Protein 2B67 (pdb70)

Organism: Streptococcus pneumoniae serotype 4 (strain ATCC BAA-334 / TIGR4) (NCBI:txid170187)

Nearest PDB structures (foldseek):
  2b67-assembly2_C  TM=1.005E+00  e=7.644E-38  Streptococcus pneumoniae TIGR4
  3gag-assembly2_C  TM=8.763E-01  e=5.454E-15  Streptococcus mutans
  3gag-assembly2_D  TM=8.554E-01  e=4.584E-15  Streptococcus mutans
  3of4-assembly2_C-2  TM=8.778E-01  e=3.179E-12  Idiomarina loihiensis
  3e10-assembly1_A  TM=7.963E-01  e=1.219E-10  Clostridium acetobutylicum

Structure (mmCIF, N/CA/C/O backbone):
data_2B67
#
_entry.id   2B67
#
_cell.length_a   55.400
_cell.length_b   80.278
_cell.length_c   103.015
_cell.angle_alpha   90.00
_cell.angle_beta   100.61
_cell.angle_gamma   90.00
#
_symmetry.space_group_name_H-M   'P 1 21 1'
#
loop_
_entity.id
_entity.type
_entity.pdbx_description
1 polymer 'COG0778: Nitroreductase'
2 non-polymer 'FLAVIN MONONUCLEOTIDE'
3 non-polymer 'ACETIC ACID'
4 water water
#
loop_
_atom_site.group_PDB
_atom_site.id
_atom_site.type_symbol
_atom_site.label_atom_id
_atom_site.label_alt_id
_atom_site.label_comp_id
_atom_site.label_asym_id
_atom_site.label_entity_id
_atom_site.label_seq_id
_atom_site.pdbx_PDB_ins_code
_atom_site.Cartn_x
_atom_site.Cartn_y
_atom_site.Cartn_z
_atom_site.occupancy
_atom_site.B_iso_or_equiv
_atom_site.auth_seq_id
_atom_site.auth_comp_id
_atom_site.auth_asym_id
_atom_site.auth_atom_id
_atom_site.pdbx_PDB_model_num
ATOM 9 N N . LYS A 1 5 ? 9.765 27.326 58.677 1.00 41.25 2 LYS A N 1
ATOM 10 C CA . LYS A 1 5 ? 8.370 26.848 58.659 1.00 39.48 2 LYS A CA 1
ATOM 11 C C . LYS A 1 5 ? 7.841 26.633 57.243 1.00 37.02 2 LYS A C 1
ATOM 12 O O . LYS A 1 5 ? 6.954 25.806 57.034 1.00 36.32 2 LYS A O 1
ATOM 18 N N . PHE A 1 6 ? 8.378 27.379 56.279 1.00 34.02 3 PHE A N 1
ATOM 19 C CA . PHE A 1 6 ? 8.007 27.157 54.879 1.00 30.76 3 PHE A CA 1
ATOM 20 C C . PHE A 1 6 ? 8.616 25.850 54.350 1.00 29.66 3 PHE A C 1
ATOM 21 O O . PHE A 1 6 ? 7.984 25.139 53.589 1.00 28.28 3 PHE A O 1
ATOM 29 N N . LEU A 1 7 ? 9.839 25.538 54.776 1.00 29.37 4 LEU A N 1
ATOM 30 C CA . LEU A 1 7 ? 10.456 24.258 54.482 1.00 28.97 4 LEU A CA 1
ATOM 31 C C . LEU A 1 7 ? 9.558 23.107 54.965 1.00 28.90 4 LEU A C 1
ATOM 32 O O . LEU A 1 7 ? 9.396 22.096 54.264 1.00 28.47 4 LEU A O 1
ATOM 37 N N . GLU A 1 8 ? 8.990 23.267 56.163 1.00 28.62 5 GLU A N 1
ATOM 38 C CA . GLU A 1 8 ? 8.102 22.271 56.762 1.00 29.15 5 GLU A CA 1
ATOM 39 C C . GLU A 1 8 ? 6.824 22.068 55.916 1.00 27.39 5 GLU A C 1
ATOM 40 O O . GLU A 1 8 ? 6.401 20.927 55.707 1.00 26.25 5 GLU A O 1
ATOM 46 N N . LEU A 1 9 ? 6.234 23.170 55.416 1.00 25.24 6 LEU A N 1
ATOM 47 C CA . LEU A 1 9 ? 5.096 23.085 54.488 1.00 23.40 6 LEU A CA 1
ATOM 48 C C . LEU A 1 9 ? 5.461 22.263 53.255 1.00 22.77 6 LEU A C 1
ATOM 49 O O . LEU A 1 9 ? 4.730 21.369 52.846 1.00 21.56 6 LEU A O 1
ATOM 54 N N . ASN A 1 10 ? 6.598 22.589 52.657 1.00 22.32 7 ASN A N 1
ATOM 55 C CA . ASN A 1 10 ? 7.055 21.940 51.431 1.00 22.69 7 ASN A CA 1
ATOM 56 C C . ASN A 1 10 ? 7.313 20.461 51.597 1.00 23.56 7 ASN A C 1
ATOM 57 O O . ASN A 1 10 ? 7.010 19.675 50.720 1.00 23.53 7 ASN A O 1
ATOM 62 N N . LYS A 1 11 ? 7.849 20.084 52.752 1.00 25.52 8 LYS A N 1
ATOM 63 C CA . LYS A 1 11 ? 8.155 18.681 53.013 1.00 27.25 8 LYS A CA 1
ATOM 64 C C . LYS A 1 11 ? 6.884 17.861 53.197 1.00 27.03 8 LYS A C 1
ATOM 65 O O . LYS A 1 11 ? 6.895 16.651 53.015 1.00 27.72 8 LYS A O 1
ATOM 71 N N . LYS A 1 12 ? 5.775 18.515 53.516 1.00 26.71 9 LYS A N 1
ATOM 72 C CA . LYS A 1 12 ? 4.539 17.757 53.539 1.00 26.77 9 LYS A CA 1
ATOM 73 C C . LYS A 1 12 ? 3.656 17.790 52.294 1.00 25.80 9 LYS A C 1
ATOM 74 O O . LYS A 1 12 ? 2.641 17.114 52.280 1.00 24.88 9 LYS A O 1
ATOM 80 N N . ARG A 1 13 ? 4.034 18.551 51.264 1.00 24.43 10 ARG A N 1
ATOM 81 C CA . ARG A 1 13 ? 3.325 18.490 49.989 1.00 23.47 10 ARG A CA 1
ATOM 82 C C . ARG A 1 13 ? 3.825 17.252 49.232 1.00 23.62 10 ARG A C 1
ATOM 83 O O . ARG A 1 13 ? 5.015 17.084 49.042 1.00 23.39 10 ARG A O 1
ATOM 91 N N . HIS A 1 14 ? 2.917 16.384 48.814 1.00 23.68 11 HIS A N 1
ATOM 92 C CA . HIS A 1 14 ? 3.290 15.233 48.004 1.00 24.37 11 HIS A CA 1
ATOM 93 C C . HIS A 1 14 ? 2.329 15.139 46.824 1.00 23.55 11 HIS A C 1
ATOM 94 O O . HIS A 1 14 ? 1.225 15.679 46.878 1.00 23.46 11 HIS A O 1
ATOM 101 N N . ALA A 1 15 ? 2.749 14.464 45.760 1.00 22.49 12 ALA A N 1
ATOM 102 C CA . ALA A 1 15 ? 1.860 14.149 44.657 1.00 22.05 12 ALA A CA 1
ATOM 103 C C . ALA A 1 15 ? 0.927 13.044 45.141 1.00 21.57 12 ALA A C 1
ATOM 104 O O . ALA A 1 15 ? 1.332 11.887 45.247 1.00 22.81 12 ALA A O 1
ATOM 106 N N . THR A 1 16 ? -0.308 13.404 45.446 1.00 20.26 13 THR A N 1
ATOM 107 C CA . THR A 1 16 ? -1.278 12.449 46.004 1.00 20.69 13 THR A CA 1
ATOM 108 C C . THR A 1 16 ? -2.080 11.758 44.890 1.00 20.87 13 THR A C 1
ATOM 109 O O . THR A 1 16 ? -2.730 12.416 44.070 1.00 20.39 13 THR A O 1
ATOM 113 N N . LYS A 1 17 ? -2.037 10.430 44.893 1.00 20.18 14 LYS A N 1
ATOM 114 C CA . LY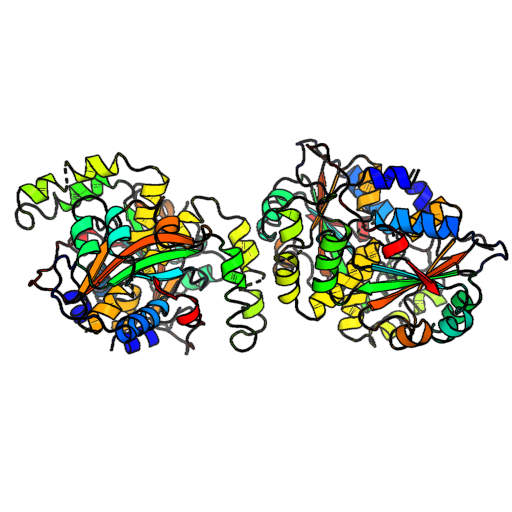S A 1 17 ? -2.695 9.647 43.867 1.00 20.95 14 LYS A CA 1
ATOM 115 C C . LYS A 1 17 ? -3.837 8.780 44.391 1.00 20.84 14 LYS A C 1
ATOM 116 O O . LYS A 1 17 ? -4.672 8.359 43.620 1.00 20.92 14 LYS A O 1
ATOM 122 N N . HIS A 1 18 ? -3.900 8.544 45.701 1.00 20.63 15 HIS A N 1
ATOM 123 C CA . HIS A 1 18 ? -4.976 7.730 46.257 1.00 20.78 15 HIS A CA 1
ATOM 124 C C . HIS A 1 18 ? -5.539 8.470 47.442 1.00 20.48 15 HIS A C 1
ATOM 125 O O . HIS A 1 18 ? -4.795 8.927 48.313 1.00 21.48 15 HIS A O 1
ATOM 132 N N . PHE A 1 19 ? -6.860 8.602 47.452 1.00 19.21 16 PHE A N 1
ATOM 133 C CA . PHE A 1 19 ? -7.572 9.451 48.389 1.00 18.44 16 PHE A CA 1
ATOM 134 C C . PHE A 1 19 ? -8.503 8.602 49.279 1.00 19.05 16 PHE A C 1
ATOM 135 O O . PHE A 1 19 ? -9.037 7.592 48.840 1.00 19.04 16 PHE A O 1
ATOM 143 N N . THR A 1 20 ? -8.698 9.055 50.510 1.00 18.42 17 THR A N 1
ATOM 144 C CA . THR A 1 20 ? -9.677 8.471 51.407 1.00 18.75 17 THR A CA 1
ATOM 145 C C . THR A 1 20 ? -11.047 8.984 50.970 1.00 18.72 17 THR A C 1
ATOM 146 O O . THR A 1 20 ? -11.149 9.775 50.017 1.00 17.38 17 THR A O 1
ATOM 150 N N . ASP A 1 21 ? -12.083 8.533 51.670 1.00 18.94 18 ASP A N 1
ATOM 151 C CA . ASP A 1 21 ? -13.455 8.969 51.424 1.00 18.97 18 ASP A CA 1
ATOM 152 C C . ASP A 1 21 ? -13.875 10.185 52.247 1.00 19.13 18 ASP A C 1
ATOM 153 O O . ASP A 1 21 ? -15.037 10.597 52.181 1.00 19.35 18 ASP A O 1
ATOM 158 N N . LYS A 1 22 ? -12.948 10.762 53.017 1.00 18.37 19 LYS A N 1
ATOM 159 C CA . LYS A 1 22 ? -13.246 11.976 53.769 1.00 18.70 19 LYS A CA 1
ATOM 160 C C . LYS A 1 22 ? -13.674 13.105 52.826 1.00 19.70 19 LYS A C 1
ATOM 161 O O . LYS A 1 22 ? -13.042 13.351 51.781 1.00 18.01 19 LYS A O 1
ATOM 167 N N . LEU A 1 23 ? -14.737 13.798 53.239 1.00 20.18 20 LEU A N 1
ATOM 168 C CA . LEU A 1 23 ? -15.355 14.821 52.459 1.00 21.27 20 LEU A CA 1
ATOM 169 C C . LEU A 1 23 ? -14.456 16.080 52.454 1.00 21.95 20 LEU A C 1
ATOM 170 O O . LEU A 1 23 ? -13.779 16.367 53.438 1.00 22.45 20 LEU A O 1
ATOM 175 N N . VAL A 1 24 ? -14.415 16.797 51.332 1.00 21.63 21 VAL A N 1
ATOM 176 C CA . VAL A 1 24 ? -13.638 18.018 51.258 1.00 20.89 21 VAL A CA 1
ATOM 177 C C . VAL A 1 24 ? -14.605 19.189 51.316 1.00 21.82 21 VAL A C 1
ATOM 178 O O . VAL A 1 24 ? -15.400 19.364 50.410 1.00 22.78 21 VAL A O 1
ATOM 182 N N . ASP A 1 25 ? -14.511 19.977 52.386 1.00 21.90 22 ASP A N 1
ATOM 183 C CA . ASP A 1 25 ? -15.416 21.097 52.701 1.00 23.01 22 ASP A CA 1
ATOM 184 C C . ASP A 1 25 ? -15.213 22.214 51.665 1.00 23.09 22 ASP A C 1
ATOM 185 O O . ASP A 1 25 ? -14.096 22.699 51.529 1.00 21.32 22 ASP A O 1
ATOM 190 N N . PRO A 1 26 ? -16.277 22.578 50.896 1.00 23.90 23 PRO A N 1
ATOM 191 C CA . PRO A 1 26 ? -16.175 23.721 49.968 1.00 25.02 23 PRO A CA 1
ATOM 192 C C . PRO A 1 26 ? -15.708 25.028 50.589 1.00 25.48 23 PRO A C 1
ATOM 193 O O . PRO A 1 26 ? -15.132 25.833 49.879 1.00 26.38 23 PRO A O 1
ATOM 197 N N . LYS A 1 27 ? -15.909 25.235 51.894 1.00 26.68 24 LYS A N 1
ATOM 198 C CA . LYS A 1 27 ? -15.314 26.406 52.574 1.00 26.88 24 LYS A CA 1
ATOM 199 C C . LYS A 1 27 ? -13.769 26.372 52.529 1.00 25.80 24 LYS A C 1
ATOM 200 O O . LYS A 1 27 ? -13.135 27.403 52.319 1.00 24.89 24 LYS A O 1
ATOM 206 N N . ASP A 1 28 ? -13.174 25.190 52.738 1.00 24.66 25 ASP A N 1
ATOM 207 C CA . ASP A 1 28 ? -11.721 25.036 52.620 1.00 22.98 25 ASP A CA 1
ATOM 208 C C . ASP A 1 28 ? -11.197 25.240 51.199 1.00 21.29 25 ASP A C 1
ATOM 209 O O . ASP A 1 28 ? -10.143 25.825 51.024 1.00 20.33 25 ASP A O 1
ATOM 214 N N . VAL A 1 29 ? -11.916 24.728 50.194 1.00 19.46 26 VAL A N 1
ATOM 215 C CA . VAL A 1 29 ? -11.507 24.915 48.807 1.00 18.23 26 VAL A CA 1
ATOM 216 C C . VAL A 1 29 ? -11.505 26.389 48.427 1.00 17.96 26 VAL A C 1
ATOM 217 O O . VAL A 1 29 ? -10.519 26.882 47.894 1.00 16.10 26 VAL A O 1
ATOM 221 N N . ARG A 1 30 ? -12.581 27.091 48.789 1.00 18.45 27 ARG A N 1
ATOM 222 C CA . ARG A 1 30 ? -12.696 28.521 48.540 1.00 19.73 27 ARG A CA 1
ATOM 223 C C . ARG A 1 30 ? -11.606 29.306 49.250 1.00 19.50 27 ARG A C 1
ATOM 224 O O . ARG A 1 30 ? -11.052 30.257 48.694 1.00 19.65 27 ARG A O 1
ATOM 232 N N . THR A 1 31 ? -11.290 28.922 50.481 1.00 18.96 28 THR A N 1
ATOM 233 C CA . THR A 1 31 ? -10.199 29.603 51.181 1.00 19.44 28 THR A CA 1
ATOM 234 C C . THR A 1 31 ? -8.847 29.389 50.474 1.00 18.72 28 THR A C 1
ATOM 235 O O . THR A 1 31 ? -8.081 30.340 50.292 1.00 17.71 28 THR A O 1
ATOM 239 N N . ALA A 1 32 ? -8.551 28.130 50.117 1.00 17.42 29 ALA A N 1
ATOM 240 C CA . ALA A 1 32 ? -7.268 27.803 49.494 1.00 16.00 29 ALA A CA 1
ATOM 241 C C . ALA A 1 32 ? -7.106 28.608 48.196 1.00 15.56 29 ALA A C 1
ATOM 242 O O . ALA A 1 32 ? -6.014 29.087 47.876 1.00 15.06 29 ALA A O 1
ATOM 244 N N . ILE A 1 33 ? -8.212 28.779 47.477 1.00 14.87 30 ILE A N 1
ATOM 245 C CA . ILE A 1 33 ? -8.184 29.487 46.216 1.00 15.34 30 ILE A CA 1
ATOM 246 C C . ILE A 1 33 ? -8.010 30.970 46.473 1.00 16.14 30 ILE A C 1
ATOM 247 O O . ILE A 1 33 ? -7.281 31.643 45.743 1.00 15.67 30 ILE A O 1
ATOM 252 N N . GLU A 1 34 ? -8.638 31.475 47.533 1.00 16.99 31 GLU A N 1
ATOM 253 C CA . GLU A 1 34 ? -8.444 32.869 47.901 1.00 18.78 31 GLU A CA 1
ATOM 254 C C . GLU A 1 34 ? -7.007 33.170 48.345 1.00 18.88 31 GLU A C 1
ATOM 255 O O . GLU A 1 34 ? -6.442 34.233 48.002 1.00 19.50 31 GLU A O 1
ATOM 261 N N . ILE A 1 35 ? -6.389 32.256 49.082 1.00 17.96 32 ILE A N 1
ATOM 262 C CA . ILE A 1 35 ? -4.945 32.437 49.382 1.00 16.94 32 ILE A CA 1
ATOM 263 C C . ILE A 1 35 ? -4.073 32.336 48.102 1.00 15.83 32 ILE A C 1
ATOM 264 O O . ILE A 1 35 ? -3.161 33.147 47.903 1.00 16.05 32 ILE A O 1
ATOM 269 N N . ALA A 1 36 ? -4.364 31.348 47.247 1.00 14.04 33 ALA A N 1
ATOM 270 C CA . ALA A 1 36 ? -3.563 31.068 46.069 1.00 13.27 33 ALA A CA 1
ATOM 271 C C . ALA A 1 36 ? -3.496 32.285 45.126 1.00 13.80 33 ALA A C 1
ATOM 272 O O . ALA A 1 36 ? -2.431 32.596 44.605 1.00 13.32 33 ALA A O 1
ATOM 274 N N . THR A 1 37 ? -4.625 32.953 44.908 1.00 13.54 34 THR A N 1
ATOM 275 C CA . THR A 1 37 ? -4.656 34.155 44.022 1.00 14.79 34 THR A CA 1
ATOM 276 C C . THR A 1 37 ? -3.938 35.422 44.564 1.00 15.62 34 THR A C 1
ATOM 277 O O . THR A 1 37 ? -3.781 36.406 43.841 1.00 15.59 34 THR A O 1
ATOM 281 N N . LEU A 1 38 ? -3.487 35.380 45.815 1.00 15.14 35 LEU A N 1
ATOM 282 C CA . LEU A 1 38 ? -2.527 36.392 46.305 1.00 16.36 35 LEU A CA 1
ATOM 283 C C . LEU A 1 38 ? -1.220 36.313 45.529 1.00 15.43 35 LEU A C 1
ATOM 284 O O . LEU A 1 38 ? -0.456 37.27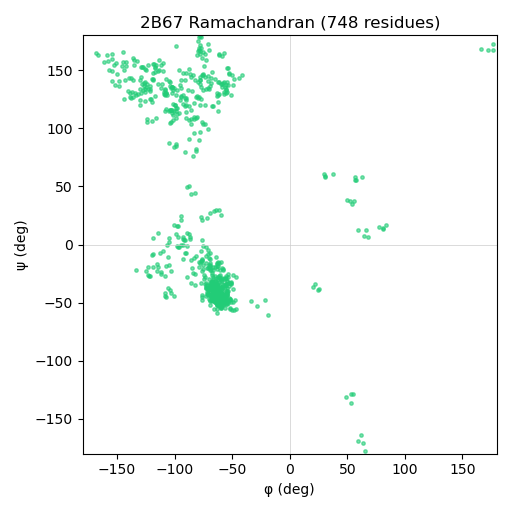9 45.542 1.00 15.65 35 LEU A O 1
ATOM 289 N N . ALA A 1 39 ? -1.000 35.194 44.822 1.00 14.12 36 ALA A N 1
ATOM 290 C CA . ALA A 1 39 ? 0.150 35.017 43.898 1.00 14.23 36 ALA A CA 1
ATOM 291 C C . ALA A 1 39 ? 0.400 36.221 43.004 1.00 14.45 36 ALA A C 1
ATOM 292 O O . ALA A 1 39 ? -0.566 36.798 42.504 1.00 13.36 36 ALA A O 1
ATOM 294 N N . PRO A 1 40 ? 1.693 36.533 42.719 1.00 14.62 37 PRO A N 1
ATOM 295 C CA . PRO A 1 40 ? 1.975 37.556 41.721 1.00 14.52 37 PRO A CA 1
ATOM 296 C C . PRO A 1 40 ? 1.655 36.990 40.325 1.00 15.04 37 PRO A C 1
ATOM 297 O O . PRO A 1 40 ? 1.558 35.757 40.147 1.00 15.29 37 PRO A O 1
ATOM 301 N N . SER A 1 41 ? 1.429 37.874 39.362 1.00 13.94 38 SER A N 1
ATOM 302 C CA . SER A 1 41 ? 1.269 37.494 37.945 1.00 14.21 38 SER A CA 1
ATOM 303 C C . SER A 1 41 ? 1.885 38.632 37.154 1.00 14.72 38 SER A C 1
ATOM 304 O O . SER A 1 41 ? 1.960 39.752 37.668 1.00 14.07 38 SER A O 1
ATOM 307 N N . ALA A 1 42 ? 2.366 38.343 35.940 1.00 15.23 39 ALA A N 1
ATOM 308 C CA . ALA A 1 42 ? 2.882 39.395 35.039 1.00 16.17 39 ALA A CA 1
ATOM 309 C C . ALA A 1 42 ? 1.845 40.506 34.918 1.00 16.03 39 ALA A C 1
ATOM 310 O O . ALA A 1 42 ? 0.662 40.218 34.710 1.00 16.29 39 ALA A O 1
ATOM 312 N N . HIS A 1 43 ? 2.246 41.766 35.134 1.00 15.87 40 HIS A N 1
ATOM 313 C CA . HIS A 1 43 ? 1.323 42.925 34.965 1.00 16.32 40 HIS A CA 1
ATOM 314 C C . HIS A 1 43 ? 0.198 42.981 35.987 1.00 15.99 40 HIS A C 1
ATOM 315 O O . HIS A 1 43 ? -0.732 43.811 35.857 1.00 15.40 40 HIS A O 1
ATOM 322 N N . ASN A 1 44 ? 0.258 42.076 36.977 1.00 15.80 41 ASN A N 1
ATOM 323 C CA . ASN A 1 44 ? -0.866 41.804 37.859 1.00 15.22 41 ASN A CA 1
ATOM 324 C C . ASN A 1 44 ? -2.099 41.465 37.026 1.00 14.52 41 ASN A C 1
ATOM 325 O O . ASN A 1 44 ? -3.206 41.745 37.426 1.00 15.00 41 ASN A O 1
ATOM 330 N N . SER A 1 45 ? -1.892 40.794 35.887 1.00 15.02 42 SER A N 1
ATOM 331 C CA . SER A 1 45 ? -2.988 40.409 35.000 1.00 14.48 42 SER A CA 1
ATOM 332 C C . SER A 1 45 ? -3.873 39.279 35.543 1.00 14.16 42 SER A C 1
ATOM 333 O O . SER A 1 45 ? -4.990 39.119 35.097 1.00 14.23 42 SER A O 1
ATOM 336 N N . GLN A 1 46 ? -3.371 38.493 36.498 1.00 13.76 43 GLN A N 1
ATOM 337 C CA . GLN A 1 46 ? -4.158 37.430 37.160 1.00 13.25 43 GLN A CA 1
ATOM 338 C C . GLN A 1 46 ? -5.111 36.704 36.186 1.00 13.37 43 GLN A C 1
ATOM 339 O O . GLN A 1 46 ? -6.328 36.724 36.350 1.00 14.40 43 GLN A O 1
ATOM 345 N N . PRO A 1 47 ? -4.545 36.070 35.149 1.00 12.83 44 PRO A N 1
ATOM 346 C CA . PRO A 1 47 ? -5.344 35.648 34.012 1.00 13.27 44 PRO A CA 1
ATOM 347 C C . PRO A 1 47 ? -5.925 34.256 34.189 1.00 14.00 44 PRO A C 1
ATOM 348 O O . PRO A 1 47 ? -5.802 33.431 33.287 1.00 16.67 44 PRO A O 1
ATOM 352 N N . TRP A 1 48 ? -6.559 34.000 35.328 1.00 14.29 45 TRP A N 1
ATOM 353 C CA . TRP A 1 48 ? -6.879 32.635 35.763 1.00 14.18 45 TRP A CA 1
ATOM 354 C C . TRP A 1 48 ? -8.329 32.461 36.142 1.00 13.78 45 TRP A C 1
ATOM 355 O O . TRP A 1 48 ? -9.022 33.420 36.556 1.00 13.88 45 TRP A O 1
ATOM 366 N N . LYS A 1 49 ? -8.785 31.228 35.994 1.00 13.23 46 LYS A N 1
ATOM 367 C CA . LYS A 1 49 ? -10.169 30.863 36.322 1.00 13.77 46 LYS A CA 1
ATOM 368 C C . LYS A 1 49 ? -10.148 29.459 36.905 1.00 11.92 46 LYS A C 1
ATOM 369 O O . LYS A 1 49 ? -9.573 28.544 36.307 1.00 10.82 46 LYS A O 1
ATOM 375 N N . PHE A 1 50 ? -10.711 29.323 38.096 1.00 11.21 47 PHE A N 1
ATOM 376 C CA . PHE A 1 50 ? -10.729 28.052 38.844 1.00 11.45 47 PHE A CA 1
ATOM 377 C C . PHE A 1 50 ? -12.099 27.388 38.731 1.00 11.94 47 PHE A C 1
ATOM 378 O O . PHE A 1 50 ? -13.138 27.927 39.190 1.00 12.38 47 PHE A O 1
ATOM 386 N N . VAL A 1 51 ? -12.124 26.228 38.099 1.00 11.74 48 VAL A N 1
ATOM 387 C CA . VAL A 1 51 ? -13.376 25.509 37.964 1.00 11.86 48 VAL A CA 1
ATOM 388 C C . VAL A 1 51 ? -13.386 24.354 38.974 1.00 13.00 48 VAL A C 1
ATOM 389 O O . VAL A 1 51 ? -12.674 23.362 38.795 1.00 12.35 48 VAL A O 1
ATOM 393 N N . VAL A 1 52 ? -14.163 24.522 40.053 1.00 12.49 49 VAL A N 1
ATOM 394 C CA . VAL A 1 52 ? -14.260 23.517 41.102 1.00 13.75 49 VAL A CA 1
ATOM 395 C C . VAL A 1 52 ? -15.278 22.426 40.737 1.00 14.06 49 VAL A C 1
ATOM 396 O O . VAL A 1 52 ? -16.498 22.655 40.721 1.00 15.45 49 VAL A O 1
ATOM 400 N N . VAL A 1 53 ? -14.774 21.245 40.448 1.00 14.15 50 VAL A N 1
ATOM 401 C CA . VAL A 1 53 ? -15.627 20.182 39.934 1.00 14.74 50 VAL A CA 1
ATOM 402 C C . VAL A 1 53 ? -16.016 19.230 41.053 1.00 15.71 50 VAL A C 1
ATOM 403 O O . VAL A 1 53 ? -15.153 18.543 41.628 1.00 15.18 50 VAL A O 1
ATOM 407 N N . ARG A 1 54 ? -17.320 19.209 41.339 1.00 16.27 51 ARG A N 1
ATOM 408 C CA . ARG A 1 54 ? -17.908 18.343 42.356 1.00 19.53 51 ARG A CA 1
ATOM 409 C C . ARG A 1 54 ? -19.019 17.495 41.746 1.00 20.77 51 ARG A C 1
ATOM 410 O O . ARG A 1 54 ? -19.368 16.461 42.289 1.00 22.39 51 ARG A O 1
ATOM 418 N N . GLU A 1 55 ? -19.582 17.959 40.639 1.00 21.68 52 GLU A N 1
ATOM 419 C CA . GLU A 1 55 ? -20.655 17.251 39.980 1.00 23.80 52 GLU A CA 1
ATOM 420 C C . GLU A 1 55 ? -20.240 16.505 38.720 1.00 22.93 52 GLU A C 1
ATOM 421 O O . GLU A 1 55 ? -20.735 15.406 38.508 1.00 23.82 52 GLU A O 1
ATOM 427 N N . LYS A 1 56 ? -19.356 17.092 37.905 1.00 21.84 53 LYS A N 1
ATOM 428 C CA . LYS A 1 56 ? -18.957 16.532 36.595 1.00 21.99 53 LYS A CA 1
ATOM 429 C C . LYS A 1 56 ? -17.676 15.663 36.617 1.00 20.54 53 LYS A C 1
ATOM 430 O O . LYS A 1 56 ? -17.041 15.447 35.582 1.00 19.04 53 LYS A O 1
ATOM 436 N N . ASN A 1 57 ? -17.328 15.147 37.795 1.00 19.49 54 ASN A N 1
ATOM 437 C CA . ASN A 1 57 ? -16.085 14.412 37.967 1.00 18.33 54 ASN A CA 1
ATOM 438 C C . ASN A 1 57 ? -15.952 13.185 37.085 1.00 18.41 54 ASN A C 1
ATOM 439 O O . ASN A 1 57 ? -14.877 12.931 36.559 1.00 18.89 54 ASN A O 1
ATOM 444 N N . ALA A 1 58 ? -17.023 12.414 36.954 1.00 16.79 55 ALA A N 1
ATOM 445 C CA . ALA A 1 58 ? -16.960 11.169 36.172 1.00 16.24 55 ALA A CA 1
ATOM 446 C C . ALA A 1 58 ? -16.744 11.455 34.685 1.00 15.94 55 ALA A C 1
ATOM 447 O O . ALA A 1 58 ? -15.992 10.744 34.032 1.00 16.04 55 ALA A O 1
ATOM 449 N N A GLU A 1 59 ? -17.471 12.455 34.176 0.50 15.68 56 GLU A N 1
ATOM 450 N N B GLU A 1 59 ? -17.393 12.498 34.180 0.50 15.65 56 GLU A N 1
ATOM 451 C CA A GLU A 1 59 ? -17.331 12.986 32.822 0.50 15.56 56 GLU A CA 1
ATOM 452 C CA B GLU A 1 59 ? -17.286 12.888 32.784 0.50 15.55 56 GLU A CA 1
ATOM 453 C C A GLU A 1 59 ? -15.892 13.452 32.585 0.50 14.69 56 GLU A C 1
ATOM 454 C C B GLU A 1 59 ? -15.964 13.614 32.475 0.50 14.63 56 GLU A C 1
ATOM 455 O O A GLU A 1 59 ? -15.218 13.004 31.649 0.50 14.00 56 GLU A O 1
ATOM 456 O O B GLU A 1 59 ? -15.447 13.510 31.359 0.50 13.84 56 GLU A O 1
ATOM 467 N N . LEU A 1 60 ? -15.427 14.344 33.455 1.00 13.54 57 LEU A N 1
ATOM 468 C CA . LEU A 1 60 ? -14.068 14.903 33.347 1.00 13.08 57 LEU A CA 1
ATOM 469 C C . LEU A 1 60 ? -13.018 13.811 33.305 1.00 13.38 57 LEU A C 1
ATOM 470 O O . LEU A 1 60 ? -12.086 13.864 32.505 1.00 12.86 57 LEU A O 1
ATOM 475 N N . ALA A 1 61 ? -13.178 12.797 34.165 1.00 13.98 58 ALA A N 1
ATOM 476 C CA . ALA A 1 61 ? -12.210 11.722 34.264 1.00 13.71 58 ALA A CA 1
ATOM 477 C C . ALA A 1 61 ? -12.005 10.971 32.947 1.00 14.21 58 ALA A C 1
ATOM 478 O O . ALA A 1 61 ? -10.913 10.446 32.709 1.00 13.64 58 ALA A O 1
ATOM 480 N N . LYS A 1 62 ? -13.044 10.906 32.113 1.00 14.64 59 LYS A N 1
ATOM 481 C CA . LYS A 1 62 ? -12.952 10.256 30.774 1.00 15.60 59 LYS A CA 1
ATOM 482 C C . LYS A 1 62 ? -11.970 10.948 29.857 1.00 16.10 59 LYS A C 1
ATOM 483 O O . LYS A 1 62 ? -11.551 10.349 28.838 1.00 16.25 59 LYS A O 1
ATOM 489 N N . LEU A 1 63 ? -11.586 12.190 30.221 1.00 15.47 60 LEU A N 1
ATOM 490 C CA . LEU A 1 63 ? -10.590 12.981 29.460 1.00 15.78 60 LEU A CA 1
ATOM 491 C C . LEU A 1 63 ? -9.138 12.793 29.922 1.00 16.18 60 LEU A C 1
ATOM 492 O O . LEU A 1 63 ? -8.182 13.303 29.310 1.00 15.05 60 LEU A O 1
ATOM 497 N N . ALA A 1 64 ? -8.978 12.070 31.021 1.00 17.06 61 ALA A N 1
ATOM 498 C CA . ALA A 1 64 ? -7.657 11.907 31.644 1.00 18.39 61 ALA A CA 1
ATOM 499 C C . ALA A 1 64 ? -6.960 10.661 31.090 1.00 18.55 61 ALA A C 1
ATOM 500 O O . ALA A 1 64 ? -7.618 9.633 30.894 1.00 19.74 61 ALA A O 1
ATOM 502 N N . TYR A 1 65 ? -5.649 10.724 30.870 1.00 18.26 62 TYR A N 1
ATOM 503 C CA . TYR A 1 65 ? -4.910 9.581 30.310 1.00 18.37 62 TYR A CA 1
ATOM 504 C C . TYR A 1 65 ? -4.414 8.604 31.389 1.00 18.57 62 TYR A C 1
ATOM 505 O O . TYR A 1 65 ? -4.111 9.019 32.510 1.00 17.71 62 TYR A O 1
ATOM 514 N N . GLY A 1 66 ? -4.287 7.324 31.025 1.00 17.94 63 GLY A N 1
ATOM 515 C CA . GLY A 1 66 ? -3.636 6.340 31.901 1.00 18.05 63 GLY A CA 1
ATOM 516 C C . GLY A 1 66 ? -4.241 6.332 33.296 1.00 17.76 63 GLY A C 1
ATOM 517 O O . GLY A 1 66 ? -5.458 6.420 33.452 1.00 17.55 63 GLY A O 1
ATOM 518 N N . SER A 1 67 ? -3.383 6.282 34.303 1.00 17.41 64 SER A N 1
ATOM 519 C CA . SER A 1 67 ? -3.815 6.224 35.699 1.00 18.42 64 SER A CA 1
ATOM 520 C C . SER A 1 67 ? -4.428 7.545 36.207 1.00 17.29 64 SER A C 1
ATOM 521 O O . SER A 1 67 ? -4.926 7.608 37.342 1.00 16.91 64 SER A O 1
ATOM 524 N N . ASN A 1 68 ? -4.398 8.583 35.370 1.00 16.27 65 ASN A N 1
ATOM 525 C CA . ASN A 1 68 ? -5.083 9.852 35.676 1.00 16.14 65 ASN A CA 1
ATOM 526 C C . ASN A 1 68 ? -6.573 9.621 35.686 1.00 15.57 65 ASN A C 1
ATOM 527 O O . ASN A 1 68 ? -7.298 10.315 36.393 1.00 15.63 65 ASN A O 1
ATOM 532 N N . PHE A 1 69 ? -7.044 8.651 34.886 1.00 15.39 66 PHE A N 1
ATOM 533 C CA . PHE A 1 69 ? -8.458 8.301 34.896 1.00 15.14 66 PHE A CA 1
ATOM 534 C C . PHE A 1 69 ? -8.925 7.953 36.316 1.00 16.51 66 PHE A C 1
ATOM 535 O O . PHE A 1 69 ? -9.941 8.464 36.788 1.00 16.81 66 PHE A O 1
ATOM 543 N N . GLU A 1 70 ? -8.190 7.080 37.000 1.00 17.38 67 GLU A N 1
ATOM 544 C CA . GLU A 1 70 ? -8.593 6.703 38.355 1.00 19.07 67 GLU A CA 1
ATOM 545 C C . GLU A 1 70 ? -8.455 7.859 39.353 1.00 18.95 67 GLU A C 1
ATOM 546 O O . GLU A 1 70 ? -9.259 7.991 40.277 1.00 19.53 67 GLU A O 1
ATOM 552 N N . GLN A 1 71 ? -7.432 8.690 39.178 1.00 18.90 68 GLN A N 1
ATOM 553 C CA . GLN A 1 71 ? -7.222 9.827 40.087 1.00 18.75 68 GLN A CA 1
ATOM 554 C C . GLN A 1 71 ? -8.381 10.813 40.022 1.00 17.85 68 GLN A C 1
ATOM 555 O O . GLN A 1 71 ? -8.943 11.186 41.050 1.00 17.62 68 GLN A O 1
ATOM 561 N N . VAL A 1 72 ? -8.760 11.211 38.817 1.00 16.63 69 VAL A N 1
ATOM 562 C CA . VAL A 1 72 ? -9.847 12.145 38.672 1.00 16.48 69 VAL A CA 1
ATOM 563 C C . VAL A 1 72 ? -11.209 11.523 39.077 1.00 17.39 69 VAL A C 1
ATOM 564 O O . VAL A 1 72 ? -12.067 12.219 39.646 1.00 17.10 69 VAL A O 1
ATOM 568 N N . SER A 1 73 ? -11.404 10.231 38.808 1.00 18.55 70 SER A N 1
ATOM 569 C CA . SER A 1 73 ? -12.677 9.556 39.195 1.00 18.60 70 SER A CA 1
ATOM 570 C C . SER A 1 73 ? -12.852 9.487 40.692 1.00 18.33 70 SER A C 1
ATOM 571 O O . SER A 1 73 ? -13.974 9.696 41.180 1.00 18.78 70 SER A O 1
ATOM 574 N N A SER A 1 74 ? -11.774 9.189 41.412 0.50 18.22 71 SER A N 1
ATOM 575 N N B SER A 1 74 ? -11.752 9.222 41.413 0.50 17.57 71 SER A N 1
ATOM 576 C CA A SER A 1 74 ? -11.856 9.022 42.862 0.50 18.50 71 SER A CA 1
ATOM 577 C CA B SER A 1 74 ? -11.757 8.969 42.875 0.50 17.04 71 SER A CA 1
ATOM 578 C C A SER A 1 74 ? -11.825 10.314 43.645 0.50 17.82 71 SER A C 1
ATOM 579 C C B SER A 1 74 ? -11.508 10.168 43.794 0.50 17.01 71 SER A C 1
ATOM 580 O O A SER A 1 74 ? -12.586 10.452 44.603 0.50 17.35 71 SER A O 1
ATOM 581 O O B SER A 1 74 ? -11.782 10.093 44.995 0.50 16.58 71 SER A O 1
ATOM 586 N N . ALA A 1 75 ? -10.950 11.251 43.254 1.00 16.83 72 ALA A N 1
ATOM 587 C CA . ALA A 1 75 ? -10.765 12.479 44.029 1.00 16.39 72 ALA A CA 1
ATOM 588 C C . ALA A 1 75 ? -12.112 13.154 44.305 1.00 15.97 72 ALA A C 1
ATOM 589 O O . ALA A 1 75 ? -12.911 13.325 43.400 1.00 16.16 72 ALA A O 1
ATOM 591 N N . PRO A 1 76 ? -12.376 13.517 45.579 1.00 16.81 73 PRO A N 1
ATOM 592 C CA . PRO A 1 76 ? -13.680 14.130 45.890 1.00 16.42 73 PRO A CA 1
ATOM 593 C C . PRO A 1 76 ? -13.870 15.423 45.071 1.00 15.83 73 PRO A C 1
ATOM 594 O O . PRO A 1 76 ? -14.995 15.794 44.724 1.00 15.97 73 PRO A O 1
ATOM 598 N N . VAL A 1 77 ? -12.756 16.091 44.767 1.00 14.19 74 VAL A N 1
ATOM 599 C CA . VAL A 1 77 ? -12.783 17.364 44.060 1.00 13.07 74 VAL A CA 1
ATOM 600 C C . VAL A 1 77 ? -11.654 17.372 43.048 1.00 12.93 74 VAL A C 1
ATOM 601 O O . VAL A 1 77 ? -10.573 16.870 43.336 1.00 13.23 74 VAL A O 1
ATOM 605 N N . THR A 1 78 ? -11.916 17.969 41.886 1.00 12.64 75 THR A N 1
ATOM 606 C CA . THR A 1 78 ? -10.888 18.313 40.912 1.00 13.03 75 THR A CA 1
ATOM 607 C C . THR A 1 78 ? -11.093 19.770 40.516 1.00 13.62 75 THR A C 1
ATOM 608 O O . THR A 1 78 ? -12.206 20.216 40.268 1.00 13.55 75 THR A O 1
ATOM 612 N N . ILE A 1 79 ? -9.998 20.510 40.498 1.00 14.07 76 ILE A N 1
ATOM 613 C CA . ILE A 1 79 ? -10.042 21.918 40.170 1.00 13.48 76 ILE A CA 1
ATOM 614 C C . ILE A 1 79 ? -9.414 21.975 38.822 1.00 13.85 76 ILE A C 1
ATOM 615 O O . ILE A 1 79 ? -8.237 21.620 38.684 1.00 14.81 76 ILE A O 1
ATOM 620 N N . ALA A 1 80 ? -10.199 22.349 37.817 1.00 12.52 77 ALA A N 1
ATOM 621 C CA . ALA A 1 80 ? -9.647 22.630 36.510 1.00 12.63 77 ALA A CA 1
ATOM 622 C C . ALA A 1 80 ? -9.171 24.075 36.457 1.00 12.26 77 ALA A C 1
ATOM 623 O O . ALA A 1 80 ? -9.973 24.985 36.579 1.00 12.40 77 ALA A O 1
ATOM 625 N N . LEU A 1 81 ? -7.864 24.284 36.286 1.00 11.91 78 LEU A N 1
ATOM 626 C CA . LEU A 1 81 ? -7.295 25.628 36.205 1.00 12.20 78 LEU A CA 1
ATOM 627 C C . LEU A 1 81 ? -7.269 26.043 34.746 1.00 12.22 78 LEU A C 1
ATOM 628 O O . LEU A 1 81 ? -6.620 25.384 33.918 1.00 11.87 78 LEU A O 1
ATOM 633 N N . PHE A 1 82 ? -7.978 27.131 34.441 1.00 12.36 79 PHE A N 1
ATOM 634 C CA . PHE A 1 82 ? -8.025 27.709 33.076 1.00 12.52 79 PHE A CA 1
ATOM 635 C C . PHE A 1 82 ? -7.273 29.048 33.077 1.00 12.88 79 PHE A C 1
ATOM 636 O O . PHE A 1 82 ? -7.150 29.721 34.120 1.00 12.07 79 PHE A O 1
ATOM 644 N N . THR A 1 83 ? -6.799 29.456 31.909 1.00 12.81 80 THR A N 1
ATOM 645 C CA . THR A 1 83 ? -6.248 30.786 31.769 1.00 13.72 80 THR A CA 1
ATOM 646 C C . THR A 1 83 ? -7.008 31.502 30.653 1.00 13.84 80 THR A C 1
ATOM 647 O O . THR A 1 83 ? -7.540 30.860 29.739 1.00 12.92 80 THR A O 1
ATOM 651 N N . ASP A 1 84 ? -7.013 32.829 30.745 1.00 13.24 81 ASP A N 1
ATOM 652 C CA . ASP A 1 84 ? -7.717 33.724 29.838 1.00 12.69 81 ASP A CA 1
ATOM 653 C C . ASP A 1 84 ? -6.916 33.992 28.594 1.00 12.44 81 ASP A C 1
ATOM 654 O O . ASP A 1 84 ? -5.939 34.740 28.635 1.00 13.12 81 ASP A O 1
ATOM 659 N N . THR A 1 85 ? -7.345 33.429 27.470 1.00 12.17 82 THR A N 1
ATOM 660 C CA . THR A 1 85 ? -6.625 33.640 26.242 1.00 13.37 82 THR A CA 1
ATOM 661 C C . THR A 1 85 ? -6.867 35.025 25.636 1.00 14.99 82 THR A C 1
ATOM 662 O O . THR A 1 85 ? -6.147 35.407 24.724 1.00 15.39 82 THR A O 1
ATOM 666 N N . ASP A 1 86 ? -7.879 35.752 26.130 1.00 16.50 83 ASP A N 1
ATOM 667 C CA . ASP A 1 86 ? -8.142 37.124 25.688 1.00 17.01 83 ASP A CA 1
ATOM 668 C C . ASP A 1 86 ? -7.536 38.082 26.714 1.00 16.84 83 ASP A C 1
ATOM 669 O O . ASP A 1 86 ? -8.204 38.563 27.657 1.00 15.29 83 ASP A O 1
ATOM 674 N N . LEU A 1 87 ? -6.256 38.338 26.526 1.00 17.35 84 LEU A N 1
ATOM 675 C CA . LEU A 1 87 ? -5.491 39.089 27.488 1.00 17.33 84 LEU A CA 1
ATOM 676 C C . LEU A 1 87 ? -5.925 40.560 27.536 1.00 17.92 84 LEU A C 1
ATOM 677 O O . LEU A 1 87 ? -5.857 41.191 28.598 1.00 17.91 84 LEU A O 1
ATOM 682 N N . ALA A 1 88 ? -6.368 41.104 26.395 1.00 18.14 85 ALA A N 1
ATOM 683 C CA . ALA A 1 88 ? -6.976 42.451 26.354 1.00 17.74 85 ALA A CA 1
ATOM 684 C C . ALA A 1 88 ? -8.235 42.488 27.213 1.00 17.25 85 ALA A C 1
ATOM 685 O O . ALA A 1 88 ? -8.397 43.355 28.056 1.00 18.25 85 ALA A O 1
ATOM 687 N N . LYS A 1 89 ? -9.147 41.558 27.005 1.00 17.10 86 LYS A N 1
ATOM 688 C CA . LYS A 1 89 ? -10.317 41.456 27.879 1.00 16.74 86 LYS A CA 1
ATOM 689 C C . LYS A 1 89 ? -9.985 41.230 29.365 1.00 15.64 86 LYS A C 1
ATOM 690 O O . LYS A 1 89 ? -10.706 41.714 30.218 1.00 13.68 86 LYS A O 1
ATOM 696 N N . ARG A 1 90 ? -8.901 40.500 29.652 1.00 15.67 87 ARG A N 1
ATOM 697 C CA . ARG A 1 90 ? -8.460 40.244 31.034 1.00 15.99 87 ARG A CA 1
ATOM 698 C C . ARG A 1 90 ? -8.003 41.544 31.695 1.00 17.21 87 ARG A C 1
ATOM 699 O O . ARG A 1 90 ? -8.394 41.818 32.840 1.00 18.38 87 ARG A O 1
ATOM 707 N N . ALA A 1 91 ? -7.194 42.349 30.990 1.00 17.03 88 ALA A N 1
ATOM 708 C CA . ALA A 1 91 ? -6.775 43.654 31.515 1.00 17.44 88 ALA A CA 1
ATOM 709 C C . ALA A 1 91 ? -7.987 44.531 31.786 1.00 17.68 88 ALA A C 1
ATOM 710 O O . ALA A 1 91 ? -8.063 45.196 32.823 1.00 17.90 88 ALA A O 1
ATOM 712 N N A ARG A 1 92 ? -8.939 44.523 30.858 0.50 17.72 89 ARG A N 1
ATOM 713 N N B ARG A 1 92 ? -8.942 44.521 30.860 0.50 17.66 89 ARG A N 1
ATOM 714 C CA A ARG A 1 92 ? -10.101 45.395 30.962 0.50 18.20 89 ARG A CA 1
ATOM 715 C CA B ARG A 1 92 ? -10.101 45.399 30.960 0.50 18.09 89 ARG A CA 1
ATOM 716 C C A ARG A 1 92 ? -10.987 44.960 32.121 0.50 18.20 89 ARG A C 1
ATOM 717 C C B ARG A 1 92 ? -10.991 44.960 32.118 0.50 18.13 89 ARG A C 1
ATOM 718 O O A ARG A 1 92 ? -11.537 45.806 32.838 0.50 18.31 89 ARG A O 1
ATOM 719 O O B ARG A 1 92 ? -11.546 45.806 32.832 0.50 18.25 89 ARG A O 1
ATOM 734 N N . LYS A 1 93 ? -11.113 43.640 32.294 1.00 17.63 90 LYS A N 1
ATOM 735 C CA . LYS A 1 93 ? -11.813 43.038 33.436 1.00 17.66 90 LYS A CA 1
ATOM 736 C C . LYS A 1 93 ? -11.256 43.535 34.774 1.00 16.23 90 LYS A C 1
ATOM 737 O O . LYS A 1 93 ? -12.004 43.920 35.646 1.00 17.21 90 LYS A O 1
ATOM 743 N N . ILE A 1 94 ? -9.941 43.561 34.924 1.00 15.85 91 ILE A N 1
ATOM 744 C CA . ILE A 1 94 ? -9.339 44.039 36.158 1.00 16.22 91 ILE A CA 1
ATOM 745 C C . ILE A 1 94 ? -9.756 45.514 36.401 1.00 16.93 91 ILE A C 1
ATOM 746 O O . ILE A 1 94 ? -10.227 45.865 37.491 1.00 17.54 91 ILE A O 1
ATOM 751 N N . ALA A 1 95 ? -9.655 46.346 35.372 1.00 16.86 92 ALA A N 1
ATOM 752 C CA . ALA A 1 95 ? -10.095 47.747 35.480 1.00 18.44 92 ALA A CA 1
ATOM 753 C C . ALA A 1 95 ? -11.590 47.853 35.819 1.00 18.97 92 ALA A C 1
ATOM 754 O O . ALA A 1 95 ? -12.000 48.648 36.678 1.00 19.98 92 ALA A O 1
ATOM 756 N N . ARG A 1 96 ? -12.403 47.050 35.165 1.00 19.53 93 ARG A N 1
ATOM 757 C CA . ARG A 1 96 ? -13.851 47.135 35.338 1.00 21.72 93 ARG A CA 1
ATOM 758 C C . ARG A 1 96 ? -14.280 46.687 36.746 1.00 21.09 93 ARG A C 1
ATOM 759 O O . ARG A 1 96 ? -15.052 47.379 37.414 1.00 21.78 93 ARG A O 1
ATOM 767 N N . VAL A 1 97 ? -13.733 45.563 37.218 1.00 20.60 94 VAL A N 1
ATOM 768 C CA . VAL A 1 97 ? -14.103 45.013 38.513 1.00 18.80 94 VAL A CA 1
ATOM 769 C C . VAL A 1 97 ? -13.446 45.826 39.655 1.00 19.89 94 VAL A C 1
ATOM 770 O O . VAL A 1 97 ? -14.104 46.152 40.647 1.00 19.79 94 VAL A O 1
ATOM 774 N N . GLY A 1 98 ? -12.168 46.185 39.518 1.00 19.64 95 GLY A N 1
ATOM 775 C CA . GLY A 1 98 ? -11.495 46.925 40.582 1.00 18.84 95 GLY A CA 1
ATOM 776 C C . GLY A 1 98 ? -11.984 48.373 40.664 1.00 19.87 95 GLY A C 1
ATOM 777 O O . GLY A 1 98 ? -12.227 48.909 41.761 1.00 19.82 95 GLY A O 1
ATOM 778 N N . GLY A 1 99 ? -12.099 49.009 39.501 1.00 19.43 96 GLY A N 1
ATOM 779 C CA . GLY A 1 99 ? -12.600 50.380 39.414 1.00 20.05 96 GLY A CA 1
ATOM 780 C C . GLY A 1 99 ? -11.787 51.443 40.137 1.00 20.36 96 GLY A C 1
ATOM 781 O O . GLY A 1 99 ? -10.623 51.235 40.535 1.00 18.97 96 GLY A O 1
ATOM 782 N N . ALA A 1 100 ? -12.431 52.592 40.324 1.00 20.81 97 ALA A N 1
ATOM 783 C CA . ALA A 1 100 ? -11.812 53.741 40.947 1.00 20.67 97 ALA A CA 1
ATOM 784 C C . ALA A 1 100 ? -11.580 53.525 42.439 1.00 20.80 97 ALA A C 1
ATOM 785 O O . ALA A 1 100 ? -10.785 54.236 43.028 1.00 21.67 97 ALA A O 1
ATOM 787 N N . ASN A 1 101 ? -12.254 52.544 43.048 1.00 20.74 98 ASN A N 1
ATOM 788 C CA . ASN A 1 101 ? -11.997 52.191 44.458 1.00 20.64 98 ASN A CA 1
ATOM 789 C C . ASN A 1 101 ? -10.640 51.507 44.709 1.00 19.60 98 ASN A C 1
ATOM 790 O O . ASN A 1 101 ? -10.139 51.494 45.816 1.00 18.68 98 ASN A O 1
ATOM 795 N N . ASN A 1 102 ? -10.044 50.955 43.659 1.00 18.36 99 ASN A N 1
ATOM 796 C CA . ASN A 1 102 ? -8.780 50.281 43.765 1.00 17.39 99 ASN A CA 1
ATOM 797 C C . ASN A 1 102 ? -7.685 50.974 42.983 1.00 17.68 99 ASN A C 1
ATOM 798 O O . ASN A 1 102 ? -6.509 50.821 43.294 1.00 17.10 99 ASN A O 1
ATOM 803 N N . PHE A 1 103 ? -8.074 51.753 41.984 1.00 17.52 100 PHE A N 1
ATOM 804 C CA . PHE A 1 103 ? -7.120 52.272 41.010 1.00 18.74 100 PHE A CA 1
ATOM 805 C C . PHE A 1 103 ? -7.252 53.758 40.822 1.00 19.29 100 PHE A C 1
ATOM 806 O O . PHE A 1 103 ? -8.356 54.298 40.869 1.00 19.47 100 PHE A O 1
ATOM 814 N N . SER A 1 104 ? -6.115 54.406 40.619 1.00 21.32 101 SER A N 1
ATOM 815 C CA . SER A 1 104 ? -6.079 55.779 40.164 1.00 23.39 101 SER A CA 1
ATOM 816 C C . SER A 1 104 ? -6.514 55.850 38.696 1.00 25.23 101 SER A C 1
ATOM 817 O O . SER A 1 104 ? -6.691 54.807 38.035 1.00 24.37 101 SER A O 1
ATOM 820 N N . GLU A 1 105 ? -6.685 57.071 38.171 1.00 27.31 102 GLU A N 1
ATOM 821 C CA . GLU A 1 105 ? -7.101 57.246 36.777 1.00 29.00 102 GLU A CA 1
ATOM 822 C C . GLU A 1 105 ? -6.041 56.731 35.826 1.00 29.12 102 GLU A C 1
ATOM 823 O O . GLU A 1 105 ? -6.372 56.167 34.790 1.00 28.80 102 GLU A O 1
ATOM 829 N N . GLU A 1 106 ? -4.773 56.934 36.185 1.00 29.49 103 GLU A N 1
ATOM 830 C CA . GLU A 1 106 ? -3.642 56.454 35.391 1.00 31.06 103 GLU A CA 1
ATOM 831 C C . GLU A 1 106 ? -3.647 54.921 35.275 1.00 29.53 103 GLU A C 1
ATOM 832 O O . GLU A 1 106 ? -3.446 54.370 34.188 1.00 29.14 103 GLU A O 1
ATOM 838 N N . GLN A 1 107 ? -3.837 54.256 36.417 1.00 28.18 104 GLN A N 1
ATOM 839 C CA . GLN A 1 107 ? -3.923 52.799 36.474 1.00 26.87 104 GLN A CA 1
ATOM 840 C C . GLN A 1 107 ? -5.100 52.252 35.656 1.00 26.81 104 GLN A C 1
ATOM 841 O O . GLN A 1 107 ? -4.960 51.242 34.933 1.00 26.20 104 GLN A O 1
ATOM 847 N N . LEU A 1 108 ? -6.255 52.911 35.756 1.00 25.41 105 LEU A N 1
ATOM 848 C CA . LEU A 1 108 ? -7.412 52.477 34.984 1.00 26.03 105 LEU A CA 1
ATOM 849 C C . LEU A 1 108 ? -7.175 52.549 33.454 1.00 26.22 105 LEU A C 1
ATOM 850 O O . LEU A 1 108 ? -7.600 51.664 32.721 1.00 25.36 105 LEU A O 1
ATOM 855 N N . GLN A 1 109 ? -6.509 53.613 32.992 1.00 27.22 106 GLN A N 1
ATOM 856 C CA . GLN A 1 109 ? -6.169 53.804 31.564 1.00 28.46 106 GLN A CA 1
ATOM 857 C C . GLN A 1 109 ? -5.180 52.740 31.114 1.00 27.40 106 GLN A C 1
ATOM 858 O O . GLN A 1 109 ? -5.227 52.238 29.986 1.00 27.59 106 GLN A O 1
ATOM 864 N N . TYR A 1 110 ? -4.277 52.409 32.021 1.00 26.91 107 TYR A N 1
ATOM 865 C CA . TYR A 1 110 ? -3.279 51.416 31.749 1.00 26.85 107 TYR A CA 1
ATOM 866 C C . TYR A 1 110 ? -3.935 50.059 31.492 1.00 25.24 107 TYR A C 1
ATOM 867 O O . TYR A 1 110 ? -3.680 49.451 30.466 1.00 24.45 107 TYR A O 1
ATOM 876 N N . PHE A 1 111 ? -4.801 49.609 32.398 1.00 23.98 108 PHE A N 1
ATOM 877 C CA . PHE A 1 111 ? -5.508 48.342 32.190 1.00 23.58 108 PHE A CA 1
ATOM 878 C C . PHE A 1 111 ? -6.553 48.399 31.056 1.00 24.08 108 PHE A C 1
ATOM 879 O O . PHE A 1 111 ? -6.749 47.412 30.340 1.00 23.88 108 PHE A O 1
ATOM 895 N N . LYS A 1 113 ? -6.515 50.509 28.278 1.00 23.35 110 LYS A N 1
ATOM 896 C CA . LYS A 1 113 ? -5.946 50.821 26.963 1.00 24.08 110 LYS A CA 1
ATOM 897 C C . LYS A 1 113 ? -4.457 50.482 26.745 1.00 23.73 110 LYS A C 1
ATOM 898 O O . LYS A 1 113 ? -4.081 49.878 25.727 1.00 24.02 110 LYS A O 1
ATOM 904 N N . ASN A 1 114 ? -3.595 50.872 27.668 1.00 23.57 111 ASN A N 1
ATOM 905 C CA . ASN A 1 114 ? -2.177 50.629 27.441 1.00 23.94 111 ASN A CA 1
ATOM 906 C C . ASN A 1 114 ? -1.832 49.147 27.412 1.00 23.52 111 ASN A C 1
ATOM 907 O O . ASN A 1 114 ? -1.277 48.637 26.418 1.00 22.72 111 ASN A O 1
ATOM 912 N N . LEU A 1 115 ? -2.190 48.461 28.489 1.00 22.45 112 LEU A N 1
ATOM 913 C CA . LEU A 1 115 ? -1.842 47.074 28.616 1.00 22.60 112 LEU A CA 1
ATOM 914 C C . LEU A 1 115 ? -2.362 46.267 27.413 1.00 21.88 112 LEU A C 1
ATOM 915 O O . LEU A 1 115 ? -1.552 45.603 26.763 1.00 22.21 112 LEU A O 1
ATOM 920 N N . PRO A 1 116 ? -3.675 46.336 27.097 1.00 22.30 113 PRO A N 1
ATOM 921 C CA . PRO A 1 116 ? -4.185 45.611 25.930 1.00 22.36 113 PRO A CA 1
ATOM 922 C C . PRO A 1 116 ? -3.418 45.892 24.643 1.00 22.91 113 PRO A C 1
ATOM 923 O O . PRO A 1 116 ? -3.281 44.979 23.810 1.00 22.64 113 PRO A O 1
ATOM 927 N N . ALA A 1 117 ? -2.914 47.127 24.495 1.00 22.87 114 ALA A N 1
ATOM 928 C CA . ALA A 1 117 ? -2.171 47.512 23.292 1.00 23.31 114 ALA A CA 1
ATOM 929 C C . ALA A 1 117 ? -0.850 46.752 23.253 1.00 22.76 114 ALA A C 1
ATOM 930 O O . ALA A 1 117 ? -0.435 46.270 22.190 1.00 23.04 114 ALA A O 1
ATOM 932 N N . GLU A 1 118 ? -0.228 46.605 24.420 1.00 22.09 115 GLU A N 1
ATOM 933 C CA . GLU A 1 118 ? 0.951 45.736 24.585 1.00 23.33 115 GLU A CA 1
ATOM 934 C C . GLU A 1 118 ? 0.712 44.285 24.233 1.00 22.38 115 GLU A C 1
ATOM 935 O O . GLU A 1 118 ? 1.534 43.679 23.563 1.00 22.40 115 GLU A O 1
ATOM 941 N N . PHE A 1 119 ? -0.402 43.732 24.728 1.00 22.48 116 PHE A N 1
ATOM 942 C CA . PHE A 1 119 ? -0.764 42.340 24.502 1.00 22.00 116 PHE A CA 1
ATOM 943 C C . PHE A 1 119 ? -1.013 42.055 23.027 1.00 22.43 116 PHE A C 1
ATOM 944 O O . PHE A 1 119 ? -0.704 40.974 22.526 1.00 22.16 116 PHE A O 1
ATOM 952 N N . ALA A 1 120 ? -1.607 43.026 22.337 1.00 22.64 117 ALA A N 1
ATOM 953 C CA . ALA A 1 120 ? -1.865 42.915 20.910 1.00 22.80 117 ALA A CA 1
ATOM 954 C C . ALA A 1 120 ? -0.610 42.637 20.086 1.00 22.75 117 ALA A C 1
ATOM 955 O O . ALA A 1 120 ? -0.710 42.046 19.012 1.00 23.40 117 ALA A O 1
ATOM 957 N N A ARG A 1 121 ? 0.555 43.075 20.569 0.50 22.66 118 ARG A N 1
ATOM 958 N N B ARG A 1 121 ? 0.543 43.064 20.598 0.50 22.71 118 ARG A N 1
ATOM 959 C CA A ARG A 1 121 ? 1.840 42.857 19.871 0.50 22.88 118 ARG A CA 1
ATOM 960 C CA B ARG A 1 121 ? 1.836 42.891 19.927 0.50 22.98 118 ARG A CA 1
ATOM 961 C C A ARG A 1 121 ? 2.600 41.575 20.264 0.50 22.62 118 ARG A C 1
ATOM 962 C C B ARG A 1 121 ? 2.482 41.511 20.137 0.50 22.69 118 ARG A C 1
ATOM 963 O O A ARG A 1 121 ? 3.718 41.340 19.787 0.50 22.53 118 ARG A O 1
ATOM 964 O O B ARG A 1 121 ? 3.401 41.142 19.397 0.50 22.64 118 ARG A O 1
ATOM 979 N N . TYR A 1 122 ? 2.008 40.762 21.136 1.00 22.42 119 TYR A N 1
ATOM 980 C CA . TYR A 1 122 ? 2.591 39.449 21.479 1.00 22.09 119 TYR A CA 1
ATOM 981 C C . TYR A 1 122 ? 2.454 38.440 20.330 1.00 21.63 119 TYR A C 1
ATOM 982 O O . TYR A 1 122 ? 1.380 38.247 19.786 1.00 20.69 119 TYR A O 1
ATOM 991 N N . SER A 1 123 ? 3.541 37.772 19.996 1.00 22.35 120 SER A N 1
ATOM 992 C CA . SER A 1 123 ? 3.467 36.577 19.159 1.00 23.08 120 SER A CA 1
ATOM 993 C C . SER A 1 123 ? 2.551 35.511 19.800 1.00 24.26 120 SER A C 1
ATOM 994 O O . SER A 1 123 ? 2.181 35.606 20.987 1.00 23.57 120 SER A O 1
ATOM 997 N N . GLU A 1 124 ? 2.160 34.517 19.011 1.00 24.86 121 GLU A N 1
ATOM 998 C CA . GLU A 1 124 ? 1.378 33.407 19.535 1.00 26.03 121 GLU A CA 1
ATOM 999 C C . GLU A 1 124 ? 2.114 32.594 20.614 1.00 25.20 121 GLU A C 1
ATOM 1000 O O . GLU A 1 124 ? 1.480 32.131 21.565 1.00 25.05 121 GLU A O 1
ATOM 1006 N N . GLN A 1 125 ? 3.435 32.453 20.471 1.00 24.34 122 GLN A N 1
ATOM 1007 C CA . GLN A 1 125 ? 4.246 31.750 21.449 1.00 24.59 122 GLN A CA 1
ATOM 1008 C C . GLN A 1 125 ? 4.348 32.586 22.708 1.00 22.48 122 GLN A C 1
ATOM 1009 O O . GLN A 1 125 ? 4.300 32.042 23.790 1.00 21.29 122 GLN A O 1
ATOM 1015 N N . GLN A 1 126 ? 4.489 33.906 22.557 1.00 21.02 123 GLN A N 1
ATOM 1016 C CA . GLN A 1 126 ? 4.587 34.803 23.714 1.00 20.78 123 GLN A CA 1
ATOM 1017 C C . GLN A 1 126 ? 3.341 34.742 24.569 1.00 17.83 123 GLN A C 1
ATOM 1018 O O . GLN A 1 126 ? 3.458 34.564 25.773 1.00 17.78 123 GLN A O 1
ATOM 1024 N N . VAL A 1 127 ? 2.166 34.861 23.941 1.00 15.94 124 VAL A N 1
ATOM 1025 C CA . VAL A 1 127 ? 0.878 34.665 24.623 1.00 15.85 124 VAL A CA 1
ATOM 1026 C C . VAL A 1 127 ? 0.769 33.301 25.325 1.00 15.81 124 VAL A C 1
ATOM 1027 O O . VAL A 1 127 ? 0.427 33.231 26.517 1.00 15.99 124 VAL A O 1
ATOM 1031 N N . SER A 1 128 ? 1.065 32.234 24.586 1.00 15.27 125 SER A N 1
ATOM 1032 C CA . SER A 1 128 ? 0.910 30.886 25.098 1.00 16.05 125 SER A CA 1
ATOM 1033 C C . SER A 1 128 ? 1.834 30.613 26.321 1.00 15.54 125 SER A C 1
ATOM 1034 O O . SER A 1 128 ? 1.415 29.951 27.286 1.00 15.97 125 SER A O 1
ATOM 1037 N N . ASP A 1 129 ? 3.078 31.080 26.236 1.00 14.93 126 ASP A N 1
ATOM 1038 C CA . ASP A 1 129 ? 4.071 31.021 27.331 1.00 15.61 126 ASP A CA 1
ATOM 1039 C C . ASP A 1 129 ? 3.665 31.833 28.540 1.00 14.83 126 ASP A C 1
ATOM 1040 O O . ASP A 1 129 ? 3.881 31.412 29.696 1.00 15.26 126 ASP A O 1
ATOM 1045 N N . TYR A 1 130 ? 3.094 33.005 28.273 1.00 14.18 127 TYR A N 1
ATOM 1046 C CA . TYR A 1 130 ? 2.650 33.944 29.325 1.00 13.68 127 TYR A CA 1
ATOM 1047 C C . TYR A 1 130 ? 1.551 33.276 30.167 1.00 12.90 127 TYR A C 1
ATOM 1048 O O . TYR A 1 130 ? 1.611 33.239 31.395 1.00 12.20 127 TYR A O 1
ATOM 1057 N N . LEU A 1 131 ? 0.576 32.697 29.491 1.00 12.01 128 LEU A N 1
ATOM 1058 C CA . LEU A 1 131 ? -0.530 32.042 30.187 1.00 11.58 128 LEU A CA 1
ATOM 1059 C C . LEU A 1 131 ? -0.017 30.822 30.974 1.00 11.67 128 LEU A C 1
ATOM 1060 O O . LEU A 1 131 ? -0.395 30.592 32.126 1.00 10.70 128 LEU A O 1
ATOM 1065 N N . ALA A 1 132 ? 0.872 30.044 30.346 1.00 11.02 129 ALA A N 1
ATOM 1066 C CA . ALA A 1 132 ? 1.375 28.834 30.976 1.00 10.50 129 ALA A CA 1
ATOM 1067 C C . ALA A 1 132 ? 2.192 29.190 32.235 1.00 11.45 129 ALA A C 1
ATOM 1068 O O . ALA A 1 132 ? 2.079 28.532 33.289 1.00 10.22 129 ALA A O 1
ATOM 1070 N N . LEU A 1 133 ? 3.010 30.234 32.124 1.00 12.19 130 LEU A N 1
ATOM 1071 C CA . LEU A 1 133 ? 3.815 30.654 33.246 1.00 12.58 130 LEU A CA 1
ATOM 1072 C C . LEU A 1 133 ? 2.959 31.109 34.409 1.00 12.25 130 LEU A C 1
ATOM 1073 O O . LEU A 1 133 ? 3.166 30.669 35.545 1.00 12.04 130 LEU A O 1
ATOM 1078 N N . ASN A 1 134 ? 2.013 32.004 34.140 1.00 12.18 131 ASN A N 1
ATOM 1079 C CA . ASN A 1 134 ? 1.134 32.525 35.193 1.00 12.25 131 ASN A CA 1
ATOM 1080 C C . ASN A 1 134 ? 0.280 31.404 35.827 1.00 11.47 131 ASN A C 1
ATOM 1081 O O . ASN A 1 134 ? -0.038 31.453 36.996 1.00 11.59 131 ASN A O 1
ATOM 1086 N N . ALA A 1 135 ? -0.098 30.400 35.045 1.00 11.23 132 ALA A N 1
ATOM 1087 C CA . ALA A 1 135 ? -0.793 29.220 35.591 1.00 11.34 132 ALA A CA 1
ATOM 1088 C C . ALA A 1 135 ? 0.112 28.454 36.570 1.00 11.26 132 ALA A C 1
ATOM 1089 O O . ALA A 1 135 ? -0.368 28.006 37.607 1.00 9.80 132 ALA A O 1
ATOM 1091 N N . GLY A 1 136 ? 1.398 28.304 36.230 1.00 10.70 133 GLY A N 1
ATOM 1092 C CA . GLY A 1 136 ? 2.380 27.678 37.112 1.00 10.82 133 GLY A CA 1
ATOM 1093 C C . GLY A 1 136 ? 2.514 28.413 38.437 1.00 12.28 133 GLY A C 1
ATOM 1094 O O . GLY A 1 136 ? 2.478 27.789 39.523 1.00 12.90 133 GLY A O 1
ATOM 1095 N N . LEU A 1 137 ? 2.656 29.739 38.376 1.00 12.19 134 LEU A N 1
ATOM 1096 C CA . LEU A 1 137 ? 2.720 30.534 39.607 1.00 12.31 134 LEU A CA 1
ATOM 1097 C C . LEU A 1 137 ? 1.555 30.241 40.558 1.00 13.35 134 LEU A C 1
ATOM 1098 O O . LEU A 1 137 ? 1.781 29.902 41.717 1.00 13.05 134 LEU A O 1
ATOM 1103 N N . VAL A 1 138 ? 0.307 30.369 40.068 1.00 13.06 135 VAL A N 1
ATOM 1104 C CA . VAL A 1 138 ? -0.831 30.211 40.942 1.00 11.98 135 VAL A CA 1
ATOM 1105 C C . VAL A 1 138 ? -1.046 28.723 41.308 1.00 13.00 135 VAL A C 1
ATOM 1106 O O . VAL A 1 138 ? -1.523 28.442 42.401 1.00 11.85 135 VAL A O 1
ATOM 1110 N N . ALA A 1 139 ? -0.749 27.787 40.391 1.00 11.68 136 ALA A N 1
ATOM 1111 C CA . ALA A 1 139 ? -0.974 26.400 40.703 1.00 12.79 136 ALA A CA 1
ATOM 1112 C C . ALA A 1 139 ? -0.153 25.991 41.932 1.00 12.67 136 ALA A C 1
ATOM 1113 O O . ALA A 1 139 ? -0.657 25.312 42.812 1.00 12.81 136 ALA A O 1
ATOM 1123 N N . ASN A 1 141 ? 0.944 27.991 44.396 1.00 13.01 138 ASN A N 1
ATOM 1124 C CA . ASN A 1 141 ? 0.416 28.670 45.592 1.00 13.65 138 ASN A CA 1
ATOM 1125 C C . ASN A 1 141 ? -0.822 27.894 46.095 1.00 13.00 138 ASN A C 1
ATOM 1126 O O . ASN A 1 141 ? -0.985 27.681 47.300 1.00 11.83 138 ASN A O 1
ATOM 1131 N N . LEU A 1 142 ? -1.623 27.412 45.142 1.00 12.77 139 LEU A N 1
ATOM 1132 C CA . LEU A 1 142 ? -2.847 26.629 45.442 1.00 13.44 139 LEU A CA 1
ATOM 1133 C C . LEU A 1 142 ? -2.560 25.295 46.142 1.00 12.61 139 LEU A C 1
ATOM 1134 O O . LEU A 1 142 ? -3.207 24.964 47.145 1.00 12.00 139 LEU A O 1
ATOM 1139 N N . VAL A 1 143 ? -1.608 24.524 45.613 1.00 12.83 140 VAL A N 1
ATOM 1140 C CA . VAL A 1 143 ? -1.303 23.246 46.253 1.00 12.92 140 VAL A CA 1
ATOM 1141 C C . VAL A 1 143 ? -0.701 23.421 47.656 1.00 13.56 140 VAL A C 1
ATOM 1142 O O . VAL A 1 143 ? -0.951 22.594 48.575 1.00 13.15 140 VAL A O 1
ATOM 1146 N N . LEU A 1 144 ? 0.087 24.490 47.821 1.00 12.37 141 LEU A N 1
ATOM 1147 C CA . LEU A 1 144 ? 0.647 24.825 49.135 1.00 13.39 141 LEU A CA 1
ATOM 1148 C C . LEU A 1 144 ? -0.433 25.250 50.107 1.00 13.24 141 LEU A C 1
ATOM 1149 O O . LEU A 1 144 ? -0.431 24.811 51.275 1.00 13.47 141 LEU A O 1
ATOM 1154 N N . ALA A 1 145 ? -1.370 26.070 49.623 1.00 12.65 142 ALA A N 1
ATOM 1155 C CA . ALA A 1 145 ? -2.496 26.477 50.456 1.00 13.47 142 ALA A CA 1
ATOM 1156 C C . ALA A 1 145 ? -3.345 25.269 50.906 1.00 12.87 142 ALA A C 1
ATOM 1157 O O . ALA A 1 145 ? -3.767 25.201 52.049 1.00 14.38 142 ALA A O 1
ATOM 1159 N N . LEU A 1 146 ? -3.578 24.316 50.011 1.00 13.44 143 LEU A N 1
ATOM 1160 C CA . LEU A 1 146 ? -4.296 23.068 50.335 1.00 13.41 143 LEU A CA 1
ATOM 1161 C C . LEU A 1 146 ? -3.543 22.257 51.384 1.00 14.61 143 LEU A C 1
ATOM 1162 O O . LEU A 1 146 ? -4.134 21.775 52.395 1.00 14.14 143 LEU A O 1
ATOM 1167 N N . THR A 1 147 ? -2.236 22.118 51.138 1.00 15.16 144 THR A N 1
ATOM 1168 C CA . THR A 1 147 ? -1.322 21.410 52.021 1.00 15.66 144 THR A CA 1
ATOM 1169 C C . THR A 1 147 ? -1.368 22.026 53.401 1.00 17.03 144 THR A C 1
ATOM 1170 O O . THR A 1 147 ? -1.478 21.306 54.384 1.00 16.33 144 THR A O 1
ATOM 1174 N N . ASP A 1 148 ? -1.258 23.353 53.471 1.00 17.61 145 ASP A N 1
ATOM 1175 C CA . ASP A 1 148 ? -1.399 24.063 54.747 1.00 19.52 145 ASP A CA 1
ATOM 1176 C C . ASP A 1 148 ? -2.684 23.758 55.531 1.00 20.16 145 ASP A C 1
ATOM 1177 O O . ASP A 1 148 ? -2.713 23.886 56.744 1.00 20.24 145 ASP A O 1
ATOM 1182 N N . GLN A 1 149 ? -3.754 23.404 54.829 1.00 20.48 146 GLN A N 1
ATOM 1183 C CA . GLN A 1 149 ? -4.970 23.032 55.494 1.00 21.10 146 GLN A CA 1
ATOM 1184 C C . GLN A 1 149 ? -5.066 21.544 55.725 1.00 19.98 146 GLN A C 1
ATOM 1185 O O . GLN A 1 149 ? -6.098 21.080 56.158 1.00 20.53 146 GLN A O 1
ATOM 1191 N N . GLY A 1 150 ? -4.013 20.792 55.431 1.00 19.84 147 GLY A N 1
ATOM 1192 C CA . GLY A 1 150 ? -4.024 19.330 55.657 1.00 19.56 147 GLY A CA 1
ATOM 1193 C C . GLY A 1 150 ? -4.669 18.548 54.517 1.00 19.03 147 GLY A C 1
ATOM 1194 O O . GLY A 1 150 ? -5.045 17.376 54.690 1.00 19.04 147 GLY A O 1
ATOM 1195 N N . ILE A 1 151 ? -4.811 19.195 53.352 1.00 17.80 148 ILE A N 1
ATOM 1196 C CA . ILE A 1 151 ? -5.485 18.583 52.184 1.00 16.82 148 ILE A CA 1
ATOM 1197 C C . ILE A 1 151 ? -4.448 18.229 51.100 1.00 15.99 148 ILE A C 1
ATOM 1198 O O . ILE A 1 151 ? -3.600 19.071 50.735 1.00 15.38 148 ILE A O 1
ATOM 1203 N N . GLY A 1 152 ? -4.506 16.985 50.632 1.00 14.74 149 GLY A N 1
ATOM 1204 C CA . GLY A 1 152 ? -3.618 16.453 49.593 1.00 14.53 149 GLY A CA 1
ATOM 1205 C C . GLY A 1 152 ? -4.101 16.912 48.226 1.00 14.84 149 GLY A C 1
ATOM 1206 O O . GLY A 1 152 ? -5.218 17.450 48.112 1.00 15.13 149 GLY A O 1
ATOM 1207 N N . SER A 1 153 ? -3.256 16.757 47.201 1.00 14.43 150 SER A N 1
ATOM 1208 C CA . SER A 1 153 ? -3.564 17.185 45.830 1.00 14.37 150 SER A CA 1
ATOM 1209 C C . SER A 1 153 ? -2.555 16.579 44.893 1.00 14.31 150 SER A C 1
ATOM 1210 O O . SER A 1 153 ? -1.494 16.144 45.325 1.00 13.66 150 SER A O 1
ATOM 1213 N N . ASN A 1 154 ? -2.878 16.572 43.605 1.00 14.23 151 ASN A N 1
ATOM 1214 C CA . ASN A 1 154 ? -1.891 16.266 42.576 1.00 14.25 151 ASN A CA 1
ATOM 1215 C C . ASN A 1 154 ? -2.173 17.146 41.351 1.00 14.47 151 ASN A C 1
ATOM 1216 O O . ASN A 1 154 ? -3.337 17.363 41.021 1.00 14.59 151 ASN A O 1
ATOM 1221 N N . ILE A 1 155 ? -1.121 17.638 40.680 1.00 13.52 152 ILE A N 1
ATOM 1222 C CA . ILE A 1 155 ? -1.256 18.457 39.471 1.00 13.77 152 ILE A CA 1
ATOM 1223 C C . ILE A 1 155 ? -1.144 17.469 38.294 1.00 14.75 152 ILE A C 1
ATOM 1224 O O . ILE A 1 155 ? -0.198 16.665 38.239 1.00 15.00 152 ILE A O 1
ATOM 1229 N N . ILE A 1 156 ? -2.122 17.495 37.391 1.00 13.19 153 ILE A N 1
ATOM 1230 C CA . ILE A 1 156 ? -2.196 16.553 36.289 1.00 14.39 153 ILE A CA 1
ATOM 1231 C C . ILE A 1 156 ? -2.180 17.373 35.017 1.00 14.27 153 ILE A C 1
ATOM 1232 O O . ILE A 1 156 ? -2.980 18.303 34.837 1.00 14.38 153 ILE A O 1
ATOM 1237 N N . LEU A 1 157 ? -1.238 17.031 34.159 1.00 14.71 154 LEU A N 1
ATOM 1238 C CA . LEU A 1 157 ? -1.135 17.599 32.848 1.00 16.52 154 LEU A CA 1
ATOM 1239 C C . LEU A 1 157 ? -1.551 16.588 31.768 1.00 16.13 154 LEU A C 1
ATOM 1240 O O . LEU A 1 157 ? -1.865 16.970 30.635 1.00 16.75 154 LEU A O 1
ATOM 1245 N N . GLY A 1 158 ? -1.569 15.300 32.108 1.00 16.15 155 GLY A N 1
ATOM 1246 C CA . GLY A 1 158 ? -1.975 14.247 31.140 1.00 14.96 155 GLY A CA 1
ATOM 1247 C C . GLY A 1 158 ? -3.491 14.064 30.994 1.00 15.61 155 GLY A C 1
ATOM 1248 O O . GLY A 1 158 ? -4.103 13.146 31.605 1.00 15.19 155 GLY A O 1
ATOM 1249 N N . PHE A 1 159 ? -4.099 14.948 30.194 1.00 14.87 156 PHE A N 1
ATOM 1250 C CA . PHE A 1 159 ? -5.516 14.923 29.911 1.00 14.39 156 PHE A CA 1
ATOM 1251 C C . PHE A 1 159 ? -5.735 15.599 28.569 1.00 14.81 156 PHE A C 1
ATOM 1252 O O . PHE A 1 159 ? -4.839 16.298 28.054 1.00 14.87 156 PHE A O 1
ATOM 1260 N N . ASP A 1 160 ? -6.919 15.362 28.005 1.00 14.67 157 ASP A N 1
ATOM 1261 C CA . ASP A 1 160 ? -7.287 15.791 26.668 1.00 15.81 157 ASP A CA 1
ATOM 1262 C C . ASP A 1 160 ? -7.857 17.212 26.713 1.00 15.27 157 ASP A C 1
ATOM 1263 O O . ASP A 1 160 ? -9.052 17.391 26.899 1.00 15.08 157 ASP A O 1
ATOM 1268 N N . LYS A 1 161 ? -6.997 18.202 26.549 1.00 15.22 158 LYS A N 1
ATOM 1269 C CA . LYS A 1 161 ? -7.377 19.596 26.703 1.00 16.54 158 LYS A CA 1
ATOM 1270 C C . LYS A 1 161 ? -8.488 20.040 25.764 1.00 16.61 158 LYS A C 1
ATOM 1271 O O . LYS A 1 161 ? -9.268 20.930 26.114 1.00 17.02 158 LYS A O 1
ATOM 1277 N N . SER A 1 162 ? -8.579 19.397 24.593 1.00 17.97 159 SER A N 1
ATOM 1278 C CA . SER A 1 162 ? -9.529 19.803 23.546 1.00 17.18 159 SER A CA 1
ATOM 1279 C C . SER A 1 162 ? -10.995 19.537 23.913 1.00 16.59 159 SER A C 1
ATOM 1280 O O . SER A 1 162 ? -11.922 20.079 23.287 1.00 16.11 159 SER A O 1
ATOM 1283 N N . LYS A 1 163 ? -11.248 18.717 24.923 1.00 15.37 160 LYS A N 1
ATOM 1284 C CA . LYS A 1 163 ? -12.669 18.453 25.248 1.00 15.81 160 LYS A CA 1
ATOM 1285 C C . LYS A 1 163 ? -13.119 19.075 26.560 1.00 15.55 160 LYS A C 1
ATOM 1286 O O . LYS A 1 163 ? -14.312 18.987 26.921 1.00 15.21 160 LYS A O 1
ATOM 1292 N N . VAL A 1 164 ? -12.172 19.669 27.284 1.00 14.60 161 VAL A N 1
ATOM 1293 C CA . VAL A 1 164 ? -12.442 20.101 28.656 1.00 14.90 161 VAL A CA 1
ATOM 1294 C C . VAL A 1 164 ? -13.485 21.217 28.711 1.00 15.30 161 VAL A C 1
ATOM 1295 O O . VAL A 1 164 ? -14.363 21.193 29.591 1.00 14.73 161 VAL A O 1
ATOM 1299 N N . ASN A 1 165 ? -13.399 22.181 27.788 1.00 15.19 162 ASN A N 1
ATOM 1300 C CA . ASN A 1 165 ? -14.349 23.306 27.787 1.00 16.09 162 ASN A CA 1
ATOM 1301 C C . ASN A 1 165 ? -15.759 22.800 27.605 1.00 17.23 162 ASN A C 1
ATOM 1302 O O . ASN A 1 165 ? -16.668 23.263 28.272 1.00 17.62 162 ASN A O 1
ATOM 1307 N N . GLU A 1 166 ? -15.925 21.870 26.673 1.00 18.50 163 GLU A N 1
ATOM 1308 C CA . GLU A 1 166 ? -17.215 21.267 26.355 1.00 21.25 163 GLU A CA 1
ATOM 1309 C C . GLU A 1 166 ? -17.777 20.501 27.559 1.00 20.34 163 GLU A C 1
ATOM 1310 O O . GLU A 1 166 ? -18.867 20.796 28.030 1.00 20.74 163 GLU A O 1
ATOM 1316 N N . VAL A 1 167 ? -17.001 19.556 28.090 1.00 19.80 164 VAL A N 1
ATOM 1317 C CA . VAL A 1 167 ? -17.378 18.787 29.274 1.00 19.22 164 VAL A CA 1
ATOM 1318 C C . VAL A 1 167 ? -17.719 19.653 30.504 1.00 19.70 164 VAL A C 1
ATOM 1319 O O . VAL A 1 167 ? -18.696 19.395 31.196 1.00 20.44 164 VAL A O 1
ATOM 1323 N N . LEU A 1 168 ? -16.926 20.683 30.773 1.00 19.42 165 LEU A N 1
ATOM 1324 C CA . LEU A 1 168 ? -17.148 21.514 31.949 1.00 18.91 165 LEU A CA 1
ATOM 1325 C C . LEU A 1 168 ? -18.015 22.751 31.701 1.00 19.62 165 LEU A C 1
ATOM 1326 O O . LEU A 1 168 ? -18.253 23.524 32.636 1.00 19.56 165 LEU A O 1
ATOM 1331 N N . GLU A 1 169 ? -18.459 22.941 30.455 1.00 19.31 166 GLU A N 1
ATOM 1332 C CA . GLU A 1 169 ? -19.311 24.070 30.069 1.00 21.17 166 GLU A CA 1
ATOM 1333 C C . GLU A 1 169 ? -18.666 25.415 30.398 1.00 20.26 166 GLU A C 1
ATOM 1334 O O . GLU A 1 169 ? -19.246 26.253 31.099 1.00 20.58 166 GLU A O 1
ATOM 1340 N N . ILE A 1 170 ? -17.460 25.611 29.877 1.00 19.20 167 ILE A N 1
ATOM 1341 C CA . ILE A 1 170 ? -16.715 26.844 30.093 1.00 18.31 167 ILE A CA 1
ATOM 1342 C C . ILE A 1 170 ? -16.416 27.458 28.719 1.00 18.66 167 ILE A C 1
ATOM 1343 O O . ILE A 1 170 ? -16.011 26.745 27.802 1.00 18.23 167 ILE A O 1
ATOM 1348 N N . GLU A 1 171 ? -16.597 28.769 28.593 1.00 19.71 168 GLU A N 1
ATOM 1349 C CA . GLU A 1 171 ? -16.286 29.509 27.360 1.00 22.11 168 GLU A CA 1
ATOM 1350 C C . GLU A 1 171 ? -14.896 29.241 26.775 1.00 21.74 168 GLU A C 1
ATOM 1351 O O . GLU A 1 171 ? -13.893 29.195 27.519 1.00 22.07 168 GLU A O 1
ATOM 1357 N N . ASP A 1 172 ? -14.840 29.087 25.450 1.00 20.87 169 ASP A N 1
ATOM 1358 C CA . ASP A 1 172 ? -13.614 28.742 24.730 1.00 20.82 169 ASP A CA 1
ATOM 1359 C C . ASP A 1 172 ? -12.510 29.800 24.856 1.00 19.97 169 ASP A C 1
ATOM 1360 O O . ASP A 1 172 ? -11.323 29.525 24.583 1.00 19.61 169 ASP A O 1
ATOM 1365 N N . ARG A 1 173 ? -12.910 31.016 25.241 1.00 18.92 170 ARG A N 1
ATOM 1366 C CA . ARG A 1 173 ? -11.971 32.079 25.594 1.00 17.57 170 ARG A CA 1
ATOM 1367 C C . ARG A 1 173 ? -10.974 31.552 26.671 1.00 16.12 170 ARG A C 1
ATOM 1368 O O . ARG A 1 173 ? -9.842 31.938 26.687 1.00 15.23 170 ARG A O 1
ATOM 1376 N N . PHE A 1 174 ? -11.429 30.658 27.545 1.00 15.78 171 PHE A N 1
ATOM 1377 C CA . PHE A 1 174 ? -10.598 30.060 28.599 1.00 15.39 171 PHE A CA 1
ATOM 1378 C C . PHE A 1 174 ? -10.023 28.713 28.161 1.00 14.99 171 PHE A C 1
ATOM 1379 O O . PHE A 1 174 ? -10.778 27.817 27.751 1.00 14.74 171 PHE A O 1
ATOM 1387 N N . ARG A 1 175 ? -8.695 28.566 28.212 1.00 14.29 172 ARG A N 1
ATOM 1388 C CA . ARG A 1 175 ? -8.095 27.273 27.873 1.00 13.94 172 ARG A CA 1
ATOM 1389 C C . ARG A 1 175 ? -7.649 26.522 29.129 1.00 13.58 172 ARG A C 1
ATOM 1390 O O . ARG A 1 175 ? -7.154 27.138 30.097 1.00 13.15 172 ARG A O 1
ATOM 1398 N N . PRO A 1 176 ? -7.866 25.203 29.139 1.00 13.56 173 PRO A N 1
ATOM 1399 C CA . PRO A 1 176 ? -7.485 24.437 30.310 1.00 14.22 173 PRO A CA 1
ATOM 1400 C C . PRO A 1 176 ? -5.966 24.312 30.382 1.00 14.46 173 PRO A C 1
ATOM 1401 O O . PRO A 1 176 ? -5.301 24.067 29.367 1.00 15.01 173 PRO A O 1
ATOM 1405 N N . GLU A 1 177 ? -5.412 24.547 31.557 1.00 14.24 174 GLU A N 1
ATOM 1406 C CA . GLU A 1 177 ? -3.962 24.371 31.726 1.00 14.49 174 GLU A CA 1
ATOM 1407 C C . GLU A 1 177 ? -3.583 23.082 32.455 1.00 14.45 174 GLU A C 1
ATOM 1408 O O . GLU A 1 177 ? -2.620 22.401 32.072 1.00 14.79 174 GLU A O 1
ATOM 1414 N N . LEU A 1 178 ? -4.343 22.765 33.506 1.00 14.84 175 LEU A N 1
ATOM 1415 C CA . LEU A 1 178 ? -3.992 21.725 34.509 1.00 14.92 175 LEU A CA 1
ATOM 1416 C C . LEU A 1 178 ? -5.264 21.249 35.186 1.00 14.60 175 LEU A C 1
ATOM 1417 O O . LEU A 1 178 ? -6.203 22.041 35.380 1.00 14.17 175 LEU A O 1
ATOM 1422 N N . LEU A 1 179 ? -5.263 19.987 35.610 1.00 14.53 176 LEU A N 1
ATOM 1423 C CA . LEU A 1 179 ? -6.271 19.480 36.536 1.00 15.05 176 LEU A CA 1
ATOM 1424 C C . LEU A 1 179 ? -5.556 19.249 37.862 1.00 14.83 176 LEU A C 1
ATOM 1425 O O . LEU A 1 179 ? -4.498 18.633 37.895 1.00 15.55 176 LEU A O 1
ATOM 1430 N N . ILE A 1 180 ? -6.135 19.741 38.942 1.00 13.92 177 ILE A N 1
ATOM 1431 C CA . ILE A 1 180 ? -5.582 19.568 40.277 1.00 13.80 177 ILE A CA 1
ATOM 1432 C C . ILE A 1 180 ? -6.584 18.743 41.035 1.00 13.66 177 ILE A C 1
ATOM 1433 O O . ILE A 1 180 ? -7.662 19.262 41.378 1.00 12.92 177 ILE A O 1
ATOM 1438 N N . THR A 1 181 ? -6.248 17.490 41.313 1.00 13.55 178 THR A N 1
ATOM 1439 C CA . THR A 1 181 ? -7.117 16.675 42.156 1.00 14.07 178 THR A CA 1
ATOM 1440 C C . THR A 1 181 ? -6.965 17.076 43.609 1.00 14.69 178 THR A C 1
ATOM 1441 O O . THR A 1 181 ? -5.881 17.450 44.046 1.00 13.68 178 THR A O 1
ATOM 1445 N N . VAL A 1 182 ? -8.059 16.994 44.356 1.00 15.40 179 VAL A N 1
ATOM 1446 C CA . VAL A 1 182 ? -8.058 17.470 45.745 1.00 14.99 179 VAL A CA 1
ATOM 1447 C C . VAL A 1 182 ? -8.704 16.442 46.646 1.00 16.16 179 VAL A C 1
ATOM 1448 O O . VAL A 1 182 ? -9.791 15.941 46.349 1.00 15.50 179 VAL A O 1
ATOM 1452 N N . GLY A 1 183 ? -8.006 16.083 47.711 1.00 16.43 180 GLY A N 1
ATOM 1453 C CA . GLY A 1 183 ? -8.547 15.121 48.647 1.00 18.09 180 GLY A CA 1
ATOM 1454 C C . GLY A 1 183 ? -7.574 14.778 49.732 1.00 19.41 180 GLY A C 1
ATOM 1455 O O . GLY A 1 183 ? -6.400 15.161 49.701 1.00 18.62 180 GLY A O 1
ATOM 1456 N N . TYR A 1 184 ? -8.060 14.020 50.705 1.00 21.82 181 TYR A N 1
ATOM 1457 C CA . TYR A 1 184 ? -7.204 13.527 51.765 1.00 23.41 181 TYR A CA 1
ATOM 1458 C C . TYR A 1 184 ? -6.550 12.241 51.321 1.00 25.83 181 TYR A C 1
ATOM 1459 O O . TYR A 1 184 ? -7.173 11.432 50.625 1.00 27.17 181 TYR A O 1
ATOM 1468 N N . THR A 1 185 ? -5.303 12.048 51.731 1.00 28.60 182 THR A N 1
ATOM 1469 C CA . THR A 1 185 ? -4.442 10.975 51.228 1.00 31.16 182 THR A CA 1
ATOM 1470 C C . THR A 1 185 ? -4.558 9.667 52.003 1.00 33.11 182 THR A C 1
ATOM 1471 O O . THR A 1 185 ? -4.462 9.658 53.230 1.00 31.67 182 THR A O 1
ATOM 1475 N N . ASP A 1 186 ? -4.692 8.567 51.256 1.00 36.00 183 ASP A N 1
ATOM 1476 C CA . ASP A 1 186 ? -4.841 7.238 51.828 1.00 39.06 183 ASP A CA 1
ATOM 1477 C C . ASP A 1 186 ? -3.518 6.441 51.874 1.00 40.33 183 ASP A C 1
ATOM 1478 O O . ASP A 1 186 ? -3.524 5.209 52.066 1.00 41.33 183 ASP A O 1
ATOM 1483 N N . GLU A 1 187 ? -2.389 7.128 51.714 1.00 40.92 184 GLU A N 1
ATOM 1484 C CA . GLU A 1 187 ? -1.089 6.472 51.841 1.00 42.19 184 GLU A CA 1
ATOM 1485 C C . GLU A 1 187 ? 0.028 7.410 52.250 1.00 42.30 184 GLU A C 1
ATOM 1486 O O . GLU A 1 187 ? 0.097 8.552 51.796 1.00 41.90 184 GLU A O 1
ATOM 1492 N N . LYS A 1 188 ? 0.901 6.907 53.121 1.00 42.61 185 LYS A N 1
ATOM 1493 C CA . LYS A 1 188 ? 2.144 7.598 53.458 1.00 43.64 185 LYS A CA 1
ATOM 1494 C C . LYS A 1 188 ? 2.965 7.721 52.186 1.00 43.40 185 LYS A C 1
ATOM 1495 O O . LYS A 1 188 ? 3.145 6.733 51.456 1.00 43.79 185 LYS A O 1
ATOM 1501 N N . LEU A 1 189 ? 3.428 8.931 51.889 1.00 42.80 186 LEU A N 1
ATOM 1502 C CA . LEU A 1 189 ? 4.323 9.068 50.757 1.00 42.45 186 LEU A CA 1
ATOM 1503 C C . LEU A 1 189 ? 5.691 9.601 51.097 1.00 41.64 186 LEU A C 1
ATOM 1504 O O . LEU A 1 189 ? 5.859 10.395 52.028 1.00 41.49 186 LEU A O 1
ATOM 1509 N N . GLU A 1 190 ? 6.666 9.122 50.337 1.00 40.55 187 GLU A N 1
ATOM 1510 C CA . GLU A 1 190 ? 8.039 9.543 50.495 1.00 40.17 187 GLU A CA 1
ATOM 1511 C C . GLU A 1 190 ? 8.307 10.700 49.548 1.00 38.75 187 GLU A C 1
ATOM 1512 O O . GLU A 1 190 ? 7.704 10.777 48.474 1.00 39.26 187 GLU A O 1
ATOM 1518 N N . PRO A 1 191 ? 9.193 11.618 49.954 1.00 37.24 188 PRO A N 1
ATOM 1519 C CA . PRO A 1 191 ? 9.669 12.657 49.051 1.00 35.50 188 PRO A CA 1
ATOM 1520 C C . PRO A 1 191 ? 10.262 12.047 47.803 1.00 33.29 188 PRO A C 1
ATOM 1521 O O . PRO A 1 191 ? 11.044 11.099 47.897 1.00 32.89 188 PRO A O 1
ATOM 1525 N N . SER A 1 192 ? 9.873 12.573 46.645 1.00 30.43 189 SER A N 1
ATOM 1526 C CA . SER A 1 192 ? 10.457 12.149 45.386 1.00 27.62 189 SER A CA 1
ATOM 1527 C C . SER A 1 192 ? 11.801 12.828 45.205 1.00 25.87 189 SER A C 1
ATOM 1528 O O . SER A 1 192 ? 12.154 13.768 45.919 1.00 25.52 189 SER A O 1
ATOM 1531 N N . TYR A 1 193 ? 12.544 12.337 44.232 1.00 23.95 190 TYR A N 1
ATOM 1532 C CA . TYR A 1 193 ? 13.909 12.747 43.997 1.00 22.22 190 TYR A CA 1
ATOM 1533 C C . TYR A 1 193 ? 14.043 14.187 43.488 1.00 21.59 190 TYR A C 1
ATOM 1534 O O . TYR A 1 193 ? 13.312 14.608 42.611 1.00 19.42 190 TYR A O 1
ATOM 1543 N N . ARG A 1 194 ? 15.004 14.920 44.039 1.00 20.99 191 ARG A N 1
ATOM 1544 C CA . ARG A 1 194 ? 15.377 16.218 43.487 1.00 21.39 191 ARG A CA 1
ATOM 1545 C C . ARG A 1 194 ? 16.875 16.228 43.275 1.00 21.84 191 ARG A C 1
ATOM 1546 O O . ARG A 1 194 ? 17.614 15.755 44.138 1.00 21.32 191 ARG A O 1
ATOM 1554 N N . LEU A 1 195 ? 17.316 16.775 42.146 1.00 22.07 192 LEU A N 1
ATOM 1555 C CA . LEU A 1 195 ? 18.742 16.977 41.880 1.00 23.18 192 LEU A CA 1
ATOM 1556 C C . LEU A 1 195 ? 19.440 17.737 43.008 1.00 23.65 192 LEU A C 1
ATOM 1557 O O . LEU A 1 195 ? 18.833 18.608 43.628 1.00 23.69 192 LEU A O 1
ATOM 1562 N N . PRO A 1 196 ? 20.721 17.424 43.271 1.00 24.51 193 PRO A N 1
ATOM 1563 C CA . PRO A 1 196 ? 21.434 18.223 44.296 1.00 24.96 193 PRO A CA 1
ATOM 1564 C C . PRO A 1 196 ? 21.472 19.697 43.895 1.00 25.76 193 PRO A C 1
ATOM 1565 O O . PRO A 1 196 ? 21.652 20.005 42.727 1.00 25.59 193 PRO A O 1
ATOM 1569 N N . VAL A 1 197 ? 21.257 20.597 44.848 1.00 27.40 194 VAL A N 1
ATOM 1570 C CA . VAL A 1 197 ? 21.109 22.031 44.532 1.00 29.38 194 VAL A CA 1
ATOM 1571 C C . VAL A 1 197 ? 22.287 22.622 43.725 1.00 30.54 194 VAL A C 1
ATOM 1572 O O . VAL A 1 197 ? 22.080 23.329 42.727 1.00 30.38 194 VAL A O 1
ATOM 1576 N N . ASP A 1 198 ? 23.517 22.281 44.108 1.00 31.21 195 ASP A N 1
ATOM 1577 C CA . ASP A 1 198 ? 24.699 22.750 43.371 1.00 32.12 195 ASP A CA 1
ATOM 1578 C C . ASP A 1 198 ? 24.717 22.278 41.912 1.00 32.11 195 ASP A C 1
ATOM 1579 O O . ASP A 1 198 ? 25.365 22.891 41.079 1.00 32.09 195 ASP A O 1
ATOM 1584 N N . GLU A 1 199 ? 23.988 21.206 41.605 1.00 32.37 196 GLU A N 1
ATOM 1585 C CA . GLU A 1 199 ? 23.827 20.750 40.214 1.00 32.90 196 GLU A CA 1
ATOM 1586 C C . GLU A 1 199 ? 23.027 21.710 39.326 1.00 32.48 196 GLU A C 1
ATOM 1587 O O . GLU A 1 199 ? 23.165 21.675 38.099 1.00 32.02 196 GLU A O 1
ATOM 1593 N N . ILE A 1 200 ? 22.166 22.529 39.935 1.00 31.72 197 ILE A N 1
ATOM 1594 C CA . ILE A 1 200 ? 21.228 23.353 39.155 1.00 31.14 197 ILE A CA 1
ATOM 1595 C C . ILE A 1 200 ? 21.449 24.852 39.377 1.00 31.40 197 ILE A C 1
ATOM 1596 O O . ILE A 1 200 ? 20.688 25.663 38.879 1.00 31.15 197 ILE A O 1
ATOM 1601 N N . ILE A 1 201 ? 22.490 25.202 40.126 1.00 31.47 198 ILE A N 1
ATOM 1602 C CA . ILE A 1 201 ? 22.884 26.594 40.333 1.00 32.16 198 ILE A CA 1
ATOM 1603 C C . ILE A 1 201 ? 24.133 26.962 39.507 1.00 32.99 198 ILE A C 1
ATOM 1604 O O . ILE A 1 201 ? 25.115 26.197 39.418 1.00 32.65 198 ILE A O 1
ATOM 1609 N N . GLU A 1 202 ? 24.084 28.139 38.892 1.00 33.24 199 GLU A N 1
ATOM 1610 C CA . GLU A 1 202 ? 25.215 28.675 38.158 1.00 34.14 199 GLU A CA 1
ATOM 1611 C C . GLU A 1 202 ? 25.478 30.044 38.734 1.00 34.01 199 GLU A C 1
ATOM 1612 O O . GLU A 1 202 ? 24.535 30.782 39.014 1.00 33.43 199 GLU A O 1
ATOM 1618 N N . LYS A 1 203 ? 26.754 30.387 38.889 1.00 33.92 200 LYS A N 1
ATOM 1619 C CA . LYS A 1 203 ? 27.149 31.671 39.449 1.00 33.91 200 LYS A CA 1
ATOM 1620 C C . LYS A 1 203 ? 27.722 32.571 38.369 1.00 33.43 200 LYS A C 1
ATOM 1621 O O . LYS A 1 203 ? 28.603 32.167 37.604 1.00 33.39 200 LYS A O 1
ATOM 1627 N N . ARG A 1 204 ? 27.184 33.785 38.299 1.00 32.66 201 ARG A N 1
ATOM 1628 C CA . ARG A 1 204 ? 27.581 34.786 37.323 1.00 32.18 201 ARG A CA 1
ATOM 1629 C C . ARG A 1 204 ? 27.630 36.192 37.940 1.00 32.01 201 ARG A C 1
ATOM 1630 O O . ARG A 1 204 ? 27.788 36.430 39.137 1.00 31.51 201 ARG A O 1
ATOM 1639 N N . LYS B 1 5 ? 0.496 28.849 58.667 1.00 31.05 2 LYS B N 1
ATOM 1640 C CA . LYS B 1 5 ? 0.639 30.336 58.679 1.00 30.35 2 LYS B CA 1
ATOM 1641 C C . LYS B 1 5 ? 0.982 30.808 57.273 1.00 28.88 2 LYS B C 1
ATOM 1642 O O . LYS B 1 5 ? 1.648 31.839 57.074 1.00 28.81 2 LYS B O 1
ATOM 1648 N N . PHE B 1 6 ? 0.493 30.036 56.305 1.00 26.89 3 PHE B N 1
ATOM 1649 C CA . PHE B 1 6 ? 0.764 30.259 54.892 1.00 24.94 3 PHE B CA 1
ATOM 1650 C C . PHE B 1 6 ? 0.076 31.514 54.389 1.00 24.79 3 PHE B C 1
ATOM 1651 O O . PHE B 1 6 ? 0.648 32.250 53.586 1.00 24.45 3 PHE B O 1
ATOM 1659 N N . LEU B 1 7 ? -1.146 31.760 54.866 1.00 24.84 4 LEU B N 1
ATOM 1660 C CA . LEU B 1 7 ? -1.809 33.036 54.614 1.00 25.56 4 LEU B CA 1
ATOM 1661 C C . LEU B 1 7 ? -0.917 34.214 55.000 1.00 25.00 4 LEU B C 1
ATOM 1662 O O . LEU B 1 7 ? -0.794 35.151 54.232 1.00 23.84 4 LEU B O 1
ATOM 1667 N N . GLU B 1 8 ? -0.328 34.163 56.203 1.00 25.52 5 GLU B N 1
ATOM 1668 C CA . GLU B 1 8 ? 0.559 35.232 56.696 1.00 26.37 5 GLU B CA 1
ATOM 1669 C C . GLU B 1 8 ? 1.819 35.425 55.818 1.00 24.49 5 GLU B C 1
ATOM 1670 O O . GLU B 1 8 ? 2.187 36.562 55.482 1.00 23.95 5 GLU B O 1
ATOM 1676 N N . LEU B 1 9 ? 2.472 34.322 55.460 1.00 22.92 6 LEU B N 1
ATOM 1677 C CA . LEU B 1 9 ? 3.608 34.366 54.542 1.00 22.47 6 LEU B CA 1
ATOM 1678 C C . LEU B 1 9 ? 3.212 35.078 53.226 1.00 21.52 6 LEU B C 1
ATOM 1679 O O . LEU B 1 9 ? 3.908 35.963 52.744 1.00 21.47 6 LEU B O 1
ATOM 1684 N N . ASN B 1 10 ? 2.094 34.683 52.647 1.00 21.14 7 ASN B N 1
ATOM 1685 C CA . ASN B 1 10 ? 1.634 35.281 51.383 1.00 21.20 7 ASN B CA 1
ATOM 1686 C C . ASN B 1 10 ? 1.426 36.783 51.523 1.00 21.82 7 ASN B C 1
ATOM 1687 O O . ASN B 1 10 ? 1.837 37.554 50.656 1.00 20.89 7 ASN B O 1
ATOM 1692 N N . LYS B 1 11 ? 0.806 37.185 52.633 1.00 23.48 8 LYS B N 1
ATOM 1693 C CA . LYS B 1 11 ? 0.558 38.598 52.924 1.00 25.29 8 LYS B CA 1
ATOM 1694 C C . LYS B 1 11 ? 1.849 39.422 53.095 1.00 25.90 8 LYS B C 1
ATOM 1695 O O . LYS B 1 11 ? 1.817 40.644 52.954 1.00 26.79 8 LYS B O 1
ATOM 1701 N N . LYS B 1 12 ? 2.981 38.787 53.396 1.00 25.96 9 LYS B N 1
ATOM 1702 C CA . LYS B 1 12 ? 4.207 39.575 53.427 1.00 26.79 9 LYS B CA 1
ATOM 1703 C C . LYS B 1 12 ? 5.058 39.517 52.168 1.00 26.17 9 LYS B C 1
ATOM 1704 O O . LYS B 1 12 ? 6.078 40.192 52.103 1.00 26.31 9 LYS B O 1
ATOM 1710 N N . ARG B 1 13 ? 4.638 38.738 51.167 1.00 24.85 10 ARG B N 1
ATOM 1711 C CA . ARG B 1 13 ? 5.312 38.768 49.875 1.00 23.21 10 ARG B CA 1
ATOM 1712 C C . ARG B 1 13 ? 4.805 39.947 49.058 1.00 23.34 10 ARG B C 1
ATOM 1713 O O . ARG B 1 13 ? 3.601 40.087 48.884 1.00 22.30 10 ARG B O 1
ATOM 1721 N N . HIS B 1 14 ? 5.720 40.786 48.560 1.00 22.79 11 HIS B N 1
ATOM 1722 C CA . HIS B 1 14 ? 5.340 41.926 47.718 1.00 23.16 11 HIS B CA 1
ATOM 1723 C C . HIS B 1 14 ? 6.249 42.010 46.525 1.00 22.61 11 HIS B C 1
ATOM 1724 O O . HIS B 1 14 ? 7.345 41.486 46.548 1.00 22.88 11 HIS B O 1
ATOM 1731 N N . ALA B 1 15 ? 5.803 42.682 45.474 1.00 22.74 12 ALA B N 1
ATOM 1732 C CA . ALA B 1 15 ? 6.706 43.002 44.373 1.00 23.37 12 ALA B CA 1
ATOM 1733 C C . ALA B 1 15 ? 7.630 44.146 44.810 1.00 24.10 12 ALA B C 1
ATOM 1734 O O . ALA B 1 15 ? 7.237 45.317 44.876 1.00 23.60 12 ALA B O 1
ATOM 1736 N N . THR B 1 16 ? 8.870 43.813 45.130 1.00 24.61 13 THR B N 1
ATOM 1737 C CA . THR B 1 16 ? 9.736 44.868 45.614 1.00 25.02 13 THR B CA 1
ATOM 1738 C C . THR B 1 16 ? 10.637 45.438 44.532 1.00 25.42 13 THR B C 1
ATOM 1739 O O . THR B 1 16 ? 11.236 44.706 43.738 1.00 25.26 13 THR B O 1
ATOM 1743 N N . LYS B 1 17 ? 10.662 46.768 44.499 1.00 26.00 14 LYS B N 1
ATOM 1744 C CA . LYS B 1 17 ? 11.299 47.538 43.440 1.00 27.22 14 LYS B CA 1
ATOM 1745 C C . LYS B 1 17 ? 12.453 48.433 43.927 1.00 27.47 14 LYS B C 1
ATOM 1746 O O . LYS B 1 17 ? 13.283 48.856 43.125 1.00 27.86 14 LYS B O 1
ATOM 1752 N N . HIS B 1 18 ? 12.498 48.723 45.229 1.00 27.80 15 HIS B N 1
ATOM 1753 C CA . HIS B 1 18 ? 13.605 49.492 45.812 1.00 28.45 15 HIS B CA 1
ATOM 1754 C C . HIS B 1 18 ? 14.168 48.769 47.028 1.00 28.14 15 HIS B C 1
ATOM 1755 O O . HIS B 1 18 ? 13.427 48.335 47.900 1.00 28.21 15 HIS B O 1
ATOM 1762 N N . PHE B 1 19 ? 15.489 48.625 47.050 1.00 28.08 16 PHE B N 1
ATOM 1763 C CA . PHE B 1 19 ? 16.170 47.772 48.007 1.00 28.18 16 PHE B CA 1
ATOM 1764 C C . PHE B 1 19 ? 17.082 48.606 48.886 1.00 28.34 16 PHE B C 1
ATOM 1765 O O . PHE B 1 19 ? 17.586 49.654 48.462 1.00 28.06 16 PHE B O 1
ATOM 1773 N N . THR B 1 20 ? 17.302 48.120 50.099 1.00 28.11 17 THR B N 1
ATOM 1774 C CA . THR B 1 20 ? 18.298 48.709 50.984 1.00 28.33 17 THR B CA 1
ATOM 1775 C C . THR B 1 20 ? 19.693 48.241 50.550 1.00 28.77 17 THR B C 1
ATOM 1776 O O . THR B 1 20 ? 19.835 47.453 49.601 1.00 28.15 17 THR B O 1
ATOM 1780 N N . ASP B 1 21 ? 20.711 48.711 51.272 1.00 29.28 18 ASP B N 1
ATOM 1781 C CA . ASP B 1 21 ? 22.102 48.349 51.002 1.00 29.78 18 ASP B CA 1
ATOM 1782 C C . ASP B 1 21 ? 22.547 47.089 51.755 1.00 29.45 18 ASP B C 1
ATOM 1783 O O . ASP B 1 21 ? 23.683 46.643 51.585 1.00 29.82 18 ASP B O 1
ATOM 1788 N N . LYS B 1 22 ? 21.658 46.500 52.563 1.00 28.43 19 LYS B N 1
ATOM 1789 C CA . LYS B 1 22 ? 21.999 45.271 53.280 1.00 28.37 19 LYS B CA 1
ATOM 1790 C C . LYS B 1 22 ? 22.436 44.155 52.318 1.00 28.71 19 LYS B C 1
ATOM 1791 O O . LYS B 1 22 ? 21.774 43.897 51.300 1.00 29.09 19 LYS B O 1
ATOM 1797 N N . LEU B 1 23 ? 23.561 43.517 52.624 1.00 28.90 20 LEU B N 1
ATOM 1798 C CA . LEU B 1 23 ? 24.094 42.455 51.785 1.00 29.54 20 LEU B CA 1
ATOM 1799 C C . LEU B 1 23 ? 23.174 41.226 51.809 1.00 29.81 20 LEU B C 1
ATOM 1800 O O . LEU B 1 23 ? 22.504 40.972 52.820 1.00 29.40 20 LEU B O 1
ATOM 1805 N N . VAL B 1 24 ? 23.144 40.491 50.693 1.00 29.51 21 VAL B N 1
ATOM 1806 C CA . VAL B 1 24 ? 22.383 39.236 50.592 1.00 29.20 21 VAL B CA 1
ATOM 1807 C C . VAL B 1 24 ? 23.359 38.065 50.672 1.00 29.67 21 VAL B C 1
ATOM 1808 O O . VAL B 1 24 ? 24.225 37.897 49.803 1.00 29.75 21 VAL B O 1
ATOM 1812 N N . ASP B 1 25 ? 23.208 37.278 51.729 1.00 29.82 22 ASP B N 1
ATOM 1813 C CA . ASP B 1 25 ? 24.154 36.240 52.092 1.00 31.27 22 ASP B CA 1
ATOM 1814 C C . ASP B 1 25 ? 24.009 35.066 51.127 1.00 31.56 22 ASP B C 1
ATOM 1815 O O . ASP B 1 25 ? 22.930 34.482 51.047 1.00 31.71 22 ASP B O 1
ATOM 1820 N N . PRO B 1 26 ? 25.093 34.711 50.400 1.00 31.94 23 PRO B N 1
ATOM 1821 C CA . PRO B 1 26 ? 24.997 33.660 49.367 1.00 31.90 23 PRO B CA 1
ATOM 1822 C C . PRO B 1 26 ? 24.443 32.347 49.914 1.00 32.11 23 PRO B C 1
ATOM 1823 O O . PRO B 1 26 ? 23.844 31.567 49.170 1.00 32.09 23 PRO B O 1
ATOM 1827 N N . LYS B 1 27 ? 24.644 32.119 51.207 1.00 31.84 24 LYS B N 1
ATOM 1828 C CA . LYS B 1 27 ? 24.080 30.968 51.897 1.00 32.04 24 LYS B CA 1
ATOM 1829 C C . LYS B 1 27 ? 22.530 30.990 51.916 1.00 31.09 24 LYS B C 1
ATOM 1830 O O . LYS B 1 27 ? 21.879 29.945 51.777 1.00 30.67 24 LYS B O 1
ATOM 1836 N N . ASP B 1 28 ? 21.953 32.174 52.114 1.00 30.32 25 ASP B N 1
ATOM 1837 C CA . ASP B 1 28 ? 20.502 32.334 52.120 1.00 29.64 25 ASP B CA 1
ATOM 1838 C C . ASP B 1 28 ? 19.881 32.096 50.739 1.00 28.41 25 ASP B C 1
ATOM 1839 O O . ASP B 1 28 ? 18.849 31.452 50.628 1.00 27.73 25 ASP B O 1
ATOM 1844 N N . VAL B 1 29 ? 20.533 32.620 49.707 1.00 27.27 26 VAL B N 1
ATOM 1845 C CA . VAL B 1 29 ? 20.139 32.410 48.331 1.00 26.78 26 VAL B CA 1
ATOM 1846 C C . VAL B 1 29 ? 20.169 30.915 48.004 1.00 26.60 26 VAL B C 1
ATOM 1847 O O . VAL B 1 29 ? 19.184 30.356 47.489 1.00 25.02 26 VAL B O 1
ATOM 1851 N N . ARG B 1 30 ? 21.273 30.256 48.353 1.00 25.86 27 ARG B N 1
ATOM 1852 C CA . ARG B 1 30 ? 21.394 28.816 48.122 1.00 26.00 27 ARG B CA 1
ATOM 1853 C C . ARG B 1 30 ? 20.288 28.029 48.841 1.00 25.62 27 ARG B C 1
ATOM 1854 O O . ARG B 1 30 ? 19.694 27.098 48.272 1.00 25.26 27 ARG B O 1
ATOM 1862 N N . THR B 1 31 ? 20.011 28.409 50.082 1.00 24.92 28 THR B N 1
ATOM 1863 C CA . THR B 1 31 ? 18.996 27.727 50.870 1.00 25.44 28 THR B CA 1
ATOM 1864 C C . THR B 1 31 ? 17.588 27.915 50.291 1.00 24.82 28 THR B C 1
ATOM 1865 O O . THR B 1 31 ? 16.800 26.962 50.245 1.00 25.03 28 THR B O 1
ATOM 1869 N N . ALA B 1 32 ? 17.287 29.132 49.841 1.00 23.12 29 ALA B N 1
ATOM 1870 C CA . ALA B 1 32 ? 15.972 29.430 49.280 1.00 22.10 29 ALA B CA 1
ATOM 1871 C C . ALA B 1 32 ? 15.761 28.650 48.000 1.00 20.71 29 ALA B C 1
ATOM 1872 O O . ALA B 1 32 ? 14.642 28.241 47.693 1.00 21.06 29 ALA B O 1
ATOM 1874 N N . ILE B 1 33 ? 16.830 28.466 47.247 1.00 20.57 30 ILE B N 1
ATOM 1875 C CA . ILE B 1 33 ? 16.755 27.745 45.984 1.00 20.97 30 ILE B CA 1
ATOM 1876 C C . ILE B 1 33 ? 16.538 26.270 46.265 1.00 21.46 30 ILE B C 1
ATOM 1877 O O . ILE B 1 33 ? 15.727 25.609 45.610 1.00 22.06 30 ILE B O 1
ATOM 1882 N N . GLU B 1 34 ? 17.257 25.758 47.249 1.00 21.40 31 GLU B N 1
ATOM 1883 C CA . GLU B 1 34 ? 17.096 24.371 47.657 1.00 22.21 31 GLU B CA 1
ATOM 1884 C C . GLU B 1 34 ? 15.646 24.090 48.041 1.00 21.41 31 GLU B C 1
ATOM 1885 O O . GLU B 1 34 ? 15.085 23.104 47.603 1.00 22.75 31 GLU B O 1
ATOM 1891 N N . ILE B 1 35 ? 15.023 24.980 48.804 1.00 21.27 32 ILE B N 1
ATOM 1892 C CA . ILE B 1 35 ? 13.594 24.830 49.170 1.00 20.51 32 ILE B CA 1
ATOM 1893 C C . ILE B 1 35 ? 12.671 24.970 47.956 1.00 19.76 32 ILE B C 1
ATOM 1894 O O . ILE B 1 35 ? 11.740 24.154 47.778 1.00 19.58 32 ILE B O 1
ATOM 1899 N N . ALA B 1 36 ? 12.945 25.975 47.108 1.00 18.13 33 ALA B N 1
ATOM 1900 C CA . ALA B 1 36 ? 12.168 26.206 45.900 1.00 17.56 33 ALA B CA 1
ATOM 1901 C C . ALA B 1 36 ? 12.051 24.944 45.064 1.00 17.88 33 ALA B C 1
ATOM 1902 O O . ALA B 1 36 ? 10.962 24.576 44.631 1.00 17.80 33 ALA B O 1
ATOM 1904 N N . THR B 1 37 ? 13.169 24.268 44.860 1.00 17.79 34 THR B N 1
ATOM 1905 C CA . THR B 1 37 ? 13.188 23.095 43.993 1.00 18.81 34 THR B CA 1
ATOM 1906 C C . THR B 1 37 ? 12.580 21.830 44.600 1.00 18.61 34 THR B C 1
ATOM 1907 O O . THR B 1 37 ? 12.478 20.814 43.921 1.00 19.08 34 THR B O 1
ATOM 1911 N N . LEU B 1 38 ? 12.113 21.903 45.848 1.00 18.63 35 LEU B N 1
ATOM 1912 C CA . LEU B 1 38 ? 11.136 20.925 46.362 1.00 19.00 35 LEU B CA 1
ATOM 1913 C C . LEU B 1 38 ? 9.789 20.927 45.586 1.00 18.87 35 LEU B C 1
ATOM 1914 O O . LEU B 1 38 ? 8.994 19.984 45.695 1.00 18.67 35 LEU B O 1
ATOM 1919 N N . ALA B 1 39 ? 9.564 21.992 44.810 1.00 17.68 36 ALA B N 1
ATOM 1920 C CA . ALA B 1 39 ? 8.409 22.174 43.940 1.00 16.67 36 ALA B CA 1
ATOM 1921 C C . ALA B 1 39 ? 8.166 20.941 43.103 1.00 15.89 36 ALA B C 1
ATOM 1922 O O . ALA B 1 39 ? 9.125 20.338 42.632 1.00 15.29 36 ALA B O 1
ATOM 1924 N N . PRO B 1 40 ? 6.880 20.582 42.870 1.00 16.49 37 PRO B N 1
ATOM 1925 C CA . PRO B 1 40 ? 6.666 19.481 41.929 1.00 16.49 37 PRO B CA 1
ATOM 1926 C C . PRO B 1 40 ? 6.930 20.010 40.518 1.00 17.37 37 PRO B C 1
ATOM 1927 O O . PRO B 1 40 ? 6.968 21.233 40.294 1.00 17.68 37 PRO B O 1
ATOM 1931 N N . SER B 1 41 ? 7.115 19.108 39.577 1.00 16.70 38 SER B N 1
ATOM 1932 C CA . SER B 1 41 ? 7.201 19.488 38.179 1.00 17.20 38 SER B CA 1
ATOM 1933 C C . SER B 1 41 ? 6.543 18.359 37.434 1.00 18.04 38 SER B C 1
ATOM 1934 O O . SER B 1 41 ? 6.402 17.248 37.977 1.00 17.91 38 SER B O 1
ATOM 1937 N N . ALA B 1 42 ? 6.068 18.636 36.225 1.00 17.82 39 ALA B N 1
ATOM 1938 C CA . ALA B 1 42 ? 5.517 17.565 35.413 1.00 17.71 39 ALA B CA 1
ATOM 1939 C C . ALA B 1 42 ? 6.545 16.446 35.278 1.00 17.53 39 ALA B C 1
ATOM 1940 O O . ALA B 1 42 ? 7.736 16.708 35.029 1.00 17.31 39 ALA B O 1
ATOM 1942 N N . HIS B 1 43 ? 6.098 15.200 35.519 1.00 17.39 40 HIS B N 1
ATOM 1943 C CA . HIS B 1 43 ? 6.973 14.006 35.434 1.00 18.26 40 HIS B CA 1
ATOM 1944 C C . HIS B 1 43 ? 8.178 14.041 36.387 1.00 18.24 40 HIS B C 1
ATOM 1945 O O . HIS B 1 43 ? 9.141 13.256 36.206 1.00 18.26 40 HIS B O 1
ATOM 1952 N N . ASN B 1 44 ? 8.160 14.982 37.332 1.00 18.29 41 ASN B N 1
ATOM 1953 C CA . ASN B 1 44 ? 9.337 15.293 38.159 1.00 19.56 41 ASN B CA 1
ATOM 1954 C C . ASN B 1 44 ? 10.552 15.567 37.278 1.00 19.43 41 ASN B C 1
ATOM 1955 O O . ASN B 1 44 ? 11.669 15.141 37.587 1.00 19.85 41 ASN B O 1
ATOM 1960 N N . SER B 1 45 ? 10.319 16.233 36.147 1.00 19.48 42 SER B N 1
ATOM 1961 C CA . SER B 1 45 ? 11.398 16.502 35.194 1.00 18.01 42 SER B CA 1
ATOM 1962 C C . SER B 1 45 ? 12.271 17.647 35.685 1.00 18.22 42 SER B C 1
ATOM 1963 O O . SER B 1 45 ? 13.364 17.857 35.163 1.00 17.21 42 SER B O 1
ATOM 1966 N N . GLN B 1 46 ? 11.788 18.394 36.683 1.00 17.72 43 GLN B N 1
ATOM 1967 C CA . GLN B 1 46 ? 12.554 19.487 37.284 1.00 17.92 43 GLN B CA 1
ATOM 1968 C C . GLN B 1 46 ? 13.526 20.180 36.308 1.00 17.91 43 GLN B C 1
ATOM 1969 O O . GLN B 1 46 ? 14.712 20.270 36.572 1.00 17.99 43 GLN B O 1
ATOM 1975 N N . PRO B 1 47 ? 13.003 20.714 35.196 1.00 17.36 44 PRO B N 1
ATOM 1976 C CA . PRO B 1 47 ? 13.803 21.233 34.075 1.00 18.28 44 PRO B CA 1
ATOM 1977 C C . PRO B 1 47 ? 14.326 22.663 34.254 1.00 18.46 44 PRO B C 1
ATOM 1978 O O . PRO B 1 47 ? 14.280 23.466 33.340 1.00 19.54 44 PRO B O 1
ATOM 1982 N N . TRP B 1 48 ? 14.848 22.975 35.418 1.00 18.84 45 TRP B N 1
ATOM 1983 C CA . TRP B 1 48 ? 15.247 24.323 35.682 1.00 18.68 45 TRP B CA 1
ATOM 1984 C C . TRP B 1 48 ? 16.752 24.490 35.952 1.00 19.52 45 TRP B C 1
ATOM 1985 O O . TRP B 1 48 ? 17.459 23.525 36.335 1.00 19.56 45 TRP B O 1
ATOM 1996 N N . LYS B 1 49 ? 17.223 25.716 35.680 1.00 19.26 46 LYS B N 1
ATOM 1997 C CA . LYS B 1 49 ? 18.553 26.193 36.025 1.00 20.64 46 LYS B CA 1
ATOM 1998 C C . LYS B 1 49 ? 18.455 27.610 36.593 1.00 20.10 46 LYS B C 1
ATOM 1999 O O . LYS B 1 49 ? 17.855 28.522 35.981 1.00 19.91 46 LYS B O 1
ATOM 2005 N N . PHE B 1 50 ? 19.046 27.780 37.770 1.00 19.71 47 PHE B N 1
ATOM 2006 C CA . PHE B 1 50 ? 19.034 29.039 38.474 1.00 19.85 47 PHE B CA 1
ATOM 2007 C C . PHE B 1 50 ? 20.383 29.706 38.335 1.00 20.39 47 PHE B C 1
ATOM 2008 O O . PHE B 1 50 ? 21.379 29.187 38.820 1.00 20.44 47 PHE B O 1
ATOM 2016 N N . VAL B 1 51 ? 20.404 30.859 37.677 1.00 20.38 48 VAL B N 1
ATOM 2017 C CA . VAL B 1 51 ? 21.637 31.611 37.453 1.00 20.29 48 VAL B CA 1
ATOM 2018 C C . VAL B 1 51 ? 21.699 32.810 38.386 1.00 21.35 48 VAL B C 1
ATOM 2019 O O . VAL B 1 51 ? 20.973 33.811 38.195 1.00 20.76 48 VAL B O 1
ATOM 2023 N N . VAL B 1 52 ? 22.544 32.685 39.421 1.00 21.83 49 VAL B N 1
ATOM 2024 C CA . VAL B 1 52 ? 22.642 33.689 40.477 1.00 23.32 49 VAL B CA 1
ATOM 2025 C C . VAL B 1 52 ? 23.624 34.779 40.044 1.00 24.74 49 VAL B C 1
ATOM 2026 O O . VAL B 1 52 ? 24.835 34.556 40.027 1.00 25.43 49 VAL B O 1
ATOM 2030 N N . VAL B 1 53 ? 23.089 35.930 39.643 1.00 26.04 50 VAL B N 1
ATOM 2031 C CA . VAL B 1 53 ? 23.903 37.037 39.130 1.00 27.35 50 VAL B CA 1
ATOM 2032 C C . VAL B 1 53 ? 24.359 38.012 40.233 1.00 28.80 50 VAL B C 1
ATOM 2033 O O . VAL B 1 53 ? 23.542 38.709 40.853 1.00 27.86 50 VAL B O 1
ATOM 2037 N N . ARG B 1 54 ? 25.675 38.043 40.462 1.00 30.65 51 ARG B N 1
ATOM 2038 C CA . ARG B 1 54 ? 26.295 38.935 41.445 1.00 33.22 51 ARG B CA 1
ATOM 2039 C C . ARG B 1 54 ? 27.366 39.836 40.798 1.00 34.46 51 ARG B C 1
ATOM 2040 O O . ARG B 1 54 ? 27.623 40.933 41.292 1.00 34.50 51 ARG B O 1
ATOM 2048 N N . GLU B 1 55 ? 27.960 39.382 39.692 1.00 35.42 52 GLU B N 1
ATOM 2049 C CA . GLU B 1 55 ? 29.031 40.131 39.021 1.00 36.94 52 GLU B CA 1
ATOM 2050 C C . GLU B 1 55 ? 28.631 40.764 37.691 1.00 36.05 52 GLU B C 1
ATOM 2051 O O . GLU B 1 55 ? 29.216 41.761 37.291 1.00 36.22 52 GLU B O 1
ATOM 2057 N N . LYS B 1 56 ? 27.646 40.186 37.004 1.00 35.51 53 LYS B N 1
ATOM 2058 C CA . LYS B 1 56 ? 27.228 40.674 35.685 1.00 34.65 53 LYS B CA 1
ATOM 2059 C C . LYS B 1 56 ? 25.950 41.538 35.682 1.00 34.02 53 LYS B C 1
ATOM 2060 O O . LYS B 1 56 ? 25.347 41.758 34.622 1.00 33.93 53 LYS B O 1
ATOM 2066 N N . ASN B 1 57 ? 25.559 42.045 36.848 1.00 33.17 54 ASN B N 1
ATOM 2067 C CA . ASN B 1 57 ? 24.266 42.720 36.986 1.00 33.07 54 ASN B CA 1
ATOM 2068 C C . ASN B 1 57 ? 24.066 43.932 36.072 1.00 33.17 54 ASN B C 1
ATOM 2069 O O . ASN B 1 57 ? 23.009 44.062 35.440 1.00 33.05 54 ASN B O 1
ATOM 2074 N N . ALA B 1 58 ? 25.079 44.804 35.984 1.00 32.78 55 ALA B N 1
ATOM 2075 C CA . ALA B 1 58 ? 24.991 46.026 35.160 1.00 31.86 55 ALA B CA 1
ATOM 2076 C C . ALA B 1 58 ? 24.718 45.698 33.693 1.00 30.96 55 ALA B C 1
ATOM 2077 O O . ALA B 1 58 ? 23.911 46.340 33.037 1.00 31.02 55 ALA B O 1
ATOM 2079 N N . GLU B 1 59 ? 25.395 44.679 33.193 1.00 30.91 56 GLU B N 1
ATOM 2080 C CA . GLU B 1 59 ? 25.230 44.232 31.826 1.00 31.58 56 GLU B CA 1
ATOM 2081 C C . GLU B 1 59 ? 23.860 43.554 31.627 1.00 29.51 56 GLU B C 1
ATOM 2082 O O . GLU B 1 59 ? 23.189 43.815 30.631 1.00 29.15 56 GLU B O 1
ATOM 2088 N N . LEU B 1 60 ? 23.451 42.702 32.579 1.00 27.87 57 LEU B N 1
ATOM 2089 C CA . LEU B 1 60 ? 22.108 42.099 32.553 1.00 26.89 57 LEU B CA 1
ATOM 2090 C C . LEU B 1 60 ? 21.036 43.166 32.503 1.00 26.96 57 LEU B C 1
ATOM 2091 O O . LEU B 1 60 ? 20.079 43.061 31.734 1.00 27.06 57 LEU B O 1
ATOM 2096 N N . ALA B 1 61 ? 21.208 44.204 33.320 1.00 28.11 58 ALA B N 1
ATOM 2097 C CA . ALA B 1 61 ? 20.239 45.304 33.436 1.00 28.27 58 ALA B CA 1
ATOM 2098 C C . ALA B 1 61 ? 19.893 46.004 32.119 1.00 29.00 58 ALA B C 1
ATOM 2099 O O . ALA B 1 61 ? 18.776 46.534 31.967 1.00 28.39 58 ALA B O 1
ATOM 2101 N N . LYS B 1 62 ? 20.839 46.010 31.178 1.00 29.51 59 LYS B N 1
ATOM 2102 C CA . LYS B 1 62 ? 20.622 46.667 29.871 1.00 30.97 59 LYS B CA 1
ATOM 2103 C C . LYS B 1 62 ? 19.575 45.922 29.050 1.00 30.68 59 LYS B C 1
ATOM 2104 O O . LYS B 1 62 ? 18.957 46.496 28.146 1.00 30.72 59 LYS B O 1
ATOM 2110 N N . LEU B 1 63 ? 19.376 44.640 29.370 1.00 30.74 60 LEU B N 1
ATOM 2111 C CA . LEU B 1 63 ? 18.387 43.804 28.667 1.00 30.33 60 LEU B CA 1
ATOM 2112 C C . LEU B 1 63 ? 16.969 43.969 29.200 1.00 29.92 60 LEU B C 1
ATOM 2113 O O . LEU B 1 63 ? 16.016 43.537 28.557 1.00 30.14 60 LEU B O 1
ATOM 2118 N N . ALA B 1 64 ? 16.837 44.626 30.352 1.00 30.08 61 ALA B N 1
ATOM 2119 C CA . ALA B 1 64 ? 15.537 44.790 31.029 1.00 29.74 61 ALA B CA 1
ATOM 2120 C C . ALA B 1 64 ? 14.833 46.086 30.653 1.00 30.54 61 ALA B C 1
ATOM 2121 O O . ALA B 1 64 ? 15.424 47.170 30.759 1.00 30.33 61 ALA B O 1
ATOM 2123 N N . TYR B 1 65 ? 13.562 45.967 30.249 1.00 30.89 62 TYR B N 1
ATOM 2124 C CA . TYR B 1 65 ? 12.804 47.076 29.678 1.00 31.43 62 TYR B CA 1
ATOM 2125 C C . TYR B 1 65 ? 12.263 48.098 30.695 1.00 31.63 62 TYR B C 1
ATOM 2126 O O . TYR B 1 65 ? 11.797 47.738 31.779 1.00 30.90 62 TYR B O 1
ATOM 2135 N N . GLY B 1 66 ? 12.309 49.371 30.310 1.00 31.53 63 GLY B N 1
ATOM 2136 C CA . GLY B 1 66 ? 11.714 50.456 31.084 1.00 31.07 63 GLY B CA 1
ATOM 2137 C C . GLY B 1 66 ? 12.172 50.479 32.525 1.00 31.09 63 GLY B C 1
ATOM 2138 O O . GLY B 1 66 ? 13.366 50.445 32.801 1.00 30.77 63 GLY B O 1
ATOM 2139 N N . SER B 1 67 ? 11.210 50.524 33.443 1.00 31.18 64 SER B N 1
ATOM 2140 C CA . SER B 1 67 ? 11.495 50.596 34.869 1.00 32.00 64 SER B CA 1
ATOM 2141 C C . SER B 1 67 ? 12.256 49.356 35.425 1.00 31.01 64 SER B C 1
ATOM 2142 O O . SER B 1 67 ? 12.879 49.433 36.490 1.00 30.81 64 SER B O 1
ATOM 2145 N N . ASN B 1 68 ? 12.230 48.237 34.693 1.00 29.72 65 ASN B N 1
ATOM 2146 C CA . ASN B 1 68 ? 13.002 47.038 35.077 1.00 28.91 65 ASN B CA 1
ATOM 2147 C C . ASN B 1 68 ? 14.508 47.246 35.029 1.00 28.90 65 ASN B C 1
ATOM 2148 O O . ASN B 1 68 ? 15.251 46.568 35.749 1.00 28.07 65 ASN B O 1
ATOM 2153 N N . PHE B 1 69 ? 14.956 48.176 34.181 1.00 28.45 66 PHE B N 1
ATOM 2154 C CA . PHE B 1 69 ? 16.377 48.506 34.110 1.00 29.22 66 PHE B CA 1
ATOM 2155 C C . PHE B 1 69 ? 16.927 48.870 35.494 1.00 28.61 66 PHE B C 1
ATOM 2156 O O . PHE B 1 69 ? 17.967 48.359 35.921 1.00 29.53 66 PHE B O 1
ATOM 2164 N N . GLU B 1 70 ? 16.215 49.742 36.196 1.00 28.50 67 GLU B N 1
ATOM 2165 C CA . GLU B 1 70 ? 16.655 50.221 37.503 1.00 28.49 67 GLU B CA 1
ATOM 2166 C C . GLU B 1 70 ? 16.604 49.159 38.584 1.00 27.30 67 GLU B C 1
ATOM 2167 O O . GLU B 1 70 ? 17.483 49.096 39.439 1.00 27.08 67 GLU B O 1
ATOM 2173 N N . GLN B 1 71 ? 15.587 48.305 38.523 1.00 26.48 68 GLN B N 1
ATOM 2174 C CA . GLN B 1 71 ? 15.462 47.169 39.438 1.00 25.23 68 GLN B CA 1
ATOM 2175 C C . GLN B 1 71 ? 16.657 46.247 39.327 1.00 24.90 68 GLN B C 1
ATOM 2176 O O . GLN B 1 71 ? 17.307 45.964 40.334 1.00 24.38 68 GLN B O 1
ATOM 2182 N N . VAL B 1 72 ? 16.967 45.824 38.099 1.00 24.87 69 VAL B N 1
ATOM 2183 C CA . VAL B 1 72 ? 18.093 44.919 37.835 1.00 26.14 69 VAL B CA 1
ATOM 2184 C C . VAL B 1 72 ? 19.463 45.562 38.143 1.00 26.66 69 VAL B C 1
ATOM 2185 O O . VAL B 1 72 ? 20.368 44.880 38.613 1.00 26.90 69 VAL B O 1
ATOM 2189 N N . SER B 1 73 ? 19.592 46.871 37.911 1.00 27.76 70 SER B N 1
ATOM 2190 C CA . SER B 1 73 ? 20.795 47.630 38.325 1.00 28.51 70 SER B CA 1
ATOM 2191 C C . SER B 1 73 ? 20.948 47.724 39.832 1.00 28.20 70 SER B C 1
ATOM 2192 O O . SER B 1 73 ? 22.054 47.566 40.366 1.00 28.28 70 SER B O 1
ATOM 2195 N N . SER B 1 74 ? 19.835 47.988 40.513 1.00 27.85 71 SER B N 1
ATOM 2196 C CA . SER B 1 74 ? 19.836 48.250 41.954 1.00 27.97 71 SER B CA 1
ATOM 2197 C C . SER B 1 74 ? 19.853 47.006 42.829 1.00 27.30 71 SER B C 1
ATOM 2198 O O . SER B 1 74 ? 20.431 47.033 43.912 1.00 27.11 71 SER B O 1
ATOM 2201 N N . ALA B 1 75 ? 19.194 45.928 42.388 1.00 25.99 72 ALA B N 1
ATOM 2202 C CA . ALA B 1 75 ? 19.123 44.713 43.201 1.00 25.45 72 ALA B CA 1
ATOM 2203 C C . ALA B 1 75 ? 20.495 44.116 43.435 1.00 24.52 72 ALA B C 1
ATOM 2204 O O . ALA B 1 75 ? 21.248 43.887 42.483 1.00 24.55 72 ALA B O 1
ATOM 2206 N N . PRO B 1 76 ? 20.823 43.847 44.705 1.00 23.88 73 PRO B N 1
ATOM 2207 C CA . PRO B 1 76 ? 22.118 43.256 44.966 1.00 24.06 73 PRO B CA 1
ATOM 2208 C C . PRO B 1 76 ? 22.274 41.875 44.284 1.00 23.93 73 PRO B C 1
ATOM 2209 O O . PRO B 1 76 ? 23.374 41.518 43.865 1.00 23.93 73 PRO B O 1
ATOM 2213 N N . VAL B 1 77 ? 21.183 41.120 44.155 1.00 22.73 74 VAL B N 1
ATOM 2214 C CA . VAL B 1 77 ? 21.208 39.864 43.381 1.00 22.84 74 VAL B CA 1
ATOM 2215 C C . VAL B 1 77 ? 20.043 39.813 42.368 1.00 23.04 74 VAL B C 1
ATOM 2216 O O . VAL B 1 77 ? 18.966 40.283 42.676 1.00 22.14 74 VAL B O 1
ATOM 2220 N N . THR B 1 78 ? 20.261 39.284 41.156 1.00 23.55 75 THR B N 1
ATOM 2221 C CA . THR B 1 78 ? 19.115 38.800 40.365 1.00 23.76 75 THR B CA 1
ATOM 2222 C C . THR B 1 78 ? 19.319 37.362 39.938 1.00 23.18 75 THR B C 1
ATOM 2223 O O . THR B 1 78 ? 20.425 36.961 39.533 1.00 22.48 75 THR B O 1
ATOM 2227 N N . ILE B 1 79 ? 18.270 36.570 40.126 1.00 22.13 76 ILE B N 1
ATOM 2228 C CA . ILE B 1 79 ? 18.343 35.171 39.814 1.00 21.19 76 ILE B CA 1
ATOM 2229 C C . ILE B 1 79 ? 17.699 35.068 38.458 1.00 21.28 76 ILE B C 1
ATOM 2230 O O . ILE B 1 79 ? 16.491 35.402 38.294 1.00 21.56 76 ILE B O 1
ATOM 2235 N N . ALA B 1 80 ? 18.489 34.644 37.482 1.00 19.53 77 ALA B N 1
ATOM 2236 C CA . ALA B 1 80 ? 17.970 34.414 36.162 1.00 19.71 77 ALA B CA 1
ATOM 2237 C C . ALA B 1 80 ? 17.564 32.958 36.078 1.00 19.02 77 ALA B C 1
ATOM 2238 O O . ALA B 1 80 ? 18.396 32.045 36.276 1.00 18.95 77 ALA B O 1
ATOM 2240 N N . LEU B 1 81 ? 16.281 32.750 35.782 1.00 18.14 78 LEU B N 1
ATOM 2241 C CA . LEU B 1 81 ? 15.683 31.422 35.793 1.00 17.88 78 LEU B CA 1
ATOM 2242 C C . LEU B 1 81 ? 15.581 30.925 34.360 1.00 17.12 78 LEU B C 1
ATOM 2243 O O . LEU B 1 81 ? 14.912 31.542 33.523 1.00 16.55 78 LEU B O 1
ATOM 2248 N N . PHE B 1 82 ? 16.227 29.795 34.093 1.00 16.80 79 PHE B N 1
ATOM 2249 C CA . PHE B 1 82 ? 16.262 29.197 32.772 1.00 16.74 79 PHE B CA 1
ATOM 2250 C C . PHE B 1 82 ? 15.554 27.847 32.835 1.00 17.00 79 PHE B C 1
ATOM 2251 O O . PHE B 1 82 ? 15.509 27.197 33.891 1.00 17.53 79 PHE B O 1
ATOM 2259 N N . THR B 1 83 ? 15.028 27.403 31.696 1.00 16.62 80 THR B N 1
ATOM 2260 C CA . THR B 1 83 ? 14.547 26.040 31.588 1.00 16.19 80 THR B CA 1
ATOM 2261 C C . THR B 1 83 ? 15.342 25.305 30.519 1.00 16.82 80 THR B C 1
ATOM 2262 O O . THR B 1 83 ? 15.890 25.931 29.599 1.00 17.57 80 THR B O 1
ATOM 2266 N N . ASP B 1 84 ? 15.391 23.984 30.654 1.00 16.40 81 ASP B N 1
ATOM 2267 C CA . ASP B 1 84 ? 16.138 23.085 29.782 1.00 17.33 81 ASP B CA 1
ATOM 2268 C C . ASP B 1 84 ? 15.273 22.720 28.569 1.00 17.25 81 ASP B C 1
ATOM 2269 O O . ASP B 1 84 ? 14.312 21.966 28.711 1.00 16.60 81 ASP B O 1
ATOM 2274 N N . THR B 1 85 ? 15.600 23.252 27.382 1.00 17.42 82 THR B N 1
ATOM 2275 C CA . THR B 1 85 ? 14.797 22.967 26.185 1.00 18.92 82 THR B CA 1
ATOM 2276 C C . THR B 1 85 ? 15.093 21.587 25.622 1.00 19.56 82 THR B C 1
ATOM 2277 O O . THR B 1 85 ? 14.452 21.176 24.665 1.00 20.76 82 THR B O 1
ATOM 2281 N N . ASP B 1 86 ? 16.082 20.885 26.175 1.00 20.72 83 ASP B N 1
ATOM 2282 C CA . ASP B 1 86 ? 16.332 19.491 25.744 1.00 20.98 83 ASP B CA 1
ATOM 2283 C C . ASP B 1 86 ? 15.832 18.535 26.818 1.00 20.25 83 ASP B C 1
ATOM 2284 O O . ASP B 1 86 ? 16.586 18.132 27.722 1.00 18.85 83 ASP B O 1
ATOM 2289 N N . LEU B 1 87 ? 14.549 18.194 26.724 1.00 19.75 84 LEU B N 1
ATOM 2290 C CA . LEU B 1 87 ? 13.887 17.476 27.804 1.00 19.63 84 LEU B CA 1
ATOM 2291 C C . LEU B 1 87 ? 14.322 15.996 27.908 1.00 19.53 84 LEU B C 1
ATOM 2292 O O . LEU B 1 87 ? 14.405 15.435 29.011 1.00 18.78 84 LEU B O 1
ATOM 2297 N N . ALA B 1 88 ? 14.624 15.387 26.767 1.00 19.84 85 ALA B N 1
ATOM 2298 C CA . ALA B 1 88 ? 15.188 14.022 26.741 1.00 20.62 85 ALA B CA 1
ATOM 2299 C C . ALA B 1 88 ? 16.527 14.036 27.468 1.00 20.77 85 ALA B C 1
ATOM 2300 O O . ALA B 1 88 ? 16.788 13.183 28.312 1.00 20.30 85 ALA B O 1
ATOM 2302 N N . LYS B 1 89 ? 17.331 15.063 27.211 1.00 21.06 86 LYS B N 1
ATOM 2303 C CA . LYS B 1 89 ? 18.578 15.248 27.942 1.00 22.25 86 LYS B CA 1
ATOM 2304 C C . LYS B 1 89 ? 18.356 15.497 29.439 1.00 21.98 86 LYS B C 1
ATOM 2305 O O . LYS B 1 89 ? 19.116 15.025 30.277 1.00 21.63 86 LYS B O 1
ATOM 2311 N N . ARG B 1 90 ? 17.285 16.212 29.773 1.00 21.45 87 ARG B N 1
ATOM 2312 C CA . ARG B 1 90 ? 16.947 16.469 31.165 1.00 20.91 87 ARG B CA 1
ATOM 2313 C C . ARG B 1 90 ? 16.535 15.169 31.864 1.00 20.81 87 ARG B C 1
ATOM 2314 O O . ARG B 1 90 ? 17.014 14.888 32.975 1.00 20.70 87 ARG B O 1
ATOM 2322 N N . ALA B 1 91 ? 15.655 14.391 31.228 1.00 20.89 88 ALA B N 1
ATOM 2323 C CA . ALA B 1 91 ? 15.216 13.078 31.753 1.00 21.41 88 ALA B CA 1
ATOM 2324 C C . ALA B 1 91 ? 16.409 12.161 32.069 1.00 22.51 88 ALA B C 1
ATOM 2325 O O . ALA B 1 91 ? 16.501 11.592 33.156 1.00 23.21 88 ALA B O 1
ATOM 2327 N N . ARG B 1 92 ? 17.314 12.031 31.113 1.00 23.52 89 ARG B N 1
ATOM 2328 C CA . ARG B 1 92 ? 18.510 11.189 31.263 1.00 25.36 89 ARG B CA 1
ATOM 2329 C C . ARG B 1 92 ? 19.507 11.718 32.295 1.00 25.78 89 ARG B C 1
ATOM 2330 O O . ARG B 1 92 ? 20.168 10.938 32.979 1.00 26.73 89 ARG B O 1
ATOM 2338 N N . LYS B 1 93 ? 19.585 13.039 32.434 1.00 25.82 90 LYS B N 1
ATOM 2339 C CA . LYS B 1 93 ? 20.361 13.655 33.510 1.00 26.10 90 LYS B CA 1
ATOM 2340 C C . LYS B 1 93 ? 19.838 13.231 34.889 1.00 25.17 90 LYS B C 1
ATOM 2341 O O . LYS B 1 93 ? 20.595 12.766 35.747 1.00 25.73 90 LYS B O 1
ATOM 2347 N N . ILE B 1 94 ? 18.537 13.363 35.105 1.00 24.89 91 ILE B N 1
ATOM 2348 C CA . ILE B 1 94 ? 17.930 12.924 36.353 1.00 23.72 91 ILE B CA 1
ATOM 2349 C C . ILE B 1 94 ? 18.319 11.462 36.657 1.00 24.90 91 ILE B C 1
ATOM 2350 O O . ILE B 1 94 ? 18.733 11.146 37.789 1.00 24.34 91 ILE B O 1
ATOM 2355 N N . ALA B 1 95 ? 18.208 10.598 35.643 1.00 24.74 92 ALA B N 1
ATOM 2356 C CA . ALA B 1 95 ? 18.581 9.166 35.752 1.00 26.90 92 ALA B CA 1
ATOM 2357 C C . ALA B 1 95 ? 20.061 8.992 36.079 1.00 27.65 92 ALA B C 1
ATOM 2358 O O . ALA B 1 95 ? 20.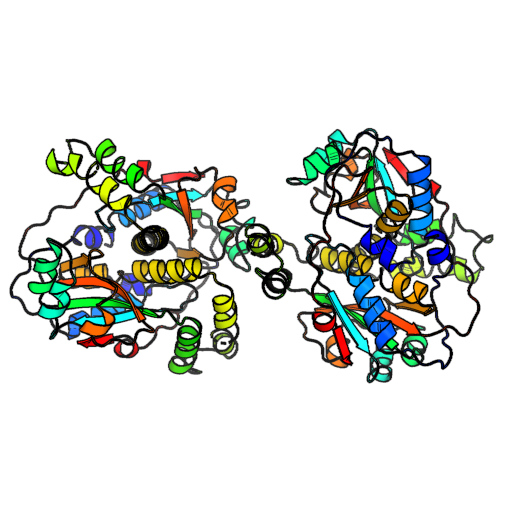407 8.192 36.933 1.00 28.04 92 ALA B O 1
ATOM 2360 N N . ARG B 1 96 ? 20.920 9.765 35.416 1.00 29.04 93 ARG B N 1
ATOM 2361 C CA . ARG B 1 96 ? 22.360 9.690 35.645 1.00 30.15 93 ARG B CA 1
ATOM 2362 C C . ARG B 1 96 ? 22.711 10.100 37.083 1.00 30.15 93 ARG B C 1
ATOM 2363 O O . ARG B 1 96 ? 23.288 9.311 37.852 1.00 30.69 93 ARG B O 1
ATOM 2371 N N . VAL B 1 97 ? 22.336 11.326 37.442 1.00 29.55 94 VAL B N 1
ATOM 2372 C CA . VAL B 1 97 ? 22.652 11.900 38.754 1.00 28.38 94 VAL B CA 1
ATOM 2373 C C . VAL B 1 97 ? 21.987 11.150 39.909 1.00 28.88 94 VAL B C 1
ATOM 2374 O O . VAL B 1 97 ? 22.639 10.855 40.904 1.00 28.84 94 VAL B O 1
ATOM 2378 N N . GLY B 1 98 ? 20.698 10.837 39.776 1.00 29.21 95 GLY B N 1
ATOM 2379 C CA . GLY B 1 98 ? 19.956 10.120 40.824 1.00 29.00 95 GLY B CA 1
ATOM 2380 C C . GLY B 1 98 ? 20.417 8.688 41.016 1.00 29.60 95 GLY B C 1
ATOM 2381 O O . GLY B 1 98 ? 20.573 8.212 42.150 1.00 30.06 95 GLY B O 1
ATOM 2382 N N . GLY B 1 99 ? 20.595 7.990 39.895 1.00 29.51 96 GLY B N 1
ATOM 2383 C CA . GLY B 1 99 ? 21.171 6.664 39.883 1.00 28.91 96 GLY B CA 1
ATOM 2384 C C . GLY B 1 99 ? 20.377 5.592 40.609 1.00 28.88 96 GLY B C 1
ATOM 2385 O O . GLY B 1 99 ? 19.225 5.797 41.011 1.00 28.30 96 GLY B O 1
ATOM 2386 N N . ALA B 1 100 ? 21.030 4.437 40.747 1.00 28.69 97 ALA B N 1
ATOM 2387 C CA . ALA B 1 100 ? 20.579 3.295 41.527 1.00 28.61 97 ALA B CA 1
ATOM 2388 C C . ALA B 1 100 ? 20.293 3.650 42.983 1.00 27.95 97 ALA B C 1
ATOM 2389 O O . ALA B 1 100 ? 19.464 3.011 43.624 1.00 28.14 97 ALA B O 1
ATOM 2391 N N . ASN B 1 101 ? 20.985 4.654 43.509 1.00 27.52 98 ASN B N 1
ATOM 2392 C CA . ASN B 1 101 ? 20.796 5.028 44.903 1.00 27.70 98 ASN B CA 1
ATOM 2393 C C . ASN B 1 101 ? 19.427 5.660 45.178 1.00 26.76 98 ASN B C 1
ATOM 2394 O O . ASN B 1 101 ? 18.955 5.684 46.325 1.00 25.96 98 ASN B O 1
ATOM 2399 N N . ASN B 1 102 ? 18.778 6.124 44.111 1.00 25.95 99 ASN B N 1
ATOM 2400 C CA . ASN B 1 102 ? 17.530 6.862 44.256 1.00 25.57 99 ASN B CA 1
ATOM 2401 C C . ASN B 1 102 ? 16.406 6.220 43.496 1.00 25.35 99 ASN B C 1
ATOM 2402 O O . ASN B 1 102 ? 15.244 6.332 43.889 1.00 25.25 99 ASN B O 1
ATOM 2407 N N . PHE B 1 103 ? 16.764 5.513 42.431 1.00 25.00 100 PHE B N 1
ATOM 2408 C CA . PHE B 1 103 ? 15.796 4.986 41.505 1.00 25.67 100 PHE B CA 1
ATOM 2409 C C . PHE B 1 103 ? 15.846 3.461 41.344 1.00 27.12 100 PHE B C 1
ATOM 2410 O O . PHE B 1 103 ? 16.928 2.885 41.169 1.00 26.91 100 PHE B O 1
ATOM 2418 N N . SER B 1 104 ? 14.676 2.831 41.377 1.00 28.99 101 SER B N 1
ATOM 2419 C CA . SER B 1 104 ? 14.533 1.414 41.007 1.00 31.48 101 SER B CA 1
ATOM 2420 C C . SER B 1 104 ? 14.820 1.228 39.515 1.00 32.77 101 SER B C 1
ATOM 2421 O O . SER B 1 104 ? 14.881 2.219 38.769 1.00 32.63 101 SER B O 1
ATOM 2424 N N A GLU B 1 105 ? 14.978 -0.043 39.125 0.60 33.55 102 GLU B N 1
ATOM 2425 N N B GLU B 1 105 ? 14.993 -0.008 39.050 0.40 33.14 102 GLU B N 1
ATOM 2426 C CA A GLU B 1 105 ? 15.172 -0.491 37.741 0.60 34.71 102 GLU B CA 1
ATOM 2427 C CA B GLU B 1 105 ? 15.315 -0.222 37.630 0.40 33.70 102 GLU B CA 1
ATOM 2428 C C A GLU B 1 105 ? 14.193 0.167 36.791 0.60 34.77 102 GLU B C 1
ATOM 2429 C C B GLU B 1 105 ? 14.160 0.160 36.691 0.40 34.31 102 GLU B C 1
ATOM 2430 O O A GLU B 1 105 ? 14.567 0.660 35.721 0.60 34.94 102 GLU B O 1
ATOM 2431 O O B GLU B 1 105 ? 14.390 0.476 35.518 0.40 34.35 102 GLU B O 1
ATOM 2442 N N . GLU B 1 106 ? 12.930 0.131 37.204 1.00 34.88 103 GLU B N 1
ATOM 2443 C CA . GLU B 1 106 ? 11.770 0.560 36.426 1.00 36.07 103 GLU B CA 1
ATOM 2444 C C . GLU B 1 106 ? 11.736 2.086 36.293 1.00 34.99 103 GLU B C 1
ATOM 2445 O O . GLU B 1 106 ? 11.455 2.629 35.222 1.00 34.81 103 GLU B O 1
ATOM 2451 N N . GLN B 1 107 ? 12.007 2.761 37.403 1.00 34.28 104 GLN B N 1
ATOM 2452 C CA . GLN B 1 107 ? 12.139 4.203 37.428 1.00 33.77 104 GLN B CA 1
ATOM 2453 C C . GLN B 1 107 ? 13.298 4.657 36.538 1.00 33.93 104 GLN B C 1
ATOM 2454 O O . GLN B 1 107 ? 13.139 5.596 35.755 1.00 33.88 104 GLN B O 1
ATOM 2460 N N . LEU B 1 108 ? 14.451 3.989 36.632 1.00 33.57 105 LEU B N 1
ATOM 2461 C CA . LEU B 1 108 ? 15.590 4.363 35.781 1.00 34.37 105 LEU B CA 1
ATOM 2462 C C . LEU B 1 108 ? 15.256 4.264 34.288 1.00 34.81 105 LEU B C 1
ATOM 2463 O O . LEU B 1 108 ? 15.629 5.135 33.494 1.00 34.70 105 LEU B O 1
ATOM 2468 N N . GLN B 1 109 ? 14.554 3.193 33.919 1.00 35.50 106 GLN B N 1
ATOM 2469 C CA . GLN B 1 109 ? 14.166 2.955 32.530 1.00 36.47 106 GLN B CA 1
ATOM 2470 C C . GLN B 1 109 ? 13.115 3.960 32.082 1.00 35.83 106 GLN B C 1
ATOM 2471 O O . GLN B 1 109 ? 13.076 4.352 30.922 1.00 35.54 106 GLN B O 1
ATOM 2477 N N . TYR B 1 110 ? 12.264 4.378 33.012 1.00 36.21 107 TYR B N 1
ATOM 2478 C CA . TYR B 1 110 ? 11.267 5.400 32.720 1.00 36.13 107 TYR B CA 1
ATOM 2479 C C . TYR B 1 110 ? 11.953 6.707 32.321 1.00 35.36 107 TYR B C 1
ATOM 2480 O O . TYR B 1 110 ? 11.570 7.325 31.335 1.00 34.46 107 TYR B O 1
ATOM 2489 N N . PHE B 1 111 ? 12.980 7.097 33.074 1.00 34.73 108 PHE B N 1
ATOM 2490 C CA . PHE B 1 111 ? 13.698 8.351 32.810 1.00 34.39 108 PHE B CA 1
ATOM 2491 C C . PHE B 1 111 ? 14.663 8.287 31.630 1.00 35.01 108 PHE B C 1
ATOM 2492 O O . PHE B 1 111 ? 14.880 9.292 30.968 1.00 34.29 108 PHE B O 1
ATOM 2508 N N . LYS B 1 113 ? 14.352 5.932 28.970 1.00 36.02 110 LYS B N 1
ATOM 2509 C CA . LYS B 1 113 ? 13.676 5.471 27.731 1.00 35.44 110 LYS B CA 1
ATOM 2510 C C . LYS B 1 113 ? 12.290 6.064 27.490 1.00 34.48 110 LYS B C 1
ATOM 2511 O O . LYS B 1 113 ? 12.064 6.745 26.490 1.00 34.41 110 LYS B O 1
ATOM 2517 N N . ASN B 1 114 ? 11.383 5.801 28.424 1.00 33.24 111 ASN B N 1
ATOM 2518 C CA . ASN B 1 114 ? 9.969 6.124 28.285 1.00 32.66 111 ASN B CA 1
ATOM 2519 C C . ASN B 1 114 ? 9.672 7.613 28.183 1.00 31.51 111 ASN B C 1
ATOM 2520 O O . ASN B 1 114 ? 8.888 8.039 27.340 1.00 30.83 111 ASN B O 1
ATOM 2525 N N . LEU B 1 115 ? 10.339 8.381 29.034 1.00 29.80 112 LEU B N 1
ATOM 2526 C CA . LEU B 1 115 ? 10.144 9.807 29.126 1.00 28.81 112 LEU B CA 1
ATOM 2527 C C . LEU B 1 115 ? 10.665 10.538 27.878 1.00 28.12 112 LEU B C 1
ATOM 2528 O O . LEU B 1 115 ? 9.936 11.331 27.296 1.00 27.99 112 LEU B O 1
ATOM 2533 N N . PRO B 1 116 ? 11.924 10.288 27.467 1.00 28.15 113 PRO B N 1
ATOM 2534 C CA . PRO B 1 116 ? 12.383 10.902 26.212 1.00 28.26 113 PRO B CA 1
ATOM 2535 C C . PRO B 1 116 ? 11.485 10.591 25.010 1.00 28.20 113 PRO B C 1
ATOM 2536 O O . PRO B 1 116 ? 11.305 11.449 24.140 1.00 27.85 113 PRO B O 1
ATOM 2540 N N . ALA B 1 117 ? 10.923 9.381 24.978 1.00 28.05 114 ALA B N 1
ATOM 2541 C CA . ALA B 1 117 ? 9.973 8.983 23.926 1.00 28.29 114 ALA B CA 1
ATOM 2542 C C . ALA B 1 117 ? 8.701 9.828 23.964 1.00 27.34 114 ALA B C 1
ATOM 2543 O O . ALA B 1 117 ? 8.224 10.282 22.931 1.00 28.10 114 ALA B O 1
ATOM 2545 N N . GLU B 1 118 ? 8.154 10.038 25.153 1.00 26.79 115 GLU B N 1
ATOM 2546 C CA . GLU B 1 118 ? 6.998 10.934 25.322 1.00 26.33 115 GLU B CA 1
ATOM 2547 C C . GLU B 1 118 ? 7.359 12.336 24.881 1.00 24.64 115 GLU B C 1
ATOM 2548 O O . GLU B 1 118 ? 6.633 12.953 24.102 1.00 24.64 115 GLU B O 1
ATOM 2554 N N . PHE B 1 119 ? 8.492 12.845 25.358 1.00 23.05 116 PHE B N 1
ATOM 2555 C CA . PHE B 1 119 ? 8.919 14.191 24.981 1.00 21.68 116 PHE B CA 1
ATOM 2556 C C . PHE B 1 119 ? 9.069 14.332 23.452 1.00 22.09 116 PHE B C 1
ATOM 2557 O O . PHE B 1 119 ? 8.776 15.379 22.904 1.00 21.43 116 PHE B O 1
ATOM 2565 N N . ALA B 1 120 ? 9.503 13.271 22.769 1.00 22.80 117 ALA B N 1
ATOM 2566 C CA . ALA B 1 120 ? 9.695 13.328 21.308 1.00 23.71 117 ALA B CA 1
ATOM 2567 C C . ALA B 1 120 ? 8.410 13.636 20.545 1.00 23.86 117 ALA B C 1
ATOM 2568 O O . ALA B 1 120 ? 8.463 14.195 19.448 1.00 25.11 117 ALA B O 1
ATOM 2570 N N . ARG B 1 121 ? 7.269 13.289 21.133 1.00 23.71 118 ARG B N 1
ATOM 2571 C CA . ARG B 1 121 ? 5.968 13.407 20.476 1.00 24.67 118 ARG B CA 1
ATOM 2572 C C . ARG B 1 121 ? 5.328 14.808 20.632 1.00 23.62 118 ARG B C 1
ATOM 2573 O O . ARG B 1 121 ? 4.376 15.131 19.939 1.00 24.66 118 ARG B O 1
ATOM 2581 N N . TYR B 1 122 ? 5.858 15.630 21.534 1.00 22.81 119 TYR B N 1
ATOM 2582 C CA . TYR B 1 122 ? 5.309 16.967 21.827 1.00 21.56 119 TYR B CA 1
ATOM 2583 C C . TYR B 1 122 ? 5.543 17.939 20.662 1.00 21.49 119 TYR B C 1
ATOM 2584 O O . TYR B 1 122 ? 6.639 18.024 20.132 1.00 20.97 119 TYR B O 1
ATOM 2593 N N . SER B 1 123 ? 4.515 18.685 20.279 1.00 22.16 120 SER B N 1
ATOM 2594 C CA . SER B 1 123 ? 4.702 19.815 19.371 1.00 22.64 120 SER B CA 1
ATOM 2595 C C . SER B 1 123 ? 5.634 20.862 20.002 1.00 23.23 120 SER B C 1
ATOM 2596 O O . SER B 1 123 ? 5.896 20.841 21.227 1.00 22.84 120 SER B O 1
ATOM 2599 N N . GLU B 1 124 ? 6.149 21.757 19.162 1.00 23.01 121 GLU B N 1
ATOM 2600 C CA . GLU B 1 124 ? 6.947 22.890 19.598 1.00 23.75 121 GLU B CA 1
ATOM 2601 C C . GLU B 1 124 ? 6.233 23.731 20.690 1.00 22.21 121 GLU B C 1
ATOM 2602 O O . GLU B 1 124 ? 6.855 24.066 21.686 1.00 20.58 121 GLU B O 1
ATOM 2608 N N . GLN B 1 125 ? 4.947 24.035 20.489 1.00 21.65 122 GLN B N 1
ATOM 2609 C CA . GLN B 1 125 ? 4.152 24.820 21.456 1.00 23.09 122 GLN B CA 1
ATOM 2610 C C . GLN B 1 125 ? 3.971 24.070 22.782 1.00 21.22 122 GLN B C 1
ATOM 2611 O O . GLN B 1 125 ? 4.052 24.654 23.854 1.00 20.39 122 GLN B O 1
ATOM 2617 N N . GLN B 1 126 ? 3.710 22.774 22.685 1.00 20.43 123 GLN B N 1
ATOM 2618 C CA . GLN B 1 126 ? 3.554 21.936 23.849 1.00 20.33 123 GLN B CA 1
ATOM 2619 C C . GLN B 1 126 ? 4.821 21.949 24.699 1.00 18.72 123 GLN B C 1
ATOM 2620 O O . GLN B 1 126 ? 4.751 22.129 25.922 1.00 18.89 123 GLN B O 1
ATOM 2626 N N . VAL B 1 127 ? 5.970 21.764 24.058 1.00 17.58 124 VAL B N 1
ATOM 2627 C CA . VAL B 1 127 ? 7.220 21.917 24.745 1.00 16.06 124 VAL B CA 1
ATOM 2628 C C . VAL B 1 127 ? 7.411 23.312 25.368 1.00 15.68 124 VAL B C 1
ATOM 2629 O O . VAL B 1 127 ? 7.792 23.400 26.523 1.00 13.91 124 VAL B O 1
ATOM 2633 N N . SER B 1 128 ? 7.145 24.388 24.606 1.00 14.33 125 SER B N 1
ATOM 2634 C CA . SER B 1 128 ? 7.247 25.743 25.153 1.00 14.22 125 SER B CA 1
ATOM 2635 C C . SER B 1 128 ? 6.346 25.966 26.380 1.00 14.49 125 SER B C 1
ATOM 2636 O O . SER B 1 128 ? 6.758 26.586 27.377 1.00 15.05 125 SER B O 1
ATOM 2639 N N . ASP B 1 129 ? 5.109 25.498 26.293 1.00 13.86 126 ASP B N 1
ATOM 2640 C CA . ASP B 1 129 ? 4.151 25.651 27.379 1.00 14.74 126 ASP B CA 1
ATOM 2641 C C . ASP B 1 129 ? 4.581 24.855 28.618 1.00 14.89 126 ASP B C 1
ATOM 2642 O O . ASP B 1 129 ? 4.380 25.305 29.753 1.00 14.20 126 ASP B O 1
ATOM 2647 N N . TYR B 1 130 ? 5.162 23.672 28.384 1.00 14.52 127 TYR B N 1
ATOM 2648 C CA . TYR B 1 130 ? 5.659 22.769 29.460 1.00 15.23 127 TYR B CA 1
ATOM 2649 C C . TYR B 1 130 ? 6.779 23.448 30.291 1.00 14.78 127 TYR B C 1
ATOM 2650 O O . TYR B 1 130 ? 6.758 23.447 31.519 1.00 15.72 127 TYR B O 1
ATOM 2659 N N . LEU B 1 131 ? 7.740 24.051 29.611 1.00 14.65 128 LEU B N 1
ATOM 2660 C CA . LEU B 1 131 ? 8.846 24.717 30.293 1.00 14.14 128 LEU B CA 1
ATOM 2661 C C . LEU B 1 131 ? 8.332 25.953 31.028 1.00 12.91 128 LEU B C 1
ATOM 2662 O O . LEU B 1 131 ? 8.698 26.172 32.173 1.00 13.27 128 LEU B O 1
ATOM 2667 N N . ALA B 1 132 ? 7.481 26.738 30.368 1.00 11.07 129 ALA B N 1
ATOM 2668 C CA . ALA B 1 132 ? 6.924 27.959 30.983 1.00 11.71 129 ALA B CA 1
ATOM 2669 C C . ALA B 1 132 ? 6.163 27.641 32.271 1.00 11.56 129 ALA B C 1
ATOM 2670 O O . ALA B 1 132 ? 6.382 28.286 33.310 1.00 11.62 129 ALA B O 1
ATOM 2672 N N . LEU B 1 133 ? 5.304 26.622 32.217 1.00 12.48 130 LEU B N 1
ATOM 2673 C CA . LEU B 1 133 ? 4.507 26.263 33.398 1.00 13.40 130 LEU B CA 1
ATOM 2674 C C . LEU B 1 133 ? 5.362 25.780 34.568 1.00 13.28 130 LEU B C 1
ATOM 2675 O O . LEU B 1 133 ? 5.150 26.175 35.734 1.00 12.69 130 LEU B O 1
ATOM 2680 N N . ASN B 1 134 ? 6.300 24.892 34.261 1.00 14.34 131 ASN B N 1
ATOM 2681 C CA . ASN B 1 134 ? 7.274 24.430 35.257 1.00 14.08 131 ASN B CA 1
ATOM 2682 C C . ASN B 1 134 ? 8.118 25.558 35.838 1.00 13.85 131 ASN B C 1
ATOM 2683 O O . ASN B 1 134 ? 8.427 25.536 37.033 1.00 14.54 131 ASN B O 1
ATOM 2688 N N . ALA B 1 135 ? 8.484 26.544 35.025 1.00 13.57 132 ALA B N 1
ATOM 2689 C CA . ALA B 1 135 ? 9.163 27.741 35.542 1.00 13.23 132 ALA B CA 1
ATOM 2690 C C . ALA B 1 135 ? 8.295 28.517 36.524 1.00 12.17 132 ALA B C 1
ATOM 2691 O O . ALA B 1 135 ? 8.794 28.953 37.537 1.00 12.47 132 ALA B O 1
ATOM 2693 N N . GLY B 1 136 ? 7.012 28.715 36.191 1.00 12.34 133 GLY B N 1
ATOM 2694 C CA . GLY B 1 136 ? 6.054 29.361 37.092 1.00 12.03 133 GLY B CA 1
ATOM 2695 C C . GLY B 1 136 ? 5.942 28.612 38.433 1.00 12.65 133 GLY B C 1
ATOM 2696 O O . GLY B 1 136 ? 5.933 29.236 39.515 1.00 10.91 133 GLY B O 1
ATOM 2697 N N . LEU B 1 137 ? 5.871 27.282 38.387 1.00 12.08 134 LEU B N 1
ATOM 2698 C CA . LEU B 1 137 ? 5.733 26.525 39.649 1.00 12.53 134 LEU B CA 1
ATOM 2699 C C . LEU B 1 137 ? 6.906 26.789 40.595 1.00 12.81 134 LEU B C 1
ATOM 2700 O O . LEU B 1 137 ? 6.712 27.037 41.782 1.00 12.62 134 LEU B O 1
ATOM 2705 N N . VAL B 1 138 ? 8.122 26.705 40.062 1.00 13.02 135 VAL B N 1
ATOM 2706 C CA . VAL B 1 138 ? 9.316 26.845 40.894 1.00 12.83 135 VAL B CA 1
ATOM 2707 C C . VAL B 1 138 ? 9.560 28.328 41.221 1.00 13.42 135 VAL B C 1
ATOM 2708 O O . VAL B 1 138 ? 10.067 28.627 42.287 1.00 13.75 135 VAL B O 1
ATOM 2712 N N . ALA B 1 139 ? 9.229 29.248 40.308 1.00 12.31 136 ALA B N 1
ATOM 2713 C CA . ALA B 1 139 ? 9.448 30.639 40.619 1.00 13.32 136 ALA B CA 1
ATOM 2714 C C . ALA B 1 139 ? 8.585 31.074 41.795 1.00 13.73 136 ALA B C 1
ATOM 2715 O O . ALA B 1 139 ? 9.035 31.859 42.645 1.00 13.76 136 ALA B O 1
ATOM 2725 N N . ASN B 1 141 ? 7.604 29.170 44.249 1.00 14.94 138 ASN B N 1
ATOM 2726 C CA . ASN B 1 141 ? 8.183 28.515 45.455 1.00 16.47 138 ASN B CA 1
ATOM 2727 C C . ASN B 1 141 ? 9.432 29.261 45.924 1.00 15.97 138 ASN B C 1
ATOM 2728 O O . ASN B 1 141 ? 9.629 29.421 47.132 1.00 15.71 138 ASN B O 1
ATOM 2733 N N . LEU B 1 142 ? 10.243 29.729 44.971 1.00 15.99 139 LEU B N 1
ATOM 2734 C CA . LEU B 1 142 ? 11.470 30.496 45.271 1.00 16.65 139 LEU B CA 1
ATOM 2735 C C . LEU B 1 142 ? 11.142 31.804 45.998 1.00 16.75 139 LEU B C 1
ATOM 2736 O O . LEU B 1 142 ? 11.713 32.128 47.030 1.00 16.33 139 LEU B O 1
ATOM 2741 N N . VAL B 1 143 ? 10.183 32.525 45.432 1.00 16.26 140 VAL B N 1
ATOM 2742 C CA . VAL B 1 143 ? 9.730 33.803 45.928 1.00 17.27 140 VAL B CA 1
ATOM 2743 C C . VAL B 1 143 ? 9.162 33.708 47.358 1.00 16.88 140 VAL B C 1
ATOM 2744 O O . VAL B 1 143 ? 9.444 34.565 48.221 1.00 16.93 140 VAL B O 1
ATOM 2748 N N . LEU B 1 144 ? 8.405 32.648 47.631 1.00 15.66 141 LEU B N 1
ATOM 2749 C CA . LEU B 1 144 ? 7.950 32.374 48.998 1.00 15.65 141 LEU B CA 1
ATOM 2750 C C . LEU B 1 144 ? 9.083 31.995 49.948 1.00 15.70 141 LEU B C 1
ATOM 2751 O O . LEU B 1 144 ? 9.106 32.465 51.099 1.00 14.71 141 LEU B O 1
ATOM 2756 N N . ALA B 1 145 ? 9.971 31.109 49.487 1.00 14.78 142 ALA B N 1
ATOM 2757 C CA . ALA B 1 145 ? 11.201 30.748 50.224 1.00 15.07 142 ALA B CA 1
ATOM 2758 C C . ALA B 1 145 ? 12.001 31.989 50.647 1.00 15.11 142 ALA B C 1
ATOM 2759 O O . ALA B 1 145 ? 12.341 32.145 51.828 1.00 15.98 142 ALA B O 1
ATOM 2761 N N . LEU B 1 146 ? 12.241 32.892 49.712 1.00 15.11 143 LEU B N 1
ATOM 2762 C CA . LEU B 1 146 ? 12.889 34.173 50.031 1.00 16.12 143 LEU B CA 1
ATOM 2763 C C . LEU B 1 146 ? 12.097 34.963 51.073 1.00 16.82 143 LEU B C 1
ATOM 2764 O O . LEU B 1 146 ? 12.653 35.415 52.091 1.00 16.22 143 LEU B O 1
ATOM 2769 N N . THR B 1 147 ? 10.788 35.100 50.839 1.00 17.18 144 THR B N 1
ATOM 2770 C CA . THR B 1 147 ? 9.928 35.818 51.769 1.00 18.65 144 THR B CA 1
ATOM 2771 C C . THR B 1 147 ? 10.039 35.266 53.197 1.00 20.28 144 THR B C 1
ATOM 2772 O O . THR B 1 147 ? 10.032 36.030 54.195 1.00 20.29 144 THR B O 1
ATOM 2776 N N . ASP B 1 148 ? 10.109 33.944 53.295 1.00 20.70 145 ASP B N 1
ATOM 2777 C CA . ASP B 1 148 ? 10.106 33.279 54.580 1.00 22.26 145 ASP B CA 1
ATOM 2778 C C . ASP B 1 148 ? 11.411 33.614 55.326 1.00 22.61 145 ASP B C 1
ATOM 2779 O O . ASP B 1 148 ? 11.437 33.563 56.542 1.00 22.18 145 ASP B O 1
ATOM 2784 N N . GLN B 1 149 ? 12.479 33.921 54.577 1.00 22.98 146 GLN B N 1
ATOM 2785 C CA . GLN B 1 149 ? 13.754 34.383 55.153 1.00 24.18 146 GLN B CA 1
ATOM 2786 C C . GLN B 1 149 ? 13.885 35.883 55.341 1.00 23.45 146 GLN B C 1
ATOM 2787 O O . GLN B 1 149 ? 14.987 36.367 55.615 1.00 25.29 146 GLN B O 1
ATOM 2793 N N . GLY B 1 150 ? 12.806 36.633 55.170 1.00 22.91 147 GLY B N 1
ATOM 2794 C CA . GLY B 1 150 ? 12.851 38.098 55.369 1.00 22.06 147 GLY B CA 1
ATOM 2795 C C . GLY B 1 150 ? 13.400 38.877 54.190 1.00 21.58 147 GLY B C 1
ATOM 2796 O O . GLY B 1 150 ? 13.721 40.052 54.310 1.00 21.19 147 GLY B O 1
ATOM 2797 N N . ILE B 1 151 ? 13.492 38.213 53.034 1.00 21.59 148 ILE B N 1
ATOM 2798 C CA . ILE B 1 151 ? 14.119 38.791 51.840 1.00 20.69 148 ILE B CA 1
ATOM 2799 C C . ILE B 1 151 ? 13.069 39.133 50.776 1.00 20.64 148 ILE B C 1
ATOM 2800 O O . ILE B 1 151 ? 12.181 38.295 50.480 1.00 20.57 148 ILE B O 1
ATOM 2805 N N . GLY B 1 152 ? 13.177 40.350 50.220 1.00 19.19 149 GLY B N 1
ATOM 2806 C CA . GLY B 1 152 ? 12.270 40.850 49.167 1.00 18.03 149 GLY B CA 1
ATOM 2807 C C . GLY B 1 152 ? 12.644 40.322 47.781 1.00 17.79 149 GLY B C 1
ATOM 2808 O O . GLY B 1 152 ? 13.771 39.822 47.559 1.00 17.65 149 GLY B O 1
ATOM 2809 N N . SER B 1 153 ? 11.703 40.423 46.837 1.00 17.05 150 SER B N 1
ATOM 2810 C CA . SER B 1 153 ? 11.921 39.897 45.509 1.00 17.16 150 SER B CA 1
ATOM 2811 C C . SER B 1 153 ? 10.977 40.572 44.548 1.00 16.98 150 SER B C 1
ATOM 2812 O O . SER B 1 153 ? 10.019 41.214 44.965 1.00 18.33 150 SER B O 1
ATOM 2815 N N . ASN B 1 154 ? 11.265 40.465 43.265 1.00 16.77 151 ASN B N 1
ATOM 2816 C CA . ASN B 1 154 ? 10.293 40.815 42.248 1.00 17.30 151 ASN B CA 1
ATOM 2817 C C . ASN B 1 154 ? 10.558 39.906 41.071 1.00 17.10 151 ASN B C 1
ATOM 2818 O O . ASN B 1 154 ? 11.689 39.639 40.762 1.00 18.06 151 ASN B O 1
ATOM 2823 N N . ILE B 1 155 ? 9.505 39.435 40.427 1.00 17.19 152 ILE B N 1
ATOM 2824 C CA . ILE B 1 155 ? 9.629 38.640 39.226 1.00 17.55 152 ILE B CA 1
ATOM 2825 C C . ILE B 1 155 ? 9.509 39.586 38.019 1.00 17.33 152 ILE B C 1
ATOM 2826 O O . ILE B 1 155 ? 8.653 40.455 37.999 1.00 17.35 152 ILE B O 1
ATOM 2831 N N . ILE B 1 156 ? 10.387 39.435 37.040 1.00 17.33 153 ILE B N 1
ATOM 2832 C CA . ILE B 1 156 ? 10.408 40.314 35.871 1.00 18.58 153 ILE B CA 1
ATOM 2833 C C . ILE B 1 156 ? 10.329 39.490 34.589 1.00 19.35 153 ILE B C 1
ATOM 2834 O O . ILE B 1 156 ? 11.143 38.599 34.359 1.00 19.43 153 ILE B O 1
ATOM 2839 N N . LEU B 1 157 ? 9.324 39.793 33.775 1.00 19.85 154 LEU B N 1
ATOM 2840 C CA . LEU B 1 157 ? 9.152 39.175 32.482 1.00 20.96 154 LEU B CA 1
ATOM 2841 C C . LEU B 1 157 ? 9.531 40.145 31.365 1.00 21.14 154 LEU B C 1
ATOM 2842 O O . LEU B 1 157 ? 9.632 39.744 30.216 1.00 21.86 154 LEU B O 1
ATOM 2847 N N . GLY B 1 158 ? 9.729 41.413 31.709 1.00 21.97 155 GLY B N 1
ATOM 2848 C CA . GLY B 1 158 ? 9.986 42.475 30.719 1.00 22.38 155 GLY B CA 1
ATOM 2849 C C . GLY B 1 158 ? 11.461 42.672 30.436 1.00 22.67 155 GLY B C 1
ATOM 2850 O O . GLY B 1 158 ? 12.099 43.597 30.974 1.00 22.99 155 GLY B O 1
ATOM 2851 N N . PHE B 1 159 ? 12.004 41.789 29.596 1.00 22.22 156 PHE B N 1
ATOM 2852 C CA . PHE B 1 159 ? 13.430 41.762 29.285 1.00 21.80 156 PHE B CA 1
ATOM 2853 C C . PHE B 1 159 ? 13.668 41.078 27.958 1.00 22.93 156 PHE B C 1
ATOM 2854 O O . PHE B 1 159 ? 12.830 40.296 27.464 1.00 22.54 156 PHE B O 1
ATOM 2862 N N . ASP B 1 160 ? 14.813 41.401 27.369 1.00 23.13 157 ASP B N 1
ATOM 2863 C CA . ASP B 1 160 ? 15.179 40.864 26.087 1.00 24.09 157 ASP B CA 1
ATOM 2864 C C . ASP B 1 160 ? 15.689 39.439 26.216 1.00 23.79 157 ASP B C 1
ATOM 2865 O O . ASP B 1 160 ? 16.863 39.224 26.473 1.00 24.45 157 ASP B O 1
ATOM 2870 N N . LYS B 1 161 ? 14.817 38.465 25.985 1.00 24.63 158 LYS B N 1
ATOM 2871 C CA . LYS B 1 161 ? 15.199 37.051 26.103 1.00 25.10 158 LYS B CA 1
ATOM 2872 C C . LYS B 1 161 ? 16.292 36.611 25.116 1.00 25.89 158 LYS B C 1
ATOM 2873 O O . LYS B 1 161 ? 17.069 35.698 25.415 1.00 26.13 158 LYS B O 1
ATOM 2879 N N . SER B 1 162 ? 16.343 37.243 23.944 1.00 26.00 159 SER B N 1
ATOM 2880 C CA . SER B 1 162 ? 17.304 36.855 22.887 1.00 27.11 159 SER B CA 1
ATOM 2881 C C . SER B 1 162 ? 18.797 37.062 23.238 1.00 27.08 159 SER B C 1
ATOM 2882 O O . SER B 1 162 ? 19.675 36.426 22.637 1.00 27.36 159 SER B O 1
ATOM 2885 N N . LYS B 1 163 ? 19.081 37.901 24.232 1.00 27.24 160 LYS B N 1
ATOM 2886 C CA . LYS B 1 163 ? 20.467 38.251 24.549 1.00 27.53 160 LYS B CA 1
ATOM 2887 C C . LYS B 1 163 ? 20.984 37.739 25.887 1.00 27.00 160 LYS B C 1
ATOM 2888 O O . LYS B 1 163 ? 22.193 37.826 26.178 1.00 27.24 160 LYS B O 1
ATOM 2894 N N . VAL B 1 164 ? 20.089 37.166 26.694 1.00 26.04 161 VAL B N 1
ATOM 2895 C CA . VAL B 1 164 ? 20.454 36.734 28.033 1.00 24.85 161 VAL B CA 1
ATOM 2896 C C . VAL B 1 164 ? 21.511 35.623 28.015 1.00 24.98 161 VAL B C 1
ATOM 2897 O O . VAL B 1 164 ? 22.395 35.609 28.875 1.00 24.06 161 VAL B O 1
ATOM 2901 N N . ASN B 1 165 ? 21.409 34.683 27.077 1.00 24.68 162 ASN B N 1
ATOM 2902 C CA . ASN B 1 165 ? 22.396 33.608 27.023 1.00 26.03 162 ASN B CA 1
ATOM 2903 C C . ASN B 1 165 ? 23.826 34.133 26.790 1.00 27.47 162 ASN B C 1
ATOM 2904 O O . ASN B 1 165 ? 24.763 33.701 27.485 1.00 27.42 162 ASN B O 1
ATOM 2909 N N . GLU B 1 166 ? 23.969 35.037 25.807 1.00 29.16 163 GLU B N 1
ATOM 2910 C CA . GLU B 1 166 ? 25.259 35.683 25.464 1.00 30.27 163 GLU B CA 1
ATOM 2911 C C . GLU B 1 166 ? 25.810 36.450 26.651 1.00 29.40 163 GLU B C 1
ATOM 2912 O O . GLU B 1 166 ? 26.920 36.205 27.080 1.00 29.75 163 GLU B O 1
ATOM 2918 N N . VAL B 1 167 ? 24.999 37.339 27.214 1.00 28.87 164 VAL B N 1
ATOM 2919 C CA . VAL B 1 167 ? 25.397 38.167 28.351 1.00 28.59 164 VAL B CA 1
ATOM 2920 C C . VAL B 1 167 ? 25.807 37.389 29.611 1.00 29.33 164 VAL B C 1
ATOM 2921 O O . VAL B 1 167 ? 26.785 37.739 30.287 1.00 29.23 164 VAL B O 1
ATOM 2925 N N . LEU B 1 168 ? 25.037 36.354 29.948 1.00 28.79 165 LEU B N 1
ATOM 2926 C CA . LEU B 1 168 ? 25.291 35.584 31.168 1.00 28.95 165 LEU B CA 1
ATOM 2927 C C . LEU B 1 168 ? 26.154 34.364 30.907 1.00 28.61 165 LEU B C 1
ATOM 2928 O O . LEU B 1 168 ? 26.437 33.610 31.833 1.00 29.22 165 LEU B O 1
ATOM 2933 N N . GLU B 1 169 ? 26.549 34.166 29.653 1.00 28.87 166 GLU B N 1
ATOM 2934 C CA . GLU B 1 169 ? 27.421 33.045 29.247 1.00 29.16 166 GLU B CA 1
ATOM 2935 C C . GLU B 1 169 ? 26.823 31.694 29.645 1.00 28.32 166 GLU B C 1
ATOM 2936 O O . GLU B 1 169 ? 27.435 30.916 30.395 1.00 27.65 166 GLU B O 1
ATOM 2942 N N . ILE B 1 170 ? 25.605 31.454 29.138 1.00 27.56 167 ILE B N 1
ATOM 2943 C CA . ILE B 1 170 ? 24.821 30.258 29.443 1.00 26.43 167 ILE B CA 1
ATOM 2944 C C . ILE B 1 170 ? 24.524 29.548 28.118 1.00 26.60 167 ILE B C 1
ATOM 2945 O O . ILE B 1 170 ? 24.090 30.179 27.169 1.00 26.38 167 ILE B O 1
ATOM 2950 N N . GLU B 1 171 ? 24.750 28.240 28.059 1.00 27.31 168 GLU B N 1
ATOM 2951 C CA . GLU B 1 171 ? 24.538 27.476 26.832 1.00 28.90 168 GLU B CA 1
ATOM 2952 C C . GLU B 1 171 ? 23.104 27.624 26.337 1.00 28.64 168 GLU B C 1
ATOM 2953 O O . GLU B 1 171 ? 22.153 27.595 27.133 1.00 28.79 168 GLU B O 1
ATOM 2959 N N . ASP B 1 172 ? 22.969 27.751 25.020 1.00 27.97 169 ASP B N 1
ATOM 2960 C CA . ASP B 1 172 ? 21.696 27.944 24.346 1.00 27.61 169 ASP B CA 1
ATOM 2961 C C . ASP B 1 172 ? 20.667 26.820 24.570 1.00 26.46 169 ASP B C 1
ATOM 2962 O O . ASP B 1 172 ? 19.485 27.003 24.265 1.00 25.36 169 ASP B O 1
ATOM 2967 N N . ARG B 1 173 ? 21.117 25.665 25.074 1.00 25.51 170 ARG B N 1
ATOM 2968 C CA . ARG B 1 173 ? 20.207 24.562 25.430 1.00 25.03 170 ARG B CA 1
ATOM 2969 C C . ARG B 1 173 ? 19.149 25.076 26.406 1.00 23.20 170 ARG B C 1
ATOM 2970 O O . ARG B 1 173 ? 18.008 24.644 26.380 1.00 23.60 170 ARG B O 1
ATOM 2978 N N . PHE B 1 174 ? 19.566 26.008 27.254 1.00 22.64 171 PHE B N 1
ATOM 2979 C CA . PHE B 1 174 ? 18.747 26.588 28.318 1.00 22.43 171 PHE B CA 1
ATOM 2980 C C . PHE B 1 174 ? 18.209 27.933 27.892 1.00 21.59 171 PHE B C 1
ATOM 2981 O O . PHE B 1 174 ? 18.956 28.759 27.372 1.00 21.17 171 PHE B O 1
ATOM 2989 N N . ARG B 1 175 ? 16.920 28.160 28.136 1.00 20.83 172 ARG B N 1
ATOM 2990 C CA . ARG B 1 175 ? 16.278 29.393 27.729 1.00 20.23 172 ARG B CA 1
ATOM 2991 C C . ARG B 1 175 ? 15.818 30.238 28.908 1.00 20.16 172 ARG B C 1
ATOM 2992 O O . ARG B 1 175 ? 15.274 29.713 29.893 1.00 20.47 172 ARG B O 1
ATOM 3000 N N . PRO B 1 176 ? 16.033 31.562 28.813 1.00 18.96 173 PRO B N 1
ATOM 3001 C CA . PRO B 1 176 ? 15.691 32.394 29.943 1.00 18.72 173 PRO B CA 1
ATOM 3002 C C . PRO B 1 176 ? 14.162 32.470 30.075 1.00 18.58 173 PRO B C 1
ATOM 3003 O O . PRO B 1 176 ? 13.470 32.635 29.072 1.00 18.63 173 PRO B O 1
ATOM 3007 N N . GLU B 1 177 ? 13.657 32.312 31.294 1.00 17.14 174 GLU B N 1
ATOM 3008 C CA . GLU B 1 177 ? 12.214 32.421 31.540 1.00 16.96 174 GLU B CA 1
ATOM 3009 C C . GLU B 1 177 ? 11.841 33.702 32.280 1.00 16.84 174 GLU B C 1
ATOM 3010 O O . GLU B 1 177 ? 10.883 34.401 31.913 1.00 16.56 174 GLU B O 1
ATOM 3016 N N . LEU B 1 178 ? 12.601 34.024 33.316 1.00 17.17 175 LEU B N 1
ATOM 3017 C CA . LEU B 1 178 ? 12.254 35.125 34.238 1.00 18.00 175 LEU B CA 1
ATOM 3018 C C . LEU B 1 178 ? 13.523 35.635 34.851 1.00 17.89 175 LEU B C 1
ATOM 3019 O O . LEU B 1 178 ? 14.484 34.849 35.061 1.00 17.65 175 LEU B O 1
ATOM 3024 N N . LEU B 1 179 ? 13.527 36.932 35.170 1.00 17.98 176 LEU B N 1
ATOM 3025 C CA .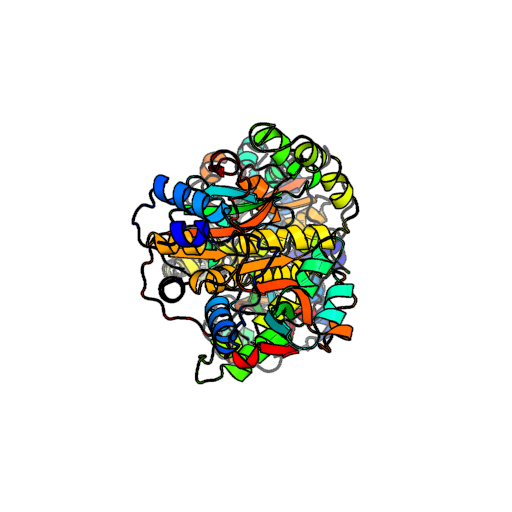 LEU B 1 179 ? 14.530 37.507 36.082 1.00 17.80 176 LEU B CA 1
ATOM 3026 C C . LEU B 1 179 ? 13.883 37.693 37.430 1.00 18.49 176 LEU B C 1
ATOM 3027 O O . LEU B 1 179 ? 12.732 38.127 37.539 1.00 20.17 176 LEU B O 1
ATOM 3032 N N . ILE B 1 180 ? 14.576 37.322 38.484 1.00 18.81 177 ILE B N 1
ATOM 3033 C CA . ILE B 1 180 ? 14.010 37.519 39.803 1.00 18.90 177 ILE B CA 1
ATOM 3034 C C . ILE B 1 180 ? 15.013 38.340 40.589 1.00 19.06 177 ILE B C 1
ATOM 3035 O O . ILE B 1 180 ? 16.076 37.841 40.957 1.00 19.86 177 ILE B O 1
ATOM 3040 N N . THR B 1 181 ? 14.681 39.603 40.838 1.00 19.14 178 THR B N 1
ATOM 3041 C CA . THR B 1 181 ? 15.538 40.443 41.680 1.00 18.89 178 THR B CA 1
ATOM 3042 C C . THR B 1 181 ? 15.354 40.035 43.136 1.00 20.13 178 THR B C 1
ATOM 3043 O O . THR B 1 181 ? 14.265 39.585 43.545 1.00 19.81 178 THR B O 1
ATOM 3047 N N . VAL B 1 182 ? 16.442 40.128 43.903 1.00 20.33 179 VAL B N 1
ATOM 3048 C CA . VAL B 1 182 ? 16.501 39.661 45.282 1.00 20.81 179 VAL B CA 1
ATOM 3049 C C . VAL B 1 182 ? 17.280 40.678 46.140 1.00 22.04 179 VAL B C 1
ATOM 3050 O O . VAL B 1 182 ? 18.380 41.116 45.766 1.00 21.77 179 VAL B O 1
ATOM 3054 N N . GLY B 1 183 ? 16.695 41.049 47.270 1.00 22.12 180 GLY B N 1
ATOM 3055 C CA . GLY B 1 183 ? 17.259 42.044 48.157 1.00 23.52 180 GLY B CA 1
ATOM 3056 C C . GLY B 1 183 ? 16.265 42.376 49.252 1.00 24.74 180 GLY B C 1
ATOM 3057 O O . GLY B 1 183 ? 15.086 42.023 49.183 1.00 23.66 180 GLY B O 1
ATOM 3058 N N . TYR B 1 184 ? 16.754 43.069 50.266 1.00 26.27 181 TYR B N 1
ATOM 3059 C CA . TYR B 1 184 ? 15.923 43.553 51.354 1.00 27.87 181 TYR B CA 1
ATOM 3060 C C . TYR B 1 184 ? 15.222 44.854 50.966 1.00 29.89 181 TYR B C 1
ATOM 3061 O O . TYR B 1 184 ? 15.804 45.680 50.279 1.00 31.10 181 TYR B O 1
ATOM 3070 N N . THR B 1 185 ? 13.971 45.041 51.378 1.00 32.36 182 THR B N 1
ATOM 3071 C CA . THR B 1 185 ? 13.176 46.190 50.897 1.00 34.32 182 THR B CA 1
ATOM 3072 C C . THR B 1 185 ? 13.285 47.466 51.741 1.00 36.16 182 THR B C 1
ATOM 3073 O O . THR B 1 185 ? 13.388 47.417 52.971 1.00 35.38 182 THR B O 1
ATOM 3077 N N . ASP B 1 186 ? 13.186 48.594 51.027 1.00 37.93 183 ASP B N 1
ATOM 3078 C CA . ASP B 1 186 ? 13.436 49.929 51.532 1.00 40.21 183 ASP B CA 1
ATOM 3079 C C . ASP B 1 186 ? 12.142 50.763 51.738 1.00 40.71 183 ASP B C 1
ATOM 3080 O O . ASP B 1 186 ? 12.208 51.923 52.193 1.00 40.89 183 ASP B O 1
ATOM 3085 N N . GLU B 1 187 ? 10.981 50.168 51.433 1.00 40.46 184 GLU B N 1
ATOM 3086 C CA . GLU B 1 187 ? 9.681 50.852 51.566 1.00 40.64 184 GLU B CA 1
ATOM 3087 C C . GLU B 1 187 ? 8.523 49.950 52.022 1.00 40.31 184 GLU B C 1
ATOM 3088 O O . GLU B 1 187 ? 8.511 48.744 51.758 1.00 39.40 184 GLU B O 1
ATOM 3094 N N . LYS B 1 188 ? 7.567 50.567 52.722 1.00 40.08 185 LYS B N 1
ATOM 3095 C CA . LYS B 1 188 ? 6.280 49.956 53.061 1.00 40.54 185 LYS B CA 1
ATOM 3096 C C . LYS B 1 188 ? 5.568 49.667 51.745 1.00 39.26 185 LYS B C 1
ATOM 3097 O O . LYS B 1 188 ? 5.262 50.591 50.986 1.00 38.76 185 LYS B O 1
ATOM 3103 N N . LEU B 1 189 ? 5.346 48.393 51.446 1.00 38.23 186 LEU B N 1
ATOM 3104 C CA . LEU B 1 189 ? 4.539 48.065 50.276 1.00 37.35 186 LEU B CA 1
ATOM 3105 C C . LEU B 1 189 ? 3.147 47.662 50.731 1.00 36.05 186 LEU B C 1
ATOM 3106 O O . LEU B 1 189 ? 2.988 46.913 51.700 1.00 34.96 186 LEU B O 1
ATOM 3111 N N . GLU B 1 190 ? 2.139 48.176 50.042 1.00 34.99 187 GLU B N 1
ATOM 3112 C CA . GLU B 1 190 ? 0.784 47.714 50.286 1.00 34.52 187 GLU B CA 1
ATOM 3113 C C . GLU B 1 190 ? 0.424 46.626 49.259 1.00 32.68 187 GLU B C 1
ATOM 3114 O O . GLU B 1 190 ? 0.964 46.630 48.153 1.00 32.55 187 GLU B O 1
ATOM 3120 N N . PRO B 1 191 ? -0.455 45.675 49.635 1.00 31.10 188 PRO B N 1
ATOM 3121 C CA . PRO B 1 191 ? -0.904 44.639 48.684 1.00 29.12 188 PRO B CA 1
ATOM 3122 C C . PRO B 1 191 ? -1.507 45.256 47.425 1.00 27.43 188 PRO B C 1
ATOM 3123 O O . PRO B 1 191 ? -2.288 46.197 47.533 1.00 26.60 188 PRO B O 1
ATOM 3127 N N . SER B 1 192 ? -1.138 44.716 46.261 1.00 24.56 189 SER B N 1
ATOM 3128 C CA . SER B 1 192 ? -1.743 45.070 44.985 1.00 22.22 189 SER B CA 1
ATOM 3129 C C . SER B 1 192 ? -3.119 44.420 44.860 1.00 20.80 189 SER B C 1
ATOM 3130 O O . SER B 1 192 ? -3.482 43.537 45.635 1.00 20.65 189 SER B O 1
ATOM 3133 N N . TYR B 1 193 ? -3.895 44.886 43.895 1.00 19.74 190 TYR B N 1
ATOM 3134 C CA . TYR B 1 193 ? -5.284 44.488 43.767 1.00 18.37 190 TYR B CA 1
ATOM 3135 C C . TYR B 1 193 ? -5.434 43.012 43.356 1.00 17.85 190 TYR B C 1
ATOM 3136 O O . TYR B 1 193 ? -4.657 42.519 42.543 1.00 16.30 190 TYR B O 1
ATOM 3145 N N . ARG B 1 194 ? -6.396 42.315 43.967 1.00 17.57 191 ARG B N 1
ATOM 3146 C CA . ARG B 1 194 ? -6.820 40.981 43.477 1.00 17.43 191 ARG B CA 1
ATOM 3147 C C . ARG B 1 194 ? -8.325 40.998 43.271 1.00 17.45 191 ARG B C 1
ATOM 3148 O O . ARG B 1 194 ? -9.048 41.593 44.055 1.00 17.65 191 ARG B O 1
ATOM 3156 N N . LEU B 1 195 ? -8.772 40.393 42.176 1.00 17.57 192 LEU B N 1
ATOM 3157 C CA . LEU B 1 195 ? -10.177 40.178 41.898 1.00 17.42 192 LEU B CA 1
ATOM 3158 C C . LEU B 1 195 ? -10.855 39.489 43.073 1.00 18.16 192 LEU B C 1
ATOM 3159 O O . LEU B 1 195 ? -10.247 38.686 43.744 1.00 18.59 192 LEU B O 1
ATOM 3164 N N . PRO B 1 196 ? -12.143 39.783 43.314 1.00 19.59 193 PRO B N 1
ATOM 3165 C CA . PRO B 1 196 ? -12.836 39.008 44.336 1.00 19.93 193 PRO B CA 1
ATOM 3166 C C . PRO B 1 196 ? -12.809 37.513 43.980 1.00 20.44 193 PRO B C 1
ATOM 3167 O O . PRO B 1 196 ? -12.992 37.146 42.831 1.00 19.79 193 PRO B O 1
ATOM 3171 N N . VAL B 1 197 ? -12.572 36.657 44.965 1.00 21.92 194 VAL B N 1
ATOM 3172 C CA . VAL B 1 197 ? -12.463 35.218 44.685 1.00 23.71 194 VAL B CA 1
ATOM 3173 C C . VAL B 1 197 ? -13.676 34.622 43.929 1.00 24.75 194 VAL B C 1
ATOM 3174 O O . VAL B 1 197 ? -13.498 33.790 43.023 1.00 24.41 194 VAL B O 1
ATOM 3178 N N . ASP B 1 198 ? -14.889 35.088 44.243 1.00 25.65 195 ASP B N 1
ATOM 3179 C CA . ASP B 1 198 ? -16.094 34.518 43.624 1.00 27.26 195 ASP B CA 1
ATOM 3180 C C . ASP B 1 198 ? -16.236 34.939 42.166 1.00 27.67 195 ASP B C 1
ATOM 3181 O O . ASP B 1 198 ? -17.079 34.428 41.443 1.00 27.81 195 ASP B O 1
ATOM 3186 N N . GLU B 1 199 ? -15.404 35.887 41.748 1.00 27.70 196 GLU B N 1
ATOM 3187 C CA . GLU B 1 199 ? -15.344 36.313 40.366 1.00 27.69 196 GLU B CA 1
ATOM 3188 C C . GLU B 1 199 ? -14.443 35.406 39.490 1.00 26.82 196 GLU B C 1
ATOM 3189 O O . GLU B 1 199 ? -14.614 35.355 38.267 1.00 27.31 196 GLU B O 1
ATOM 3195 N N . ILE B 1 200 ? -13.480 34.715 40.099 1.00 24.91 197 ILE B N 1
ATOM 3196 C CA . ILE B 1 200 ? -12.581 33.824 39.350 1.00 23.38 197 ILE B CA 1
ATOM 3197 C C . ILE B 1 200 ? -12.889 32.285 39.521 1.00 23.30 197 ILE B C 1
ATOM 3198 O O . ILE B 1 200 ? -12.160 31.429 38.974 1.00 22.37 197 ILE B O 1
ATOM 3203 N N . ILE B 1 201 ? -13.954 31.960 40.276 1.00 22.10 198 ILE B N 1
ATOM 3204 C CA . ILE B 1 201 ? -14.398 30.586 40.535 1.00 21.39 198 ILE B CA 1
ATOM 3205 C C . ILE B 1 201 ? -15.704 30.206 39.789 1.00 22.11 198 ILE B C 1
ATOM 3206 O O . ILE B 1 201 ? -16.706 30.936 39.839 1.00 21.52 198 ILE B O 1
ATOM 3211 N N . GLU B 1 202 ? -15.688 29.068 39.100 1.00 21.56 199 GLU B N 1
ATOM 3212 C CA . GLU B 1 202 ? -16.928 28.457 38.642 1.00 21.96 199 GLU B CA 1
ATOM 3213 C C . GLU B 1 202 ? -17.161 27.113 39.327 1.00 21.27 199 GLU B C 1
ATOM 3214 O O . GLU B 1 202 ? -16.224 26.412 39.702 1.00 20.17 199 GLU B O 1
ATOM 3220 N N . LYS B 1 203 ? -18.425 26.768 39.509 1.00 20.58 200 LYS B N 1
ATOM 3221 C CA . LYS B 1 203 ? -18.769 25.513 40.168 1.00 21.42 200 LYS B CA 1
ATOM 3222 C C . LYS B 1 203 ? -19.358 24.555 39.124 1.00 20.80 200 LYS B C 1
ATOM 3223 O O . LYS B 1 203 ? -20.213 24.934 38.341 1.00 19.51 200 LYS B O 1
ATOM 3229 N N . ARG B 1 204 ? -18.837 23.341 39.082 1.00 20.66 201 ARG B N 1
ATOM 3230 C CA . ARG B 1 204 ? -19.316 22.340 38.156 1.00 21.48 201 ARG B CA 1
ATOM 3231 C C . ARG B 1 204 ? -19.296 20.980 38.858 1.00 22.16 201 ARG B C 1
ATOM 3232 O O . ARG B 1 204 ? -19.231 20.893 40.108 1.00 21.68 201 ARG B O 1
ATOM 3241 N N . LYS C 1 5 ? -19.764 -12.395 -7.697 1.00 34.88 2 LYS C N 1
ATOM 3242 C CA . LYS C 1 5 ? -18.269 -12.251 -7.816 1.00 34.72 2 LYS C CA 1
ATOM 3243 C C . LYS C 1 5 ? -17.563 -12.402 -6.456 1.00 32.87 2 LYS C C 1
ATOM 3244 O O . LYS C 1 5 ? -16.668 -13.220 -6.303 1.00 32.74 2 LYS C O 1
ATOM 3250 N N . PHE C 1 6 ? -17.961 -11.588 -5.484 1.00 30.82 3 PHE C N 1
ATOM 3251 C CA . PHE C 1 6 ? -17.497 -11.761 -4.117 1.00 28.68 3 PHE C CA 1
ATOM 3252 C C . PHE C 1 6 ? -18.134 -13.026 -3.542 1.00 28.39 3 PHE C C 1
ATOM 3253 O O . PHE C 1 6 ? -17.554 -13.663 -2.663 1.00 27.71 3 PHE C O 1
ATOM 3261 N N . LEU C 1 7 ? -19.334 -13.361 -4.026 1.00 28.18 4 LEU C N 1
ATOM 3262 C CA . LEU C 1 7 ? -19.980 -14.650 -3.736 1.00 28.70 4 LEU C CA 1
ATOM 3263 C C . LEU C 1 7 ? -19.087 -15.811 -4.175 1.00 28.28 4 LEU C C 1
ATOM 3264 O O . LEU C 1 7 ? -18.902 -16.773 -3.428 1.00 28.41 4 LEU C O 1
ATOM 3269 N N . GLU C 1 8 ? -18.554 -15.699 -5.392 1.00 28.45 5 GLU C N 1
ATOM 3270 C CA . GLU C 1 8 ? -17.633 -16.673 -5.966 1.00 29.14 5 GLU C CA 1
ATOM 3271 C C . GLU C 1 8 ? -16.382 -16.817 -5.092 1.00 27.06 5 GLU C C 1
ATOM 3272 O O . GLU C 1 8 ? -16.020 -17.931 -4.711 1.00 25.62 5 GLU C O 1
ATOM 3278 N N . LEU C 1 9 ? -15.729 -15.698 -4.753 1.00 25.25 6 LEU C N 1
ATOM 3279 C CA . LEU C 1 9 ? -14.580 -15.776 -3.821 1.00 23.70 6 LEU C CA 1
ATOM 3280 C C . LEU C 1 9 ? -14.952 -16.475 -2.501 1.00 23.32 6 LEU C C 1
ATOM 3281 O O . LEU C 1 9 ? -14.175 -17.290 -1.996 1.00 23.30 6 LEU C O 1
ATOM 3286 N N . ASN C 1 10 ? -16.117 -16.153 -1.939 1.00 22.75 7 ASN C N 1
ATOM 3287 C CA . ASN C 1 10 ? -16.594 -16.819 -0.699 1.00 23.78 7 ASN C CA 1
ATOM 3288 C C . ASN C 1 10 ? -16.799 -18.330 -0.841 1.00 24.06 7 ASN C C 1
ATOM 3289 O O . ASN C 1 10 ? -16.514 -19.096 0.071 1.00 23.38 7 ASN C O 1
ATOM 3294 N N . LYS C 1 11 ? -17.289 -18.733 -2.006 1.00 25.51 8 LYS C N 1
ATOM 3295 C CA . LYS C 1 11 ? -17.468 -20.153 -2.350 1.00 26.95 8 LYS C CA 1
ATOM 3296 C C . LYS C 1 11 ? -16.142 -20.898 -2.539 1.00 26.85 8 LYS C C 1
ATOM 3297 O O . LYS C 1 11 ? -16.120 -22.114 -2.402 1.00 28.10 8 LYS C O 1
ATOM 3303 N N . LYS C 1 12 ? -15.054 -20.166 -2.818 1.00 26.72 9 LYS C N 1
ATOM 3304 C CA . LYS C 1 12 ? -13.701 -20.729 -2.928 1.00 26.74 9 LYS C CA 1
ATOM 3305 C C . LYS C 1 12 ? -13.011 -20.908 -1.581 1.00 26.43 9 LYS C C 1
ATOM 3306 O O . LYS C 1 12 ? -12.106 -21.732 -1.470 1.00 26.32 9 LYS C O 1
ATOM 3312 N N . ARG C 1 13 ? -13.410 -20.123 -0.574 1.00 24.97 10 ARG C N 1
ATOM 3313 C CA . ARG C 1 13 ? -12.801 -20.196 0.754 1.00 23.78 10 ARG C CA 1
ATOM 3314 C C . ARG C 1 13 ? -13.296 -21.401 1.554 1.00 23.97 10 ARG C C 1
ATOM 3315 O O . ARG C 1 13 ? -14.494 -21.533 1.760 1.00 23.92 10 ARG C O 1
ATOM 3323 N N . HIS C 1 14 ? -12.378 -22.233 2.042 1.00 23.28 11 HIS C N 1
ATOM 3324 C CA . HIS C 1 14 ? -12.716 -23.431 2.836 1.00 23.23 11 HIS C CA 1
ATOM 3325 C C . HIS C 1 14 ? -11.808 -23.546 4.056 1.00 22.27 11 HIS C C 1
ATOM 3326 O O . HIS C 1 14 ? -10.705 -23.043 4.050 1.00 22.23 11 HIS C O 1
ATOM 3333 N N . ALA C 1 15 ? -12.257 -24.205 5.108 1.00 21.82 12 ALA C N 1
ATOM 3334 C CA . ALA C 1 15 ? -11.343 -24.508 6.199 1.00 21.88 12 ALA C CA 1
ATOM 3335 C C . ALA C 1 15 ? -10.371 -25.585 5.717 1.00 21.87 12 ALA C C 1
ATOM 3336 O O . ALA C 1 15 ? -10.710 -26.751 5.723 1.00 22.23 12 ALA C O 1
ATOM 3338 N N . THR C 1 16 ? -9.163 -25.182 5.317 1.00 21.42 13 THR C N 1
ATOM 3339 C CA . THR C 1 16 ? -8.164 -26.123 4.776 1.00 21.63 13 THR C CA 1
ATOM 3340 C C . THR C 1 16 ? -7.345 -26.860 5.848 1.00 22.38 13 THR C C 1
ATOM 3341 O O . THR C 1 16 ? -6.665 -26.222 6.655 1.00 22.51 13 THR C O 1
ATOM 3345 N N . LYS C 1 17 ? -7.403 -28.198 5.836 1.00 21.91 14 LYS C N 1
ATOM 3346 C CA . LYS C 1 17 ? -6.727 -28.982 6.849 1.00 22.67 14 LYS C CA 1
ATOM 3347 C C . LYS C 1 17 ? -5.544 -29.810 6.368 1.00 22.08 14 LYS C C 1
ATOM 3348 O O . LYS C 1 17 ? -4.645 -30.099 7.153 1.00 22.13 14 LYS C O 1
ATOM 3354 N N . HIS C 1 18 ? -5.539 -30.159 5.084 1.00 22.10 15 HIS C N 1
ATOM 3355 C CA . HIS C 1 18 ? -4.446 -30.919 4.471 1.00 22.57 15 HIS C CA 1
ATOM 3356 C C . HIS C 1 18 ? -3.839 -30.138 3.343 1.00 22.01 15 HIS C C 1
ATOM 3357 O O . HIS C 1 18 ? -4.537 -29.696 2.435 1.00 22.29 15 HIS C O 1
ATOM 3364 N N . PHE C 1 19 ? -2.523 -29.956 3.426 1.00 21.07 16 PHE C N 1
ATOM 3365 C CA . PHE C 1 19 ? -1.784 -29.139 2.508 1.00 20.78 16 PHE C CA 1
ATOM 3366 C C . PHE C 1 19 ? -0.885 -29.982 1.606 1.00 21.20 16 PHE C C 1
ATOM 3367 O O . PHE C 1 19 ? -0.399 -31.030 2.026 1.00 21.31 16 PHE C O 1
ATOM 3375 N N . THR C 1 20 ? -0.666 -29.498 0.387 1.00 20.10 17 THR C N 1
ATOM 3376 C CA . THR C 1 20 ? 0.312 -30.072 -0.535 1.00 19.73 17 THR C CA 1
ATOM 3377 C C . THR C 1 20 ? 1.672 -29.553 -0.123 1.00 20.03 17 THR C C 1
ATOM 3378 O O . THR C 1 20 ? 1.770 -28.709 0.766 1.00 20.54 17 THR C O 1
ATOM 3382 N N . ASP C 1 21 ? 2.718 -30.039 -0.780 1.00 20.33 18 ASP C N 1
ATOM 3383 C CA . ASP C 1 21 ? 4.088 -29.592 -0.533 1.00 20.71 18 ASP C CA 1
ATOM 3384 C C . ASP C 1 21 ? 4.490 -28.352 -1.352 1.00 20.69 18 ASP C C 1
ATOM 3385 O O . ASP C 1 21 ? 5.650 -27.931 -1.336 1.00 20.96 18 ASP C O 1
ATOM 3390 N N . LYS C 1 22 ? 3.544 -27.751 -2.063 1.00 20.61 19 LYS C N 1
ATOM 3391 C CA . LYS C 1 22 ? 3.856 -26.523 -2.810 1.00 20.02 19 LYS C CA 1
ATOM 3392 C C . LYS C 1 22 ? 4.311 -25.410 -1.864 1.00 20.90 19 LYS C C 1
ATOM 3393 O O . LYS C 1 22 ? 3.775 -25.247 -0.769 1.00 20.83 19 LYS C O 1
ATOM 3399 N N . LEU C 1 23 ? 5.322 -24.663 -2.298 1.00 22.14 20 LEU C N 1
ATOM 3400 C CA . LEU C 1 23 ? 5.956 -23.655 -1.487 1.00 22.98 20 LEU C CA 1
ATOM 3401 C C . LEU C 1 23 ? 5.093 -22.395 -1.502 1.00 23.27 20 LEU C C 1
ATOM 3402 O O . LEU C 1 23 ? 4.532 -22.044 -2.524 1.00 23.14 20 LEU C O 1
ATOM 3407 N N . VAL C 1 24 ? 4.974 -21.733 -0.359 1.00 23.67 21 VAL C N 1
ATOM 3408 C CA . VAL C 1 24 ? 4.224 -20.474 -0.274 1.00 23.24 21 VAL C CA 1
ATOM 3409 C C . VAL C 1 24 ? 5.209 -19.298 -0.393 1.00 23.71 21 VAL C C 1
ATOM 3410 O O . VAL C 1 24 ? 6.084 -19.119 0.451 1.00 23.74 21 VAL C O 1
ATOM 3414 N N . ASP C 1 25 ? 5.101 -18.550 -1.483 1.00 24.18 22 ASP C N 1
ATOM 3415 C CA . ASP C 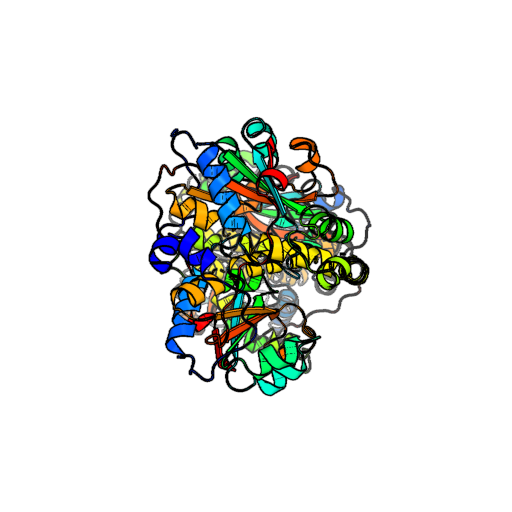1 25 ? 5.980 -17.405 -1.745 1.00 25.91 22 ASP C CA 1
ATOM 3416 C C . ASP C 1 25 ? 5.829 -16.320 -0.664 1.00 25.89 22 ASP C C 1
ATOM 3417 O O . ASP C 1 25 ? 4.724 -15.827 -0.485 1.00 25.46 22 ASP C O 1
ATOM 3422 N N . PRO C 1 26 ? 6.926 -15.933 0.033 1.00 26.57 23 PRO C N 1
ATOM 3423 C CA . PRO C 1 26 ? 6.874 -14.831 1.034 1.00 27.46 23 PRO C CA 1
ATOM 3424 C C . PRO C 1 26 ? 6.239 -13.540 0.548 1.00 28.03 23 PRO C C 1
ATOM 3425 O O . PRO C 1 26 ? 5.609 -12.828 1.333 1.00 28.76 23 PRO C O 1
ATOM 3429 N N . LYS C 1 27 ? 6.419 -13.248 -0.731 1.00 28.35 24 LYS C N 1
ATOM 3430 C CA . LYS C 1 27 ? 5.822 -12.100 -1.380 1.00 28.45 24 LYS C CA 1
ATOM 3431 C C . LYS C 1 27 ? 4.270 -12.195 -1.506 1.00 27.77 24 LYS C C 1
ATOM 3432 O O . LYS C 1 27 ? 3.565 -11.180 -1.460 1.00 27.32 24 LYS C O 1
ATOM 3438 N N . ASP C 1 28 ? 3.740 -13.407 -1.649 1.00 26.52 25 ASP C N 1
ATOM 3439 C CA . ASP C 1 28 ? 2.307 -13.576 -1.677 1.00 25.43 25 ASP C CA 1
ATOM 3440 C C . ASP C 1 28 ? 1.667 -13.361 -0.306 1.00 23.84 25 ASP C C 1
ATOM 3441 O O . ASP C 1 28 ? 0.551 -12.850 -0.219 1.00 22.83 25 ASP C O 1
ATOM 3446 N N . VAL C 1 29 ? 2.384 -13.761 0.744 1.00 21.89 26 VAL C N 1
ATOM 3447 C CA . VAL C 1 29 ? 1.899 -13.627 2.107 1.00 20.67 26 VAL C CA 1
ATOM 3448 C C . VAL C 1 29 ? 1.876 -12.133 2.493 1.00 20.20 26 VAL C C 1
ATOM 3449 O O . VAL C 1 29 ? 0.880 -11.644 3.036 1.00 19.43 26 VAL C O 1
ATOM 3453 N N . ARG C 1 30 ? 2.968 -11.427 2.199 1.00 18.79 27 ARG C N 1
ATOM 3454 C CA . ARG C 1 30 ? 3.086 -9.978 2.432 1.00 19.31 27 ARG C CA 1
ATOM 3455 C C . ARG C 1 30 ? 1.986 -9.190 1.692 1.00 19.13 27 ARG C C 1
ATOM 3456 O O . ARG C 1 30 ? 1.334 -8.318 2.262 1.00 19.14 27 ARG C O 1
ATOM 3464 N N . THR C 1 31 ? 1.760 -9.520 0.427 1.00 18.56 28 THR C N 1
ATOM 3465 C CA . THR C 1 31 ? 0.641 -8.919 -0.322 1.00 19.67 28 THR C CA 1
ATOM 3466 C C . THR C 1 31 ? -0.762 -9.128 0.315 1.00 19.05 28 THR C C 1
ATOM 3467 O O . THR C 1 31 ? -1.537 -8.171 0.467 1.00 18.55 28 THR C O 1
ATOM 3471 N N . ALA C 1 32 ? -1.072 -10.369 0.691 1.00 17.99 29 ALA C N 1
ATOM 3472 C CA . ALA C 1 32 ? -2.344 -10.693 1.355 1.00 16.69 29 ALA C CA 1
ATOM 3473 C C . ALA C 1 32 ? -2.503 -9.942 2.663 1.00 16.21 29 ALA C C 1
ATOM 3474 O O . ALA C 1 32 ? -3.610 -9.551 3.008 1.00 16.35 29 ALA C O 1
ATOM 3476 N N . ILE C 1 33 ? -1.420 -9.807 3.425 1.00 16.15 30 ILE C N 1
ATOM 3477 C CA . ILE C 1 33 ? -1.467 -9.069 4.696 1.00 16.36 30 ILE C CA 1
ATOM 3478 C C . ILE C 1 33 ? -1.669 -7.594 4.396 1.00 16.81 30 ILE C C 1
ATOM 3479 O O . ILE C 1 33 ? -2.408 -6.904 5.111 1.00 16.03 30 ILE C O 1
ATOM 3484 N N . GLU C 1 34 ? -1.033 -7.109 3.327 1.00 17.45 31 GLU C N 1
ATOM 3485 C CA . GLU C 1 34 ? -1.217 -5.704 2.919 1.00 19.21 31 GLU C CA 1
ATOM 3486 C C . GLU C 1 34 ? -2.671 -5.429 2.498 1.00 17.87 31 GLU C C 1
ATOM 3487 O O . GLU C 1 34 ? -3.252 -4.423 2.927 1.00 18.19 31 GLU C O 1
ATOM 3493 N N . ILE C 1 35 ? -3.279 -6.337 1.727 1.00 16.56 32 ILE C N 1
ATOM 3494 C CA . ILE C 1 35 ? -4.718 -6.203 1.398 1.00 15.86 32 ILE C CA 1
ATOM 3495 C C . ILE C 1 35 ? -5.594 -6.331 2.660 1.00 14.64 32 ILE C C 1
ATOM 3496 O O . ILE C 1 35 ? -6.548 -5.556 2.859 1.00 14.38 32 ILE C O 1
ATOM 3501 N N . ALA C 1 36 ? -5.256 -7.297 3.523 1.00 13.70 33 ALA C N 1
ATOM 3502 C CA . ALA C 1 36 ? -6.051 -7.588 4.718 1.00 13.22 33 ALA C CA 1
ATOM 3503 C C . ALA C 1 36 ? -6.202 -6.344 5.602 1.00 13.42 33 ALA C C 1
ATOM 3504 O O . ALA C 1 36 ? -7.289 -6.056 6.125 1.00 13.18 33 ALA C O 1
ATOM 3506 N N . THR C 1 37 ? -5.102 -5.633 5.799 1.00 13.99 34 THR C N 1
ATOM 3507 C CA . THR C 1 37 ? -5.103 -4.486 6.731 1.00 15.03 34 THR C CA 1
ATOM 3508 C C . THR C 1 37 ? -5.778 -3.202 6.195 1.00 15.09 34 THR C C 1
ATOM 3509 O O . THR C 1 37 ? -5.774 -2.158 6.856 1.00 15.51 34 THR C O 1
ATOM 3513 N N . LEU C 1 38 ? -6.348 -3.286 4.991 1.00 14.28 35 LEU C N 1
ATOM 3514 C CA . LEU C 1 38 ? -7.244 -2.259 4.491 1.00 14.31 35 LEU C CA 1
ATOM 3515 C C . LEU C 1 38 ? -8.552 -2.37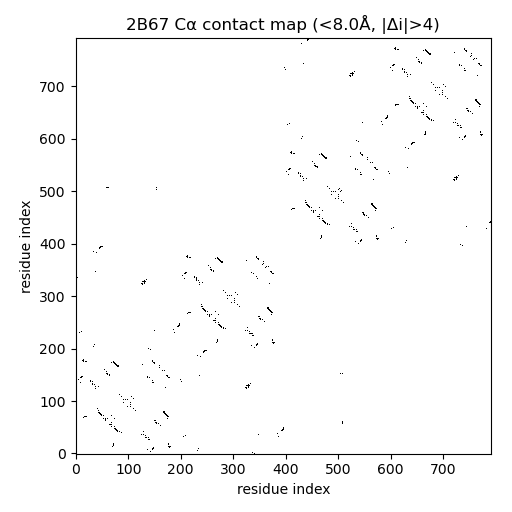6 5.239 1.00 13.78 35 LEU C C 1
ATOM 3516 O O . LEU C 1 38 ? -9.354 -1.425 5.219 1.00 14.18 35 LEU C O 1
ATOM 3521 N N . ALA C 1 39 ? -8.751 -3.525 5.902 1.00 11.34 36 ALA C N 1
ATOM 3522 C CA . ALA C 1 39 ? -9.897 -3.738 6.794 1.00 11.61 36 ALA C CA 1
ATOM 3523 C C . ALA C 1 39 ? -10.128 -2.499 7.610 1.00 11.08 36 ALA C C 1
ATOM 3524 O O . ALA C 1 39 ? -9.172 -1.832 8.006 1.00 12.00 36 ALA C O 1
ATOM 3526 N N . PRO C 1 40 ? -11.392 -2.200 7.906 1.00 12.08 37 PRO C N 1
ATOM 3527 C CA . PRO C 1 40 ? -11.624 -1.121 8.857 1.00 11.89 37 PRO C CA 1
ATOM 3528 C C . PRO C 1 40 ? -11.366 -1.704 10.255 1.00 12.22 37 PRO C C 1
ATOM 3529 O O . PRO C 1 40 ? -11.286 -2.953 10.410 1.00 11.58 37 PRO C O 1
ATOM 3533 N N . SER C 1 41 ? -11.241 -0.833 11.263 1.00 11.18 38 SER C N 1
ATOM 3534 C CA . SER C 1 41 ? -11.146 -1.252 12.665 1.00 11.50 38 SER C CA 1
ATOM 3535 C C . SER C 1 41 ? -11.731 -0.105 13.486 1.00 12.23 38 SER C C 1
ATOM 3536 O O . SER C 1 41 ? -11.757 1.025 13.000 1.00 11.56 38 SER C O 1
ATOM 3539 N N . ALA C 1 42 ? -12.211 -0.388 14.701 1.00 12.18 39 ALA C N 1
ATOM 3540 C CA . ALA C 1 42 ? -12.779 0.650 15.582 1.00 13.44 39 ALA C CA 1
ATOM 3541 C C . ALA C 1 42 ? -11.757 1.775 15.783 1.00 13.93 39 ALA C C 1
ATOM 3542 O O . ALA C 1 42 ? -10.594 1.496 16.059 1.00 14.79 39 ALA C O 1
ATOM 3544 N N . HIS C 1 43 ? -12.183 3.028 15.583 1.00 14.30 40 HIS C N 1
ATOM 3545 C CA . HIS C 1 43 ? -11.318 4.217 15.708 1.00 14.77 40 HIS C CA 1
ATOM 3546 C C . HIS C 1 43 ? -10.176 4.301 14.695 1.00 14.59 40 HIS C C 1
ATOM 3547 O O . HIS C 1 43 ? -9.292 5.179 14.805 1.00 15.41 40 HIS C O 1
ATOM 3554 N N . ASN C 1 44 ? -10.179 3.390 13.722 1.00 13.95 41 ASN C N 1
ATOM 3555 C CA . ASN C 1 44 ? -9.006 3.161 12.867 1.00 13.54 41 ASN C CA 1
ATOM 3556 C C . ASN C 1 44 ? -7.781 2.838 13.711 1.00 13.31 41 ASN C C 1
ATOM 3557 O O . ASN C 1 44 ? -6.637 3.234 13.375 1.00 12.97 41 ASN C O 1
ATOM 3562 N N . SER C 1 45 ? -8.010 2.084 14.793 1.00 12.89 42 SER C N 1
ATOM 3563 C CA . SER C 1 45 ? -6.941 1.787 15.735 1.00 13.17 42 SER C CA 1
ATOM 3564 C C . SER C 1 45 ? -6.026 0.686 15.217 1.00 13.76 42 SER C C 1
ATOM 3565 O O . SER C 1 45 ? -4.919 0.511 15.751 1.00 13.47 42 SER C O 1
ATOM 3568 N N . GLN C 1 46 ? -6.470 -0.048 14.179 1.00 12.61 43 GLN C N 1
ATOM 3569 C CA . GLN C 1 46 ? -5.677 -1.107 13.551 1.00 13.16 43 GLN C CA 1
ATOM 3570 C C . GLN C 1 46 ? -4.726 -1.809 14.514 1.00 12.79 43 GLN C C 1
ATOM 3571 O O . GLN C 1 46 ? -3.518 -1.827 14.295 1.00 13.50 43 GLN C O 1
ATOM 3577 N N . PRO C 1 47 ? -5.275 -2.407 15.572 1.00 12.80 44 PRO C N 1
ATOM 3578 C CA . PRO C 1 47 ? -4.458 -2.794 16.718 1.00 13.40 44 PRO C CA 1
ATOM 3579 C C . PRO C 1 47 ? -3.867 -4.171 16.560 1.00 14.80 44 PRO C C 1
ATOM 3580 O O . PRO C 1 47 ? -4.033 -5.010 17.447 1.00 16.18 44 PRO C O 1
ATOM 3584 N N . TRP C 1 48 ? -3.234 -4.433 15.426 1.00 14.35 45 TRP C N 1
ATOM 3585 C CA . TRP C 1 48 ? -2.920 -5.807 15.049 1.00 15.04 45 TRP C CA 1
ATOM 3586 C C . TRP C 1 48 ? -1.464 -5.993 14.665 1.00 14.23 45 TRP C C 1
ATOM 3587 O O . TRP C 1 48 ? -0.796 -5.056 14.238 1.00 14.65 45 TRP C O 1
ATOM 3598 N N . LYS C 1 49 ? -0.977 -7.209 14.856 1.00 14.63 46 LYS C N 1
ATOM 3599 C CA . LYS C 1 49 ? 0.392 -7.559 14.479 1.00 15.09 46 LYS C CA 1
ATOM 3600 C C . LYS C 1 49 ? 0.349 -8.939 13.912 1.00 14.33 46 LYS C C 1
ATOM 3601 O O . LYS C 1 49 ? -0.240 -9.846 14.495 1.00 14.94 46 LYS C O 1
ATOM 3607 N N . PHE C 1 50 ? 0.987 -9.094 12.771 1.00 13.37 47 PHE C N 1
ATOM 3608 C CA . PHE C 1 50 ? 0.999 -10.371 12.085 1.00 14.44 47 PHE C CA 1
ATOM 3609 C C . PHE C 1 50 ? 2.362 -10.999 12.205 1.00 13.52 47 PHE C C 1
ATOM 3610 O O . PHE C 1 50 ? 3.335 -10.455 11.708 1.00 14.05 47 PHE C O 1
ATOM 3618 N N . VAL C 1 51 ? 2.425 -12.149 12.871 1.00 14.17 48 VAL C N 1
ATOM 3619 C CA . VAL C 1 51 ? 3.688 -12.919 12.988 1.00 12.73 48 VAL C CA 1
ATOM 3620 C C . VAL C 1 51 ? 3.748 -14.073 11.970 1.00 13.78 48 VAL C C 1
ATOM 3621 O O . VAL C 1 51 ? 3.011 -15.077 12.086 1.00 13.91 48 VAL C O 1
ATOM 3625 N N . VAL C 1 52 ? 4.620 -13.915 10.973 1.00 13.21 49 VAL C N 1
ATOM 3626 C CA . VAL C 1 52 ? 4.741 -14.885 9.900 1.00 15.56 49 VAL C CA 1
ATOM 3627 C C . VAL C 1 52 ? 5.777 -15.929 10.286 1.00 15.99 49 VAL C C 1
ATOM 3628 O O . VAL C 1 52 ? 6.977 -15.633 10.384 1.00 16.61 49 VAL C O 1
ATOM 3632 N N . VAL C 1 53 ? 5.284 -17.124 10.573 1.00 16.25 50 VAL C N 1
ATOM 3633 C CA . VAL C 1 53 ? 6.111 -18.202 11.092 1.00 17.04 50 VAL C CA 1
ATOM 3634 C C . VAL C 1 53 ? 6.517 -19.139 9.956 1.00 18.27 50 VAL C C 1
ATOM 3635 O O . VAL C 1 53 ? 5.680 -19.829 9.379 1.00 15.91 50 VAL C O 1
ATOM 3639 N N . ARG C 1 54 ? 7.818 -19.127 9.646 1.00 20.48 51 ARG C N 1
ATOM 3640 C CA . ARG C 1 54 ? 8.442 -20.030 8.683 1.00 23.08 51 ARG C CA 1
ATOM 3641 C C . ARG C 1 54 ? 9.601 -20.860 9.289 1.00 24.04 51 ARG C C 1
ATOM 3642 O O . ARG C 1 54 ? 9.993 -21.882 8.718 1.00 23.83 51 ARG C O 1
ATOM 3650 N N . GLU C 1 55 ? 10.150 -20.404 10.412 1.00 24.75 52 GLU C N 1
ATOM 3651 C CA . GLU C 1 55 ? 11.255 -21.078 11.084 1.00 26.52 52 GLU C CA 1
ATOM 3652 C C . GLU C 1 55 ? 10.746 -21.886 12.278 1.00 25.12 52 GLU C C 1
ATOM 3653 O O . GLU C 1 55 ? 11.161 -23.008 12.484 1.00 24.84 52 GLU C O 1
ATOM 3659 N N . LYS C 1 56 ? 9.856 -21.300 13.079 1.00 24.13 53 LYS C N 1
ATOM 3660 C CA . LYS C 1 56 ? 9.441 -21.896 14.370 1.00 23.98 53 LYS C CA 1
ATOM 3661 C C . LYS C 1 56 ? 8.168 -22.749 14.310 1.00 23.04 53 LYS C C 1
ATOM 3662 O O . LYS C 1 56 ? 7.484 -22.915 15.321 1.00 22.69 53 LYS C O 1
ATOM 3668 N N . ASN C 1 57 ? 7.859 -23.290 13.138 1.00 22.05 54 ASN C N 1
ATOM 3669 C CA . ASN C 1 57 ? 6.597 -23.991 12.948 1.00 21.72 54 ASN C CA 1
ATOM 3670 C C . ASN C 1 57 ? 6.432 -25.184 13.889 1.00 21.31 54 ASN C C 1
ATOM 3671 O O . ASN C 1 57 ? 5.383 -25.343 14.524 1.00 21.19 54 ASN C O 1
ATOM 3676 N N . ALA C 1 58 ? 7.481 -25.991 13.989 1.00 20.59 55 ALA C N 1
ATOM 3677 C CA . ALA C 1 58 ? 7.470 -27.192 14.823 1.00 20.69 55 ALA C CA 1
ATOM 3678 C C . ALA C 1 58 ? 7.215 -26.887 16.291 1.00 21.04 55 ALA C C 1
ATOM 3679 O O . ALA C 1 58 ? 6.450 -27.597 16.962 1.00 21.02 55 ALA C O 1
ATOM 3681 N N . GLU C 1 59 ? 7.881 -25.857 16.809 1.00 21.39 56 GLU C N 1
ATOM 3682 C CA . GLU C 1 59 ? 7.671 -25.477 18.200 1.00 22.06 56 GLU C CA 1
ATOM 3683 C C . GLU C 1 59 ? 6.268 -24.896 18.390 1.00 20.30 56 GLU C C 1
ATOM 3684 O O . GLU C 1 59 ? 5.620 -25.185 19.384 1.00 20.08 56 GLU C O 1
ATOM 3690 N N . LEU C 1 60 ? 5.817 -24.071 17.443 1.00 17.74 57 LEU C N 1
ATOM 3691 C CA . LEU C 1 60 ? 4.476 -23.500 17.531 1.00 16.61 57 LEU C CA 1
ATOM 3692 C C . LEU C 1 60 ? 3.439 -24.621 17.553 1.00 15.68 57 LEU C C 1
ATOM 3693 O O . LEU C 1 60 ? 2.523 -24.589 18.369 1.00 14.92 57 LEU C O 1
ATOM 3698 N N . ALA C 1 61 ? 3.607 -25.626 16.683 1.00 15.71 58 ALA C N 1
ATOM 3699 C CA . ALA C 1 61 ? 2.698 -26.771 16.613 1.00 16.73 58 ALA C CA 1
ATOM 3700 C C . ALA C 1 61 ? 2.538 -27.493 17.931 1.00 17.49 58 ALA C C 1
ATOM 3701 O O . ALA C 1 61 ? 1.446 -27.964 18.242 1.00 18.48 58 ALA C O 1
ATOM 3703 N N . LYS C 1 62 ? 3.588 -27.542 18.733 1.00 19.60 59 LYS C N 1
ATOM 3704 C CA . LYS C 1 62 ? 3.449 -28.135 20.093 1.00 21.58 59 LYS C CA 1
ATOM 3705 C C . LYS C 1 62 ? 2.414 -27.438 20.964 1.00 21.36 59 LYS C C 1
ATOM 3706 O O . LYS C 1 62 ? 1.899 -28.036 21.877 1.00 22.53 59 LYS C O 1
ATOM 3712 N N . LEU C 1 63 ? 2.056 -26.201 20.645 1.00 21.63 60 LEU C N 1
ATOM 3713 C CA . LEU C 1 63 ? 1.043 -25.466 21.439 1.00 21.64 60 LEU C CA 1
ATOM 3714 C C . LEU C 1 63 ? -0.398 -25.650 20.944 1.00 22.09 60 LEU C C 1
ATOM 3715 O O . LEU C 1 63 ? -1.357 -25.242 21.606 1.00 21.27 60 LEU C O 1
ATOM 3720 N N . ALA C 1 64 ? -0.551 -26.305 19.801 1.00 22.72 61 ALA C N 1
ATOM 3721 C CA . ALA C 1 64 ? -1.869 -26.521 19.228 1.00 24.61 61 ALA C CA 1
ATOM 3722 C C . ALA C 1 64 ? -2.603 -27.666 19.942 1.00 25.63 61 ALA C C 1
ATOM 3723 O O . ALA C 1 64 ? -1.985 -28.654 20.351 1.00 25.94 61 ALA C O 1
ATOM 3725 N N . TYR C 1 65 ? -3.909 -27.506 20.127 1.00 26.04 62 TYR C N 1
ATOM 3726 C CA . TYR C 1 65 ? -4.706 -28.507 20.798 1.00 27.43 62 TYR C CA 1
ATOM 3727 C C . TYR C 1 65 ? -5.431 -29.394 19.790 1.00 28.94 62 TYR C C 1
ATOM 3728 O O . TYR C 1 65 ? -5.426 -29.103 18.593 1.00 28.47 62 TYR C O 1
ATOM 3737 N N . GLY C 1 66 ? -6.046 -30.483 20.281 1.00 30.20 63 GLY C N 1
ATOM 3738 C CA . GLY C 1 66 ? -6.809 -31.418 19.440 1.00 30.65 63 GLY C CA 1
ATOM 3739 C C . GLY C 1 66 ? -6.069 -31.862 18.198 1.00 31.26 63 GLY C C 1
ATOM 3740 O O . GLY C 1 66 ? -4.899 -32.239 18.263 1.00 33.01 63 GLY C O 1
ATOM 3741 N N . SER C 1 67 ? -6.745 -31.792 17.056 1.00 30.94 64 SER C N 1
ATOM 3742 C CA . SER C 1 67 ? -6.152 -32.128 15.763 1.00 30.52 64 SER C CA 1
ATOM 3743 C C . SER C 1 67 ? -5.429 -30.942 15.109 1.00 29.41 64 SER C C 1
ATOM 3744 O O . SER C 1 67 ? -4.953 -31.039 13.960 1.00 29.62 64 SER C O 1
ATOM 3747 N N . ASN C 1 68 ? -5.353 -29.814 15.817 1.00 27.27 65 ASN C N 1
ATOM 3748 C CA . ASN C 1 68 ? -4.618 -28.661 15.280 1.00 25.98 65 ASN C CA 1
ATOM 3749 C C . ASN C 1 68 ? -3.132 -28.881 15.150 1.00 24.81 65 ASN C C 1
ATOM 3750 O O . ASN C 1 68 ? -2.471 -28.153 14.401 1.00 24.20 65 ASN C O 1
ATOM 3755 N N . PHE C 1 69 ? -2.593 -29.840 15.905 1.00 23.80 66 PHE C N 1
ATOM 3756 C CA . PHE C 1 69 ? -1.146 -30.099 15.842 1.00 23.13 66 PHE C CA 1
ATOM 3757 C C . PHE C 1 69 ? -0.647 -30.429 14.425 1.00 22.88 66 PHE C C 1
ATOM 3758 O O . PHE C 1 69 ? 0.314 -29.814 13.942 1.00 23.61 66 PHE C O 1
ATOM 3766 N N . GLU C 1 70 ? -1.286 -31.383 13.758 1.00 22.31 67 GLU C N 1
ATOM 3767 C CA . GLU C 1 70 ? -0.858 -31.756 12.409 1.00 23.61 67 GLU C CA 1
ATOM 3768 C C . GLU C 1 70 ? -1.063 -30.602 11.414 1.00 22.69 67 GLU C C 1
ATOM 3769 O O . GLU C 1 70 ? -0.336 -30.498 10.457 1.00 22.56 67 GLU C O 1
ATOM 3775 N N . GLN C 1 71 ? -2.084 -29.770 11.634 1.00 22.03 68 GLN C N 1
ATOM 3776 C CA . GLN C 1 71 ? -2.311 -28.569 10.812 1.00 21.32 68 GLN C CA 1
ATOM 3777 C C . GLN C 1 71 ? -1.136 -27.594 10.848 1.00 20.59 68 GLN C C 1
ATOM 3778 O O . GLN C 1 71 ? -0.597 -27.213 9.794 1.00 19.94 68 GLN C O 1
ATOM 3784 N N . VAL C 1 72 ? -0.734 -27.199 12.057 1.00 19.81 69 VAL C N 1
ATOM 3785 C CA . VAL C 1 72 ? 0.364 -26.244 12.241 1.00 20.10 69 VAL C CA 1
ATOM 3786 C C . VAL C 1 72 ? 1.727 -26.852 11.841 1.00 20.70 69 VAL C C 1
ATOM 3787 O O . VAL C 1 72 ? 2.578 -26.173 11.230 1.00 21.09 69 VAL C O 1
ATOM 3791 N N . SER C 1 73 ? 1.917 -28.125 12.165 1.00 20.93 70 SER C N 1
ATOM 3792 C CA . SER C 1 73 ? 3.130 -28.856 11.772 1.00 22.15 70 SER C CA 1
ATOM 3793 C C . SER C 1 73 ? 3.311 -28.919 10.282 1.00 21.01 70 SER C C 1
ATOM 3794 O O . SER C 1 73 ? 4.421 -28.737 9.821 1.00 21.16 70 SER C O 1
ATOM 3797 N N . SER C 1 74 ? 2.234 -29.200 9.541 1.00 21.05 71 SER C N 1
ATOM 3798 C CA . SER C 1 74 ? 2.355 -29.457 8.084 1.00 21.07 71 SER C CA 1
ATOM 3799 C C . SER C 1 74 ? 2.239 -28.219 7.179 1.00 20.19 71 SER C C 1
ATOM 3800 O O . SER C 1 74 ? 2.828 -28.206 6.103 1.00 18.47 71 SER C O 1
ATOM 3803 N N . ALA C 1 75 ? 1.515 -27.183 7.627 1.00 18.77 72 ALA C N 1
ATOM 3804 C CA . ALA C 1 75 ? 1.342 -25.969 6.836 1.00 18.58 72 ALA C CA 1
ATOM 3805 C C . ALA C 1 75 ? 2.674 -25.289 6.609 1.00 17.91 72 ALA C C 1
ATOM 3806 O O . ALA C 1 75 ? 3.404 -25.078 7.563 1.00 18.72 72 ALA C O 1
ATOM 3808 N N . PRO C 1 76 ? 2.987 -24.926 5.355 1.00 18.20 73 PRO C N 1
ATOM 3809 C CA . PRO C 1 76 ? 4.276 -24.250 5.057 1.00 18.23 73 PRO C CA 1
ATOM 3810 C C . PRO C 1 76 ? 4.435 -22.936 5.822 1.00 16.93 73 PRO C C 1
ATOM 3811 O O . PRO C 1 76 ? 5.560 -22.518 6.154 1.00 17.10 73 PRO C O 1
ATOM 3815 N N . VAL C 1 77 ? 3.306 -22.285 6.064 1.00 14.95 74 VAL C N 1
ATOM 3816 C CA . VAL C 1 77 ? 3.265 -21.022 6.818 1.00 15.07 74 VAL C CA 1
ATOM 3817 C C . VAL C 1 77 ? 2.118 -21.053 7.814 1.00 13.86 74 VAL C C 1
ATOM 3818 O O . VAL C 1 77 ? 1.036 -21.582 7.512 1.00 12.60 74 VAL C O 1
ATOM 3822 N N . THR C 1 78 ? 2.386 -20.496 8.989 1.00 14.48 75 THR C N 1
ATOM 3823 C CA . THR C 1 78 ? 1.355 -20.157 9.938 1.00 15.59 75 THR C CA 1
ATOM 3824 C C . THR C 1 78 ? 1.525 -18.692 10.277 1.00 15.77 75 THR C C 1
ATOM 3825 O O . THR C 1 78 ? 2.629 -18.246 10.539 1.00 16.63 75 THR C O 1
ATOM 3829 N N . ILE C 1 79 ? 0.424 -17.956 10.227 1.00 15.82 76 ILE C N 1
ATOM 3830 C CA . ILE C 1 79 ? 0.391 -16.555 10.637 1.00 15.20 76 ILE C CA 1
ATOM 3831 C C . ILE C 1 79 ? -0.239 -16.475 12.023 1.00 15.24 76 ILE C C 1
ATOM 3832 O O . ILE C 1 79 ? -1.433 -16.793 12.191 1.00 15.91 76 ILE C O 1
ATOM 3837 N N . ALA C 1 80 ? 0.570 -16.090 13.019 1.00 14.54 77 ALA C N 1
ATOM 3838 C CA . ALA C 1 80 ? 0.089 -15.820 14.363 1.00 14.08 77 ALA C CA 1
ATOM 3839 C C . ALA C 1 80 ? -0.334 -14.371 14.424 1.00 14.33 77 ALA C C 1
ATOM 3840 O O . ALA C 1 80 ? 0.487 -13.464 14.197 1.00 13.89 77 ALA C O 1
ATOM 3842 N N . LEU C 1 81 ? -1.623 -14.166 14.715 1.00 14.40 78 LEU C N 1
ATOM 3843 C CA . LEU C 1 81 ? -2.248 -12.844 14.778 1.00 14.43 78 LEU C CA 1
ATOM 3844 C C . LEU C 1 81 ? -2.332 -12.435 16.241 1.00 13.14 78 LEU C C 1
ATOM 3845 O O . LEU C 1 81 ? -2.978 -13.128 17.030 1.00 10.82 78 LEU C O 1
ATOM 3850 N N . PHE C 1 82 ? -1.680 -11.317 16.567 1.00 12.77 79 PHE C N 1
ATOM 3851 C CA . PHE C 1 82 ? -1.682 -10.731 17.894 1.00 12.69 79 PHE C CA 1
ATOM 3852 C C . PHE C 1 82 ? -2.399 -9.408 17.844 1.00 13.41 79 PHE C C 1
ATOM 3853 O O . PHE C 1 82 ? -2.498 -8.769 16.769 1.00 14.44 79 PHE C O 1
ATOM 3861 N N . THR C 1 83 ? -2.870 -8.956 19.001 1.00 12.42 80 THR C N 1
ATOM 3862 C CA . THR C 1 83 ? -3.464 -7.642 19.072 1.00 13.15 80 THR C CA 1
ATOM 3863 C C . THR C 1 83 ? -2.781 -6.834 20.156 1.00 13.36 80 THR C C 1
ATOM 3864 O O . THR C 1 83 ? -2.306 -7.378 21.158 1.00 12.28 80 THR C O 1
ATOM 3868 N N . ASP C 1 84 ? -2.772 -5.526 19.953 1.00 13.19 81 ASP C N 1
ATOM 3869 C CA . ASP C 1 84 ? -2.070 -4.612 20.834 1.00 13.37 81 ASP C CA 1
ATOM 3870 C C . ASP C 1 84 ? -2.920 -4.332 22.089 1.00 13.38 81 ASP C C 1
ATOM 3871 O O . ASP C 1 84 ? -3.949 -3.659 22.002 1.00 13.02 81 ASP C O 1
ATOM 3876 N N . THR C 1 85 ? -2.502 -4.842 23.250 1.00 12.66 82 THR C N 1
ATOM 3877 C CA . THR C 1 85 ? -3.240 -4.606 24.494 1.00 14.27 82 THR C CA 1
ATOM 3878 C C . THR C 1 85 ? -3.044 -3.213 25.075 1.00 15.33 82 THR C C 1
ATOM 3879 O O . THR C 1 85 ? -3.797 -2.811 25.968 1.00 16.41 82 THR C O 1
ATOM 3883 N N . ASP C 1 86 ? -2.046 -2.479 24.588 1.00 15.36 83 ASP C N 1
ATOM 3884 C CA . ASP C 1 86 ? -1.894 -1.089 25.033 1.00 15.68 83 ASP C CA 1
ATOM 3885 C C . ASP C 1 86 ? -2.512 -0.162 23.990 1.00 14.58 83 ASP C C 1
ATOM 3886 O O . ASP C 1 86 ? -1.827 0.324 23.108 1.00 12.98 83 ASP C O 1
ATOM 3891 N N . LEU C 1 87 ? -3.820 0.071 24.098 1.00 14.84 84 LEU C N 1
ATOM 3892 C CA . LEU C 1 87 ? -4.522 0.800 23.040 1.00 14.55 84 LEU C CA 1
ATOM 3893 C C . LEU C 1 87 ? -4.142 2.272 22.937 1.00 15.01 84 LEU C C 1
ATOM 3894 O O . LEU C 1 87 ? -4.096 2.804 21.846 1.00 13.43 84 LEU C O 1
ATOM 3899 N N . ALA C 1 88 ? -3.876 2.922 24.080 1.00 15.99 85 ALA C N 1
ATOM 3900 C CA . ALA C 1 88 ? -3.264 4.284 24.118 1.00 16.26 85 ALA C CA 1
ATOM 3901 C C . ALA C 1 88 ? -1.934 4.379 23.328 1.00 16.42 85 ALA C C 1
ATOM 3902 O O . ALA C 1 88 ? -1.745 5.265 22.503 1.00 15.42 85 ALA C O 1
ATOM 3904 N N . LYS C 1 89 ? -1.018 3.455 23.605 1.00 16.87 86 LYS C N 1
ATOM 3905 C CA . LYS C 1 89 ? 0.246 3.344 22.883 1.00 17.32 86 LYS C CA 1
ATOM 3906 C C . LYS C 1 89 ? 0.112 3.107 21.372 1.00 16.56 86 LYS C C 1
ATOM 3907 O O . LYS C 1 89 ? 0.904 3.653 20.590 1.00 15.73 86 LYS C O 1
ATOM 3913 N N . ARG C 1 90 ? -0.869 2.286 20.985 1.00 15.56 87 ARG C N 1
ATOM 3914 C CA . ARG C 1 90 ? -1.202 2.054 19.562 1.00 15.47 87 ARG C CA 1
ATOM 3915 C C . ARG C 1 90 ? -1.698 3.338 18.892 1.00 16.00 87 ARG C C 1
ATOM 3916 O O . ARG C 1 90 ? -1.300 3.648 17.763 1.00 16.67 87 ARG C O 1
ATOM 3924 N N . ALA C 1 91 ? -2.571 4.088 19.573 1.00 14.97 88 ALA C N 1
ATOM 3925 C CA . ALA C 1 91 ? -3.041 5.371 19.023 1.00 15.64 88 ALA C CA 1
ATOM 3926 C C . ALA C 1 91 ? -1.850 6.295 18.740 1.00 16.26 88 ALA C C 1
ATOM 3927 O O . ALA C 1 91 ? -1.756 6.893 17.674 1.00 16.33 88 ALA C O 1
ATOM 3929 N N . ARG C 1 92 ? -0.911 6.341 19.673 1.00 16.97 89 ARG C N 1
ATOM 3930 C CA . ARG C 1 92 ? 0.231 7.226 19.553 1.00 16.93 89 ARG C CA 1
ATOM 3931 C C . ARG C 1 92 ? 1.189 6.726 18.506 1.00 16.75 89 ARG C C 1
ATOM 3932 O O . ARG C 1 92 ? 1.782 7.531 17.780 1.00 16.72 89 ARG C O 1
ATOM 3940 N N . LYS C 1 93 ? 1.323 5.405 18.409 1.00 15.94 90 LYS C N 1
ATOM 3941 C CA . LYS C 1 93 ? 2.069 4.773 17.297 1.00 16.40 90 LYS C CA 1
ATOM 3942 C C . LYS C 1 93 ? 1.603 5.239 15.883 1.00 16.01 90 LYS C C 1
ATOM 3943 O O . LYS C 1 93 ? 2.429 5.627 15.025 1.00 16.41 90 LYS C O 1
ATOM 3949 N N A ILE C 1 94 ? 0.298 5.167 15.649 0.60 16.20 91 ILE C N 1
ATOM 3950 N N B ILE C 1 94 ? 0.290 5.211 15.663 0.40 16.26 91 ILE C N 1
ATOM 3951 C CA A ILE C 1 94 ? -0.306 5.638 14.415 0.60 16.39 91 ILE C CA 1
ATOM 3952 C CA B ILE C 1 94 ? -0.345 5.652 14.415 0.40 16.38 91 ILE C CA 1
ATOM 3953 C C A ILE C 1 94 ? 0.081 7.116 14.202 0.60 17.01 91 ILE C C 1
ATOM 3954 C C B ILE C 1 94 ? -0.101 7.154 14.150 0.40 16.87 91 ILE C C 1
ATOM 3955 O O A ILE C 1 94 ? 0.620 7.467 13.152 0.60 17.63 91 ILE C O 1
ATOM 3956 O O B ILE C 1 94 ? 0.129 7.568 13.007 0.40 16.99 91 ILE C O 1
ATOM 3965 N N . ALA C 1 95 ? -0.162 7.957 15.209 1.00 16.81 92 ALA C N 1
ATOM 3966 C CA . ALA C 1 95 ? 0.147 9.395 15.127 1.00 17.72 92 ALA C CA 1
ATOM 3967 C C . ALA C 1 95 ? 1.598 9.605 14.688 1.00 18.69 92 ALA C C 1
ATOM 3968 O O . ALA C 1 95 ? 1.844 10.382 13.765 1.00 18.58 92 ALA C O 1
ATOM 3970 N N . ARG C 1 96 ? 2.517 8.867 15.318 1.00 19.45 93 ARG C N 1
ATOM 3971 C CA . ARG C 1 96 ? 3.958 8.910 15.050 1.00 21.56 93 ARG C CA 1
ATOM 3972 C C . ARG C 1 96 ? 4.348 8.411 13.666 1.00 21.42 93 ARG C C 1
ATOM 3973 O O . ARG C 1 96 ? 5.136 9.057 12.972 1.00 21.74 93 ARG C O 1
ATOM 3981 N N . VAL C 1 97 ? 3.813 7.264 13.254 1.00 21.31 94 VAL C N 1
ATOM 3982 C CA . VAL C 1 97 ? 4.222 6.666 11.973 1.00 20.42 94 VAL C CA 1
ATOM 3983 C C . VAL C 1 97 ? 3.575 7.424 10.804 1.00 20.85 94 VAL C C 1
ATOM 3984 O O . VAL C 1 97 ? 4.249 7.775 9.849 1.00 21.49 94 VAL C O 1
ATOM 3988 N N . GLY C 1 98 ? 2.273 7.685 10.885 1.00 21.62 95 GLY C N 1
ATOM 3989 C CA . GLY C 1 98 ? 1.567 8.440 9.852 1.00 21.66 95 GLY C CA 1
ATOM 3990 C C . GLY C 1 98 ? 2.005 9.906 9.797 1.00 22.77 95 GLY C C 1
ATOM 3991 O O . GLY C 1 98 ? 2.286 10.442 8.712 1.00 22.97 95 GLY C O 1
ATOM 3992 N N . GLY C 1 99 ? 2.045 10.550 10.967 1.00 22.60 96 GLY C N 1
ATOM 3993 C CA . GLY C 1 99 ? 2.526 11.922 11.098 1.00 23.42 96 GLY C CA 1
ATOM 3994 C C . GLY C 1 99 ? 1.795 12.994 10.308 1.00 23.58 96 GLY C C 1
ATOM 3995 O O . GLY C 1 99 ? 0.717 12.764 9.757 1.00 23.12 96 GLY C O 1
ATOM 3996 N N . ALA C 1 100 ? 2.413 14.180 10.273 1.00 24.17 97 ALA C N 1
ATOM 3997 C CA . ALA C 1 100 ? 1.960 15.322 9.476 1.00 23.98 97 ALA C CA 1
ATOM 3998 C C . ALA C 1 100 ? 1.791 15.010 7.994 1.00 24.17 97 ALA C C 1
ATOM 3999 O O . ALA C 1 100 ? 0.902 15.593 7.360 1.00 24.35 97 ALA C O 1
ATOM 4001 N N . ASN C 1 101 ? 2.600 14.080 7.449 1.00 23.31 98 ASN C N 1
ATOM 4002 C CA . ASN C 1 101 ? 2.444 13.657 6.044 1.00 23.06 98 ASN C CA 1
ATOM 4003 C C . ASN C 1 101 ? 1.082 13.014 5.729 1.00 22.14 98 ASN C C 1
ATOM 4004 O O . ASN C 1 101 ? 0.613 13.070 4.591 1.00 21.99 98 ASN C O 1
ATOM 4009 N N . ASN C 1 102 ? 0.458 12.406 6.742 1.00 21.15 99 ASN C N 1
ATOM 4010 C CA . ASN C 1 102 ? -0.779 11.664 6.574 1.00 19.46 99 ASN C CA 1
ATOM 4011 C C . ASN C 1 102 ? -1.995 12.289 7.227 1.00 19.60 99 ASN C C 1
ATOM 4012 O O . ASN C 1 102 ? -3.101 12.043 6.797 1.00 18.33 99 ASN C O 1
ATOM 4017 N N . PHE C 1 103 ? -1.783 13.115 8.253 1.00 19.55 100 PHE C N 1
ATOM 4018 C CA . PHE C 1 103 ? -2.887 13.621 9.052 1.00 19.54 100 PHE C CA 1
ATOM 4019 C C . PHE C 1 103 ? -2.931 15.125 9.098 1.00 20.09 100 PHE C C 1
ATOM 4020 O O . PHE C 1 103 ? -1.900 15.774 9.205 1.00 19.59 100 PHE C O 1
ATOM 4028 N N . SER C 1 104 ? -4.142 15.653 8.984 1.00 21.42 101 SER C N 1
ATOM 4029 C CA . SER C 1 104 ? -4.445 17.038 9.334 1.00 23.94 101 SER C CA 1
ATOM 4030 C C . SER C 1 104 ? -4.178 17.266 10.826 1.00 25.45 101 SER C C 1
ATOM 4031 O O . SER C 1 104 ? -3.851 16.327 11.559 1.00 24.88 101 SER C O 1
ATOM 4034 N N A GLU C 1 105 ? -4.344 18.524 11.233 0.50 26.07 102 GLU C N 1
ATOM 4035 N N B GLU C 1 105 ? -4.316 18.510 11.281 0.50 26.02 102 GLU C N 1
ATOM 4036 C CA A GLU C 1 105 ? -4.221 18.983 12.617 0.50 27.17 102 GLU C CA 1
ATOM 4037 C CA B GLU C 1 105 ? -4.102 18.841 12.699 0.50 27.00 102 GLU C CA 1
ATOM 4038 C C A GLU C 1 105 ? -5.154 18.206 13.526 0.50 26.91 102 GLU C C 1
ATOM 4039 C C B GLU C 1 105 ? -5.175 18.215 13.595 0.50 26.85 102 GLU C C 1
ATOM 4040 O O A GLU C 1 105 ? -4.753 17.723 14.584 0.50 27.12 102 GLU C O 1
ATOM 4041 O O B GLU C 1 105 ? -4.884 17.831 14.726 0.50 27.02 102 GLU C O 1
ATOM 4052 N N . GLU C 1 106 ? -6.407 18.121 13.090 1.00 27.11 103 GLU C N 1
ATOM 4053 C CA . GLU C 1 106 ? -7.495 17.467 13.813 1.00 27.82 103 GLU C CA 1
ATOM 4054 C C . GLU C 1 106 ? -7.285 15.945 13.925 1.00 27.10 103 GLU C C 1
ATOM 4055 O O . GLU C 1 106 ? -7.484 15.363 14.993 1.00 25.88 103 GLU C O 1
ATOM 4061 N N . GLN C 1 107 ? -6.886 15.318 12.816 1.00 26.03 104 GLN C N 1
ATOM 4062 C CA . GLN C 1 107 ? -6.602 13.894 12.771 1.00 25.41 104 GLN C CA 1
ATOM 4063 C C . GLN C 1 107 ? -5.427 13.558 13.678 1.00 25.50 104 GLN C C 1
ATOM 4064 O O . GLN C 1 107 ? -5.470 12.552 14.403 1.00 25.80 104 GLN C O 1
ATOM 4070 N N . LEU C 1 108 ? -4.386 14.396 13.666 1.00 25.22 105 LEU C N 1
ATOM 4071 C CA . LEU C 1 108 ? -3.231 14.174 14.548 1.00 24.97 105 LEU C CA 1
ATOM 4072 C C . LEU C 1 108 ? -3.653 14.254 16.013 1.00 24.32 105 LEU C C 1
ATOM 4073 O O . LEU C 1 108 ? -3.175 13.496 16.869 1.00 24.07 105 LEU C O 1
ATOM 4078 N N . GLN C 1 109 ? -4.567 15.177 16.290 1.00 24.08 106 GLN C N 1
ATOM 4079 C CA . GLN C 1 109 ? -5.109 15.353 17.631 1.00 23.03 106 GLN C CA 1
ATOM 4080 C C . GLN C 1 109 ? -5.956 14.129 18.048 1.00 22.80 106 GLN C C 1
ATOM 4081 O O . GLN C 1 109 ? -5.892 13.701 19.215 1.00 21.20 106 GLN C O 1
ATOM 4087 N N . TYR C 1 110 ? -6.732 13.583 17.102 1.00 21.83 107 TYR C N 1
ATOM 4088 C CA . TYR C 1 110 ? -7.532 12.385 17.339 1.00 22.37 107 TYR C CA 1
ATOM 4089 C C . TYR C 1 110 ? -6.712 11.221 17.917 1.00 22.64 107 TYR C C 1
ATOM 4090 O O . TYR C 1 110 ? -7.050 10.692 18.980 1.00 22.63 107 TYR C O 1
ATOM 4099 N N . PHE C 1 111 ? -5.631 10.836 17.231 1.00 22.31 108 PHE C N 1
ATOM 4100 C CA . PHE C 1 111 ? -4.765 9.728 17.698 1.00 22.80 108 PHE C CA 1
ATOM 4101 C C . PHE C 1 111 ? -3.838 10.073 18.860 1.00 22.77 108 PHE C C 1
ATOM 4102 O O . PHE C 1 111 ? -3.568 9.241 19.728 1.00 22.57 108 PHE C O 1
ATOM 4126 N N . LYS C 1 113 ? -4.178 12.606 21.101 1.00 22.64 110 LYS C N 1
ATOM 4127 C CA . LYS C 1 113 ? -4.850 13.172 22.270 1.00 22.56 110 LYS C CA 1
ATOM 4128 C C . LYS C 1 113 ? -6.228 12.629 22.581 1.00 20.59 110 LYS C C 1
ATOM 4129 O O . LYS C 1 113 ? -6.496 12.293 23.736 1.00 20.29 110 LYS C O 1
ATOM 4135 N N . ASN C 1 114 ? -7.118 12.540 21.592 1.00 18.29 111 ASN C N 1
ATOM 4136 C CA . ASN C 1 114 ? -8.465 12.100 21.914 1.00 17.42 111 ASN C CA 1
ATOM 4137 C C . ASN C 1 114 ? -8.506 10.599 22.277 1.00 17.24 111 ASN C C 1
ATOM 4138 O O . ASN C 1 114 ? -9.241 10.191 23.157 1.00 17.14 111 ASN C O 1
ATOM 4143 N N . LEU C 1 115 ? -7.725 9.783 21.578 1.00 16.31 112 LEU C N 1
ATOM 4144 C CA . LEU C 1 115 ? -7.860 8.343 21.739 1.00 16.01 112 LEU C CA 1
ATOM 4145 C C . LEU C 1 115 ? -7.232 7.819 23.046 1.00 15.45 112 LEU C C 1
ATOM 4146 O O . LEU C 1 115 ? -7.863 7.029 23.761 1.00 16.22 112 LEU C O 1
ATOM 4151 N N . PRO C 1 116 ? -6.011 8.263 23.386 1.00 16.09 113 PRO C N 1
ATOM 4152 C CA . PRO C 1 116 ? -5.449 7.895 24.684 1.00 16.45 113 PRO C CA 1
ATOM 4153 C C . PRO C 1 116 ? -6.399 8.127 25.866 1.00 16.71 113 PRO C C 1
ATOM 4154 O O . PRO C 1 116 ? -6.491 7.269 26.768 1.00 17.91 113 PRO C O 1
ATOM 4158 N N . ALA C 1 117 ? -7.153 9.219 25.831 1.00 15.85 114 ALA C N 1
ATOM 4159 C CA . ALA C 1 117 ? -8.164 9.453 26.860 1.00 16.54 114 ALA C CA 1
ATOM 4160 C C . ALA C 1 117 ? -9.312 8.466 26.724 1.00 16.07 114 ALA C C 1
ATOM 4161 O O . ALA C 1 117 ? -9.731 7.920 27.700 1.00 16.51 114 ALA C O 1
ATOM 4163 N N . GLU C 1 118 ? -9.842 8.277 25.511 1.00 17.14 115 GLU C N 1
ATOM 4164 C CA . GLU C 1 118 ? -10.924 7.322 25.263 1.00 17.15 115 GLU C CA 1
ATOM 4165 C C . GLU C 1 118 ? -10.657 5.943 25.904 1.00 17.05 115 GLU C C 1
ATOM 4166 O O . GLU C 1 118 ? -11.514 5.407 26.600 1.00 17.10 115 GLU C O 1
ATOM 4172 N N . PHE C 1 119 ? -9.454 5.406 25.697 1.00 16.38 116 PHE C N 1
ATOM 4173 C CA . PHE C 1 119 ? -9.132 4.046 26.060 1.00 17.07 116 PHE C CA 1
ATOM 4174 C C . PHE C 1 119 ? -8.843 3.928 27.577 1.00 17.78 116 PHE C C 1
ATOM 4175 O O . PHE C 1 119 ? -8.911 2.843 28.165 1.00 17.70 116 PHE C O 1
ATOM 4183 N N . ALA C 1 120 ? -8.544 5.067 28.209 1.00 17.90 117 ALA C N 1
ATOM 4184 C CA . ALA C 1 120 ? -8.258 5.126 29.642 1.00 17.60 117 ALA C CA 1
ATOM 4185 C C . ALA C 1 120 ? -9.401 4.609 30.517 1.00 17.54 117 ALA C C 1
ATOM 4186 O O . ALA C 1 120 ? -9.137 4.009 31.549 1.00 18.65 117 ALA C O 1
ATOM 4188 N N . ARG C 1 121 ? -10.644 4.884 30.129 1.00 17.98 118 ARG C N 1
ATOM 4189 C CA . ARG C 1 121 ? -11.836 4.436 30.870 1.00 19.21 118 ARG C CA 1
ATOM 4190 C C . ARG C 1 121 ? -12.298 2.991 30.625 1.00 19.49 118 ARG C C 1
ATOM 4191 O O . ARG C 1 121 ? -13.179 2.504 31.342 1.00 19.09 118 ARG C O 1
ATOM 4199 N N . TYR C 1 122 ? -11.734 2.314 29.622 1.00 19.82 119 TYR C N 1
ATOM 4200 C CA . TYR C 1 122 ? -12.196 0.950 29.245 1.00 20.44 119 TYR C CA 1
ATOM 4201 C C . TYR C 1 122 ? -11.995 -0.110 30.347 1.00 21.28 119 TYR C C 1
ATOM 4202 O O . TYR C 1 122 ? -10.891 -0.289 30.873 1.00 21.32 119 TYR C O 1
ATOM 4211 N N . SER C 1 123 ? -13.054 -0.834 30.674 1.00 22.81 120 SER C N 1
ATOM 4212 C CA . SER C 1 123 ? -12.904 -2.013 31.535 1.00 24.28 120 SER C CA 1
ATOM 4213 C C . SER C 1 123 ? -11.995 -3.061 30.875 1.00 25.41 120 SER C C 1
ATOM 4214 O O . SER C 1 123 ? -11.728 -3.002 29.669 1.00 25.68 120 SER C O 1
ATOM 4217 N N . GLU C 1 124 ? -11.503 -3.992 31.684 1.00 25.68 121 GLU C N 1
ATOM 4218 C CA . GLU C 1 124 ? -10.738 -5.122 31.219 1.00 27.26 121 GLU C CA 1
ATOM 4219 C C . GLU C 1 124 ? -11.492 -5.922 30.145 1.00 25.08 121 GLU C C 1
ATOM 4220 O O . GLU C 1 124 ? -10.892 -6.315 29.162 1.00 24.72 121 GLU C O 1
ATOM 4226 N N . GLN C 1 125 ? -12.792 -6.148 30.332 1.00 24.36 122 GLN C N 1
ATOM 4227 C CA . GLN C 1 125 ? -13.573 -6.863 29.319 1.00 23.35 122 GLN C CA 1
ATOM 4228 C C . GLN C 1 125 ? -13.816 -6.018 28.080 1.00 21.15 122 GLN C C 1
ATOM 4229 O O . GLN C 1 125 ? -13.843 -6.542 26.979 1.00 20.49 122 GLN C O 1
ATOM 4235 N N A GLN C 1 126 ? -13.986 -4.712 28.263 0.60 20.42 123 GLN C N 1
ATOM 4236 N N B GLN C 1 126 ? -13.973 -4.710 28.258 0.40 19.74 123 GLN C N 1
ATOM 4237 C CA A GLN C 1 126 ? -14.133 -3.815 27.124 0.60 19.63 123 GLN C CA 1
ATOM 4238 C CA B GLN C 1 126 ? -14.137 -3.840 27.104 0.40 18.21 123 GLN C CA 1
ATOM 4239 C C A GLN C 1 126 ? -12.887 -3.861 26.251 0.60 18.18 123 GLN C C 1
ATOM 4240 C C B GLN C 1 126 ? -12.882 -3.856 26.240 0.40 17.52 123 GLN C C 1
ATOM 4241 O O A GLN C 1 126 ? -13.007 -4.016 25.041 0.60 18.32 123 GLN C O 1
ATOM 4242 O O B GLN C 1 126 ? -12.992 -3.972 25.022 0.40 17.66 123 GLN C O 1
ATOM 4253 N N . VAL C 1 127 ? -11.699 -3.758 26.856 1.00 17.12 124 VAL C N 1
ATOM 4254 C CA . VAL C 1 127 ? -10.437 -3.923 26.089 1.00 15.90 124 VAL C CA 1
ATOM 4255 C C . VAL C 1 127 ? -10.387 -5.295 25.353 1.00 15.49 124 VAL C C 1
ATOM 4256 O O . VAL C 1 127 ? -10.064 -5.365 24.157 1.00 13.63 124 VAL C O 1
ATOM 4260 N N . SER C 1 128 ? -10.717 -6.366 26.087 1.00 14.77 125 SER C N 1
ATOM 4261 C CA . SER C 1 128 ? -10.651 -7.708 25.545 1.00 14.86 125 SER C CA 1
ATOM 4262 C C . SER C 1 128 ? -11.610 -7.940 24.362 1.00 14.41 125 SER C C 1
ATOM 4263 O O . SER C 1 128 ? -11.253 -8.608 23.397 1.00 14.62 125 SER C O 1
ATOM 4266 N N . ASP C 1 129 ? -12.834 -7.436 24.481 1.00 15.04 126 ASP C N 1
ATOM 4267 C CA . ASP C 1 129 ? -13.865 -7.538 23.451 1.00 15.84 126 ASP C CA 1
ATOM 4268 C C . ASP C 1 129 ? -13.460 -6.727 22.223 1.00 14.96 126 ASP C C 1
ATOM 4269 O O . ASP C 1 129 ? -13.634 -7.174 21.089 1.00 15.22 126 ASP C O 1
ATOM 4274 N N . TYR C 1 130 ? -12.906 -5.543 22.475 1.00 14.08 127 TYR C N 1
ATOM 4275 C CA . TYR C 1 130 ? -12.464 -4.600 21.428 1.00 14.07 127 TYR C CA 1
ATOM 4276 C C . TYR C 1 130 ? -11.383 -5.291 20.566 1.00 13.38 127 TYR C C 1
ATOM 4277 O O . TYR C 1 130 ? -11.537 -5.434 19.357 1.00 13.02 127 TYR C O 1
ATOM 4286 N N . LEU C 1 131 ? -10.347 -5.801 21.218 1.00 13.34 128 LEU C N 1
ATOM 4287 C CA . LEU C 1 131 ? -9.262 -6.486 20.512 1.00 12.25 128 LEU C CA 1
ATOM 4288 C C . LEU C 1 131 ? -9.738 -7.726 19.746 1.00 12.00 128 LEU C C 1
ATOM 4289 O O . LEU C 1 131 ? -9.361 -7.928 18.592 1.00 11.64 128 LEU C O 1
ATOM 4294 N N . ALA C 1 132 ? -10.563 -8.560 20.388 1.00 10.91 129 ALA C N 1
ATOM 4295 C CA . ALA C 1 132 ? -11.120 -9.758 19.735 1.00 10.51 129 ALA C CA 1
ATOM 4296 C C . ALA C 1 132 ? -11.909 -9.385 18.487 1.00 10.29 129 ALA C C 1
ATOM 4297 O O . ALA C 1 132 ? -11.785 -10.043 17.409 1.00 8.67 129 ALA C O 1
ATOM 4299 N N . LEU C 1 133 ? -12.718 -8.333 18.607 1.00 11.12 130 LEU C N 1
ATOM 4300 C CA . LEU C 1 133 ? -13.579 -7.955 17.479 1.00 11.61 130 LEU C CA 1
ATOM 4301 C C . LEU C 1 133 ? -12.745 -7.515 16.295 1.00 12.34 130 LEU C C 1
ATOM 4302 O O . LEU C 1 133 ? -12.988 -7.960 15.167 1.00 12.52 130 LEU C O 1
ATOM 4307 N N . ASN C 1 134 ? -11.799 -6.612 16.553 1.00 12.47 131 ASN C N 1
ATOM 4308 C CA . ASN C 1 134 ? -10.924 -6.082 15.509 1.00 12.99 131 ASN C CA 1
ATOM 4309 C C . ASN C 1 134 ? -10.059 -7.184 14.900 1.00 12.38 131 ASN C C 1
ATOM 4310 O O . ASN C 1 134 ? -9.679 -7.107 13.743 1.00 13.57 131 ASN C O 1
ATOM 4315 N N . ALA C 1 135 ? -9.753 -8.211 15.679 1.00 11.72 132 ALA C N 1
ATOM 4316 C CA . ALA C 1 135 ? -8.993 -9.362 15.169 1.00 11.12 132 ALA C CA 1
ATOM 4317 C C . ALA C 1 135 ? -9.808 -10.160 14.176 1.00 10.48 132 ALA C C 1
ATOM 4318 O O . ALA C 1 135 ? -9.254 -10.596 13.188 1.00 10.72 132 ALA C O 1
ATOM 4320 N N . GLY C 1 136 ? -11.093 -10.409 14.474 1.00 9.62 133 GLY C N 1
ATOM 4321 C CA . GLY C 1 136 ? -12.022 -11.038 13.522 1.00 9.46 133 GLY C CA 1
ATOM 4322 C C . GLY C 1 136 ? -12.186 -10.245 12.209 1.00 10.61 133 GLY C C 1
ATOM 4323 O O . GLY C 1 136 ? -12.149 -10.825 11.095 1.00 11.15 133 GLY C O 1
ATOM 4324 N N . LEU C 1 137 ? -12.382 -8.923 12.303 1.00 9.97 134 LEU C N 1
ATOM 4325 C CA . LEU C 1 137 ? -12.415 -8.139 11.057 1.00 10.44 134 LEU C CA 1
ATOM 4326 C C . LEU C 1 137 ? -11.211 -8.435 10.173 1.00 10.91 134 LEU C C 1
ATOM 4327 O O . LEU C 1 137 ? -11.362 -8.759 8.988 1.00 11.56 134 LEU C O 1
ATOM 4332 N N . VAL C 1 138 ? -10.006 -8.257 10.724 1.00 10.88 135 VAL C N 1
ATOM 4333 C CA . VAL C 1 138 ? -8.834 -8.411 9.906 1.00 9.85 135 VAL C CA 1
ATOM 4334 C C . VAL C 1 138 ? -8.610 -9.873 9.498 1.00 10.60 135 VAL C C 1
ATOM 4335 O O . VAL C 1 138 ? -8.126 -10.087 8.385 1.00 10.29 135 VAL C O 1
ATOM 4339 N N . ALA C 1 139 ? -8.934 -10.853 10.368 1.00 9.77 136 ALA C N 1
ATOM 4340 C CA . ALA C 1 139 ? -8.643 -12.238 10.060 1.00 10.68 136 ALA C CA 1
ATOM 4341 C C . ALA C 1 139 ? -9.482 -12.679 8.881 1.00 11.74 136 ALA C C 1
ATOM 4342 O O . ALA C 1 139 ? -8.985 -13.406 8.041 1.00 13.54 136 ALA C O 1
ATOM 4352 N N . ASN C 1 141 ? -10.590 -10.738 6.448 1.00 13.16 138 ASN C N 1
ATOM 4353 C CA . ASN C 1 141 ? -10.075 -10.092 5.235 1.00 14.00 138 ASN C CA 1
ATOM 4354 C C . ASN C 1 141 ? -8.811 -10.785 4.731 1.00 13.28 138 ASN C C 1
ATOM 4355 O O . ASN C 1 141 ? -8.561 -10.867 3.516 1.00 12.97 138 ASN C O 1
ATOM 4360 N N . LEU C 1 142 ? -8.017 -11.281 5.668 1.00 14.09 139 LEU C N 1
ATOM 4361 C CA . LEU C 1 142 ? -6.783 -12.012 5.319 1.00 14.23 139 LEU C CA 1
ATOM 4362 C C . LEU C 1 142 ? -7.086 -13.347 4.642 1.00 13.39 139 LEU C C 1
ATOM 4363 O O . LEU C 1 142 ? -6.467 -13.660 3.641 1.00 14.41 139 LEU C O 1
ATOM 4368 N N . VAL C 1 143 ? -7.989 -14.149 5.197 1.00 13.52 140 VAL C N 1
ATOM 4369 C CA . VAL C 1 143 ? -8.264 -15.449 4.573 1.00 13.19 140 VAL C CA 1
ATOM 4370 C C . VAL C 1 143 ? -8.860 -15.260 3.168 1.00 14.49 140 VAL C C 1
ATOM 4371 O O . VAL C 1 143 ? -8.629 -16.106 2.290 1.00 15.25 140 VAL C O 1
ATOM 4375 N N . LEU C 1 144 ? -9.636 -14.182 2.970 1.00 12.91 141 LEU C N 1
ATOM 4376 C CA . LEU C 1 144 ? -10.242 -13.874 1.663 1.00 13.84 141 LEU C CA 1
ATOM 4377 C C . LEU C 1 144 ? -9.166 -13.427 0.671 1.00 13.94 141 LEU C C 1
ATOM 4378 O O . LEU C 1 144 ? -9.139 -13.885 -0.470 1.00 14.60 141 LEU C O 1
ATOM 4383 N N . ALA C 1 145 ? -8.240 -12.598 1.146 1.00 13.54 142 ALA C N 1
ATOM 4384 C CA . ALA C 1 145 ? -7.074 -12.219 0.364 1.00 14.09 142 ALA C CA 1
ATOM 4385 C C . ALA C 1 145 ? -6.246 -13.445 -0.043 1.00 14.75 142 ALA C C 1
ATOM 4386 O O . ALA C 1 145 ? -5.866 -13.579 -1.218 1.00 16.17 142 ALA C O 1
ATOM 4388 N N . LEU C 1 146 ? -5.974 -14.343 0.894 1.00 14.24 143 LEU C N 1
ATOM 4389 C CA . LEU C 1 146 ? -5.239 -15.563 0.542 1.00 15.06 143 LEU C CA 1
ATOM 4390 C C . LEU C 1 146 ? -6.016 -16.371 -0.504 1.00 15.61 143 LEU C C 1
ATOM 4391 O O . LEU C 1 146 ? -5.434 -16.837 -1.500 1.00 15.97 143 LEU C O 1
ATOM 4396 N N . THR C 1 147 ? -7.329 -16.512 -0.287 1.00 16.05 144 THR C N 1
ATOM 4397 C CA . THR C 1 147 ? -8.201 -17.239 -1.201 1.00 16.14 144 THR C CA 1
ATOM 4398 C C . THR C 1 147 ? -8.149 -16.698 -2.626 1.00 17.89 144 THR C C 1
ATOM 4399 O O . THR C 1 147 ? -8.053 -17.486 -3.576 1.00 16.42 144 THR C O 1
ATOM 4403 N N . ASP C 1 148 ? -8.237 -15.366 -2.761 1.00 18.55 145 ASP C N 1
ATOM 4404 C CA . ASP C 1 148 ? -8.152 -14.673 -4.055 1.00 20.56 145 ASP C CA 1
ATOM 4405 C C . ASP C 1 148 ? -6.855 -14.983 -4.775 1.00 21.20 145 ASP C C 1
ATOM 4406 O O . ASP C 1 148 ? -6.809 -14.924 -5.994 1.00 22.03 145 ASP C O 1
ATOM 4411 N N . GLN C 1 149 ? -5.796 -15.252 -4.019 1.00 21.48 146 GLN C N 1
ATOM 4412 C CA . GLN C 1 149 ? -4.544 -15.701 -4.600 1.00 22.70 146 GLN C CA 1
ATOM 4413 C C . GLN C 1 149 ? -4.401 -17.220 -4.807 1.00 21.66 146 GLN C C 1
ATOM 4414 O O . GLN C 1 149 ? -3.342 -17.670 -5.168 1.00 22.90 146 GLN C O 1
ATOM 4420 N N . GLY C 1 150 ? -5.452 -18.001 -4.621 1.00 21.24 147 GLY C N 1
ATOM 4421 C CA . GLY C 1 150 ? -5.344 -19.456 -4.776 1.00 20.40 147 GLY C CA 1
ATOM 4422 C C . GLY C 1 150 ? -4.696 -20.188 -3.614 1.00 19.89 147 GLY C C 1
ATOM 4423 O O . GLY C 1 150 ? -4.286 -21.341 -3.773 1.00 19.09 147 GLY C O 1
ATOM 4424 N N . ILE C 1 151 ? -4.579 -19.521 -2.456 1.00 18.43 148 ILE C N 1
ATOM 4425 C CA . ILE C 1 151 ? -3.953 -20.118 -1.279 1.00 18.40 148 ILE C CA 1
ATOM 4426 C C . ILE C 1 151 ? -5.024 -20.460 -0.221 1.00 18.32 148 ILE C C 1
ATOM 4427 O O . ILE C 1 151 ? -5.901 -19.628 0.085 1.00 18.78 148 ILE C O 1
ATOM 4432 N N . GLY C 1 152 ? -4.975 -21.687 0.282 1.00 17.76 149 GLY C N 1
ATOM 4433 C CA . GLY C 1 152 ? -5.826 -22.160 1.384 1.00 17.19 149 GLY C CA 1
ATOM 4434 C C . GLY C 1 152 ? -5.343 -21.704 2.763 1.00 16.92 149 GLY C C 1
ATOM 4435 O O . GLY C 1 152 ? -4.242 -21.140 2.924 1.00 16.95 149 GLY C O 1
ATOM 4436 N N . SER C 1 153 ? -6.189 -21.910 3.760 1.00 16.44 150 SER C N 1
ATOM 4437 C CA . SER C 1 153 ? -5.961 -21.409 5.095 1.00 15.99 150 SER C CA 1
ATOM 4438 C C . SER C 1 153 ? -6.961 -22.054 6.029 1.00 15.08 150 SER C C 1
ATOM 4439 O O . SER C 1 153 ? -7.954 -22.604 5.595 1.00 14.87 150 SER C O 1
ATOM 4442 N N . ASN C 1 154 ? -6.684 -21.937 7.323 1.00 13.96 151 ASN C N 1
ATOM 4443 C CA . ASN C 1 154 ? -7.628 -22.289 8.347 1.00 13.70 151 ASN C CA 1
ATOM 4444 C C . ASN C 1 154 ? -7.395 -21.382 9.549 1.00 12.69 151 ASN C C 1
ATOM 4445 O O . ASN C 1 154 ? -6.256 -21.148 9.942 1.00 12.21 151 ASN C O 1
ATOM 4450 N N . ILE C 1 155 ? -8.475 -20.888 10.132 1.00 12.04 152 ILE C N 1
ATOM 4451 C CA . ILE C 1 155 ? -8.383 -20.119 11.334 1.00 12.34 152 ILE C CA 1
ATOM 4452 C C . ILE C 1 155 ? -8.476 -21.079 12.526 1.00 13.67 152 ILE C C 1
ATOM 4453 O O . ILE C 1 155 ? -9.415 -21.861 12.621 1.00 14.12 152 ILE C O 1
ATOM 4458 N N . ILE C 1 156 ? -7.493 -21.013 13.419 1.00 13.35 153 ILE C N 1
ATOM 4459 C CA . ILE C 1 156 ? -7.378 -21.908 14.578 1.00 15.14 153 ILE C CA 1
ATOM 4460 C C . ILE C 1 156 ? -7.424 -21.095 15.878 1.00 15.77 153 ILE C C 1
ATOM 4461 O O . ILE C 1 156 ? -6.621 -20.196 16.085 1.00 14.73 153 ILE C O 1
ATOM 4466 N N . LEU C 1 157 ? -8.382 -21.443 16.729 1.00 16.51 154 LEU C N 1
ATOM 4467 C CA . LEU C 1 157 ? -8.548 -20.871 18.035 1.00 18.67 154 LEU C CA 1
ATOM 4468 C C . LEU C 1 157 ? -8.036 -21.830 19.112 1.00 18.72 154 LEU C C 1
ATOM 4469 O O . LEU C 1 157 ? -7.696 -21.400 20.194 1.00 19.70 154 LEU C O 1
ATOM 4474 N N . GLY C 1 158 ? -7.972 -23.128 18.807 1.00 20.18 155 GLY C N 1
ATOM 4475 C CA . GLY C 1 158 ? -7.572 -24.161 19.800 1.00 19.06 155 GLY C CA 1
ATOM 4476 C C . GLY C 1 158 ? -6.077 -24.291 19.975 1.00 18.74 155 GLY C C 1
ATOM 4477 O O . GLY C 1 158 ? -5.434 -25.180 19.377 1.00 18.81 155 GLY C O 1
ATOM 4478 N N . PHE C 1 159 ? -5.506 -23.399 20.789 1.00 18.36 156 PHE C N 1
ATOM 4479 C CA . PHE C 1 159 ? -4.067 -23.389 21.026 1.00 18.01 156 PHE C CA 1
ATOM 4480 C C . PHE C 1 159 ? -3.762 -22.759 22.378 1.00 18.13 156 PHE C C 1
ATOM 4481 O O . PHE C 1 159 ? -4.604 -22.049 22.946 1.00 18.61 156 PHE C O 1
ATOM 4489 N N . ASP C 1 160 ? -2.580 -23.058 22.901 1.00 18.22 157 ASP C N 1
ATOM 4490 C CA . ASP C 1 160 ? -2.171 -22.612 24.232 1.00 18.88 157 ASP C CA 1
ATOM 4491 C C . ASP C 1 160 ? -1.724 -21.150 24.171 1.00 18.78 157 ASP C C 1
ATOM 4492 O O . ASP C 1 160 ? -0.558 -20.865 23.931 1.00 17.77 157 ASP C O 1
ATOM 4497 N N . LYS C 1 161 ? -2.662 -20.231 24.377 1.00 19.23 158 LYS C N 1
ATOM 4498 C CA . LYS C 1 161 ? -2.355 -18.788 24.296 1.00 20.26 158 LYS C CA 1
ATOM 4499 C C . LYS C 1 161 ? -1.295 -18.303 25.300 1.00 20.27 158 LYS C C 1
ATOM 4500 O O . LYS C 1 161 ? -0.576 -17.336 25.037 1.00 20.51 158 LYS C O 1
ATOM 4506 N N . SER C 1 162 ? -1.203 -18.965 26.451 1.00 20.58 159 SER C N 1
ATOM 4507 C CA . SER C 1 162 ? -0.268 -18.536 27.496 1.00 21.44 159 SER C CA 1
ATOM 4508 C C . SER C 1 162 ? 1.200 -18.786 27.173 1.00 21.40 159 SER C C 1
ATOM 4509 O O . SER C 1 162 ? 2.078 -18.336 27.913 1.00 23.14 159 SER C O 1
ATOM 4512 N N . LYS C 1 163 ? 1.488 -19.494 26.090 1.00 20.78 160 LYS C N 1
ATOM 4513 C CA . LYS C 1 163 ? 2.875 -19.835 25.785 1.00 21.10 160 LYS C CA 1
ATOM 4514 C C . LYS C 1 163 ? 3.338 -19.278 24.450 1.00 20.42 160 LYS C C 1
ATOM 4515 O O . LYS C 1 163 ? 4.529 -19.346 24.133 1.00 20.97 160 LYS C O 1
ATOM 4521 N N . VAL C 1 164 ? 2.409 -18.728 23.667 1.00 18.87 161 VAL C N 1
ATOM 4522 C CA . VAL C 1 164 ? 2.752 -18.278 22.325 1.00 18.97 161 VAL C CA 1
ATOM 4523 C C . VAL C 1 164 ? 3.782 -17.148 22.319 1.00 18.86 161 VAL C C 1
ATOM 4524 O O . VAL C 1 164 ? 4.666 -17.134 21.463 1.00 17.74 161 VAL C O 1
ATOM 4528 N N . ASN C 1 165 ? 3.645 -16.185 23.234 1.00 19.33 162 ASN C N 1
ATOM 4529 C CA . ASN C 1 165 ? 4.576 -15.036 23.244 1.00 20.32 162 ASN C CA 1
ATOM 4530 C C . ASN C 1 165 ? 5.996 -15.480 23.456 1.00 21.37 162 ASN C C 1
ATOM 4531 O O . ASN C 1 165 ? 6.894 -14.969 22.790 1.00 21.61 162 ASN C O 1
ATOM 4536 N N . GLU C 1 166 ? 6.188 -16.415 24.394 1.00 22.17 163 GLU C N 1
ATOM 4537 C CA . GLU C 1 166 ? 7.513 -16.984 24.687 1.00 24.27 163 GLU C CA 1
ATOM 4538 C C . GLU C 1 166 ? 8.013 -17.816 23.513 1.00 23.37 163 GLU C C 1
ATOM 4539 O O . GLU C 1 166 ? 9.141 -17.632 23.078 1.00 23.41 163 GLU C O 1
ATOM 4545 N N . VAL C 1 167 ? 7.177 -18.698 22.965 1.00 22.80 164 VAL C N 1
ATOM 4546 C CA . VAL C 1 167 ? 7.651 -19.547 21.872 1.00 22.31 164 VAL C CA 1
ATOM 4547 C C . VAL C 1 167 ? 8.020 -18.725 20.649 1.00 22.60 164 VAL C C 1
ATOM 4548 O O . VAL C 1 167 ? 9.027 -19.016 19.980 1.00 23.25 164 VAL C O 1
ATOM 4552 N N . LEU C 1 168 ? 7.233 -17.685 20.350 1.00 22.40 165 LEU C N 1
ATOM 4553 C CA . LEU C 1 168 ? 7.508 -16.854 19.158 1.00 21.50 165 LEU C CA 1
ATOM 4554 C C . LEU C 1 168 ? 8.289 -15.579 19.435 1.00 21.66 165 LEU C C 1
ATOM 4555 O O . LEU C 1 168 ? 8.466 -14.734 18.528 1.00 21.37 165 LEU C O 1
ATOM 4560 N N . GLU C 1 169 ? 8.738 -15.420 20.671 1.00 21.46 166 GLU C N 1
ATOM 4561 C CA . GLU C 1 169 ? 9.573 -14.263 21.026 1.00 23.02 166 GLU C CA 1
ATOM 4562 C C . GLU C 1 169 ? 8.874 -12.945 20.721 1.00 21.95 166 GLU C C 1
ATOM 4563 O O . GLU C 1 169 ? 9.413 -12.110 20.005 1.00 22.56 166 GLU C O 1
ATOM 4569 N N . ILE C 1 170 ? 7.682 -12.758 21.264 1.00 21.33 167 ILE C N 1
ATOM 4570 C CA . ILE C 1 170 ? 6.920 -11.559 20.939 1.00 20.89 167 ILE C CA 1
ATOM 4571 C C . ILE C 1 170 ? 6.606 -10.849 22.257 1.00 21.77 167 ILE C C 1
ATOM 4572 O O . ILE C 1 170 ? 6.170 -11.491 23.205 1.00 22.78 167 ILE C O 1
ATOM 4577 N N . GLU C 1 171 ? 6.805 -9.533 22.317 1.00 22.81 168 GLU C N 1
ATOM 4578 C CA . GLU C 1 171 ? 6.615 -8.782 23.565 1.00 24.47 168 GLU C CA 1
ATOM 4579 C C . GLU C 1 171 ? 5.217 -8.979 24.169 1.00 23.82 168 GLU C C 1
ATOM 4580 O O . GLU C 1 171 ? 4.206 -9.012 23.436 1.00 23.09 168 GLU C O 1
ATOM 4586 N N . ASP C 1 172 ? 5.170 -9.162 25.490 1.00 22.11 169 ASP C N 1
ATOM 4587 C CA . ASP C 1 172 ? 3.918 -9.443 26.188 1.00 22.53 169 ASP C CA 1
ATOM 4588 C C . ASP C 1 172 ? 2.782 -8.419 26.041 1.00 20.66 169 ASP C C 1
ATOM 4589 O O . ASP C 1 172 ? 1.619 -8.752 26.290 1.00 19.93 169 ASP C O 1
ATOM 4594 N N . ARG C 1 173 ? 3.122 -7.184 25.679 1.00 19.81 170 ARG C N 1
ATOM 4595 C CA . ARG C 1 173 ? 2.122 -6.176 25.285 1.00 18.94 170 ARG C CA 1
ATOM 4596 C C . ARG C 1 173 ? 1.131 -6.682 24.203 1.00 18.01 170 ARG C C 1
ATOM 4597 O O . ARG C 1 173 ? -0.041 -6.264 24.155 1.00 18.34 170 ARG C O 1
ATOM 4605 N N . PHE C 1 174 ? 1.620 -7.557 23.338 1.00 16.91 171 PHE C N 1
ATOM 4606 C CA . PHE C 1 174 ? 0.823 -8.152 22.271 1.00 16.75 171 PHE C CA 1
ATOM 4607 C C . PHE C 1 174 ? 0.247 -9.495 22.707 1.00 16.15 171 PHE C C 1
ATOM 4608 O O . PHE C 1 174 ? 0.954 -10.391 23.199 1.00 15.65 171 PHE C O 1
ATOM 4616 N N . ARG C 1 175 ? -1.057 -9.651 22.563 1.00 15.98 172 ARG C N 1
ATOM 4617 C CA . ARG C 1 175 ? -1.647 -10.949 22.953 1.00 14.69 172 ARG C CA 1
ATOM 4618 C C . ARG C 1 175 ? -2.066 -11.767 21.741 1.00 13.67 172 ARG C C 1
ATOM 4619 O O . ARG C 1 175 ? -2.522 -11.203 20.769 1.00 13.99 172 ARG C O 1
ATOM 4627 N N . PRO C 1 176 ? -1.882 -13.111 21.790 1.00 13.61 173 PRO C N 1
ATOM 4628 C CA . PRO C 1 176 ? -2.184 -13.967 20.635 1.00 12.90 173 PRO C CA 1
ATOM 4629 C C . PRO C 1 176 ? -3.709 -14.125 20.502 1.00 12.73 173 PRO C C 1
ATOM 4630 O O . PRO C 1 176 ? -4.390 -14.281 21.493 1.00 13.12 173 PRO C O 1
ATOM 4634 N N . GLU C 1 177 ? -4.255 -13.970 19.305 1.00 12.03 174 GLU C N 1
ATOM 4635 C CA . GLU C 1 177 ? -5.701 -14.139 19.134 1.00 12.37 174 GLU C CA 1
ATOM 4636 C C . GLU C 1 177 ? -6.005 -15.419 18.387 1.00 12.99 174 GLU C C 1
ATOM 4637 O O . GLU C 1 177 ? -6.931 -16.166 18.748 1.00 12.49 174 GLU C O 1
ATOM 4643 N N . LEU C 1 178 ? -5.246 -15.648 17.326 1.00 12.62 175 LEU C N 1
ATOM 4644 C CA . LEU C 1 178 ? -5.565 -16.720 16.382 1.00 14.02 175 LEU C CA 1
ATOM 4645 C C . LEU C 1 178 ? -4.296 -17.190 15.728 1.00 13.70 175 LEU C C 1
ATOM 4646 O O . LEU C 1 178 ? -3.340 -16.421 15.576 1.00 13.97 175 LEU C O 1
ATOM 4651 N N . LEU C 1 179 ? -4.313 -18.446 15.279 1.00 15.08 176 LEU C N 1
ATOM 4652 C CA . LEU C 1 179 ? -3.318 -18.924 14.323 1.00 14.44 176 LEU C CA 1
ATOM 4653 C C . LEU C 1 179 ? -4.033 -19.159 12.995 1.00 14.86 176 LEU C C 1
ATOM 4654 O O . LEU C 1 179 ? -5.161 -19.660 12.968 1.00 15.57 176 LEU C O 1
ATOM 4659 N N . ILE C 1 180 ? -3.400 -18.764 11.900 1.00 13.67 177 ILE C N 1
ATOM 4660 C CA . ILE C 1 180 ? -3.958 -18.977 10.549 1.00 13.23 177 ILE C CA 1
ATOM 4661 C C . ILE C 1 180 ? -2.928 -19.731 9.769 1.00 13.11 177 ILE C C 1
ATOM 4662 O O . ILE C 1 180 ? -1.875 -19.179 9.403 1.00 13.47 177 ILE C O 1
ATOM 4667 N N . THR C 1 181 ? -3.207 -21.014 9.577 1.00 13.69 178 THR C N 1
ATOM 4668 C CA . THR C 1 181 ? -2.401 -21.856 8.724 1.00 14.00 178 THR C CA 1
ATOM 4669 C C . THR C 1 181 ? -2.579 -21.420 7.282 1.00 13.59 178 THR C C 1
ATOM 4670 O O . THR C 1 181 ? -3.660 -21.008 6.874 1.00 12.99 178 THR C O 1
ATOM 4674 N N . VAL C 1 182 ? -1.489 -21.488 6.529 1.00 13.60 179 VAL C N 1
ATOM 4675 C CA . VAL C 1 182 ? -1.454 -20.987 5.149 1.00 13.10 179 VAL C CA 1
ATOM 4676 C C . VAL C 1 182 ? -0.712 -22.002 4.288 1.00 14.84 179 VAL C C 1
ATOM 4677 O O . VAL C 1 182 ? 0.371 -22.505 4.665 1.00 13.64 179 VAL C O 1
ATOM 4681 N N . GLY C 1 183 ? -1.314 -22.339 3.160 1.00 15.72 180 GLY C N 1
ATOM 4682 C CA . GLY C 1 183 ? -0.713 -23.294 2.258 1.00 18.85 180 GLY C CA 1
ATOM 4683 C C . GLY C 1 183 ? -1.710 -23.764 1.233 1.00 20.09 180 GLY C C 1
ATOM 4684 O O . GLY C 1 183 ? -2.923 -23.552 1.355 1.00 20.56 180 GLY C O 1
ATOM 4685 N N . TYR C 1 184 ? -1.195 -24.439 0.224 1.00 22.33 181 TYR C N 1
ATOM 4686 C CA . TYR C 1 184 ? -2.034 -24.921 -0.855 1.00 24.51 181 TYR C CA 1
ATOM 4687 C C . TYR C 1 184 ? -2.648 -26.253 -0.454 1.00 26.29 181 TYR C C 1
ATOM 4688 O O . TYR C 1 184 ? -2.012 -27.024 0.254 1.00 27.28 181 TYR C O 1
ATOM 4697 N N . THR C 1 185 ? -3.874 -26.525 -0.893 1.00 28.83 182 THR C N 1
ATOM 4698 C CA . THR C 1 185 ? -4.635 -27.643 -0.328 1.00 31.50 182 THR C CA 1
ATOM 4699 C C . THR C 1 185 ? -4.659 -28.902 -1.184 1.00 33.73 182 THR C C 1
ATOM 4700 O O . THR C 1 185 ? -4.938 -28.848 -2.399 1.00 32.80 182 THR C O 1
ATOM 4704 N N . ASP C 1 186 ? -4.395 -30.032 -0.515 1.00 36.63 183 ASP C N 1
ATOM 4705 C CA . ASP C 1 186 ? -4.279 -31.323 -1.173 1.00 40.01 183 ASP C CA 1
ATOM 4706 C C . ASP C 1 186 ? -5.623 -31.941 -1.567 1.00 41.25 183 ASP C C 1
ATOM 4707 O O . ASP C 1 186 ? -5.660 -32.765 -2.492 1.00 42.37 183 ASP C O 1
ATOM 4712 N N . GLU C 1 187 ? -6.710 -31.542 -0.900 1.00 41.92 184 GLU C N 1
ATOM 4713 C CA . GLU C 1 187 ? -8.006 -32.219 -1.077 1.00 42.81 184 GLU C CA 1
ATOM 4714 C C . GLU C 1 187 ? -9.197 -31.318 -1.421 1.00 42.90 184 GLU C C 1
ATOM 4715 O O . GLU C 1 187 ? -9.231 -30.149 -1.067 1.00 42.59 184 GLU C O 1
ATOM 4721 N N . LYS C 1 188 ? -10.177 -31.891 -2.114 1.00 42.93 185 LYS C N 1
ATOM 4722 C CA . LYS C 1 188 ? -11.343 -31.138 -2.550 1.00 43.33 185 LYS C CA 1
ATOM 4723 C C . LYS C 1 188 ? -12.314 -30.976 -1.376 1.00 43.09 185 LYS C C 1
ATOM 4724 O O . LYS C 1 188 ? -12.689 -31.963 -0.718 1.00 43.22 185 LYS C O 1
ATOM 4730 N N . LEU C 1 189 ? -12.696 -29.730 -1.098 1.00 42.35 186 LEU C N 1
ATOM 4731 C CA . LEU C 1 189 ? -13.579 -29.453 0.030 1.00 41.73 186 LEU C CA 1
ATOM 4732 C C . LEU C 1 189 ? -14.950 -28.936 -0.386 1.00 40.75 186 LEU C C 1
ATOM 4733 O O . LEU C 1 189 ? -15.079 -28.134 -1.330 1.00 40.66 186 LEU C O 1
ATOM 4738 N N A GLU C 1 190 ? -15.982 -29.406 0.310 0.50 40.01 187 GLU C N 1
ATOM 4739 N N B GLU C 1 190 ? -15.966 -29.398 0.336 0.50 40.03 187 GLU C N 1
ATOM 4740 C CA A GLU C 1 190 ? -17.342 -28.946 0.041 0.50 39.38 187 GLU C CA 1
ATOM 4741 C CA B GLU C 1 190 ? -17.343 -28.964 0.123 0.50 39.37 187 GLU C CA 1
ATOM 4742 C C A GLU C 1 190 ? -17.790 -28.022 1.179 0.50 38.30 187 GLU C C 1
ATOM 4743 C C B GLU C 1 190 ? -17.749 -27.971 1.205 0.50 38.32 187 GLU C C 1
ATOM 4744 O O A GLU C 1 190 ? -17.335 -28.187 2.318 0.50 38.45 187 GLU C O 1
ATOM 4745 O O B GLU C 1 190 ? -17.220 -28.032 2.322 0.50 38.43 187 GLU C O 1
ATOM 4756 N N . PRO C 1 191 ? -18.676 -27.045 0.880 1.00 37.43 188 PRO C N 1
ATOM 4757 C CA . PRO C 1 191 ? -19.046 -26.033 1.888 1.00 35.48 188 PRO C CA 1
ATOM 4758 C C . PRO C 1 191 ? -19.622 -26.667 3.154 1.00 32.97 188 PRO C C 1
ATOM 4759 O O . PRO C 1 191 ? -20.386 -27.628 3.061 1.00 32.94 188 PRO C O 1
ATOM 4763 N N . SER C 1 192 ? -19.232 -26.144 4.316 1.00 29.68 189 SER C N 1
ATOM 4764 C CA . SER C 1 192 ? -19.770 -26.601 5.600 1.00 26.70 189 SER C CA 1
ATOM 4765 C C . SER C 1 192 ? -21.154 -25.997 5.761 1.00 24.44 189 SER C C 1
ATOM 4766 O O . SER C 1 192 ? -21.546 -25.139 4.982 1.00 23.52 189 SER C O 1
ATOM 4769 N N . TYR C 1 193 ? -21.892 -26.460 6.756 1.00 23.09 190 TYR C N 1
ATOM 4770 C CA . TYR C 1 193 ? -23.294 -26.108 6.887 1.00 22.11 190 TYR C CA 1
ATOM 4771 C C . TYR C 1 193 ? -23.469 -24.657 7.303 1.00 22.16 190 TYR C C 1
ATOM 4772 O O . TYR C 1 193 ? -22.703 -24.162 8.142 1.00 21.53 190 TYR C O 1
ATOM 4781 N N . ARG C 1 194 ? -24.467 -23.985 6.726 1.00 22.09 191 ARG C N 1
ATOM 4782 C CA . ARG C 1 194 ? -24.882 -22.650 7.202 1.00 22.53 191 ARG C CA 1
ATOM 4783 C C . ARG C 1 194 ? -26.376 -22.655 7.457 1.00 23.36 191 ARG C C 1
ATOM 4784 O O . ARG C 1 194 ? -27.125 -23.118 6.611 1.00 23.22 191 ARG C O 1
ATOM 4792 N N . LEU C 1 195 ? -26.807 -22.128 8.603 1.00 23.86 192 LEU C N 1
ATOM 4793 C CA . LEU C 1 195 ? -28.223 -21.993 8.886 1.00 24.57 192 LEU C CA 1
ATOM 4794 C C . LEU C 1 195 ? -28.896 -21.230 7.763 1.00 25.51 192 LEU C C 1
ATOM 4795 O O . LEU C 1 195 ? -28.260 -20.399 7.106 1.00 25.03 192 LEU C O 1
ATOM 4800 N N . PRO C 1 196 ? -30.198 -21.488 7.533 1.00 26.67 193 PRO C N 1
ATOM 4801 C CA . PRO C 1 196 ? -30.850 -20.728 6.463 1.00 26.87 193 PRO C CA 1
ATOM 4802 C C . PRO C 1 196 ? -30.889 -19.233 6.824 1.00 27.56 193 PRO C C 1
ATOM 4803 O O . PRO C 1 196 ? -31.066 -18.884 7.994 1.00 27.26 193 PRO C O 1
ATOM 4807 N N . VAL C 1 197 ? -30.695 -18.366 5.831 1.00 28.84 194 VAL C N 1
ATOM 4808 C CA . VAL C 1 197 ? -30.571 -16.914 6.073 1.00 30.97 194 VAL C CA 1
ATOM 4809 C C . VAL C 1 197 ? -31.751 -16.314 6.855 1.00 32.46 194 VAL C C 1
ATOM 4810 O O . VAL C 1 197 ? -31.559 -15.498 7.768 1.00 33.20 194 VAL C O 1
ATOM 4814 N N . ASP C 1 198 ? -32.970 -16.754 6.539 1.00 33.94 195 ASP C N 1
ATOM 4815 C CA . ASP C 1 198 ? -34.165 -16.249 7.232 1.00 34.86 195 ASP C CA 1
ATOM 4816 C C . ASP C 1 198 ? -34.217 -16.643 8.704 1.00 34.99 195 ASP C C 1
ATOM 4817 O O . ASP C 1 198 ? -34.931 -16.008 9.483 1.00 35.19 195 ASP C O 1
ATOM 4822 N N . GLU C 1 199 ? -33.453 -17.672 9.083 1.00 35.00 196 GLU C N 1
ATOM 4823 C CA . GLU C 1 199 ? -33.394 -18.117 10.479 1.00 34.94 196 GLU C CA 1
ATOM 4824 C C . GLU C 1 199 ? -32.594 -17.139 11.350 1.00 34.75 196 GLU C C 1
ATOM 4825 O O . GLU C 1 199 ? -32.845 -17.033 12.558 1.00 34.25 196 GLU C O 1
ATOM 4831 N N . ILE C 1 200 ? -31.633 -16.436 10.739 1.00 33.63 197 ILE C N 1
ATOM 4832 C CA . ILE C 1 200 ? -30.749 -15.540 11.494 1.00 33.28 197 ILE C CA 1
ATOM 4833 C C . ILE C 1 200 ? -31.056 -14.018 11.318 1.00 33.63 197 ILE C C 1
ATOM 4834 O O . ILE C 1 200 ? -30.329 -13.159 11.850 1.00 33.78 197 ILE C O 1
ATOM 4839 N N . ILE C 1 201 ? -32.137 -13.697 10.600 1.00 32.87 198 ILE C N 1
ATOM 4840 C CA . ILE C 1 201 ? -32.543 -12.311 10.362 1.00 32.58 198 ILE C CA 1
ATOM 4841 C C . ILE C 1 201 ? -33.804 -11.941 11.146 1.00 33.49 198 ILE C C 1
ATOM 4842 O O . ILE C 1 201 ? -34.781 -12.701 11.175 1.00 33.31 198 ILE C O 1
ATOM 4847 N N . GLU C 1 202 ? -33.773 -10.777 11.793 1.00 34.09 199 GLU C N 1
ATOM 4848 C CA . GLU C 1 202 ? -34.986 -10.161 12.353 1.00 35.33 199 GLU C CA 1
ATOM 4849 C C . GLU C 1 202 ? -35.210 -8.812 11.694 1.00 35.32 199 GLU C C 1
ATOM 4850 O O . GLU C 1 202 ? -34.251 -8.092 11.412 1.00 35.70 199 GLU C O 1
ATOM 4856 N N . LYS C 1 203 ? -36.470 -8.474 11.443 1.00 35.76 200 LYS C N 1
ATOM 4857 C CA . LYS C 1 203 ? -36.813 -7.160 10.907 1.00 36.08 200 LYS C CA 1
ATOM 4858 C C . LYS C 1 203 ? -37.383 -6.266 12.008 1.00 35.87 200 LYS C C 1
ATOM 4859 O O . LYS C 1 203 ? -38.213 -6.705 12.821 1.00 35.54 200 LYS C O 1
ATOM 4865 N N . ARG C 1 204 ? -36.900 -5.027 12.043 1.00 35.09 201 ARG C N 1
ATOM 4866 C CA . ARG C 1 204 ? -37.275 -4.057 13.059 1.00 35.68 201 ARG C CA 1
ATOM 4867 C C . ARG C 1 204 ? -37.324 -2.646 12.445 1.00 35.75 201 ARG C C 1
ATOM 4868 O O . ARG C 1 204 ? -37.314 -2.447 11.232 1.00 35.83 201 ARG C O 1
ATOM 4885 N N . LYS D 1 5 ? -8.570 -8.514 -7.826 1.00 42.29 2 LYS D N 1
ATOM 4886 C CA . LYS D 1 5 ? -9.997 -8.198 -7.860 1.00 39.99 2 LYS D CA 1
ATOM 4887 C C . LYS D 1 5 ? -10.509 -7.909 -6.447 1.00 37.52 2 LYS D C 1
ATOM 4888 O O . LYS D 1 5 ? -11.349 -7.028 -6.240 1.00 37.55 2 LYS D O 1
ATOM 4894 N N . PHE D 1 6 ? -9.994 -8.666 -5.483 1.00 34.15 3 PHE D N 1
ATOM 4895 C CA . PHE D 1 6 ? -10.289 -8.445 -4.072 1.00 30.20 3 PHE D CA 1
ATOM 4896 C C . PHE D 1 6 ? -9.660 -7.150 -3.538 1.00 29.11 3 PHE D C 1
ATOM 4897 O O . PHE D 1 6 ? -10.266 -6.453 -2.721 1.00 27.25 3 PHE D O 1
ATOM 4905 N N . LEU D 1 7 ? -8.453 -6.830 -4.007 1.00 27.82 4 LEU D N 1
ATOM 4906 C CA . LEU D 1 7 ? -7.839 -5.541 -3.749 1.00 27.69 4 LEU D CA 1
ATOM 4907 C C . LEU D 1 7 ? -8.760 -4.407 -4.214 1.00 27.52 4 LEU D C 1
ATOM 4908 O O . LEU D 1 7 ? -8.986 -3.441 -3.476 1.00 26.76 4 LEU D O 1
ATOM 4913 N N . GLU D 1 8 ? -9.270 -4.535 -5.440 1.00 27.07 5 GLU D N 1
ATOM 4914 C CA . GLU D 1 8 ? -10.175 -3.557 -6.036 1.00 28.69 5 GLU D CA 1
ATOM 4915 C C . GLU D 1 8 ? -11.429 -3.365 -5.171 1.00 26.26 5 GLU D C 1
ATOM 4916 O O . GLU D 1 8 ? -11.812 -2.231 -4.877 1.00 27.10 5 GLU D O 1
ATOM 4922 N N . LEU D 1 9 ? -12.032 -4.467 -4.726 1.00 24.32 6 LEU D N 1
ATOM 4923 C CA . LEU D 1 9 ? -13.173 -4.417 -3.817 1.00 22.66 6 LEU D CA 1
ATOM 4924 C C . LEU D 1 9 ? -12.799 -3.708 -2.488 1.00 22.11 6 LEU D C 1
ATOM 4925 O O . LEU D 1 9 ? -13.516 -2.813 -2.023 1.00 20.88 6 LEU D O 1
ATOM 4930 N N . ASN D 1 10 ? -11.679 -4.105 -1.885 1.00 21.08 7 ASN D N 1
ATOM 4931 C CA . ASN D 1 10 ? -11.214 -3.434 -0.659 1.00 20.83 7 ASN D CA 1
ATOM 4932 C C . ASN D 1 10 ? -11.031 -1.938 -0.830 1.00 21.18 7 ASN D C 1
ATOM 4933 O O . ASN D 1 10 ? -11.315 -1.161 0.092 1.00 20.52 7 ASN D O 1
ATOM 4938 N N . LYS D 1 11 ? -10.582 -1.533 -2.011 1.00 22.99 8 LYS D N 1
ATOM 4939 C CA . LYS D 1 11 ? -10.357 -0.096 -2.275 1.00 26.06 8 LYS D CA 1
ATOM 4940 C C . LYS D 1 11 ? -11.664 0.691 -2.502 1.00 25.80 8 LYS D C 1
ATOM 4941 O O . LYS D 1 11 ? -11.671 1.912 -2.438 1.00 26.81 8 LYS D O 1
ATOM 4947 N N . LYS D 1 12 ? -12.751 -0.018 -2.791 1.00 25.81 9 LYS D N 1
ATOM 4948 C CA . LYS D 1 12 ? -14.075 0.579 -2.965 1.00 26.51 9 LYS D CA 1
ATOM 4949 C C . LYS D 1 12 ? -14.759 0.727 -1.616 1.00 25.48 9 LYS D C 1
ATOM 4950 O O . LYS D 1 12 ? -15.710 1.494 -1.490 1.00 26.14 9 LYS D O 1
ATOM 4956 N N . ARG D 1 13 ? -14.318 -0.033 -0.610 1.00 24.34 10 ARG D N 1
ATOM 4957 C CA . ARG D 1 13 ? -14.955 0.046 0.708 1.00 23.16 10 ARG D CA 1
ATOM 4958 C C . ARG D 1 13 ? -14.453 1.245 1.517 1.00 23.39 10 ARG D C 1
ATOM 4959 O O . ARG D 1 13 ? -13.261 1.408 1.676 1.00 22.77 10 ARG D O 1
ATOM 4967 N N . HIS D 1 14 ? -15.381 2.067 2.027 1.00 23.61 11 HIS D N 1
ATOM 4968 C CA . HIS D 1 14 ? -15.062 3.210 2.873 1.00 24.75 11 HIS D CA 1
ATOM 4969 C C . HIS D 1 14 ? -16.013 3.290 4.052 1.00 24.66 11 HIS D C 1
ATOM 4970 O O . HIS D 1 14 ? -17.097 2.719 4.029 1.00 24.86 11 HIS D O 1
ATOM 4977 N N . ALA D 1 15 ? -15.609 4.015 5.087 1.00 24.89 12 ALA D N 1
ATOM 4978 C CA . ALA D 1 15 ? -16.495 4.306 6.201 1.00 24.90 12 ALA D CA 1
ATOM 4979 C C . ALA D 1 15 ? -17.429 5.392 5.704 1.00 25.00 12 ALA D C 1
ATOM 4980 O O . ALA D 1 15 ? -17.029 6.545 5.547 1.00 25.14 12 ALA D O 1
ATOM 4982 N N . THR D 1 16 ? -18.659 5.008 5.415 1.00 24.49 13 THR D N 1
ATOM 4983 C CA . THR D 1 16 ? -19.603 5.936 4.830 1.00 25.42 13 THR D CA 1
ATOM 4984 C C . THR D 1 16 ? -20.377 6.634 5.933 1.00 25.87 13 THR D C 1
ATOM 4985 O O . THR D 1 16 ? -20.960 5.980 6.793 1.00 26.18 13 THR D O 1
ATOM 4989 N N . LYS D 1 17 ? -20.364 7.960 5.911 1.00 26.61 14 LYS D N 1
ATOM 4990 C CA . LYS D 1 17 ? -21.023 8.732 6.951 1.00 28.65 14 LYS D CA 1
ATOM 4991 C C . LYS D 1 17 ? -22.215 9.566 6.463 1.00 28.82 14 LYS D C 1
ATOM 4992 O O . LYS D 1 17 ? -23.069 9.936 7.255 1.00 29.29 14 LYS D O 1
ATOM 4998 N N . HIS D 1 18 ? -22.280 9.825 5.156 1.00 29.21 15 HIS D N 1
ATOM 4999 C CA . HIS D 1 18 ? -23.334 10.648 4.562 1.00 29.28 15 HIS D CA 1
ATOM 5000 C C . HIS D 1 18 ? -23.924 9.911 3.372 1.00 28.75 15 HIS D C 1
ATOM 5001 O O . HIS D 1 18 ? -23.188 9.517 2.459 1.00 28.93 15 HIS D O 1
ATOM 5008 N N . PHE D 1 19 ? -25.244 9.718 3.404 1.00 27.91 16 PHE D N 1
ATOM 5009 C CA . PHE D 1 19 ? -25.960 8.887 2.427 1.00 27.78 16 PHE D CA 1
ATOM 5010 C C . PHE D 1 19 ? -26.905 9.680 1.529 1.00 28.14 16 PHE D C 1
ATOM 5011 O O . PHE D 1 19 ? -27.472 10.695 1.934 1.00 28.26 16 PHE D O 1
ATOM 5019 N N . THR D 1 20 ? -27.097 9.185 0.313 1.00 28.32 17 THR D N 1
ATOM 5020 C CA . THR D 1 20 ? -28.097 9.744 -0.595 1.00 28.02 17 THR D CA 1
ATOM 5021 C C . THR D 1 20 ? -29.490 9.230 -0.206 1.00 29.31 17 THR D C 1
ATOM 5022 O O . THR D 1 20 ? -29.643 8.450 0.750 1.00 29.15 17 THR D O 1
ATOM 5026 N N . ASP D 1 21 ? -30.500 9.693 -0.939 1.00 29.74 18 ASP D N 1
ATOM 5027 C CA . ASP D 1 21 ? -31.881 9.331 -0.673 1.00 30.49 18 ASP D CA 1
ATOM 5028 C C . ASP D 1 21 ? -32.310 8.108 -1.487 1.00 30.41 18 ASP D C 1
ATOM 5029 O O . ASP D 1 21 ? -33.470 7.690 -1.423 1.00 31.37 18 ASP D O 1
ATOM 5034 N N . LYS D 1 22 ? -31.380 7.519 -2.240 1.00 30.36 19 LYS D N 1
ATOM 5035 C CA . LYS D 1 22 ? -31.665 6.270 -2.958 1.00 30.34 19 LYS D CA 1
ATOM 5036 C C . LYS D 1 22 ? -32.157 5.206 -1.974 1.00 30.57 19 LYS D C 1
ATOM 5037 O O . LYS D 1 22 ? -31.584 5.040 -0.901 1.00 30.26 19 LYS D O 1
ATOM 5043 N N . LEU D 1 23 ? -33.226 4.507 -2.336 1.00 31.13 20 LEU D N 1
ATOM 5044 C CA . LEU D 1 23 ? -33.756 3.439 -1.500 1.00 32.30 20 LEU D CA 1
ATOM 5045 C C . LEU D 1 23 ? -32.821 2.226 -1.505 1.00 32.42 20 LEU D C 1
ATOM 5046 O O . LEU D 1 23 ? -32.148 1.960 -2.508 1.00 32.73 20 LEU D O 1
ATOM 5051 N N . VAL D 1 24 ? -32.747 1.544 -0.365 1.00 32.63 21 VAL D N 1
ATOM 5052 C CA . VAL D 1 24 ? -32.002 0.293 -0.243 1.00 32.96 21 VAL D CA 1
ATOM 5053 C C . VAL D 1 24 ? -32.993 -0.869 -0.288 1.00 32.87 21 VAL D C 1
ATOM 5054 O O . VAL D 1 24 ? -33.793 -1.057 0.620 1.00 33.17 21 VAL D O 1
ATOM 5058 N N . ASP D 1 25 ? -32.911 -1.629 -1.371 1.00 33.27 22 ASP D N 1
ATOM 5059 C CA . ASP D 1 25 ? -33.810 -2.741 -1.669 1.00 33.75 22 ASP D CA 1
ATOM 5060 C C . ASP D 1 25 ? -33.614 -3.865 -0.654 1.00 33.36 22 ASP D C 1
ATOM 5061 O O . ASP D 1 25 ? -32.513 -4.400 -0.579 1.00 32.74 22 ASP D O 1
ATOM 5066 N N . PRO D 1 26 ? -34.680 -4.229 0.112 1.00 33.69 23 PRO D N 1
ATOM 5067 C CA . PRO D 1 26 ? -34.659 -5.343 1.098 1.00 33.86 23 PRO D CA 1
ATOM 5068 C C . PRO D 1 26 ? -34.038 -6.644 0.572 1.00 34.29 23 PRO D C 1
ATOM 5069 O O . PRO D 1 26 ? -33.501 -7.442 1.358 1.00 34.18 23 PRO D O 1
ATOM 5073 N N . LYS D 1 27 ? -34.125 -6.845 -0.741 1.00 33.89 24 LYS D N 1
ATOM 5074 C CA . LYS D 1 27 ? -33.623 -8.045 -1.391 1.00 34.41 24 LYS D CA 1
ATOM 5075 C C . LYS D 1 27 ? -32.087 -8.025 -1.425 1.00 33.73 24 LYS D C 1
ATOM 5076 O O . LYS D 1 27 ? -31.436 -9.077 -1.290 1.00 33.42 24 LYS D O 1
ATOM 5082 N N . ASP D 1 28 ? -31.528 -6.831 -1.634 1.00 32.53 25 ASP D N 1
ATOM 5083 C CA . ASP D 1 28 ? -30.087 -6.630 -1.640 1.00 31.94 25 ASP D CA 1
ATOM 5084 C C . ASP D 1 28 ? -29.477 -6.794 -0.253 1.00 30.62 25 ASP D C 1
ATOM 5085 O O . ASP D 1 28 ? -28.373 -7.317 -0.124 1.00 30.56 25 ASP D O 1
ATOM 5090 N N . VAL D 1 29 ? -30.193 -6.316 0.761 1.00 29.20 26 VAL D N 1
ATOM 5091 C CA . VAL D 1 29 ? -29.784 -6.468 2.140 1.00 28.33 26 VAL D CA 1
ATOM 5092 C C . VAL D 1 29 ? -29.744 -7.963 2.511 1.00 28.40 26 VAL D C 1
ATOM 5093 O O . VAL D 1 29 ? -28.772 -8.440 3.093 1.00 27.58 26 VAL D O 1
ATOM 5097 N N . ARG D 1 30 ? -30.796 -8.693 2.150 1.00 28.34 27 ARG D N 1
ATOM 5098 C CA . ARG D 1 30 ? -30.905 -10.110 2.464 1.00 28.63 27 ARG D CA 1
ATOM 5099 C C . ARG D 1 30 ? -29.783 -10.921 1.817 1.00 28.39 27 ARG D C 1
ATOM 5100 O O . ARG D 1 30 ? -29.175 -11.773 2.484 1.00 28.28 27 ARG D O 1
ATOM 5108 N N . THR D 1 31 ? -29.461 -10.637 0.554 1.00 27.29 28 THR D N 1
ATOM 5109 C CA . THR D 1 31 ? -28.444 -11.444 -0.091 1.00 27.11 28 THR D CA 1
ATOM 5110 C C . THR D 1 31 ? -27.037 -11.126 0.404 1.00 25.63 28 THR D C 1
ATOM 5111 O O . THR D 1 31 ? -26.194 -12.017 0.440 1.00 24.86 28 THR D O 1
ATOM 5115 N N . ALA D 1 32 ? -26.807 -9.878 0.818 1.00 24.23 29 ALA D N 1
ATOM 5116 C CA . ALA D 1 32 ? -25.514 -9.488 1.415 1.00 23.54 29 ALA D CA 1
ATOM 5117 C C . ALA D 1 32 ? -25.296 -10.205 2.733 1.00 22.35 29 ALA D C 1
ATOM 5118 O O . ALA D 1 32 ? -24.169 -10.573 3.070 1.00 21.14 29 ALA D O 1
ATOM 5120 N N . ILE D 1 33 ? -26.382 -10.378 3.484 1.00 22.12 30 ILE D N 1
ATOM 5121 C CA . ILE D 1 33 ? -26.348 -11.136 4.732 1.00 21.69 30 ILE D CA 1
ATOM 5122 C C . ILE D 1 33 ? -26.164 -12.634 4.455 1.00 22.52 30 ILE D C 1
ATOM 5123 O O . ILE D 1 33 ? -25.457 -13.326 5.189 1.00 22.73 30 ILE D O 1
ATOM 5128 N N . GLU D 1 34 ? -26.798 -13.133 3.402 1.00 22.30 31 GLU D N 1
ATOM 5129 C CA . GLU D 1 34 ? -26.613 -14.533 2.999 1.00 23.50 31 GLU D CA 1
ATOM 5130 C C . GLU D 1 34 ? -25.175 -14.828 2.551 1.00 22.41 31 GLU D C 1
ATOM 5131 O O . GLU D 1 34 ? -24.627 -15.850 2.933 1.00 23.35 31 GLU D O 1
ATOM 5137 N N . ILE D 1 35 ? -24.561 -13.932 1.782 1.00 21.71 32 ILE D N 1
ATOM 5138 C CA . ILE D 1 35 ? -23.116 -14.040 1.473 1.00 21.10 32 ILE D CA 1
ATOM 5139 C C . ILE D 1 35 ? -22.239 -13.905 2.739 1.00 20.45 32 ILE D C 1
ATOM 5140 O O . ILE D 1 35 ? -21.329 -14.723 2.992 1.00 19.69 32 ILE D O 1
ATOM 5145 N N . ALA D 1 36 ? -22.532 -12.894 3.555 1.00 19.30 33 ALA D N 1
ATOM 5146 C CA . ALA D 1 36 ? -21.775 -12.666 4.780 1.00 18.90 33 ALA D CA 1
ATOM 5147 C C . ALA D 1 36 ? -21.729 -13.897 5.695 1.00 19.01 33 ALA D C 1
ATOM 5148 O O . ALA D 1 36 ? -20.687 -14.221 6.251 1.00 18.22 33 ALA D O 1
ATOM 5150 N N . THR D 1 37 ? -22.849 -14.597 5.841 1.00 19.10 34 THR D N 1
ATOM 5151 C CA . THR D 1 37 ? -22.884 -15.778 6.714 1.00 19.45 34 THR D CA 1
ATOM 5152 C C . THR D 1 37 ? -22.147 -16.993 6.141 1.00 19.03 34 THR D C 1
ATOM 5153 O O . THR D 1 37 ? -22.030 -18.016 6.801 1.00 20.28 34 THR D O 1
ATOM 5157 N N . LEU D 1 38 ? -21.604 -16.879 4.940 1.00 18.20 35 LEU D N 1
ATOM 5158 C CA . LEU D 1 38 ? -20.717 -17.911 4.435 1.00 18.58 35 LEU D CA 1
ATOM 5159 C C . LEU D 1 38 ? -19.383 -17.909 5.192 1.00 18.11 35 LEU D C 1
ATOM 5160 O O . LEU D 1 38 ? -18.586 -18.819 5.048 1.00 16.59 35 LEU D O 1
ATOM 5165 N N . ALA D 1 39 ? -19.184 -16.851 5.983 1.00 18.28 36 ALA D N 1
ATOM 5166 C CA . ALA D 1 39 ? -18.023 -16.650 6.832 1.00 17.55 36 ALA D CA 1
ATOM 5167 C C . ALA D 1 39 ? -17.773 -17.875 7.675 1.00 18.06 36 ALA D C 1
ATOM 5168 O O . ALA D 1 39 ? -18.730 -18.496 8.167 1.00 18.29 36 ALA D O 1
ATOM 5170 N N . PRO D 1 40 ? -16.483 -18.167 7.950 1.00 18.75 37 PRO D N 1
ATOM 5171 C CA . PRO D 1 40 ? -16.255 -19.216 8.935 1.00 18.57 37 PRO D CA 1
ATOM 5172 C C . PRO D 1 40 ? -16.516 -18.685 10.355 1.00 19.27 37 PRO D C 1
ATOM 5173 O O . PRO D 1 40 ? -16.584 -17.466 10.568 1.00 18.78 37 PRO D O 1
ATOM 5177 N N . SER D 1 41 ? -16.745 -19.594 11.299 1.00 18.32 38 SER D N 1
ATOM 5178 C CA . SER D 1 41 ? -16.897 -19.238 12.697 1.00 18.78 38 SER D CA 1
ATOM 5179 C C . SER D 1 41 ? -16.213 -20.360 13.460 1.00 18.83 38 SER D C 1
ATOM 5180 O O . SER D 1 41 ? -16.032 -21.426 12.902 1.00 17.67 38 SER D O 1
ATOM 5183 N N . ALA D 1 42 ? -15.789 -20.100 14.704 1.00 19.09 39 ALA D N 1
ATOM 5184 C CA . ALA D 1 42 ? -15.224 -21.155 15.536 1.00 19.96 39 ALA D CA 1
ATOM 5185 C C . ALA D 1 42 ? -16.241 -22.276 15.676 1.00 20.10 39 ALA D C 1
ATOM 5186 O O . ALA D 1 42 ? -17.420 -22.017 16.005 1.00 19.90 39 ALA D O 1
ATOM 5188 N N . HIS D 1 43 ? -15.798 -23.510 15.416 1.00 20.16 40 HIS D N 1
ATOM 5189 C CA . HIS D 1 43 ? -16.635 -24.709 15.617 1.00 20.83 40 HIS D CA 1
ATOM 5190 C C . HIS D 1 43 ? -17.815 -24.7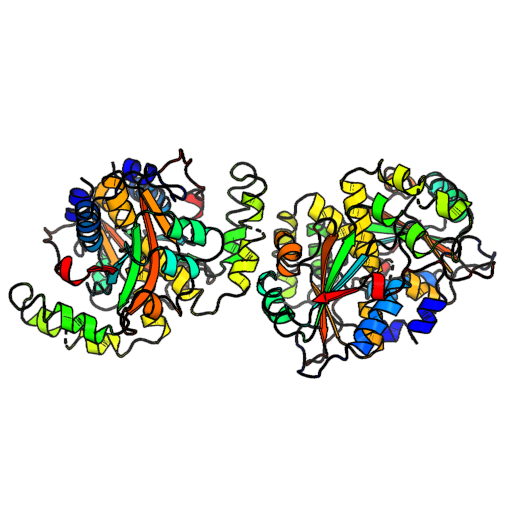26 14.640 1.00 20.13 40 HIS D C 1
ATOM 5191 O O . HIS D 1 43 ? -18.771 -25.485 14.830 1.00 19.33 40 HIS D O 1
ATOM 5198 N N . ASN D 1 44 ? -17.756 -23.849 13.632 1.00 20.57 41 ASN D N 1
ATOM 5199 C CA . ASN D 1 44 ? -18.898 -23.531 12.786 1.00 21.02 41 ASN D CA 1
ATOM 5200 C C . ASN D 1 44 ? -20.156 -23.194 13.614 1.00 20.72 41 ASN D C 1
ATOM 5201 O O . ASN D 1 44 ? -21.266 -23.577 13.257 1.00 21.23 41 ASN D O 1
ATOM 5206 N N . SER D 1 45 ? -19.960 -22.479 14.729 1.00 20.39 42 SER D N 1
ATOM 5207 C CA . SER D 1 45 ? -21.023 -22.190 15.678 1.00 19.54 42 SER D CA 1
ATOM 5208 C C . SER D 1 45 ? -21.908 -21.077 15.175 1.00 19.09 42 SER D C 1
ATOM 5209 O O . SER D 1 45 ? -23.018 -20.884 15.682 1.00 19.30 42 SER D O 1
ATOM 5212 N N . GLN D 1 46 ? -21.434 -20.345 14.175 1.00 18.18 43 GLN D N 1
ATOM 5213 C CA . GLN D 1 46 ? -22.198 -19.251 13.578 1.00 17.76 43 GLN D CA 1
ATOM 5214 C C . GLN D 1 46 ? -23.160 -18.564 14.562 1.00 18.75 43 GLN D C 1
ATOM 5215 O O . GLN D 1 46 ? -24.373 -18.555 14.331 1.00 19.69 43 GLN D O 1
ATOM 5221 N N . PRO D 1 47 ? -22.625 -17.975 15.666 1.00 18.47 44 PRO D N 1
ATOM 5222 C CA . PRO D 1 47 ? -23.434 -17.484 16.783 1.00 18.63 44 PRO D CA 1
ATOM 5223 C C . PRO D 1 47 ? -23.967 -16.054 16.595 1.00 19.94 44 PRO D C 1
ATOM 5224 O O . PRO D 1 47 ? -23.947 -15.241 17.559 1.00 21.19 44 PRO D O 1
ATOM 5228 N N . TRP D 1 48 ? -24.457 -15.746 15.391 1.00 19.44 45 TRP D N 1
ATOM 5229 C CA . TRP D 1 48 ? -24.853 -14.396 15.030 1.00 18.99 45 TRP D CA 1
ATOM 5230 C C . TRP D 1 48 ? -26.354 -14.231 14.695 1.00 19.51 45 TRP D C 1
ATOM 5231 O O . TRP D 1 48 ? -27.019 -15.174 14.273 1.00 18.75 45 TRP D O 1
ATOM 5242 N N . LYS D 1 49 ? -26.849 -13.007 14.915 1.00 20.29 46 LYS D N 1
ATOM 5243 C CA . LYS D 1 49 ? -28.203 -12.565 14.588 1.00 21.03 46 LYS D CA 1
ATOM 5244 C C . LYS D 1 49 ? -28.148 -11.168 13.991 1.00 20.41 46 LYS D C 1
ATOM 5245 O O . LYS D 1 49 ? -27.577 -10.265 14.575 1.00 19.13 46 LYS D O 1
ATOM 5251 N N . PHE D 1 50 ? -28.735 -11.011 12.815 1.00 20.41 47 PHE D N 1
ATOM 5252 C CA . PHE D 1 50 ? -28.721 -9.753 12.105 1.00 21.23 47 PHE D CA 1
ATOM 5253 C C . PHE D 1 50 ? -30.075 -9.085 12.260 1.00 21.46 47 PHE D C 1
ATOM 5254 O O . PHE D 1 50 ? -31.076 -9.610 11.822 1.00 22.25 47 PHE D O 1
ATOM 5262 N N . VAL D 1 51 ? -30.105 -7.945 12.918 1.00 22.23 48 VAL D N 1
ATOM 5263 C CA . VAL D 1 51 ? -31.356 -7.209 13.100 1.00 22.54 48 VAL D CA 1
ATOM 5264 C C . VAL D 1 51 ? -31.427 -6.039 12.119 1.00 22.95 48 VAL D C 1
ATOM 5265 O O . VAL D 1 51 ? -30.670 -5.076 12.225 1.00 23.90 48 VAL D O 1
ATOM 5269 N N . VAL D 1 52 ? -32.283 -6.182 11.110 1.00 23.55 49 VAL D N 1
ATOM 5270 C CA . VAL D 1 52 ? -32.402 -5.197 10.029 1.00 25.01 49 VAL D CA 1
ATOM 5271 C C . VAL D 1 52 ? -33.412 -4.077 10.401 1.00 26.25 49 VAL D C 1
ATOM 5272 O O . VAL D 1 52 ? -34.614 -4.295 10.432 1.00 26.56 49 VAL D O 1
ATOM 5276 N N . VAL D 1 53 ? -32.906 -2.887 10.698 1.00 27.60 50 VAL D N 1
ATOM 5277 C CA . VAL D 1 53 ? -33.723 -1.817 11.258 1.00 28.57 50 VAL D CA 1
ATOM 5278 C C . VAL D 1 53 ? -34.152 -0.814 10.180 1.00 30.73 50 VAL D C 1
ATOM 5279 O O . VAL D 1 53 ? -33.306 -0.181 9.523 1.00 30.07 50 VAL D O 1
ATOM 5283 N N . ARG D 1 54 ? -35.476 -0.691 10.021 1.00 32.63 51 ARG D N 1
ATOM 5284 C CA . ARG D 1 54 ? -36.120 0.146 9.000 1.00 34.74 51 ARG D CA 1
ATOM 5285 C C . ARG D 1 54 ? -37.263 0.976 9.616 1.00 35.56 51 ARG D C 1
ATOM 5286 O O . ARG D 1 54 ? -37.639 2.001 9.077 1.00 35.63 51 ARG D O 1
ATOM 5294 N N . GLU D 1 55 ? -37.788 0.537 10.759 1.00 36.82 52 GLU D N 1
ATOM 5295 C CA . GLU D 1 55 ? -38.832 1.279 11.482 1.00 37.87 52 GLU D CA 1
ATOM 5296 C C . GLU D 1 55 ? -38.345 1.986 12.739 1.00 37.56 52 GLU D C 1
ATOM 5297 O O . GLU D 1 55 ? -38.820 3.060 13.064 1.00 37.28 52 GLU D O 1
ATOM 5303 N N . LYS D 1 56 ? -37.424 1.359 13.468 1.00 37.65 53 LYS D N 1
ATOM 5304 C CA . LYS D 1 56 ? -36.984 1.888 14.770 1.00 37.57 53 LYS D CA 1
ATOM 5305 C C . LYS D 1 56 ? -35.698 2.703 14.677 1.00 36.93 53 LYS D C 1
ATOM 5306 O O . LYS D 1 56 ? -35.057 2.994 15.687 1.00 37.06 53 LYS D O 1
ATOM 5312 N N . ASN D 1 57 ? -35.349 3.095 13.456 1.00 36.79 54 ASN D N 1
ATOM 5313 C CA . ASN D 1 57 ? -34.119 3.836 13.194 1.00 36.51 54 ASN D CA 1
ATOM 5314 C C . ASN D 1 57 ? -33.934 5.023 14.126 1.00 36.41 54 ASN D C 1
ATOM 5315 O O . ASN D 1 57 ? -32.869 5.179 14.733 1.00 36.59 54 ASN D O 1
ATOM 5320 N N . ALA D 1 58 ? -34.970 5.849 14.266 1.00 36.61 55 ALA D N 1
ATOM 5321 C CA . ALA D 1 58 ? -34.864 7.079 15.087 1.00 36.36 55 ALA D CA 1
ATOM 5322 C C . ALA D 1 58 ? -34.678 6.787 16.579 1.00 35.94 55 ALA D C 1
ATOM 5323 O O . ALA D 1 58 ? -33.932 7.481 17.265 1.00 36.06 55 ALA D O 1
ATOM 5325 N N . GLU D 1 59 ? -35.343 5.746 17.070 1.00 36.14 56 GLU D N 1
ATOM 5326 C CA . GLU D 1 59 ? -35.144 5.299 18.447 1.00 36.34 56 GLU D CA 1
ATOM 5327 C C . GLU D 1 59 ? -33.710 4.804 18.652 1.00 35.27 56 GLU D C 1
ATOM 5328 O O . GLU D 1 59 ? -33.073 5.131 19.661 1.00 35.05 56 GLU D O 1
ATOM 5334 N N . LEU D 1 60 ? -33.220 4.004 17.700 1.00 33.44 57 LEU D N 1
ATOM 5335 C CA . LEU D 1 60 ? -31.882 3.414 17.794 1.00 32.35 57 LEU D CA 1
ATOM 5336 C C . LEU D 1 60 ? -30.774 4.454 17.864 1.00 31.70 57 LEU D C 1
ATOM 5337 O O . LEU D 1 60 ? -29.846 4.339 18.672 1.00 31.18 57 LEU D O 1
ATOM 5342 N N . ALA D 1 61 ? -30.890 5.471 17.015 1.00 31.83 58 ALA D N 1
ATOM 5343 C CA . ALA D 1 61 ? -29.920 6.558 16.940 1.00 32.05 58 ALA D CA 1
ATOM 5344 C C . ALA D 1 61 ? -29.665 7.263 18.285 1.00 32.39 58 ALA D C 1
ATOM 5345 O O . ALA D 1 61 ? -28.555 7.722 18.540 1.00 32.65 58 ALA D O 1
ATOM 5347 N N . LYS D 1 62 ? -30.678 7.325 19.149 1.00 33.07 59 LYS D N 1
ATOM 5348 C CA . LYS D 1 62 ? -30.520 7.888 20.500 1.00 33.85 59 LYS D CA 1
ATOM 5349 C C . LYS D 1 62 ? -29.432 7.171 21.320 1.00 33.26 59 LYS D C 1
ATOM 5350 O O . LYS D 1 62 ? -28.893 7.744 22.269 1.00 32.47 59 LYS D O 1
ATOM 5356 N N . LEU D 1 63 ? -29.114 5.927 20.951 1.00 32.70 60 LEU D N 1
ATOM 5357 C CA . LEU D 1 63 ? -28.141 5.131 21.727 1.00 32.54 60 LEU D CA 1
ATOM 5358 C C . LEU D 1 63 ? -26.729 5.275 21.182 1.00 32.31 60 LEU D C 1
ATOM 5359 O O . LEU D 1 63 ? -25.770 4.901 21.831 1.00 31.85 60 LEU D O 1
ATOM 5364 N N . ALA D 1 64 ? -26.629 5.844 19.984 1.00 33.16 61 ALA D N 1
ATOM 5365 C CA . ALA D 1 64 ? -25.366 6.041 19.274 1.00 33.40 61 ALA D CA 1
ATOM 5366 C C . ALA D 1 64 ? -24.725 7.332 19.749 1.00 33.65 61 ALA D C 1
ATOM 5367 O O . ALA D 1 64 ? -25.401 8.362 19.845 1.00 34.33 61 ALA D O 1
ATOM 5369 N N . TYR D 1 65 ? -23.434 7.266 20.068 1.00 33.38 62 TYR D N 1
ATOM 5370 C CA . TYR D 1 65 ? -22.705 8.379 20.685 1.00 33.17 62 TYR D CA 1
ATOM 5371 C C . TYR D 1 65 ? -22.120 9.380 19.675 1.00 33.14 62 TYR D C 1
ATOM 5372 O O . TYR D 1 65 ? -21.702 9.000 18.575 1.00 32.60 62 TYR D O 1
ATOM 5381 N N . GLY D 1 66 ? -22.082 10.655 20.064 1.00 32.50 63 GLY D N 1
ATOM 5382 C CA . GLY D 1 66 ? -21.497 11.707 19.222 1.00 32.02 63 GLY D CA 1
ATOM 5383 C C . GLY D 1 66 ? -22.083 11.794 17.822 1.00 31.74 63 GLY D C 1
ATOM 5384 O O . GLY D 1 66 ? -23.295 11.864 17.650 1.00 32.01 63 GLY D O 1
ATOM 5385 N N . SER D 1 67 ? -21.205 11.785 16.824 1.00 32.09 64 SER D N 1
ATOM 5386 C CA . SER D 1 67 ? -21.574 11.871 15.404 1.00 32.05 64 SER D CA 1
ATOM 5387 C C . SER D 1 67 ? -22.303 10.628 14.852 1.00 31.73 64 SER D C 1
ATOM 5388 O O . SER D 1 67 ? -22.877 10.667 13.750 1.00 31.45 64 SER D O 1
ATOM 5391 N N . ASN D 1 68 ? -22.287 9.542 15.624 1.00 31.37 65 ASN D N 1
ATOM 5392 C CA . ASN D 1 68 ? -23.006 8.308 15.272 1.00 31.09 65 ASN D CA 1
ATOM 5393 C C . ASN D 1 68 ? -24.496 8.542 15.264 1.00 31.37 65 ASN D C 1
ATOM 5394 O O . ASN D 1 68 ? -25.215 7.973 14.453 1.00 30.61 65 ASN D O 1
ATOM 5399 N N . PHE D 1 69 ? -24.946 9.416 16.160 1.00 32.05 66 PHE D N 1
ATOM 5400 C CA . PHE D 1 69 ? -26.365 9.740 16.260 1.00 32.93 66 PHE D CA 1
ATOM 5401 C C . PHE D 1 69 ? -26.964 10.005 14.869 1.00 32.30 66 PHE D C 1
ATOM 5402 O O . PHE D 1 69 ? -27.916 9.363 14.455 1.00 32.12 66 PHE D O 1
ATOM 5410 N N . GLU D 1 70 ? -26.362 10.940 14.152 1.00 32.51 67 GLU D N 1
ATOM 5411 C CA . GLU D 1 70 ? -26.852 11.359 12.854 1.00 33.15 67 GLU D CA 1
ATOM 5412 C C . GLU D 1 70 ? -26.559 10.337 11.769 1.00 31.82 67 GLU D C 1
ATOM 5413 O O . GLU D 1 70 ? -27.279 10.288 10.764 1.00 31.99 67 GLU D O 1
ATOM 5419 N N . GLN D 1 71 ? -25.499 9.540 11.961 1.00 30.52 68 GLN D N 1
ATOM 5420 C CA . GLN D 1 71 ? -25.239 8.420 11.062 1.00 29.04 68 GLN D CA 1
ATOM 5421 C C . GLN D 1 71 ? -26.404 7.482 11.087 1.00 27.72 68 GLN D C 1
ATOM 5422 O O . GLN D 1 71 ? -26.966 7.200 10.053 1.00 27.19 68 GLN D O 1
ATOM 5428 N N . VAL D 1 72 ? -26.790 7.027 12.274 1.00 27.19 69 VAL D N 1
ATOM 5429 C CA . VAL D 1 72 ? -27.885 6.062 12.417 1.00 27.54 69 VAL D CA 1
ATOM 5430 C C . VAL D 1 72 ? -29.255 6.693 12.074 1.00 28.24 69 VAL D C 1
ATOM 5431 O O . VAL D 1 72 ? -30.055 6.105 11.348 1.00 27.97 69 VAL D O 1
ATOM 5435 N N . SER D 1 73 ? -29.510 7.910 12.545 1.00 29.37 70 SER D N 1
ATOM 5436 C CA . SER D 1 73 ? -30.772 8.558 12.186 1.00 30.89 70 SER D CA 1
ATOM 5437 C C . SER D 1 73 ? -30.884 8.821 10.679 1.00 30.56 70 SER D C 1
ATOM 5438 O O . SER D 1 73 ? -31.966 8.678 10.119 1.00 31.90 70 SER D O 1
ATOM 5441 N N . SER D 1 74 ? -29.771 9.129 10.015 1.00 30.64 71 SER D N 1
ATOM 5442 C CA . SER D 1 74 ? -29.795 9.400 8.571 1.00 30.31 71 SER D CA 1
ATOM 5443 C C . SER D 1 74 ? -29.697 8.162 7.657 1.00 29.79 71 SER D C 1
ATOM 5444 O O . SER D 1 74 ? -30.270 8.168 6.566 1.00 29.21 71 SER D O 1
ATOM 5447 N N . ALA D 1 75 ? -28.968 7.118 8.066 1.00 28.85 72 ALA D N 1
ATOM 5448 C CA . ALA D 1 75 ? -28.851 5.929 7.208 1.00 28.35 72 ALA D CA 1
ATOM 5449 C C . ALA D 1 75 ? -30.238 5.376 6.918 1.00 28.13 72 ALA D C 1
ATOM 5450 O O . ALA D 1 75 ? -31.071 5.348 7.820 1.00 27.65 72 ALA D O 1
ATOM 5452 N N . PRO D 1 76 ? -30.497 4.952 5.661 1.00 27.90 73 PRO D N 1
ATOM 5453 C CA . PRO D 1 76 ? -31.786 4.345 5.306 1.00 28.29 73 PRO D CA 1
ATOM 5454 C C . PRO D 1 76 ? -32.022 2.994 5.991 1.00 28.37 73 PRO D C 1
ATOM 5455 O O . PRO D 1 76 ? -33.172 2.598 6.205 1.00 28.93 73 PRO D O 1
ATOM 5459 N N . VAL D 1 77 ? -30.945 2.280 6.311 1.00 28.04 74 VAL D N 1
ATOM 5460 C CA . VAL D 1 77 ? -31.049 1.066 7.124 1.00 27.83 74 VAL D CA 1
ATOM 5461 C C . VAL D 1 77 ? -29.861 0.956 8.076 1.00 27.56 74 VAL D C 1
ATOM 5462 O O . VAL D 1 77 ? -28.794 1.507 7.822 1.00 26.18 74 VAL D O 1
ATOM 5466 N N . THR D 1 78 ? -30.078 0.261 9.189 1.00 27.01 75 THR D N 1
ATOM 5467 C CA . THR D 1 78 ? -28.998 -0.072 10.111 1.00 26.97 75 THR D CA 1
ATOM 5468 C C . THR D 1 78 ? -29.141 -1.518 10.494 1.00 26.17 75 THR D C 1
ATOM 5469 O O . THR D 1 78 ? -30.227 -1.960 10.839 1.00 26.36 75 THR D O 1
ATOM 5473 N N . ILE D 1 79 ? -28.048 -2.257 10.385 1.00 25.26 76 ILE D N 1
ATOM 5474 C CA . ILE D 1 79 ? -28.043 -3.651 10.777 1.00 23.93 76 ILE D CA 1
ATOM 5475 C C . ILE D 1 79 ? -27.408 -3.736 12.127 1.00 23.64 76 ILE D C 1
ATOM 5476 O O . ILE D 1 79 ? -26.226 -3.402 12.296 1.00 24.32 76 ILE D O 1
ATOM 5481 N N . ALA D 1 80 ? -28.208 -4.148 13.098 1.00 22.98 77 ALA D N 1
ATOM 5482 C CA . ALA D 1 80 ? -27.722 -4.390 14.437 1.00 22.10 77 ALA D CA 1
ATOM 5483 C C . ALA D 1 80 ? -27.292 -5.836 14.473 1.00 21.46 77 ALA D C 1
ATOM 5484 O O . ALA D 1 80 ? -28.109 -6.742 14.229 1.00 21.00 77 ALA D O 1
ATOM 5486 N N . LEU D 1 81 ? -26.005 -6.037 14.772 1.00 20.39 78 LEU D N 1
ATOM 5487 C CA . LEU D 1 81 ? -25.402 -7.348 14.835 1.00 20.00 78 LEU D CA 1
ATOM 5488 C C . LEU D 1 81 ? -25.344 -7.815 16.273 1.00 19.38 78 LEU D C 1
ATOM 5489 O O . LEU D 1 81 ? -24.667 -7.196 17.095 1.00 18.89 78 LEU D O 1
ATOM 5494 N N . PHE D 1 82 ? -26.040 -8.914 16.555 1.00 18.72 79 PHE D N 1
ATOM 5495 C CA . PHE D 1 82 ? -26.102 -9.538 17.893 1.00 18.45 79 PHE D CA 1
ATOM 5496 C C . PHE D 1 82 ? -25.385 -10.899 17.854 1.00 18.25 79 PHE D C 1
ATOM 5497 O O . PHE D 1 82 ? -25.282 -11.522 16.800 1.00 18.13 79 PHE D O 1
ATOM 5505 N N . THR D 1 83 ? -24.896 -11.349 19.002 1.00 17.83 80 THR D N 1
ATOM 5506 C CA . THR D 1 83 ? -24.336 -12.671 19.111 1.00 18.59 80 THR D CA 1
ATOM 5507 C C . THR D 1 83 ? -25.048 -13.422 20.225 1.00 18.67 80 THR D C 1
ATOM 5508 O O . THR D 1 83 ? -25.515 -12.825 21.227 1.00 18.83 80 THR D O 1
ATOM 5512 N N . ASP D 1 84 ? -25.104 -14.733 20.040 1.00 17.91 81 ASP D N 1
ATOM 5513 C CA . ASP D 1 84 ? -25.829 -15.622 20.900 1.00 18.72 81 ASP D CA 1
ATOM 5514 C C . ASP D 1 84 ? -25.011 -15.947 22.133 1.00 19.24 81 ASP D C 1
ATOM 5515 O O . ASP D 1 84 ? -24.032 -16.684 22.040 1.00 20.02 81 ASP D O 1
ATOM 5520 N N . THR D 1 85 ? -25.404 -15.426 23.296 1.00 19.12 82 THR D N 1
ATOM 5521 C CA . THR D 1 85 ? -24.642 -15.697 24.525 1.00 20.24 82 THR D CA 1
ATOM 5522 C C . THR D 1 85 ? -24.881 -17.104 25.100 1.00 21.14 82 THR D C 1
ATOM 5523 O O . THR D 1 85 ? -24.160 -17.541 26.011 1.00 20.98 82 THR D O 1
ATOM 5527 N N . ASP D 1 86 ? -25.895 -17.801 24.599 1.00 21.85 83 ASP D N 1
ATOM 5528 C CA . ASP D 1 86 ? -26.126 -19.171 25.061 1.00 22.68 83 ASP D CA 1
ATOM 5529 C C . ASP D 1 86 ? -25.561 -20.119 24.013 1.00 22.55 83 ASP D C 1
ATOM 5530 O O . ASP D 1 86 ? -26.280 -20.614 23.137 1.00 21.70 83 ASP D O 1
ATOM 5535 N N . LEU D 1 87 ? -24.262 -20.362 24.099 1.00 22.60 84 LEU D N 1
ATOM 5536 C CA . LEU D 1 87 ? -23.602 -21.105 23.051 1.00 23.13 84 LEU D CA 1
ATOM 5537 C C . LEU D 1 87 ? -24.055 -22.581 22.983 1.00 23.55 84 LEU D C 1
ATOM 5538 O O . LEU D 1 87 ? -24.102 -23.159 21.893 1.00 22.72 84 LEU D O 1
ATOM 5543 N N . ALA D 1 88 ? -24.394 -23.155 24.144 1.00 24.28 85 ALA D N 1
ATOM 5544 C CA . ALA D 1 88 ? -25.010 -24.492 24.240 1.00 25.33 85 ALA D CA 1
ATOM 5545 C C . ALA D 1 88 ? -26.308 -24.564 23.423 1.00 25.82 85 ALA D C 1
ATOM 5546 O O . ALA D 1 88 ? -26.520 -25.496 22.628 1.00 25.19 85 ALA D O 1
ATOM 5548 N N . LYS D 1 89 ? -27.156 -23.554 23.597 1.00 25.98 86 LYS D N 1
ATOM 5549 C CA . LYS D 1 89 ? -28.357 -23.414 22.787 1.00 26.59 86 LYS D CA 1
ATOM 5550 C C . LYS D 1 89 ? -28.108 -23.187 21.295 1.00 26.06 86 LYS D C 1
ATOM 5551 O O . LYS D 1 89 ? -28.887 -23.649 20.461 1.00 25.50 86 LYS D O 1
ATOM 5557 N N . ARG D 1 90 ? -27.053 -22.443 20.967 1.00 25.33 87 ARG D N 1
ATOM 5558 C CA . ARG D 1 90 ? -26.679 -22.213 19.582 1.00 24.79 87 ARG D CA 1
ATOM 5559 C C . ARG D 1 90 ? -26.252 -23.537 18.928 1.00 24.65 87 ARG D C 1
ATOM 5560 O O . ARG D 1 90 ? -26.726 -23.894 17.858 1.00 24.94 87 ARG D O 1
ATOM 5568 N N . ALA D 1 91 ? -25.376 -24.270 19.591 1.00 24.74 88 ALA D N 1
ATOM 5569 C CA . ALA D 1 91 ? -24.944 -25.581 19.109 1.00 24.91 88 ALA D CA 1
ATOM 5570 C C . ALA D 1 91 ? -26.132 -26.531 18.857 1.00 24.93 88 ALA D C 1
ATOM 5571 O O . ALA D 1 91 ? -26.171 -27.198 17.833 1.00 24.98 88 ALA D O 1
ATOM 5573 N N . ARG D 1 92 ? -27.100 -26.566 19.773 1.00 25.50 89 ARG D N 1
ATOM 5574 C CA . ARG D 1 92 ? -28.290 -27.429 19.617 1.00 26.79 89 ARG D CA 1
ATOM 5575 C C . ARG D 1 92 ? -29.226 -26.974 18.499 1.00 26.35 89 ARG D C 1
ATOM 5576 O O . ARG D 1 92 ? -29.802 -27.793 17.798 1.00 27.17 89 ARG D O 1
ATOM 5584 N N . LYS D 1 93 ? -29.346 -25.671 18.304 1.00 26.87 90 LYS D N 1
ATOM 5585 C CA . LYS D 1 93 ? -30.140 -25.124 17.194 1.00 27.00 90 LYS D CA 1
ATOM 5586 C C . LYS D 1 93 ? -29.562 -25.512 15.826 1.00 26.75 90 LYS D C 1
ATOM 5587 O O . LYS D 1 93 ? -30.305 -25.873 14.909 1.00 26.68 90 LYS D O 1
ATOM 5593 N N . ILE D 1 94 ? -28.243 -25.426 15.685 1.00 26.16 91 ILE D N 1
ATOM 5594 C CA . ILE D 1 94 ? -27.579 -25.860 14.461 1.00 25.64 91 ILE D CA 1
ATOM 5595 C C . ILE D 1 94 ? -27.848 -27.363 14.194 1.00 25.87 91 ILE D C 1
ATOM 5596 O O . ILE D 1 94 ? -28.126 -27.739 13.067 1.00 26.36 91 ILE D O 1
ATOM 5601 N N . ALA D 1 95 ? -27.760 -28.200 15.218 1.00 26.19 92 ALA D N 1
ATOM 5602 C CA . ALA D 1 95 ? -28.068 -29.626 15.071 1.00 27.81 92 ALA D CA 1
ATOM 5603 C C . ALA D 1 95 ? -29.544 -29.837 14.697 1.00 28.97 92 ALA D C 1
ATOM 5604 O O . ALA D 1 95 ? -29.851 -30.599 13.769 1.00 29.17 92 ALA D O 1
ATOM 5606 N N A ARG D 1 96 ? -30.437 -29.164 15.427 0.50 29.29 93 ARG D N 1
ATOM 5607 N N B ARG D 1 96 ? -30.432 -29.129 15.388 0.50 29.50 93 ARG D N 1
ATOM 5608 C CA A ARG D 1 96 ? -31.881 -29.211 15.165 0.50 30.00 93 ARG D CA 1
ATOM 5609 C CA B ARG D 1 96 ? -31.875 -29.240 15.172 0.50 30.36 93 ARG D CA 1
ATOM 5610 C C A ARG D 1 96 ? -32.167 -28.835 13.710 0.50 30.19 93 ARG D C 1
ATOM 5611 C C B ARG D 1 96 ? -32.302 -28.780 13.765 0.50 30.42 93 ARG D C 1
ATOM 5612 O O A ARG D 1 96 ? -32.617 -29.667 12.921 0.50 30.18 93 ARG D O 1
ATOM 5613 O O B ARG D 1 96 ? -33.000 -29.506 13.060 0.50 30.39 93 ARG D O 1
ATOM 5628 N N . VAL D 1 97 ? -31.871 -27.582 13.368 1.00 30.42 94 VAL D N 1
ATOM 5629 C CA . VAL D 1 97 ? -32.193 -27.024 12.058 1.00 29.82 94 VAL D CA 1
ATOM 5630 C C . VAL D 1 97 ? -31.500 -27.787 10.925 1.00 29.47 94 VAL D C 1
ATOM 5631 O O . VAL D 1 97 ? -32.146 -28.134 9.942 1.00 29.74 94 VAL D O 1
ATOM 5635 N N . GLY D 1 98 ? -30.206 -28.059 11.063 1.00 29.18 95 GLY D N 1
ATOM 5636 C CA . GLY D 1 98 ? -29.465 -28.833 10.056 1.00 29.38 95 GLY D CA 1
ATOM 5637 C C . GLY D 1 98 ? -29.966 -30.273 9.888 1.00 29.93 95 GLY D C 1
ATOM 5638 O O . GLY D 1 98 ? -30.227 -30.723 8.767 1.00 29.88 95 GLY D O 1
ATOM 5639 N N . GLY D 1 99 ? -30.089 -30.991 11.005 1.00 29.55 96 GLY D N 1
ATOM 5640 C CA . GLY D 1 99 ? -30.627 -32.339 11.005 1.00 29.56 96 GLY D CA 1
ATOM 5641 C C . GLY D 1 99 ? -29.759 -33.335 10.250 1.00 29.68 96 GLY D C 1
ATOM 5642 O O . GLY D 1 99 ? -28.687 -32.988 9.732 1.00 28.96 96 GLY D O 1
ATOM 5643 N N . ALA D 1 100 ? -30.236 -34.578 10.172 1.00 29.23 97 ALA D N 1
ATOM 5644 C CA . ALA D 1 100 ? -29.540 -35.620 9.437 1.00 28.71 97 ALA D CA 1
ATOM 5645 C C . ALA D 1 100 ? -29.405 -35.337 7.938 1.00 28.53 97 ALA D C 1
ATOM 5646 O O . ALA D 1 100 ? -28.587 -35.976 7.288 1.00 29.01 97 ALA D O 1
ATOM 5648 N N . ASN D 1 101 ? -30.163 -34.379 7.395 1.00 28.28 98 ASN D N 1
ATOM 5649 C CA . ASN D 1 101 ? -29.988 -33.983 5.980 1.00 28.27 98 ASN D CA 1
ATOM 5650 C C . ASN D 1 101 ? -28.669 -33.253 5.708 1.00 27.29 98 ASN D C 1
ATOM 5651 O O . ASN D 1 101 ? -28.224 -33.151 4.557 1.00 26.69 98 ASN D O 1
ATOM 5656 N N . ASN D 1 102 ? -28.050 -32.753 6.778 1.00 26.85 99 ASN D N 1
ATOM 5657 C CA . ASN D 1 102 ? -26.808 -31.971 6.676 1.00 26.22 99 ASN D CA 1
ATOM 5658 C C . ASN D 1 102 ? -25.646 -32.583 7.471 1.00 26.17 99 ASN D C 1
ATOM 5659 O O . ASN D 1 102 ? -24.480 -32.433 7.108 1.00 25.48 99 ASN D O 1
ATOM 5664 N N . PHE D 1 103 ? -25.982 -33.325 8.520 1.00 26.39 100 PHE D N 1
ATOM 5665 C CA . PHE D 1 103 ? -24.989 -33.883 9.413 1.00 27.16 100 PHE D CA 1
ATOM 5666 C C . PHE D 1 103 ? -24.996 -35.401 9.486 1.00 29.19 100 PHE D C 1
ATOM 5667 O O . PHE D 1 103 ? -26.062 -36.036 9.460 1.00 29.10 100 PHE D O 1
ATOM 5675 N N . SER D 1 104 ? -23.792 -35.968 9.587 1.00 31.34 101 SER D N 1
ATOM 5676 C CA . SER D 1 104 ? -23.619 -37.374 9.925 1.00 33.66 101 SER D CA 1
ATOM 5677 C C . SER D 1 104 ? -24.021 -37.537 11.387 1.00 34.89 101 SER D C 1
ATOM 5678 O O . SER D 1 104 ? -24.159 -36.544 12.116 1.00 34.27 101 SER D O 1
ATOM 5681 N N . GLU D 1 105 ? -24.191 -38.785 11.825 1.00 36.45 102 GLU D N 1
ATOM 5682 C CA . GLU D 1 105 ? -24.586 -39.054 13.208 1.00 38.13 102 GLU D CA 1
ATOM 5683 C C . GLU D 1 105 ? -23.539 -38.589 14.238 1.00 37.89 102 GLU D C 1
ATOM 5684 O O . GLU D 1 105 ? -23.897 -38.152 15.326 1.00 38.28 102 GLU D O 1
ATOM 5690 N N . GLU D 1 106 ? -22.263 -38.704 13.893 1.00 37.70 103 GLU D N 1
ATOM 5691 C CA . GLU D 1 106 ? -21.182 -38.214 14.732 1.00 38.47 103 GLU D CA 1
ATOM 5692 C C . GLU D 1 106 ? -21.278 -36.697 14.875 1.00 37.81 103 GLU D C 1
ATOM 5693 O O . GLU D 1 106 ? -21.257 -36.172 15.985 1.00 37.66 103 GLU D O 1
ATOM 5699 N N . GLN D 1 107 ? -21.373 -36.009 13.740 1.00 37.17 104 GLN D N 1
ATOM 5700 C CA . GLN D 1 107 ? -21.517 -34.547 13.703 1.00 36.83 104 GLN D CA 1
ATOM 5701 C C . GLN D 1 107 ? -22.706 -34.044 14.517 1.00 36.84 104 GLN D C 1
ATOM 5702 O O . GLN D 1 107 ? -22.605 -33.030 15.208 1.00 36.74 104 GLN D O 1
ATOM 5708 N N . LEU D 1 108 ? -23.822 -34.766 14.442 1.00 37.11 105 LEU D N 1
ATOM 5709 C CA . LEU D 1 108 ? -24.992 -34.464 15.263 1.00 37.51 105 LEU D CA 1
ATOM 5710 C C . LEU D 1 108 ? -24.688 -34.587 16.759 1.00 38.12 105 LEU D C 1
ATOM 5711 O O . LEU D 1 108 ? -25.187 -33.789 17.564 1.00 37.90 105 LEU D O 1
ATOM 5716 N N . GLN D 1 109 ? -23.866 -35.578 17.115 1.00 38.44 106 GLN D N 1
ATOM 5717 C CA . GLN D 1 109 ? -23.479 -35.808 18.501 1.00 38.89 106 GLN D CA 1
ATOM 5718 C C . GLN D 1 109 ? -22.622 -34.646 18.971 1.00 38.50 106 GLN D C 1
ATOM 5719 O O . GLN D 1 109 ? -22.825 -34.129 20.065 1.00 38.41 106 GLN D O 1
ATOM 5725 N N . TYR D 1 110 ? -21.678 -34.254 18.118 1.00 38.45 107 TYR D N 1
ATOM 5726 C CA . TYR D 1 110 ? -20.800 -33.103 18.333 1.00 38.04 107 TYR D CA 1
ATOM 5727 C C . TYR D 1 110 ? -21.588 -31.859 18.750 1.00 36.86 107 TYR D C 1
ATOM 5728 O O . TYR D 1 110 ? -21.330 -31.309 19.824 1.00 36.65 107 TYR D O 1
ATOM 5737 N N . PHE D 1 111 ? -22.564 -31.450 17.937 1.00 35.27 108 PHE D N 1
ATOM 5738 C CA . PHE D 1 111 ? -23.369 -30.254 18.229 1.00 34.59 108 PHE D CA 1
ATOM 5739 C C . PHE D 1 111 ? -24.370 -30.381 19.373 1.00 34.92 108 PHE D C 1
ATOM 5740 O O . PHE D 1 111 ? -24.578 -29.426 20.118 1.00 34.66 108 PHE D O 1
ATOM 5764 N N . LYS D 1 113 ? -24.254 -32.612 22.010 1.00 34.40 110 LYS D N 1
ATOM 5765 C CA . LYS D 1 113 ? -23.648 -32.968 23.297 1.00 34.80 110 LYS D CA 1
ATOM 5766 C C . LYS D 1 113 ? -22.218 -32.521 23.581 1.00 34.39 110 LYS D C 1
ATOM 5767 O O . LYS D 1 113 ? -21.985 -31.902 24.616 1.00 33.98 110 LYS D O 1
ATOM 5773 N N . ASN D 1 114 ? -21.281 -32.823 22.680 1.00 33.96 111 ASN D N 1
ATOM 5774 C CA . ASN D 1 114 ? -19.872 -32.440 22.849 1.00 33.66 111 ASN D CA 1
ATOM 5775 C C . ASN D 1 114 ? -19.611 -30.920 22.945 1.00 32.91 111 ASN D C 1
ATOM 5776 O O . ASN D 1 114 ? -18.952 -30.451 23.881 1.00 32.72 111 ASN D O 1
ATOM 5781 N N . LEU D 1 115 ? -20.145 -30.158 21.997 1.00 31.49 112 LEU D N 1
ATOM 5782 C CA . LEU D 1 115 ? -19.946 -28.716 21.994 1.00 30.89 112 LEU D CA 1
ATOM 5783 C C . LEU D 1 115 ? -20.568 -28.011 23.190 1.00 30.66 112 LEU D C 1
ATOM 5784 O O . LEU D 1 115 ? -19.908 -27.194 23.824 1.00 29.86 112 LEU D O 1
ATOM 5789 N N . PRO D 1 116 ? -21.855 -28.288 23.488 1.00 30.88 113 PRO D N 1
ATOM 5790 C CA . PRO D 1 116 ? -22.408 -27.656 24.675 1.00 31.05 113 PRO D CA 1
ATOM 5791 C C . PRO D 1 116 ? -21.598 -27.974 25.931 1.00 31.49 113 PRO D C 1
ATOM 5792 O O . PRO D 1 116 ? -21.419 -27.083 26.773 1.00 31.45 113 PRO D O 1
ATOM 5796 N N . ALA D 1 117 ? -21.088 -29.211 26.030 1.00 31.46 114 ALA D N 1
ATOM 5797 C CA . ALA D 1 117 ? -20.210 -29.615 27.145 1.00 31.55 114 ALA D CA 1
ATOM 5798 C C . ALA D 1 117 ? -18.940 -28.734 27.220 1.00 31.09 114 ALA D C 1
ATOM 5799 O O . ALA D 1 117 ? -18.538 -28.293 28.310 1.00 30.89 114 ALA D O 1
ATOM 5801 N N . GLU D 1 118 ? -18.341 -28.473 26.057 1.00 30.29 115 GLU D N 1
ATOM 5802 C CA . GLU D 1 118 ? -17.131 -27.648 25.956 1.00 30.38 115 GLU D CA 1
ATOM 5803 C C . GLU D 1 118 ? -17.412 -26.168 26.275 1.00 29.38 115 GLU D C 1
ATOM 5804 O O . GLU D 1 118 ? -16.721 -25.544 27.075 1.00 28.61 115 GLU D O 1
ATOM 5810 N N . PHE D 1 119 ? -18.454 -25.625 25.660 1.00 28.74 116 PHE D N 1
ATOM 5811 C CA . PHE D 1 119 ? -18.907 -24.268 25.955 1.00 28.30 116 PHE D CA 1
ATOM 5812 C C . PHE D 1 119 ? -19.158 -23.993 27.453 1.00 28.34 116 PHE D C 1
ATOM 5813 O O . PHE D 1 119 ? -18.866 -22.912 27.943 1.00 28.05 116 PHE D O 1
ATOM 5821 N N . ALA D 1 120 ? -19.662 -24.994 28.175 1.00 29.12 11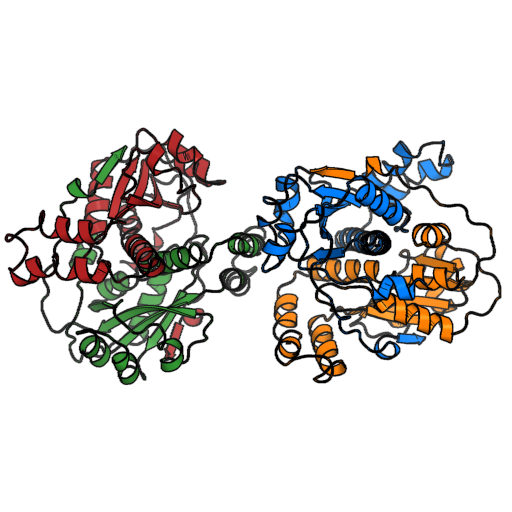7 ALA D N 1
ATOM 5822 C CA . ALA D 1 120 ? -19.942 -24.881 29.625 1.00 28.96 117 ALA D CA 1
ATOM 5823 C C . ALA D 1 120 ? -18.694 -24.700 30.489 1.00 28.90 117 ALA D C 1
ATOM 5824 O O . ALA D 1 120 ? -18.799 -24.193 31.612 1.00 29.58 117 ALA D O 1
ATOM 5826 N N A ARG D 1 121 ? -17.539 -25.136 29.970 0.50 29.00 118 ARG D N 1
ATOM 5827 N N B ARG D 1 121 ? -17.536 -25.091 29.958 0.50 28.94 118 ARG D N 1
ATOM 5828 C CA A ARG D 1 121 ? -16.220 -24.983 30.615 0.50 28.97 118 ARG D CA 1
ATOM 5829 C CA B ARG D 1 121 ? -16.251 -24.991 30.657 0.50 28.80 118 ARG D CA 1
ATOM 5830 C C A ARG D 1 121 ? -15.714 -23.539 30.585 0.50 28.92 118 ARG D C 1
ATOM 5831 C C B ARG D 1 121 ? -15.421 -23.753 30.239 0.50 28.79 118 ARG D C 1
ATOM 5832 O O A ARG D 1 121 ? -15.012 -23.103 31.497 0.50 29.06 118 ARG D O 1
ATOM 5833 O O B ARG D 1 121 ? -14.232 -23.662 30.561 0.50 28.49 118 ARG D O 1
ATOM 5848 N N . TYR D 1 122 ? -16.043 -22.820 29.512 1.00 28.84 119 TYR D N 1
ATOM 5849 C CA . TYR D 1 122 ? -15.407 -21.509 29.183 1.00 29.01 119 TYR D CA 1
ATOM 5850 C C . TYR D 1 122 ? -15.568 -20.486 30.291 1.00 29.08 119 TYR D C 1
ATOM 5851 O O . TYR D 1 122 ? -16.673 -20.307 30.797 1.00 28.68 119 TYR D O 1
ATOM 5860 N N . SER D 1 123 ? -14.485 -19.789 30.635 1.00 29.61 120 SER D N 1
ATOM 5861 C CA . SER D 1 123 ? -14.589 -18.603 31.512 1.00 29.90 120 SER D CA 1
ATOM 5862 C C . SER D 1 123 ? -15.504 -17.550 30.879 1.00 30.13 120 SER D C 1
ATOM 5863 O O . SER D 1 123 ? -15.783 -17.613 29.670 1.00 28.98 120 SER D O 1
ATOM 5866 N N . GLU D 1 124 ? -15.984 -16.605 31.694 1.00 30.33 121 GLU D N 1
ATOM 5867 C CA . GLU D 1 124 ? -16.791 -15.470 31.210 1.00 30.91 121 GLU D CA 1
ATOM 5868 C C . GLU D 1 124 ? -16.088 -14.696 30.083 1.00 30.28 121 GLU D C 1
ATOM 5869 O O . GLU D 1 124 ? -16.741 -14.298 29.103 1.00 30.24 121 GLU D O 1
ATOM 5875 N N . GLN D 1 125 ? -14.768 -14.508 30.223 1.00 29.54 122 GLN D N 1
ATOM 5876 C CA . GLN D 1 125 ? -13.979 -13.732 29.271 1.00 29.55 122 GLN D CA 1
ATOM 5877 C C . GLN D 1 125 ? -13.830 -14.516 27.986 1.00 27.87 122 GLN D C 1
ATOM 5878 O O . GLN D 1 125 ? -13.933 -13.945 26.909 1.00 26.53 122 GLN D O 1
ATOM 5884 N N . GLN D 1 126 ? -13.609 -15.829 28.113 1.00 26.41 123 GLN D N 1
ATOM 5885 C CA . GLN D 1 126 ? -13.504 -16.692 26.952 1.00 26.11 123 GLN D CA 1
ATOM 5886 C C . GLN D 1 126 ? -14.777 -16.608 26.098 1.00 24.02 123 GLN D C 1
ATOM 5887 O O . GLN D 1 126 ? -14.690 -16.330 24.910 1.00 24.24 123 GLN D O 1
ATOM 5893 N N . VAL D 1 127 ? -15.949 -16.795 26.708 1.00 22.46 124 VAL D N 1
ATOM 5894 C CA . VAL D 1 127 ? -17.209 -16.646 25.989 1.00 20.61 124 VAL D CA 1
ATOM 5895 C C . VAL D 1 127 ? -17.315 -15.255 25.311 1.00 19.46 124 VAL D C 1
ATOM 5896 O O . VAL D 1 127 ? -17.677 -15.162 24.151 1.00 18.21 124 VAL D O 1
ATOM 5900 N N . SER D 1 128 ? -16.982 -14.206 26.061 1.00 18.00 125 SER D N 1
ATOM 5901 C CA . SER D 1 128 ? -17.096 -12.823 25.609 1.00 17.14 125 SER D CA 1
ATOM 5902 C C . SER D 1 128 ? -16.151 -12.566 24.417 1.00 16.62 125 SER D C 1
ATOM 5903 O O . SER D 1 128 ? -16.584 -11.968 23.425 1.00 17.17 125 SER D O 1
ATOM 5906 N N . ASP D 1 129 ? -14.907 -13.057 24.502 1.00 15.61 126 ASP D N 1
ATOM 5907 C CA . ASP D 1 129 ? -13.902 -12.918 23.440 1.00 16.07 126 ASP D CA 1
ATOM 5908 C C . ASP D 1 129 ? -14.323 -13.690 22.189 1.00 15.42 126 ASP D C 1
ATOM 5909 O O . ASP D 1 129 ? -14.107 -13.236 21.062 1.00 14.28 126 ASP D O 1
ATOM 5914 N N . TYR D 1 130 ? -14.934 -14.859 22.419 1.00 15.01 127 TYR D N 1
ATOM 5915 C CA . TYR D 1 130 ? -15.405 -15.770 21.358 1.00 15.36 127 TYR D CA 1
ATOM 5916 C C . TYR D 1 130 ? -16.517 -15.098 20.532 1.00 14.25 127 TYR D C 1
ATOM 5917 O O . TYR D 1 130 ? -16.494 -15.143 19.323 1.00 14.65 127 TYR D O 1
ATOM 5926 N N . LEU D 1 131 ? -17.464 -14.442 21.192 1.00 13.94 128 LEU D N 1
ATOM 5927 C CA . LEU D 1 131 ? -18.567 -13.840 20.466 1.00 13.06 128 LEU D CA 1
ATOM 5928 C C . LEU D 1 131 ? -18.041 -12.632 19.720 1.00 12.18 128 LEU D C 1
ATOM 5929 O O . LEU D 1 131 ? -18.404 -12.442 18.580 1.00 12.09 128 LEU D O 1
ATOM 5934 N N . ALA D 1 132 ? -17.183 -11.828 20.369 1.00 11.87 129 ALA D N 1
ATOM 5935 C CA . ALA D 1 132 ? -16.648 -10.594 19.737 1.00 11.84 129 ALA D CA 1
ATOM 5936 C C . ALA D 1 132 ? -15.857 -10.942 18.482 1.00 12.05 129 ALA D C 1
ATOM 5937 O O . ALA D 1 132 ? -16.021 -10.321 17.404 1.00 11.35 129 ALA D O 1
ATOM 5939 N N . LEU D 1 133 ? -15.033 -11.973 18.606 1.00 12.74 130 LEU D N 1
ATOM 5940 C CA . LEU D 1 133 ? -14.263 -12.413 17.463 1.00 14.35 130 LEU D CA 1
ATOM 5941 C C . LEU D 1 133 ? -15.156 -12.883 16.334 1.00 14.10 130 LEU D C 1
ATOM 5942 O O . LEU D 1 133 ? -14.990 -12.449 15.193 1.00 13.50 130 LEU D O 1
ATOM 5947 N N . ASN D 1 134 ? -16.089 -13.788 16.625 1.00 15.21 131 ASN D N 1
ATOM 5948 C CA . ASN D 1 134 ? -17.008 -14.245 15.559 1.00 15.25 131 ASN D CA 1
ATOM 5949 C C . ASN D 1 134 ? -17.822 -13.108 14.956 1.00 14.35 131 ASN D C 1
ATOM 5950 O O . ASN D 1 134 ? -18.055 -13.089 13.760 1.00 14.63 131 ASN D O 1
ATOM 5955 N N . ALA D 1 135 ? -18.241 -12.141 15.760 1.00 14.11 132 ALA D N 1
ATOM 5956 C CA . ALA D 1 135 ? -18.933 -10.979 15.195 1.00 14.19 132 ALA D CA 1
ATOM 5957 C C . ALA D 1 135 ? -18.011 -10.215 14.208 1.00 13.73 132 ALA D C 1
ATOM 5958 O O . ALA D 1 135 ? -18.464 -9.817 13.141 1.00 14.08 132 ALA D O 1
ATOM 5960 N N . GLY D 1 136 ? -16.730 -10.030 14.556 1.00 13.42 133 GLY D N 1
ATOM 5961 C CA . GLY D 1 136 ? -15.778 -9.364 13.672 1.00 12.20 133 GLY D CA 1
ATOM 5962 C C . GLY D 1 136 ? -15.650 -10.040 12.307 1.00 12.78 133 GLY D C 1
ATOM 5963 O O . GLY D 1 136 ? -15.609 -9.369 11.264 1.00 11.82 133 GLY D O 1
ATOM 5964 N N A LEU D 1 137 ? -15.552 -11.368 12.329 0.50 11.75 134 LEU D N 1
ATOM 5965 N N B LEU D 1 137 ? -15.615 -11.359 12.287 0.50 12.86 134 LEU D N 1
ATOM 5966 C CA A LEU D 1 137 ? -15.388 -12.178 11.109 0.50 11.53 134 LEU D CA 1
ATOM 5967 C CA B LEU D 1 137 ? -15.441 -12.057 11.015 0.50 13.64 134 LEU D CA 1
ATOM 5968 C C A LEU D 1 137 ? -16.587 -11.988 10.142 0.50 12.69 134 LEU D C 1
ATOM 5969 C C B LEU D 1 137 ? -16.631 -11.885 10.098 0.50 13.88 134 LEU D C 1
ATOM 5970 O O A LEU D 1 137 ? -16.400 -11.733 8.948 0.50 12.36 134 LEU D O 1
ATOM 5971 O O B LEU D 1 137 ? -16.492 -11.593 8.906 0.50 13.41 134 LEU D O 1
ATOM 5980 N N . VAL D 1 138 ? -17.815 -12.064 10.661 1.00 14.01 135 VAL D N 1
ATOM 5981 C CA . VAL D 1 138 ? -19.006 -11.909 9.838 1.00 14.15 135 VAL D CA 1
ATOM 5982 C C . VAL D 1 138 ? -19.268 -10.434 9.481 1.00 14.82 135 VAL D C 1
ATOM 5983 O O . VAL D 1 138 ? -19.699 -10.154 8.359 1.00 13.85 135 VAL D O 1
ATOM 5987 N N . ALA D 1 139 ? -18.984 -9.492 10.395 1.00 14.22 136 ALA D N 1
ATOM 5988 C CA . ALA D 1 139 ? -19.190 -8.080 10.030 1.00 14.33 136 ALA D CA 1
ATOM 5989 C C . ALA D 1 139 ? -18.314 -7.655 8.859 1.00 14.09 136 ALA D C 1
ATOM 5990 O O . ALA D 1 139 ? -18.755 -6.883 8.012 1.00 13.96 136 ALA D O 1
ATOM 6000 N N . ASN D 1 141 ? -17.253 -9.646 6.414 1.00 15.09 138 ASN D N 1
ATOM 6001 C CA . ASN D 1 141 ? -17.810 -10.266 5.186 1.00 15.66 138 ASN D CA 1
ATOM 6002 C C . ASN D 1 141 ? -19.054 -9.492 4.753 1.00 15.55 138 ASN D C 1
ATOM 6003 O O . ASN D 1 141 ? -19.284 -9.316 3.558 1.00 16.00 138 ASN D O 1
ATOM 6008 N N . LEU D 1 142 ? -19.832 -9.022 5.727 1.00 15.26 139 LEU D N 1
ATOM 6009 C CA . LEU D 1 142 ? -21.032 -8.186 5.457 1.00 15.93 139 LEU D CA 1
ATOM 6010 C C . LEU D 1 142 ? -20.711 -6.876 4.745 1.00 16.03 139 LEU D C 1
ATOM 6011 O O . LEU D 1 142 ? -21.300 -6.599 3.691 1.00 16.19 139 LEU D O 1
ATOM 6016 N N . VAL D 1 143 ? -19.758 -6.082 5.276 1.00 16.21 140 VAL D N 1
ATOM 6017 C CA . VAL D 1 143 ? -19.405 -4.803 4.606 1.00 15.64 140 VAL D CA 1
ATOM 6018 C C . VAL D 1 143 ? -18.828 -5.011 3.209 1.00 16.69 140 VAL D C 1
ATOM 6019 O O . VAL D 1 143 ? -19.075 -4.201 2.277 1.00 17.18 140 VAL D O 1
ATOM 6023 N N . LEU D 1 144 ? -18.079 -6.103 3.036 1.00 16.58 141 LEU D N 1
ATOM 6024 C CA . LEU D 1 144 ? -17.588 -6.473 1.697 1.00 16.26 141 LEU D CA 1
ATOM 6025 C C . LEU D 1 144 ? -18.712 -6.853 0.735 1.00 16.40 141 LEU D C 1
ATOM 6026 O O . LEU D 1 144 ? -18.749 -6.368 -0.405 1.00 16.21 141 LEU D O 1
ATOM 6031 N N . ALA D 1 145 ? -19.631 -7.708 1.180 1.00 16.55 142 ALA D N 1
ATOM 6032 C CA . ALA D 1 145 ? -20.774 -8.082 0.358 1.00 17.50 142 ALA D CA 1
ATOM 6033 C C . ALA D 1 145 ? -21.554 -6.824 -0.091 1.00 17.61 142 ALA D C 1
ATOM 6034 O O . ALA D 1 145 ? -21.799 -6.636 -1.293 1.00 18.09 142 ALA D O 1
ATOM 6036 N N . LEU D 1 146 ? -21.877 -5.942 0.849 1.00 17.60 143 LEU D N 1
ATOM 6037 C CA . LEU D 1 146 ? -22.527 -4.650 0.512 1.00 18.99 143 LEU D CA 1
ATOM 6038 C C . LEU D 1 146 ? -21.745 -3.815 -0.511 1.00 19.35 143 LEU D C 1
ATOM 6039 O O . LEU D 1 146 ? -22.314 -3.284 -1.494 1.00 20.59 143 LEU D O 1
ATOM 6044 N N . THR D 1 147 ? -20.439 -3.698 -0.277 1.00 19.26 144 THR D N 1
ATOM 6045 C CA . THR D 1 147 ? -19.547 -3.023 -1.179 1.00 19.61 144 THR D CA 1
ATOM 6046 C C . THR D 1 147 ? -19.624 -3.652 -2.572 1.00 20.55 144 THR D C 1
ATOM 6047 O O . THR D 1 147 ? -19.623 -2.933 -3.569 1.00 20.74 144 THR D O 1
ATOM 6051 N N . ASP D 1 148 ? -19.689 -4.981 -2.639 1.00 21.30 145 ASP D N 1
ATOM 6052 C CA . ASP D 1 148 ? -19.727 -5.681 -3.933 1.00 22.80 145 ASP D CA 1
ATOM 6053 C C . ASP D 1 148 ? -20.982 -5.313 -4.745 1.00 23.16 145 ASP D C 1
ATOM 6054 O O . ASP D 1 148 ? -20.961 -5.348 -5.974 1.00 22.99 145 ASP D O 1
ATOM 6059 N N . GLN D 1 149 ? -22.051 -4.963 -4.036 1.00 23.41 146 GLN D N 1
ATOM 6060 C CA . GLN D 1 149 ? -23.319 -4.590 -4.644 1.00 25.02 146 GLN D CA 1
ATOM 6061 C C . GLN D 1 149 ? -23.449 -3.101 -4.878 1.00 24.32 146 GLN D C 1
ATOM 6062 O O . GLN D 1 149 ? -24.499 -2.654 -5.313 1.00 26.68 146 GLN D O 1
ATOM 6068 N N . GLY D 1 150 ? -22.402 -2.333 -4.601 1.00 23.99 147 GLY D N 1
ATOM 6069 C CA . GLY D 1 150 ? -22.441 -0.867 -4.744 1.00 22.90 147 GLY D CA 1
ATOM 6070 C C . GLY D 1 150 ? -23.073 -0.097 -3.596 1.00 22.69 147 GLY D C 1
ATOM 6071 O O . GLY D 1 150 ? -23.397 1.103 -3.720 1.00 22.13 147 GLY D O 1
ATOM 6072 N N . ILE D 1 151 ? -23.266 -0.781 -2.469 1.00 22.72 148 ILE D N 1
ATOM 6073 C CA . ILE D 1 151 ? -23.849 -0.136 -1.288 1.00 21.68 148 ILE D CA 1
ATOM 6074 C C . ILE D 1 151 ? -22.771 0.208 -0.250 1.00 21.35 148 ILE D C 1
ATOM 6075 O O . ILE D 1 151 ? -21.875 -0.631 0.030 1.00 20.79 148 ILE D O 1
ATOM 6080 N N . GLY D 1 152 ? -22.870 1.435 0.292 1.00 20.19 149 GLY D N 1
ATOM 6081 C CA . GLY D 1 152 ? -22.047 1.917 1.399 1.00 19.19 149 GLY D CA 1
ATOM 6082 C C . GLY D 1 152 ? -22.452 1.422 2.790 1.00 19.20 149 GLY D C 1
ATOM 6083 O O . GLY D 1 152 ? -23.561 0.915 2.999 1.00 19.47 149 GLY D O 1
ATOM 6084 N N . SER D 1 153 ? -21.539 1.574 3.744 1.00 18.69 150 SER D N 1
ATOM 6085 C CA . SER D 1 153 ? -21.718 1.059 5.086 1.00 19.45 150 SER D CA 1
ATOM 6086 C C . SER D 1 153 ? -20.769 1.762 6.027 1.00 19.13 150 SER D C 1
ATOM 6087 O O . SER D 1 153 ? -19.772 2.346 5.609 1.00 19.13 150 SER D O 1
ATOM 6090 N N . ASN D 1 154 ? -21.123 1.760 7.304 1.00 18.99 151 ASN D N 1
ATOM 6091 C CA . ASN D 1 154 ? -20.149 2.084 8.314 1.00 19.61 151 ASN D CA 1
ATOM 6092 C C . ASN D 1 154 ? -20.350 1.121 9.455 1.00 18.81 151 ASN D C 1
ATOM 6093 O O . ASN D 1 154 ? -21.464 0.720 9.722 1.00 18.73 151 ASN D O 1
ATOM 6098 N N . ILE D 1 155 ? -19.259 0.705 10.081 1.00 18.35 152 ILE D N 1
ATOM 6099 C CA . ILE D 1 155 ? -19.373 -0.080 11.284 1.00 17.67 152 ILE D CA 1
ATOM 6100 C C . ILE D 1 155 ? -19.264 0.883 12.464 1.00 17.94 152 ILE D C 1
ATOM 6101 O O . ILE D 1 155 ? -18.442 1.803 12.464 1.00 16.68 152 ILE D O 1
ATOM 6106 N N . ILE D 1 156 ? -20.127 0.672 13.448 1.00 17.18 153 ILE D N 1
ATOM 6107 C CA . ILE D 1 156 ? -20.261 1.562 14.583 1.00 18.06 153 ILE D CA 1
ATOM 6108 C C . ILE D 1 156 ? -20.216 0.742 15.862 1.00 17.71 153 ILE D C 1
ATOM 6109 O O . ILE D 1 156 ? -21.020 -0.182 16.051 1.00 15.98 153 ILE D O 1
ATOM 6114 N N . LEU D 1 157 ? -19.230 1.056 16.701 1.00 18.18 154 LEU D N 1
ATOM 6115 C CA . LEU D 1 157 ? -19.113 0.467 18.034 1.00 20.91 154 LEU D CA 1
ATOM 6116 C C . LEU D 1 157 ? -19.523 1.449 19.136 1.00 21.54 154 LEU D C 1
ATOM 6117 O O . LEU D 1 157 ? -19.796 1.035 20.255 1.00 21.85 154 LEU D O 1
ATOM 6122 N N . GLY D 1 158 ? -19.564 2.743 18.829 1.00 22.83 155 GLY D N 1
ATOM 6123 C CA . GLY D 1 158 ? -19.875 3.753 19.847 1.00 23.93 155 GLY D CA 1
ATOM 6124 C C . GLY D 1 158 ? -21.362 3.934 20.063 1.00 24.69 155 GLY D C 1
ATOM 6125 O O . GLY D 1 158 ? -21.944 4.895 19.591 1.00 25.80 155 GLY D O 1
ATOM 6126 N N . PHE D 1 159 ? -21.977 2.987 20.764 1.00 25.14 156 PHE D N 1
ATOM 6127 C CA . PHE D 1 159 ? -23.383 3.046 21.091 1.00 25.00 156 PHE D CA 1
ATOM 6128 C C . PHE D 1 159 ? -23.620 2.443 22.477 1.00 25.85 156 PHE D C 1
ATOM 6129 O O . PHE D 1 159 ? -22.725 1.787 23.048 1.00 25.38 156 PHE D O 1
ATOM 6137 N N . ASP D 1 160 ? -24.803 2.698 23.032 1.00 26.33 157 ASP D N 1
ATOM 6138 C CA . ASP D 1 160 ? -25.143 2.169 24.343 1.00 27.66 157 ASP D CA 1
ATOM 6139 C C . ASP D 1 160 ? -25.663 0.735 24.247 1.00 27.48 157 ASP D C 1
ATOM 6140 O O . ASP D 1 160 ? -26.853 0.523 23.995 1.00 26.88 157 ASP D O 1
ATOM 6145 N N . LYS D 1 161 ? -24.780 -0.241 24.462 1.00 27.55 158 LYS D N 1
ATOM 6146 C CA . LYS D 1 161 ? -25.159 -1.652 24.310 1.00 28.07 158 LYS D CA 1
ATOM 6147 C C . LYS D 1 161 ? -26.221 -2.086 25.337 1.00 28.73 158 LYS D C 1
ATOM 6148 O O . LYS D 1 161 ? -27.060 -2.934 25.046 1.00 28.35 158 LYS D O 1
ATOM 6154 N N . SER D 1 162 ? -26.195 -1.493 26.532 1.00 29.57 159 SER D N 1
ATOM 6155 C CA . SER D 1 162 ? -27.126 -1.903 27.605 1.00 30.14 159 SER D CA 1
ATOM 6156 C C . SER D 1 162 ? -28.612 -1.641 27.279 1.00 30.59 159 SER D C 1
ATOM 6157 O O . SER D 1 162 ? -29.499 -2.162 27.956 1.00 30.68 159 SER D O 1
ATOM 6160 N N . LYS D 1 163 ? -28.882 -0.889 26.210 1.00 30.69 160 LYS D N 1
ATOM 6161 C CA . LYS D 1 163 ? -30.263 -0.484 25.897 1.00 31.16 160 LYS D CA 1
ATOM 6162 C C . LYS D 1 163 ? -30.825 -0.958 24.554 1.00 30.08 160 LYS D C 1
ATOM 6163 O O . LYS D 1 163 ? -32.017 -0.817 24.314 1.00 29.63 160 LYS D O 1
ATOM 6169 N N . VAL D 1 164 ? -29.974 -1.542 23.707 1.00 29.07 161 VAL D N 1
ATOM 6170 C CA . VAL D 1 164 ? -30.353 -1.964 22.359 1.00 28.58 161 VAL D CA 1
ATOM 6171 C C . VAL D 1 164 ? -31.377 -3.099 22.335 1.00 28.91 161 VAL D C 1
ATOM 6172 O O . VAL D 1 164 ? -32.195 -3.188 21.396 1.00 28.94 161 VAL D O 1
ATOM 6176 N N . ASN D 1 165 ? -31.316 -3.993 23.319 1.00 29.12 162 ASN D N 1
ATOM 6177 C CA . ASN D 1 165 ? -32.257 -5.112 23.353 1.00 30.24 162 ASN D CA 1
ATOM 6178 C C . ASN D 1 165 ? -33.684 -4.609 23.594 1.00 31.68 162 ASN D C 1
ATOM 6179 O O . ASN D 1 165 ? -34.626 -5.000 22.906 1.00 32.30 162 ASN D O 1
ATOM 6184 N N . GLU D 1 166 ? -33.813 -3.723 24.574 1.00 33.01 163 GLU D N 1
ATOM 6185 C CA . GLU D 1 166 ? -35.092 -3.115 24.934 1.00 34.06 163 GLU D CA 1
ATOM 6186 C C . GLU D 1 166 ? -35.643 -2.309 23.761 1.00 33.74 163 GLU D C 1
ATOM 6187 O O . GLU D 1 166 ? -36.761 -2.543 23.332 1.00 34.23 163 GLU D O 1
ATOM 6193 N N . VAL D 1 167 ? -34.831 -1.410 23.202 1.00 33.66 164 VAL D N 1
ATOM 6194 C CA . VAL D 1 167 ? -35.233 -0.608 22.039 1.00 32.96 164 VAL D CA 1
ATOM 6195 C C . VAL D 1 167 ? -35.603 -1.404 20.774 1.00 33.27 164 VAL D C 1
ATOM 6196 O O . VAL D 1 167 ? -36.576 -1.063 20.101 1.00 32.65 164 VAL D O 1
ATOM 6200 N N . LEU D 1 168 ? -34.845 -2.450 20.434 1.00 32.34 165 LEU D N 1
ATOM 6201 C CA . LEU D 1 168 ? -35.156 -3.186 19.205 1.00 32.01 165 LEU D CA 1
ATOM 6202 C C . LEU D 1 168 ? -35.991 -4.421 19.461 1.00 32.31 165 LEU D C 1
ATOM 6203 O O . LEU D 1 168 ? -36.354 -5.123 18.509 1.00 32.49 165 LEU D O 1
ATOM 6208 N N . GLU D 1 169 ? -36.292 -4.686 20.733 1.00 32.15 166 GLU D N 1
ATOM 6209 C CA . GLU D 1 169 ? -37.161 -5.801 21.128 1.00 32.95 166 GLU D CA 1
ATOM 6210 C C . GLU D 1 169 ? -36.588 -7.164 20.743 1.00 31.96 166 GLU D C 1
ATOM 6211 O O . GLU D 1 169 ? -37.213 -7.956 20.008 1.00 31.53 166 GLU D O 1
ATOM 6217 N N . ILE D 1 170 ? -35.390 -7.420 21.266 1.00 31.41 167 ILE D N 1
ATOM 6218 C CA . ILE D 1 170 ? -34.617 -8.617 20.949 1.00 29.88 167 ILE D CA 1
ATOM 6219 C C . ILE D 1 170 ? -34.338 -9.248 22.286 1.00 29.88 167 ILE D C 1
ATOM 6220 O O . ILE D 1 170 ? -33.988 -8.539 23.216 1.00 28.92 167 ILE D O 1
ATOM 6225 N N . GLU D 1 171 ? -34.503 -10.571 22.388 1.00 30.58 168 GLU D N 1
ATOM 6226 C CA . GLU D 1 171 ? -34.307 -11.287 23.654 1.00 31.33 168 GLU D CA 1
ATOM 6227 C C . GLU D 1 171 ? -32.916 -11.004 24.230 1.00 31.07 168 GLU D C 1
ATOM 6228 O O . GLU D 1 171 ? -31.922 -10.969 23.482 1.00 30.86 168 GLU D O 1
ATOM 6234 N N . ASP D 1 172 ? -32.847 -10.835 25.551 1.00 30.36 169 ASP D N 1
ATOM 6235 C CA . ASP D 1 172 ? -31.583 -10.757 26.281 1.00 30.32 169 ASP D CA 1
ATOM 6236 C C . ASP D 1 172 ? -30.568 -11.871 25.985 1.00 29.17 169 ASP D C 1
ATOM 6237 O O . ASP D 1 172 ? -29.379 -11.650 26.170 1.00 29.23 169 ASP D O 1
ATOM 6242 N N . ARG D 1 173 ? -31.012 -13.056 25.560 1.00 27.69 170 ARG D N 1
ATOM 6243 C CA . ARG D 1 173 ? -30.057 -14.106 25.201 1.00 26.85 170 ARG D CA 1
ATOM 6244 C C . ARG D 1 173 ? -29.018 -13.526 24.205 1.00 25.43 170 ARG D C 1
ATOM 6245 O O . ARG D 1 173 ? -27.863 -13.910 24.216 1.00 24.18 170 ARG D O 1
ATOM 6253 N N . PHE D 1 174 ? -29.459 -12.606 23.351 1.00 23.77 171 PHE D N 1
ATOM 6254 C CA . PHE D 1 174 ? -28.603 -12.044 22.307 1.00 23.66 171 PHE D CA 1
ATOM 6255 C C . PHE D 1 174 ? -28.031 -10.689 22.702 1.00 22.57 171 PHE D C 1
ATOM 6256 O O . PHE D 1 174 ? -28.787 -9.804 23.105 1.00 22.87 171 PHE D O 1
ATOM 6264 N N . ARG D 1 175 ? -26.707 -10.532 22.594 1.00 21.08 172 ARG D N 1
ATOM 6265 C CA . ARG D 1 175 ? -26.063 -9.271 22.952 1.00 19.87 172 ARG D CA 1
ATOM 6266 C C . ARG D 1 175 ? -25.628 -8.458 21.736 1.00 19.31 172 ARG D C 1
ATOM 6267 O O . ARG D 1 175 ? -25.125 -9.006 20.749 1.00 18.12 172 ARG D O 1
ATOM 6275 N N . PRO D 1 176 ? -25.797 -7.136 21.816 1.00 18.79 173 PRO D N 1
ATOM 6276 C CA . PRO D 1 176 ? -25.462 -6.349 20.627 1.00 18.94 173 PRO D CA 1
ATOM 6277 C C . PRO D 1 176 ? -23.947 -6.197 20.512 1.00 18.66 173 PRO D C 1
ATOM 6278 O O . PRO D 1 176 ? -23.277 -5.914 21.520 1.00 17.82 173 PRO D O 1
ATOM 6282 N N . GLU D 1 177 ? -23.412 -6.385 19.309 1.00 17.20 174 GLU D N 1
ATOM 6283 C CA . GLU D 1 177 ? -21.976 -6.178 19.116 1.00 16.84 174 GLU D CA 1
ATOM 6284 C C . GLU D 1 177 ? -21.634 -4.931 18.315 1.00 17.59 174 GLU D C 1
ATOM 6285 O O . GLU D 1 177 ? -20.655 -4.249 18.646 1.00 17.47 174 GLU D O 1
ATOM 6291 N N . LEU D 1 178 ? -22.395 -4.676 17.243 1.00 17.77 175 LEU D N 1
ATOM 6292 C CA . LEU D 1 178 ? -22.099 -3.601 16.271 1.00 18.36 175 LEU D CA 1
ATOM 6293 C C . LEU D 1 178 ? -23.366 -3.057 15.658 1.00 18.35 175 LEU D C 1
ATOM 6294 O O . LEU D 1 178 ? -24.324 -3.812 15.435 1.00 18.59 175 LEU D O 1
ATOM 6299 N N . LEU D 1 179 ? -23.355 -1.764 15.359 1.00 17.66 176 LEU D N 1
ATOM 6300 C CA . LEU D 1 179 ? -24.306 -1.192 14.437 1.00 19.00 176 LEU D CA 1
ATOM 6301 C C . LEU D 1 179 ? -23.638 -0.976 13.076 1.00 19.40 176 LEU D C 1
ATOM 6302 O O . LEU D 1 179 ? -22.520 -0.437 12.978 1.00 19.78 176 LEU D O 1
ATOM 6307 N N . ILE D 1 180 ? -24.302 -1.435 12.025 1.00 18.91 177 ILE D N 1
ATOM 6308 C CA . ILE D 1 180 ? -23.761 -1.287 10.676 1.00 19.44 177 ILE D CA 1
ATOM 6309 C C . ILE D 1 180 ? -24.742 -0.467 9.843 1.00 19.97 177 ILE D C 1
ATOM 6310 O O . ILE D 1 180 ? -25.792 -0.953 9.435 1.00 20.06 177 ILE D O 1
ATOM 6315 N N . THR D 1 181 ? -24.387 0.783 9.586 1.00 21.16 178 THR D N 1
ATOM 6316 C CA . THR D 1 181 ? -25.255 1.651 8.793 1.00 21.66 178 THR D CA 1
ATOM 6317 C C . THR D 1 181 ? -25.118 1.228 7.343 1.00 22.24 178 THR D C 1
ATOM 6318 O O . THR D 1 181 ? -24.061 0.725 6.937 1.00 22.05 178 THR D O 1
ATOM 6322 N N . VAL D 1 182 ? -26.216 1.343 6.590 1.00 21.91 179 VAL D N 1
ATOM 6323 C CA . VAL D 1 182 ? -26.262 0.872 5.219 1.00 22.17 179 VAL D CA 1
ATOM 6324 C C . VAL D 1 182 ? -27.009 1.867 4.301 1.00 23.15 179 VAL D C 1
ATOM 6325 O O . VAL D 1 182 ? -28.148 2.258 4.577 1.00 22.28 179 VAL D O 1
ATOM 6329 N N . GLY D 1 183 ? -26.364 2.252 3.212 1.00 24.17 180 GLY D N 1
ATOM 6330 C CA . GLY D 1 183 ? -26.969 3.188 2.275 1.00 26.11 180 GLY D CA 1
ATOM 6331 C C . GLY D 1 183 ? -26.029 3.538 1.162 1.00 27.41 180 GLY D C 1
ATOM 6332 O O . GLY D 1 183 ? -24.837 3.238 1.220 1.00 27.58 180 GLY D O 1
ATOM 6333 N N . TYR D 1 184 ? -26.557 4.170 0.124 1.00 28.64 181 TYR D N 1
ATOM 6334 C CA . TYR D 1 184 ? -25.690 4.672 -0.942 1.00 29.99 181 TYR D CA 1
ATOM 6335 C C . TYR D 1 184 ? -25.017 5.964 -0.508 1.00 31.56 181 TYR D C 1
ATOM 6336 O O . TYR D 1 184 ? -25.604 6.766 0.214 1.00 31.90 181 TYR D O 1
ATOM 6345 N N . THR D 1 185 ? -23.776 6.158 -0.929 1.00 33.87 182 THR D N 1
ATOM 6346 C CA . THR D 1 185 ? -22.981 7.258 -0.413 1.00 36.31 182 THR D CA 1
ATOM 6347 C C . THR D 1 185 ? -23.045 8.516 -1.277 1.00 38.36 182 THR D C 1
ATOM 6348 O O . THR D 1 185 ? -23.031 8.465 -2.515 1.00 37.92 182 THR D O 1
ATOM 6352 N N . ASP D 1 186 ? -23.073 9.639 -0.563 1.00 40.72 183 ASP D N 1
ATOM 6353 C CA . ASP D 1 186 ? -23.319 10.958 -1.084 1.00 43.10 183 ASP D CA 1
ATOM 6354 C C . ASP D 1 186 ? -21.999 11.722 -1.303 1.00 44.20 183 ASP D C 1
ATOM 6355 O O . ASP D 1 186 ? -22.015 12.928 -1.622 1.00 45.34 183 ASP D O 1
ATOM 6360 N N . GLU D 1 187 ? -20.868 11.020 -1.178 1.00 44.29 184 GLU D N 1
ATOM 6361 C CA . GLU D 1 187 ? -19.588 11.681 -0.923 1.00 44.86 184 GLU D CA 1
ATOM 6362 C C . GLU D 1 187 ? -18.363 10.917 -1.456 1.00 44.75 184 GLU D C 1
ATOM 6363 O O . GLU D 1 187 ? -18.278 9.696 -1.321 1.00 44.86 184 GLU D O 1
ATOM 6369 N N . LYS D 1 188 ? -17.428 11.645 -2.068 1.00 44.58 185 LYS D N 1
ATOM 6370 C CA . LYS D 1 188 ? -16.134 11.077 -2.450 1.00 44.84 185 LYS D CA 1
ATOM 6371 C C . LYS D 1 188 ? -15.242 10.988 -1.204 1.00 44.16 185 LYS D C 1
ATOM 6372 O O . LYS D 1 188 ? -14.978 11.992 -0.541 1.00 44.23 185 LYS D O 1
ATOM 6378 N N . LEU D 1 189 ? -14.816 9.777 -0.863 1.00 43.58 186 LEU D N 1
ATOM 6379 C CA . LEU D 1 189 ? -13.987 9.574 0.320 1.00 42.85 186 LEU D CA 1
ATOM 6380 C C . LEU D 1 189 ? -12.630 9.034 -0.091 1.00 41.66 186 LEU D C 1
ATOM 6381 O O . LEU D 1 189 ? -12.543 8.054 -0.830 1.00 41.36 186 LEU D O 1
ATOM 6386 N N . GLU D 1 190 ? -11.569 9.684 0.373 1.00 40.65 187 GLU D N 1
ATOM 6387 C CA . GLU D 1 190 ? -10.229 9.106 0.224 1.00 39.30 187 GLU D CA 1
ATOM 6388 C C . GLU D 1 190 ? -10.047 7.952 1.225 1.00 36.81 187 GLU D C 1
ATOM 6389 O O . GLU D 1 190 ? -10.729 7.918 2.254 1.00 36.29 187 GLU D O 1
ATOM 6395 N N . PRO D 1 191 ? -9.168 6.982 0.897 1.00 34.64 188 PRO D N 1
ATOM 6396 C CA . PRO D 1 191 ? -8.767 5.917 1.830 1.00 32.40 188 PRO D CA 1
ATOM 6397 C C . PRO D 1 191 ? -8.262 6.523 3.121 1.00 29.99 188 PRO D C 1
ATOM 6398 O O . PRO D 1 191 ? -7.540 7.513 3.085 1.00 29.45 188 PRO D O 1
ATOM 6402 N N . SER D 1 192 ? -8.657 5.947 4.252 1.00 26.86 189 SER D N 1
ATOM 6403 C CA . SER D 1 192 ? -8.124 6.364 5.538 1.00 24.07 189 SER D CA 1
ATOM 6404 C C . SER D 1 192 ? -6.734 5.762 5.714 1.00 21.99 189 SER D C 1
ATOM 6405 O O . SER D 1 192 ? -6.291 4.950 4.903 1.00 21.36 189 SER D O 1
ATOM 6408 N N . TYR D 1 193 ? -6.031 6.166 6.757 1.00 20.29 190 TYR D N 1
ATOM 6409 C CA . TYR D 1 193 ? -4.638 5.762 6.918 1.00 18.43 190 TYR D CA 1
ATOM 6410 C C . TYR D 1 193 ? -4.461 4.321 7.433 1.00 18.17 190 TYR D C 1
ATOM 6411 O O . TYR D 1 193 ? -5.179 3.897 8.324 1.00 17.38 190 TYR D O 1
ATOM 6420 N N . ARG D 1 194 ? -3.499 3.601 6.841 1.00 16.80 191 ARG D N 1
ATOM 6421 C CA . ARG D 1 194 ? -3.046 2.294 7.317 1.00 15.68 191 ARG D CA 1
ATOM 6422 C C . ARG D 1 194 ? -1.548 2.387 7.474 1.00 15.70 191 ARG D C 1
ATOM 6423 O O . ARG D 1 194 ? -0.848 2.963 6.620 1.00 13.58 191 ARG D O 1
ATOM 6431 N N . LEU D 1 195 ? -1.073 1.843 8.589 1.00 15.57 192 LEU D N 1
ATOM 6432 C CA . LEU D 1 195 ? 0.345 1.709 8.844 1.00 16.64 192 LEU D CA 1
ATOM 6433 C C . LEU D 1 195 ? 0.994 0.971 7.656 1.00 18.02 192 LEU D C 1
ATOM 6434 O O . LEU D 1 195 ? 0.341 0.170 6.997 1.00 17.70 192 LEU D O 1
ATOM 6439 N N . PRO D 1 196 ? 2.283 1.228 7.394 1.00 19.32 193 PRO D N 1
ATOM 6440 C CA . PRO D 1 196 ? 2.957 0.391 6.415 1.00 19.62 193 PRO D CA 1
ATOM 6441 C C . PRO D 1 196 ? 2.996 -1.081 6.902 1.00 20.20 193 PRO D C 1
ATOM 6442 O O . PRO D 1 196 ? 3.224 -1.357 8.080 1.00 19.26 193 PRO D O 1
ATOM 6446 N N . VAL D 1 197 ? 2.786 -1.998 5.975 1.00 21.29 194 VAL D N 1
ATOM 6447 C CA . VAL D 1 197 ? 2.730 -3.417 6.265 1.00 23.11 194 VAL D CA 1
ATOM 6448 C C . VAL D 1 197 ? 3.997 -3.953 6.965 1.00 24.25 194 VAL D C 1
ATOM 6449 O O . VAL D 1 197 ? 3.914 -4.807 7.857 1.00 24.44 194 VAL D O 1
ATOM 6453 N N . ASP D 1 198 ? 5.167 -3.417 6.619 1.00 25.48 195 ASP D N 1
ATOM 6454 C CA . ASP D 1 198 ? 6.401 -3.897 7.258 1.00 26.85 195 ASP D CA 1
ATOM 6455 C C . ASP D 1 198 ? 6.502 -3.505 8.744 1.00 27.00 195 ASP D C 1
ATOM 6456 O O . ASP D 1 198 ? 7.240 -4.128 9.485 1.00 27.46 195 ASP D O 1
ATOM 6461 N N . GLU D 1 199 ? 5.741 -2.484 9.149 1.00 25.35 196 GLU D N 1
ATOM 6462 C CA . GLU D 1 199 ? 5.579 -2.089 10.537 1.00 25.17 196 GLU D CA 1
ATOM 6463 C C . GLU D 1 199 ? 4.654 -3.026 11.376 1.00 23.64 196 GLU D C 1
ATOM 6464 O O . GLU D 1 199 ? 4.696 -2.993 12.597 1.00 23.35 196 GLU D O 1
ATOM 6470 N N . ILE D 1 200 ? 3.787 -3.804 10.732 1.00 21.59 197 ILE D N 1
ATOM 6471 C CA . ILE D 1 200 ? 2.864 -4.681 11.471 1.00 20.51 197 ILE D CA 1
ATOM 6472 C C . ILE D 1 200 ? 3.135 -6.189 11.233 1.00 21.11 197 ILE D C 1
ATOM 6473 O O . ILE D 1 200 ? 2.338 -7.049 11.642 1.00 20.66 197 ILE D O 1
ATOM 6478 N N . ILE D 1 201 ? 4.261 -6.504 10.580 1.00 19.77 198 ILE D N 1
ATOM 6479 C CA . ILE D 1 201 ? 4.676 -7.876 10.338 1.00 20.71 198 ILE D CA 1
ATOM 6480 C C . ILE D 1 201 ? 5.930 -8.193 11.147 1.00 21.51 198 ILE D C 1
ATOM 6481 O O . ILE D 1 201 ? 6.859 -7.369 11.202 1.00 21.13 198 ILE D O 1
ATOM 6486 N N . GLU D 1 202 ? 5.939 -9.363 11.797 1.00 22.17 199 GLU D N 1
ATOM 6487 C CA . GLU D 1 202 ? 7.167 -9.928 12.380 1.00 23.25 199 GLU D CA 1
ATOM 6488 C C . GLU D 1 202 ? 7.484 -11.278 11.725 1.00 23.36 199 GLU D C 1
ATOM 6489 O O . GLU D 1 202 ? 6.576 -12.060 11.418 1.00 22.81 199 GLU D O 1
ATOM 6495 N N . LYS D 1 203 ? 8.760 -11.568 11.487 1.00 23.28 200 LYS D N 1
ATOM 6496 C CA . LYS D 1 203 ? 9.117 -12.844 10.846 1.00 23.72 200 LYS D CA 1
ATOM 6497 C C . LYS D 1 203 ? 9.743 -13.802 11.851 1.00 23.76 200 LYS D C 1
ATOM 6498 O O . LYS D 1 203 ? 10.657 -13.428 12.577 1.00 24.21 200 LYS D O 1
ATOM 6504 N N . ARG D 1 204 ? 9.218 -15.022 11.908 1.00 23.36 201 ARG D N 1
ATOM 6505 C CA . ARG D 1 204 ? 9.650 -16.022 12.865 1.00 23.71 201 ARG D CA 1
ATOM 6506 C C . ARG D 1 204 ? 9.657 -17.419 12.234 1.00 23.91 201 ARG D C 1
ATOM 6507 O O . ARG D 1 204 ? 9.773 -17.577 11.022 1.00 23.92 201 ARG D O 1
#

InterPro domains:
  IPR000415 Nitroreductase-like [G3DSA:3.40.109.10] (1-201)
  IPR000415 Nitroreductase-like [SSF55469] (1-198)
  IPR029479 Nitroreductase [PF00881] (8-181)

Solvent-accessible surface area: 35443 Å² total

Secondary structure (DSSP, 8-state):
-HHHHHHH--B---B-S----HHHHHHHHHHHTTS--GGG---EEEEEESSSHHHHHTTB-TTHHHHHHHSSEEEEEEEES-HHHHHHHHHHHHGGGT--HHHHHH--HHHHHHHT--HHHHHHHHHHHHHHH--HHHHHHHTT-EEEEE--B-HHHHHHHHT--TTEEEEEEEEEE-BSS--PPPP---GGGTEEE-/-HHHHHHH--B---B-S----HHHHHHHHHHHTTS--GGG---EEEEEESSSHHHHHTTB-TTHHHHHHH-SEEEEEEEES-HHHHHHHHHHHHHHHH--HHHHHH--HHHHHHHH--HHHHHHHHHHHHHHH--HHHHHHHTT-EEEEE--B-HHHHHHHHT--TTEEEEEEEEEE-B-S-PPPPP---HHHHEEE-/-HHHHHHH--B---B-S----HHHHHHHHHHHTTS--GGG---EEEEEESSSHHHHHTTB-TTHHHHHHH-SEEEEEEEES-HHHHHHHHHHHHHHHH--HHHHHH--HHHHHHHT--HHHHHHHHHHHHHHH--HHHHHHHTT-EEEEE--B-HHHHHHHTT--TTEEEEEEEEEE-BSS---PPP---GGGSEEE-/-HHHHHHH--B---B-S----HHHHHHHHHHHTTS--GGG---EEEEEESSSHHHHHTTB-TTHHHHHHHSSEEEEEEEES-HHHHHHHHHHHH-TTT--HHHHHH--HHHHHHTT--HHHHHHHHHHHHHHH--HHHHHHHTT-EEEEE--B-HHHHHHHHT--TTEEEEEEEEEE-B-S--PPPP---HHHHEEE-

Sequence (792 aa):
KFLELNKKRHATKHFTDKLVDPKDVRTAIEIATLAPSAHNSQPWKFVVVREKNAEELAKLAYGSNFEQVSSSAPVTIALFTDTDLAKRARRKIARVGGANNFSEEQLQYFKNLPAEFARRYSEQQVSDYLALNAGLVANLVLALTDQGIGSNIILGFDKSKVNEVLEIEDRFRPELLITVGYTDEKLEPSYRLPVDEIIEKRKFLELNKKRHATKHFTDKLVDPKDVRTAIEIATLAPSAHNSQPWKFVVVREKNAELAKLAYGSNFEQVSSAPVTIALFTDTDLAKRARKIARVGGANNFSEEEQLQYFKNLPAEFARYSEQQVSDYLALNAGLVANLVLALTDQGIGSNIILGFDKSKVNEVLEIEDRFRPELLITVGYTDEKLEPSYRLPVDEIIEKRKFLELNKKRHATKHFTDKLVDPKDVRTAIEIATLAPSAHNSQPWKFVVVREKNAELAKLAYGSNFEQVSSAPVTIALFTDTDLAKRARKIIARVGGANNFSEEEQLQYFKNLPAEFARYSEQQQVSDYLALNAGLVANLVLALTDQGIGSNIILGFDKSKVNEVLEIEDRFRPELLITVGYTDEKLEEPSYRLPVDEIIEKRKFLELNKKRHATKHFTDKLVDPKDVRTAIEIATLAPSAHNSQPWKFVVVREKNAELAKLAYGSNFEQVSSAPVTIALFTDTDLAKRARKIARRVGGANNFSEEQLQYFKNLPAEFARRYSEQQVSDYLALNAGLLVANLVLALTDQGIGSNIILGFDKSKVNEVLEIEDRFRPELLITVGYTDEKLEPSYRLPVDEIIEKR

Foldseek 3Di:
DVVVLVQQADAFQAFDPDADDVVLLVVLLVQLLVFAAVVSLSFKDKDKDQDLQQVQLVFFDDSSSVRSNRFNIKIFIWGQLQSLVSLQVCCVVPDPVNDDPVSSCCSVVVSVVVVPDDPVRSVVRRLVRSVRSCNSSSSCSVVQKYKHKGQGGHFVCVCVSSVHDPSITTRIMIGIHHHPDDDDDDDDDDPVVPDDDD/DVVVLVQQADAFQAFDPDDDDVVLLVQLLVQLLVFAAVVSLSFKDKQKDQPLQLVQLVFFDDSSSNSSVRFNIKIWMKGQLQSLVSLQVCLVVCDPVRDDPVSSCCSVVRSVVVVPDDPVRSVVRRQVSSVRSVNSSSSCSVVQKYKHKGQGGHFVCPCVSSVHDPSITTRIMMGIHHHDDDDHDDDDDDPVVVDDDD/DLVVLVQLADAFQAFDPDADDPVLLVVLLVQLLVFAAVLSLSFKDKDKDQPLQQVQLVFFDDSCSSRSNRFNIKIWMWGQLQSLVSLVVCLVVCDPVNDDPVSSCSSVVRNVVCVPDDPVRSVVRRLVRSVRSVNSQSSLSVVQKYKHKGQGGRQVCVCVSRVHDPSIGTGIMIGIHHHDDDDGDDDDDPPVVPDDDD/DVVVLVQLADAFQAFDPDADDPVLLVVLLVLLLVWAAVVSLSFKDKDKDQPLQQVQLVFFDDSSSCSSNRFNIKIWMWGQLQSLVSLQVCLVVCDPVNDDPVSSVCSVVRSVVVVPDDPVRSVVRRLVRSVRSVNSSSSCSVVQKYKHKGQRGHFVCVCVSSVNDPSITTGIMMGIHHHPDDDHDDDDDPPVVVDDDD

B-factor: mean 25.19, std 9.25, range [3.88, 64.43]

CATH classification: 3.40.109.10

Radius of gyration: 32.29 Å; Cα contacts (8 Å, |Δi|>4): 1527; chains: 4; bounding box: 68×96×66 Å